Protein AF-0000000084809346 (afdb_homodimer)

InterPro domains:
  IPR001539 Peptidase U32 [PS01276] (172-190)
  IPR001539 Peptidase U32 [PTHR30217] (4-410)
  IPR060007 Peptidase family U32, N-terminal domain [PF01136] (13-316)

Solvent-accessible surface area (backbone atoms only — not comparable to full-atom values): 40097 Å² total; per-residue (Å²): 115,57,51,86,66,47,39,40,30,34,32,25,28,45,53,26,16,43,29,10,26,57,75,34,62,34,44,24,36,35,34,50,41,50,66,44,9,50,46,36,66,55,20,63,62,42,46,79,81,43,46,48,59,53,36,50,58,31,50,77,72,69,24,45,39,33,39,38,46,46,19,69,54,45,60,90,41,49,65,57,51,52,50,53,51,51,49,37,50,74,48,55,46,58,27,35,30,22,44,38,53,52,52,47,53,49,32,44,74,73,68,37,43,32,28,38,28,34,64,58,46,38,50,27,46,56,37,48,52,60,50,17,73,58,15,43,32,38,25,46,28,67,75,46,27,44,67,56,45,26,53,32,40,50,45,35,60,76,66,63,33,41,12,74,86,69,43,66,51,38,36,29,40,79,42,34,29,72,62,68,72,22,50,31,54,29,36,30,72,33,36,60,74,64,79,22,38,19,41,51,3,37,40,76,58,66,50,51,40,37,27,14,25,30,32,67,85,74,58,45,55,39,67,14,27,80,38,16,64,50,12,44,25,12,32,46,36,72,80,50,42,67,57,46,46,71,25,48,46,32,31,38,32,40,49,47,36,64,49,55,29,64,42,37,23,52,50,39,34,45,54,49,50,48,40,47,22,51,49,70,68,61,64,40,74,69,54,29,51,52,44,52,54,58,52,36,40,27,80,35,24,47,76,32,66,44,27,39,73,68,41,82,60,66,56,50,13,76,54,80,59,64,55,20,53,34,38,78,41,66,20,30,33,25,71,38,61,42,76,92,75,30,32,32,31,31,42,22,64,66,33,62,46,46,54,68,38,44,31,32,39,38,23,54,78,53,6,58,48,72,46,64,32,79,56,34,21,33,75,86,67,42,81,35,64,56,45,54,56,75,36,45,31,39,34,72,46,97,55,82,67,52,66,68,20,34,34,31,31,58,40,77,38,81,83,124,116,54,50,86,65,46,40,41,31,34,32,25,29,45,52,25,17,43,29,10,26,56,74,35,61,31,42,24,37,36,36,50,41,50,66,43,10,50,46,36,67,54,19,63,61,41,45,78,82,44,46,48,59,52,36,51,57,30,49,76,72,69,24,46,39,32,40,38,45,45,20,71,54,44,60,88,40,49,65,56,51,52,50,52,51,52,48,36,50,74,50,54,47,57,28,34,29,21,45,38,54,53,52,48,53,49,31,44,74,74,68,37,44,32,28,38,28,34,66,59,46,38,50,27,45,55,36,48,52,60,51,16,72,58,15,43,31,38,26,46,28,67,75,46,26,44,67,56,45,27,53,33,41,50,45,35,61,76,66,63,34,38,12,73,86,69,43,67,50,37,36,29,41,80,41,32,29,73,63,67,72,20,49,33,54,29,35,29,70,32,37,58,74,65,81,22,39,18,41,52,3,36,40,76,59,67,52,51,42,45,27,18,28,30,34,68,84,75,58,45,56,39,62,11,43,78,41,15,65,50,12,46,25,14,31,46,36,73,79,50,44,68,57,47,46,70,24,48,45,33,31,38,33,39,50,48,35,66,48,55,28,63,42,37,22,54,51,39,36,45,53,50,50,48,39,46,22,50,47,72,69,61,63,41,72,68,53,30,50,52,44,50,56,58,51,37,41,29,80,36,24,47,74,31,66,44,27,40,72,67,41,80,61,66,55,49,13,73,55,79,58,64,55,20,52,33,38,78,40,65,20,30,34,27,71,37,58,41,75,93,74,30,31,32,32,31,40,22,64,66,33,62,46,48,56,68,40,44,30,32,39,37,23,54,78,55,5,59,49,72,46,64,34,81,57,35,22,32,75,85,67,43,82,34,65,56,45,55,56,76,35,47,31,39,34,72,45,98,54,84,68,51,67,69,21,34,33,31,31,58,41,78,37,81,82,124

Nearest PDB structures (foldseek):
  4he6-assembly1_A  TM=9.310E-01  e=1.184E-06  Geobacillus thermoleovorans CCB_US3_UF5
  4he5-assembly1_A  TM=9.267E-01  e=3.821E-06  Geobacillus thermoleovorans CCB_US3_UF5
  5lmv-assembly1_a  TM=6.382E-01  e=4.590E-03  Thermus thermophilus HB8
  7unu-assembly1_x  TM=2.399E-01  e=4.414E-07  Pseudomonas aeruginosa PAO1
  4gfs-assembly1_B  TM=5.037E-01  e=2.059E-03  Salmonella enterica subsp. enterica serovar Typhimurium str. LT2

Organism: NCBI:txid717959

Structure (mmCIF, N/CA/C/O backbone):
data_AF-0000000084809346-model_v1
#
loop_
_entity.id
_entity.type
_entity.pdbx_description
1 polymer 'Collagenase and related proteases'
#
loop_
_atom_site.group_PDB
_atom_site.id
_atom_site.type_symbol
_atom_site.label_atom_id
_atom_site.label_alt_id
_atom_site.label_comp_id
_atom_site.label_asym_id
_atom_site.label_entity_id
_atom_site.label_seq_id
_atom_site.pdbx_PDB_ins_code
_atom_site.Cartn_x
_atom_site.Cartn_y
_atom_site.Cartn_z
_atom_site.occupancy
_atom_site.B_iso_or_equiv
_atom_site.auth_seq_id
_atom_site.auth_comp_id
_atom_site.auth_asym_id
_atom_site.auth_atom_id
_atom_site.pdbx_PDB_model_num
ATOM 1 N N . MET A 1 1 ? -17.344 16.188 26.75 1 84.44 1 MET A N 1
ATOM 2 C CA . MET A 1 1 ? -16 16.219 26.156 1 84.44 1 MET A CA 1
ATOM 3 C C . MET A 1 1 ? -15.328 17.562 26.406 1 84.44 1 MET A C 1
ATOM 5 O O . MET A 1 1 ? -15.961 18.609 26.297 1 84.44 1 MET A O 1
ATOM 9 N N . LYS A 1 2 ? -14.109 17.516 26.812 1 94.19 2 LYS A N 1
ATOM 10 C CA . LYS A 1 2 ? -13.32 18.734 26.953 1 94.19 2 LYS A CA 1
ATOM 11 C C . LYS A 1 2 ? -12.445 18.969 25.734 1 94.19 2 LYS A C 1
ATOM 13 O O . LYS A 1 2 ? -12.008 18.016 25.078 1 94.19 2 LYS A O 1
ATOM 18 N N . ARG A 1 3 ? -12.273 20.188 25.422 1 95.25 3 ARG A N 1
ATOM 19 C CA . ARG A 1 3 ? -11.398 20.578 24.312 1 95.25 3 ARG A CA 1
ATOM 20 C C . ARG A 1 3 ? -10.023 19.922 24.453 1 95.25 3 ARG A C 1
ATOM 22 O O . ARG A 1 3 ? -9.43 19.5 23.469 1 95.25 3 ARG A O 1
ATOM 29 N N . SER A 1 4 ? -9.625 19.812 25.734 1 92.5 4 SER A N 1
ATOM 30 C CA . SER A 1 4 ? -8.289 19.297 26.016 1 92.5 4 SER A CA 1
ATOM 31 C C . SER A 1 4 ? -8.203 17.797 25.781 1 92.5 4 SER A C 1
ATOM 33 O O . SER A 1 4 ? -7.109 17.234 25.734 1 92.5 4 SER A O 1
ATOM 35 N N . ASP A 1 5 ? -9.297 17.125 25.516 1 94.88 5 ASP A N 1
ATOM 36 C CA . ASP A 1 5 ? -9.336 15.68 25.281 1 94.88 5 ASP A CA 1
ATOM 37 C C . ASP A 1 5 ? -8.891 15.336 23.859 1 94.88 5 ASP A C 1
ATOM 39 O O . ASP A 1 5 ? -8.586 14.188 23.562 1 94.88 5 ASP A O 1
ATOM 43 N N . ILE A 1 6 ? -8.922 16.375 23.031 1 97.81 6 ILE A N 1
ATOM 44 C CA . ILE A 1 6 ? -8.672 16.141 21.625 1 97.81 6 ILE A CA 1
ATOM 45 C C . ILE A 1 6 ? -7.391 16.859 21.203 1 97.81 6 ILE A C 1
ATOM 47 O O . ILE A 1 6 ? -7.199 18.031 21.516 1 97.81 6 ILE A O 1
ATOM 51 N N . GLU A 1 7 ? -6.547 16.188 20.594 1 98.44 7 GLU A N 1
ATOM 52 C CA . GLU A 1 7 ? -5.301 16.766 20.094 1 98.44 7 GLU A CA 1
ATOM 53 C C . GLU A 1 7 ? -5.441 17.188 18.641 1 98.44 7 GLU A C 1
ATOM 55 O O . GLU A 1 7 ? -5.809 16.375 17.781 1 98.44 7 GLU A O 1
ATOM 60 N N . ILE A 1 8 ? -5.207 18.469 18.359 1 98.69 8 ILE A N 1
ATOM 61 C CA . ILE A 1 8 ? -5.078 18.938 16.984 1 98.69 8 ILE A CA 1
ATOM 62 C C . ILE A 1 8 ? -3.613 18.891 16.562 1 98.69 8 ILE A C 1
ATOM 64 O O . ILE A 1 8 ? -2.77 19.578 17.125 1 98.69 8 ILE A O 1
ATOM 68 N N . MET A 1 9 ? -3.33 18.094 15.594 1 98.62 9 MET A N 1
ATOM 69 C CA . MET A 1 9 ? -1.979 17.938 15.062 1 98.62 9 MET A CA 1
ATOM 70 C C . MET A 1 9 ? -1.833 18.641 13.719 1 98.62 9 MET A C 1
ATOM 72 O O . MET A 1 9 ? -2.408 18.219 12.719 1 98.62 9 MET A O 1
ATOM 76 N N . ALA A 1 10 ? -0.992 19.688 13.695 1 98.31 10 ALA A N 1
ATOM 77 C CA . ALA A 1 10 ? -0.866 20.547 12.516 1 98.31 10 ALA A CA 1
ATOM 78 C C . ALA A 1 10 ? 0.359 20.172 11.688 1 98.31 10 ALA A C 1
ATOM 80 O O . ALA A 1 10 ? 1.412 19.844 12.242 1 98.31 10 ALA A O 1
ATOM 81 N N . PRO A 1 11 ? 0.271 20.25 10.398 1 95.69 11 PRO A N 1
ATOM 82 C CA . PRO A 1 11 ? 1.425 20.031 9.523 1 95.69 11 PRO A CA 1
ATOM 83 C C . PRO A 1 11 ? 2.363 21.234 9.469 1 95.69 11 PRO A C 1
ATOM 85 O O . PRO A 1 11 ? 1.904 22.375 9.414 1 95.69 11 PRO A O 1
ATOM 88 N N . VAL A 1 12 ? 3.586 20.953 9.484 1 93.88 12 VAL A N 1
ATOM 89 C CA . VAL A 1 12 ? 4.551 22.047 9.414 1 93.88 12 VAL A CA 1
ATOM 90 C C . VAL A 1 12 ? 5.648 21.703 8.414 1 93.88 12 VAL A C 1
ATOM 92 O O . VAL A 1 12 ? 6.312 20.672 8.531 1 93.88 12 VAL A O 1
ATOM 95 N N . GLY A 1 13 ? 5.793 22.547 7.43 1 89.56 13 GLY A N 1
ATOM 96 C CA . GLY A 1 13 ? 6.852 22.375 6.445 1 89.56 13 GLY A CA 1
ATOM 97 C C . GLY A 1 13 ? 7.844 23.531 6.434 1 89.56 13 GLY A C 1
ATOM 98 O O . GLY A 1 13 ? 8.828 23.5 5.691 1 89.56 13 GLY A O 1
ATOM 99 N N . SER A 1 14 ? 7.609 24.578 7.258 1 88.12 14 SER A N 1
ATOM 100 C CA . SER A 1 14 ? 8.461 25.766 7.371 1 88.12 14 SER A CA 1
ATOM 101 C C . SER A 1 14 ? 8.375 26.375 8.766 1 88.12 14 SER A C 1
ATOM 103 O O . SER A 1 14 ? 7.488 26.031 9.547 1 88.12 14 SER A O 1
ATOM 105 N N . TYR A 1 15 ? 9.297 27.234 8.992 1 90.94 15 TYR A N 1
ATOM 106 C CA . TYR A 1 15 ? 9.25 27.906 10.281 1 90.94 15 TYR A CA 1
ATOM 107 C C . TYR A 1 15 ? 8.023 28.812 10.375 1 90.94 15 TYR A C 1
ATOM 109 O O . TYR A 1 15 ? 7.453 28.984 11.453 1 90.94 15 TYR A O 1
ATOM 117 N N . GLU A 1 16 ? 7.621 29.438 9.281 1 90.06 16 GLU A N 1
ATOM 118 C CA . GLU A 1 16 ? 6.402 30.234 9.25 1 90.06 16 GLU A CA 1
ATOM 119 C C . GLU A 1 16 ? 5.18 29.406 9.625 1 90.06 16 GLU A C 1
ATOM 121 O O . GLU A 1 16 ? 4.34 29.844 10.406 1 90.06 16 GLU A O 1
ATOM 126 N N . SER A 1 17 ? 5.176 28.219 9.078 1 93.06 17 SER A N 1
ATOM 127 C CA . SER A 1 17 ? 4.07 27.312 9.375 1 93.06 17 SER A CA 1
ATOM 128 C C . SER A 1 17 ? 4.113 26.844 10.828 1 93.06 17 SER A C 1
ATOM 130 O O . SER A 1 17 ? 3.068 26.672 11.461 1 93.06 17 SER A O 1
ATOM 132 N N . LEU A 1 18 ? 5.312 26.641 11.312 1 95.5 18 LEU A N 1
ATOM 133 C CA . LEU A 1 18 ? 5.469 26.266 12.719 1 95.5 18 LEU A CA 1
ATOM 134 C C . LEU A 1 18 ? 4.898 27.344 13.633 1 95.5 18 LEU A C 1
ATOM 136 O O . LEU A 1 18 ? 4.078 27.062 14.5 1 95.5 18 LEU A O 1
ATOM 140 N N . ALA A 1 19 ? 5.301 28.547 13.383 1 94.12 19 ALA A N 1
ATOM 141 C CA . ALA A 1 19 ? 4.816 29.656 14.188 1 94.12 19 ALA A CA 1
ATOM 142 C C . ALA A 1 19 ? 3.305 29.812 14.062 1 94.12 19 ALA A C 1
ATOM 144 O O . ALA A 1 19 ? 2.617 30.078 15.055 1 94.12 19 ALA A O 1
ATOM 145 N N . ALA A 1 20 ? 2.814 29.656 12.875 1 93.88 20 ALA A N 1
ATOM 146 C CA . ALA A 1 20 ? 1.379 29.766 12.625 1 93.88 20 ALA A CA 1
ATOM 147 C C . ALA A 1 20 ? 0.601 28.703 13.383 1 93.88 20 ALA A C 1
ATOM 149 O O . ALA A 1 20 ? -0.432 28.984 13.992 1 93.88 20 ALA A O 1
ATOM 150 N N . ALA A 1 21 ? 1.108 27.5 13.352 1 97.25 21 ALA A N 1
ATOM 151 C CA . ALA A 1 21 ? 0.453 26.406 14.047 1 97.25 21 ALA A CA 1
ATOM 152 C C . ALA A 1 21 ? 0.391 26.656 15.555 1 97.25 21 ALA A C 1
ATOM 154 O O . ALA A 1 21 ? -0.662 26.484 16.172 1 97.25 21 ALA A O 1
ATOM 155 N N . ILE A 1 22 ? 1.485 27.094 16.109 1 96.12 22 ILE A N 1
ATOM 156 C CA . ILE A 1 22 ? 1.596 27.328 17.531 1 96.12 22 ILE A CA 1
ATOM 157 C C . ILE A 1 22 ? 0.62 28.438 17.953 1 96.12 22 ILE A C 1
ATOM 159 O O . ILE A 1 22 ? -0.153 28.266 18.891 1 96.12 22 ILE A O 1
ATOM 163 N N . ARG A 1 23 ? 0.583 29.5 17.219 1 94.31 23 ARG A N 1
ATOM 164 C CA . ARG A 1 23 ? -0.246 30.656 17.562 1 94.31 23 ARG A CA 1
ATOM 165 C C . ARG A 1 23 ? -1.725 30.344 17.344 1 94.31 23 ARG A C 1
ATOM 167 O O . ARG A 1 23 ? -2.584 30.891 18.047 1 94.31 23 ARG A O 1
ATOM 174 N N . ALA A 1 24 ? -1.978 29.453 16.438 1 95.94 24 ALA A N 1
ATOM 175 C CA . ALA A 1 24 ? -3.359 29.125 16.078 1 95.94 24 ALA A CA 1
ATOM 176 C C . ALA A 1 24 ? -3.984 28.188 17.109 1 95.94 24 ALA A C 1
ATOM 178 O O . ALA A 1 24 ? -5.203 28.016 17.141 1 95.94 24 ALA A O 1
ATOM 179 N N . GLY A 1 25 ? -3.139 27.594 17.922 1 95.88 25 GLY A N 1
ATOM 180 C CA . GLY A 1 25 ? -3.682 26.766 19 1 95.88 25 GLY A CA 1
ATOM 181 C C . GLY A 1 25 ? -3.514 25.281 18.75 1 95.88 25 GLY A C 1
ATOM 182 O O . GLY A 1 25 ? -4.242 24.469 19.328 1 95.88 25 GLY A O 1
ATOM 183 N N . ALA A 1 26 ? -2.615 24.875 17.922 1 98.12 26 ALA A N 1
ATOM 184 C CA . ALA A 1 26 ? -2.318 23.469 17.719 1 98.12 26 ALA A CA 1
ATOM 185 C C . ALA A 1 26 ? -1.784 22.828 19 1 98.12 26 ALA A C 1
ATOM 187 O O . ALA A 1 26 ? -1.083 23.484 19.781 1 98.12 26 ALA A O 1
ATOM 188 N N . ASP A 1 27 ? -2.141 21.578 19.234 1 98.62 27 ASP A N 1
ATOM 189 C CA . ASP A 1 27 ? -1.626 20.844 20.391 1 98.62 27 ASP A CA 1
ATOM 190 C C . ASP A 1 27 ? -0.327 20.125 20.031 1 98.62 27 ASP A C 1
ATOM 192 O O . ASP A 1 27 ? 0.475 19.812 20.922 1 98.62 27 ASP A O 1
ATOM 196 N N . ALA A 1 28 ? -0.153 19.844 18.812 1 98.75 28 ALA A N 1
ATOM 197 C CA . ALA A 1 28 ? 1.035 19.172 18.281 1 98.75 28 ALA A CA 1
ATOM 198 C C . ALA A 1 28 ? 1.304 19.609 16.844 1 98.75 28 ALA A C 1
ATOM 200 O O . ALA A 1 28 ? 0.4 20.078 16.141 1 98.75 28 ALA A O 1
ATOM 201 N N . VAL A 1 29 ? 2.572 19.5 16.484 1 98.31 29 VAL A N 1
ATOM 202 C CA . VAL A 1 29 ? 2.965 19.688 15.094 1 98.31 29 VAL A CA 1
ATOM 203 C C . VAL A 1 29 ? 3.695 18.438 14.594 1 98.31 29 VAL A C 1
ATOM 205 O O . VAL A 1 29 ? 4.375 17.766 15.367 1 98.31 29 VAL A O 1
ATOM 208 N N . TYR A 1 30 ? 3.521 18.109 13.391 1 97.25 30 TYR A N 1
ATOM 209 C CA . TYR A 1 30 ? 4.312 17.047 12.781 1 97.25 30 TYR A CA 1
ATOM 210 C C . TYR A 1 30 ? 5.031 17.562 11.539 1 97.25 30 TYR A C 1
ATOM 212 O O . TYR A 1 30 ? 4.504 18.406 10.805 1 97.25 30 TYR A O 1
ATOM 220 N N . PHE A 1 31 ? 6.238 17.047 11.328 1 94.38 31 PHE A N 1
ATOM 221 C CA . PHE A 1 31 ? 7.121 17.531 10.273 1 94.38 31 PHE A CA 1
ATOM 222 C C . PHE A 1 31 ? 8.094 16.453 9.828 1 94.38 31 PHE A C 1
ATOM 224 O O . PHE A 1 31 ? 8.148 15.375 10.438 1 94.38 31 PHE A O 1
ATOM 231 N N . GLY A 1 32 ? 8.711 16.656 8.672 1 91.06 32 GLY A N 1
ATOM 232 C CA . GLY A 1 32 ? 9.734 15.758 8.148 1 91.06 32 GLY A CA 1
ATOM 233 C C . GLY A 1 32 ? 11.086 16.422 8 1 91.06 32 GLY A C 1
ATOM 234 O O . GLY A 1 32 ? 11.18 17.641 7.922 1 91.06 32 GLY A O 1
ATOM 235 N N . VAL A 1 33 ? 12.094 15.547 8.039 1 87.75 33 VAL A N 1
ATOM 236 C CA . VAL A 1 33 ? 13.453 16.031 7.801 1 87.75 33 VAL A CA 1
ATOM 237 C C . VAL A 1 33 ? 14.133 15.156 6.75 1 87.75 33 VAL A C 1
ATOM 239 O O . VAL A 1 33 ? 13.938 13.938 6.734 1 87.75 33 VAL A O 1
ATOM 242 N N . GLY A 1 34 ? 14.75 15.703 5.867 1 80.56 34 GLY A N 1
ATOM 243 C CA . GLY A 1 34 ? 15.5 14.945 4.879 1 80.56 34 GLY A CA 1
ATOM 244 C C . GLY A 1 34 ? 14.609 14.086 3.992 1 80.56 34 GLY A C 1
ATOM 245 O O . GLY A 1 34 ? 13.523 14.508 3.598 1 80.56 34 GLY A O 1
ATOM 246 N N . LYS A 1 35 ? 15.086 12.828 3.701 1 76.38 35 LYS A N 1
ATOM 247 C CA . LYS A 1 35 ? 14.477 12.047 2.627 1 76.38 35 LYS A CA 1
ATOM 248 C C . LYS A 1 35 ? 13.594 10.938 3.188 1 76.38 35 LYS A C 1
ATOM 250 O O . LYS A 1 35 ? 12.906 10.242 2.434 1 76.38 35 LYS A O 1
ATOM 255 N N . LEU A 1 36 ? 13.492 10.766 4.398 1 76.25 36 LEU A N 1
ATOM 256 C CA . LEU A 1 36 ? 12.844 9.594 4.965 1 76.25 36 LEU A CA 1
ATOM 257 C C . LEU A 1 36 ? 11.414 9.914 5.395 1 76.25 36 LEU A C 1
ATOM 259 O O . LEU A 1 36 ? 10.945 9.43 6.43 1 76.25 36 LEU A O 1
ATOM 263 N N . ASN A 1 37 ? 10.82 10.812 4.637 1 73.88 37 ASN A N 1
ATOM 264 C CA . ASN A 1 37 ? 9.414 11.125 4.871 1 73.88 37 ASN A CA 1
ATOM 265 C C . ASN A 1 37 ? 8.656 11.289 3.559 1 73.88 37 ASN A C 1
ATOM 267 O O . ASN A 1 37 ? 9.234 11.641 2.535 1 73.88 37 ASN A O 1
ATOM 271 N N . MET A 1 38 ? 7.355 11.156 3.559 1 67.56 38 MET A N 1
ATOM 272 C CA . MET A 1 38 ? 6.508 11.008 2.381 1 67.56 38 MET A CA 1
ATOM 273 C C . MET A 1 38 ? 6.41 12.32 1.614 1 67.56 38 MET A C 1
ATOM 275 O O . MET A 1 38 ? 5.949 12.344 0.471 1 67.56 38 MET A O 1
ATOM 279 N N . ARG A 1 39 ? 6.938 13.438 2.119 1 63.19 39 ARG A N 1
ATOM 280 C CA . ARG A 1 39 ? 6.824 14.734 1.453 1 63.19 39 ARG A CA 1
ATOM 281 C C . ARG A 1 39 ? 8.195 15.375 1.277 1 63.19 39 ARG A C 1
ATOM 283 O O . ARG A 1 39 ? 8.305 16.609 1.208 1 63.19 39 ARG A O 1
ATOM 290 N N . SER A 1 40 ? 9.156 14.547 1.223 1 66.38 40 SER A N 1
ATOM 291 C CA . SER A 1 40 ? 10.523 15.047 1.155 1 66.38 40 SER A CA 1
ATOM 292 C C . SER A 1 40 ? 10.758 15.867 -0.111 1 66.38 40 SER A C 1
ATOM 294 O O . SER A 1 40 ? 11.586 16.766 -0.128 1 66.38 40 SER A O 1
ATOM 296 N N . ALA A 1 41 ? 9.961 15.562 -1.096 1 56.94 41 ALA A N 1
ATOM 297 C CA . ALA A 1 41 ? 10.195 16.25 -2.361 1 56.94 41 ALA A CA 1
ATOM 298 C C . ALA A 1 41 ? 9.25 17.438 -2.521 1 56.94 41 ALA A C 1
ATOM 300 O O . ALA A 1 41 ? 9.398 18.234 -3.453 1 56.94 41 ALA A O 1
ATOM 301 N N . SER A 1 42 ? 8.289 17.531 -1.745 1 53.88 42 SER A N 1
ATOM 302 C CA . SER A 1 42 ? 7.25 18.516 -2.014 1 53.88 42 SER A CA 1
ATOM 303 C C . SER A 1 42 ? 7.242 19.609 -0.951 1 53.88 42 SER A C 1
ATOM 305 O O . SER A 1 42 ? 6.648 20.672 -1.151 1 53.88 42 SER A O 1
ATOM 307 N N . ALA A 1 43 ? 7.723 19.438 0.138 1 56.91 43 ALA A N 1
ATOM 308 C CA . ALA A 1 43 ? 7.715 20.438 1.202 1 56.91 43 ALA A CA 1
ATOM 309 C C . ALA A 1 43 ? 9.109 21.016 1.427 1 56.91 43 ALA A C 1
ATOM 311 O O . ALA A 1 43 ? 10.102 20.438 0.989 1 56.91 43 ALA A O 1
ATOM 312 N N . ALA A 1 44 ? 9.148 22.406 1.708 1 60.09 44 ALA A N 1
ATOM 313 C CA . ALA A 1 44 ? 10.414 22.922 2.199 1 60.09 44 ALA A CA 1
ATOM 314 C C . ALA A 1 44 ? 11.008 22.016 3.275 1 60.09 44 ALA A C 1
ATOM 316 O O . ALA A 1 44 ? 10.297 21.562 4.168 1 60.09 44 ALA A O 1
ATOM 317 N N . ASN A 1 45 ? 12.164 21.328 2.967 1 64.94 45 ASN A N 1
ATOM 318 C CA . ASN A 1 45 ? 12.641 20.25 3.818 1 64.94 45 ASN A CA 1
ATOM 319 C C . ASN A 1 45 ? 13.586 20.75 4.902 1 64.94 45 ASN A C 1
ATOM 321 O O . ASN A 1 45 ? 14.586 21.406 4.598 1 64.94 45 ASN A O 1
ATOM 325 N N . PHE A 1 46 ? 13.008 20.75 6.145 1 86.44 46 PHE A N 1
ATOM 326 C CA . PHE A 1 46 ? 13.883 20.844 7.305 1 86.44 46 PHE A CA 1
ATOM 327 C C . PHE A 1 46 ? 15.031 19.859 7.207 1 86.44 46 PHE A C 1
ATOM 329 O O . PHE A 1 46 ? 14.953 18.875 6.453 1 86.44 46 PHE A O 1
ATOM 336 N N . THR A 1 47 ? 16.094 20.234 7.812 1 88.31 47 THR A N 1
ATOM 337 C CA . THR A 1 47 ? 17.234 19.328 7.945 1 88.31 47 THR A CA 1
ATOM 338 C C . THR A 1 47 ? 17.344 18.797 9.367 1 88.31 47 THR A C 1
ATOM 340 O O . THR A 1 47 ? 16.609 19.234 10.266 1 88.31 47 THR A O 1
ATOM 343 N N . LEU A 1 48 ? 18.219 17.891 9.531 1 90.19 48 LEU A N 1
ATOM 344 C CA . LEU A 1 48 ? 18.438 17.328 10.859 1 90.19 48 LEU A CA 1
ATOM 345 C C . LEU A 1 48 ? 18.875 18.406 11.844 1 90.19 48 LEU A C 1
ATOM 347 O O . LEU A 1 48 ? 18.547 18.328 13.031 1 90.19 48 LEU A O 1
ATOM 351 N N . ASP A 1 49 ? 19.484 19.406 11.32 1 91.88 49 ASP A N 1
ATOM 352 C CA . ASP A 1 49 ? 19.984 20.484 12.172 1 91.88 49 ASP A CA 1
ATOM 353 C C . ASP A 1 49 ? 18.844 21.375 12.656 1 91.88 49 ASP A C 1
ATOM 355 O O . ASP A 1 49 ? 19 22.125 13.625 1 91.88 49 ASP A O 1
ATOM 359 N N . ASP A 1 50 ? 17.734 21.266 12.047 1 93.88 50 ASP A N 1
ATOM 360 C CA . ASP A 1 50 ? 16.578 22.094 12.414 1 93.88 50 ASP A CA 1
ATOM 361 C C . ASP A 1 50 ? 15.828 21.484 13.594 1 93.88 50 ASP A C 1
ATOM 363 O O . ASP A 1 50 ? 15.023 22.156 14.234 1 93.88 50 ASP A O 1
ATOM 367 N N . LEU A 1 51 ? 16.094 20.281 13.914 1 95.31 51 LEU A N 1
ATOM 368 C CA . LEU A 1 51 ? 15.305 19.547 14.906 1 95.31 51 LEU A CA 1
ATOM 369 C C . LEU A 1 51 ? 15.328 20.266 16.25 1 95.31 51 LEU A C 1
ATOM 371 O O . LEU A 1 51 ? 14.273 20.5 16.844 1 95.31 51 LEU A O 1
ATOM 375 N N . GLY A 1 52 ? 16.469 20.625 16.641 1 96.19 52 GLY A N 1
ATOM 376 C CA . GLY A 1 52 ? 16.578 21.297 17.938 1 96.19 52 GLY A CA 1
ATOM 377 C C . GLY A 1 52 ? 15.773 22.578 18.031 1 96.19 52 GLY A C 1
ATOM 378 O O . GLY A 1 52 ? 15.078 22.797 19.016 1 96.19 52 GLY A O 1
ATOM 379 N N . ARG A 1 53 ? 15.844 23.328 17.047 1 95.5 53 ARG A N 1
ATOM 380 C CA . ARG A 1 53 ? 15.148 24.609 17 1 95.5 53 ARG A CA 1
ATOM 381 C C . ARG A 1 53 ? 13.633 24.406 16.984 1 95.5 53 ARG A C 1
ATOM 383 O O . ARG A 1 53 ? 12.898 25.125 17.656 1 95.5 53 ARG A O 1
ATOM 390 N N . ILE A 1 54 ? 13.219 23.484 16.234 1 96.12 54 ILE A N 1
ATOM 391 C CA . ILE A 1 54 ? 11.797 23.203 16.109 1 96.12 54 ILE A CA 1
ATOM 392 C C . ILE A 1 54 ? 11.242 22.734 17.453 1 96.12 54 ILE A C 1
ATOM 394 O O . ILE A 1 54 ? 10.234 23.25 17.922 1 96.12 54 ILE A O 1
ATOM 398 N N . VAL A 1 55 ? 11.945 21.859 18.078 1 97.94 55 VAL A N 1
ATOM 399 C CA . VAL A 1 55 ? 11.508 21.281 19.359 1 97.94 55 VAL A CA 1
ATOM 400 C C . VAL A 1 55 ? 11.492 22.375 20.422 1 97.94 55 VAL A C 1
ATOM 402 O O . VAL A 1 55 ? 10.539 22.469 21.203 1 97.94 55 VAL A O 1
ATOM 405 N N . ALA A 1 56 ? 12.438 23.188 20.422 1 97.44 56 ALA A N 1
ATOM 406 C CA . ALA A 1 56 ? 12.523 24.25 21.422 1 97.44 56 ALA A CA 1
ATOM 407 C C . ALA A 1 56 ? 11.367 25.234 21.266 1 97.44 56 ALA A C 1
ATOM 409 O O . ALA A 1 56 ? 10.742 25.625 22.25 1 97.44 56 ALA A O 1
ATOM 410 N N . SER A 1 57 ? 11.148 25.609 20.062 1 96.38 57 SER A N 1
ATOM 411 C CA . SER A 1 57 ? 10.07 26.547 19.797 1 96.38 57 SER A CA 1
ATOM 412 C C . SER A 1 57 ? 8.719 25.984 20.203 1 96.38 57 SER A C 1
ATOM 414 O O . SER A 1 57 ? 7.906 26.672 20.828 1 96.38 57 SER A O 1
ATOM 416 N N . ALA A 1 58 ? 8.492 24.75 19.891 1 97.75 58 ALA A N 1
ATOM 417 C CA . ALA A 1 58 ? 7.227 24.109 20.234 1 97.75 58 ALA A CA 1
ATOM 418 C C . ALA A 1 58 ? 7.09 23.906 21.734 1 97.75 58 ALA A C 1
ATOM 420 O O . ALA A 1 58 ? 6.043 24.203 22.312 1 97.75 58 ALA A O 1
ATOM 421 N N . ARG A 1 59 ? 8.133 23.5 22.359 1 97.44 59 ARG A N 1
ATOM 422 C CA . ARG A 1 59 ? 8.125 23.219 23.797 1 97.44 59 ARG A CA 1
ATOM 423 C C . ARG A 1 59 ? 7.801 24.484 24.594 1 97.44 59 ARG A C 1
ATOM 425 O O . ARG A 1 59 ? 7.062 24.422 25.578 1 97.44 59 ARG A O 1
ATOM 432 N N . LYS A 1 60 ? 8.344 25.547 24.188 1 96.88 60 LYS A N 1
ATOM 433 C CA . LYS A 1 60 ? 8.094 26.828 24.859 1 96.88 60 LYS A CA 1
ATOM 434 C C . LYS A 1 60 ? 6.602 27.141 24.875 1 96.88 60 LYS A C 1
ATOM 436 O O . LYS A 1 60 ? 6.109 27.766 25.828 1 96.88 60 LYS A O 1
ATOM 441 N N . ALA A 1 61 ? 5.918 26.734 23.875 1 96.88 61 ALA A N 1
ATOM 442 C CA . ALA A 1 61 ? 4.492 27.031 23.75 1 96.88 61 ALA A CA 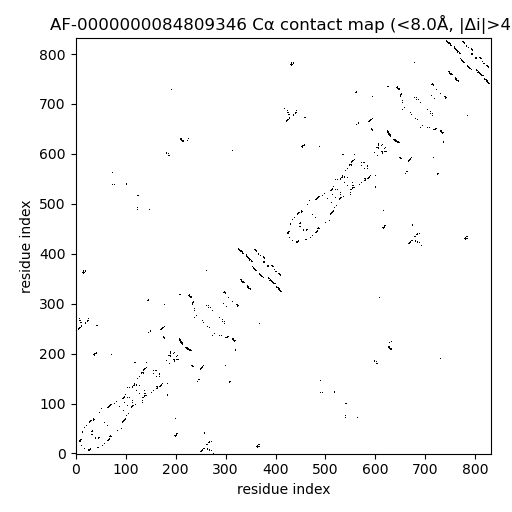1
ATOM 443 C C . ALA A 1 61 ? 3.639 25.875 24.25 1 96.88 61 ALA A C 1
ATOM 445 O O . ALA A 1 61 ? 2.41 25.906 24.141 1 96.88 61 ALA A O 1
ATOM 446 N N . GLY A 1 62 ? 4.277 24.781 24.734 1 97.44 62 GLY A N 1
ATOM 447 C CA . GLY A 1 62 ? 3.545 23.625 25.219 1 97.44 62 GLY A CA 1
ATOM 448 C C . GLY A 1 62 ? 2.977 22.766 24.094 1 97.44 62 GLY A C 1
ATOM 449 O O . GLY A 1 62 ? 1.949 22.109 24.266 1 97.44 62 GLY A O 1
ATOM 450 N N . VAL A 1 63 ? 3.539 22.828 22.953 1 98.38 63 VAL A N 1
ATOM 451 C CA . VAL A 1 63 ? 3.096 22.094 21.781 1 98.38 63 VAL A CA 1
ATOM 452 C C . VAL A 1 63 ? 3.998 20.875 21.562 1 98.38 63 VAL A C 1
ATOM 454 O O . VAL A 1 63 ? 5.227 20.984 21.641 1 98.38 63 VAL A O 1
ATOM 457 N N . LYS A 1 64 ? 3.449 19.719 21.297 1 98.44 64 LYS A N 1
ATOM 458 C CA . LYS A 1 64 ? 4.219 18.5 21.047 1 98.44 64 LYS A CA 1
ATOM 459 C C . LYS A 1 64 ? 4.777 18.484 19.625 1 98.44 64 LYS A C 1
ATOM 461 O O . LYS A 1 64 ? 4.234 19.141 18.734 1 98.44 64 LYS A O 1
ATOM 466 N N . THR A 1 65 ? 5.887 17.734 19.469 1 98.5 65 THR A N 1
ATOM 467 C CA . THR A 1 65 ? 6.512 17.594 18.156 1 98.5 65 THR A CA 1
ATOM 468 C C . THR A 1 65 ? 6.578 16.141 17.734 1 98.5 65 THR A C 1
ATOM 470 O O . THR A 1 65 ? 6.996 15.273 18.516 1 98.5 65 THR A O 1
ATOM 473 N N . TYR A 1 66 ? 6.152 15.836 16.531 1 98.06 66 TYR A N 1
ATOM 474 C CA . TYR A 1 66 ? 6.207 14.508 15.945 1 98.06 66 TYR A CA 1
ATOM 475 C C . TYR A 1 66 ? 6.996 14.516 14.641 1 98.06 66 TYR A C 1
ATOM 477 O O . TYR A 1 66 ? 6.727 15.32 13.75 1 98.06 66 TYR A O 1
ATOM 485 N N . LEU A 1 67 ? 7.941 13.617 14.547 1 97 67 LEU A N 1
ATOM 486 C CA . LEU A 1 67 ? 8.773 13.516 13.352 1 97 67 LEU A CA 1
ATOM 487 C C . LEU A 1 67 ? 8.336 12.352 12.477 1 97 67 LEU A C 1
ATOM 489 O O . LEU A 1 67 ? 8.219 11.219 12.953 1 97 67 LEU A O 1
ATOM 493 N N . THR A 1 68 ? 8.156 12.617 11.203 1 93.75 68 THR A N 1
ATOM 494 C CA . THR A 1 68 ? 7.734 11.562 10.289 1 93.75 68 THR A CA 1
ATOM 495 C C . THR A 1 68 ? 8.945 10.797 9.758 1 93.75 68 THR A C 1
ATOM 497 O O . THR A 1 68 ? 9.859 11.391 9.195 1 93.75 68 THR A O 1
ATOM 500 N N . VAL A 1 69 ? 8.992 9.562 9.977 1 93.12 69 VAL A N 1
ATOM 501 C CA . VAL A 1 69 ? 9.906 8.578 9.398 1 93.12 69 VAL A CA 1
ATOM 502 C C . VAL A 1 69 ? 9.109 7.426 8.797 1 93.12 69 VAL A C 1
ATOM 504 O O . VAL A 1 69 ? 9.203 6.285 9.258 1 93.12 69 VAL A O 1
ATOM 507 N N . ASN A 1 70 ? 8.359 7.742 7.723 1 88.31 70 ASN A N 1
ATOM 508 C CA . ASN A 1 70 ? 7.285 6.82 7.363 1 88.31 70 ASN A CA 1
ATOM 509 C C . ASN A 1 70 ? 7.371 6.406 5.895 1 88.31 70 ASN A C 1
ATOM 511 O O . ASN A 1 70 ? 6.363 6.039 5.289 1 88.31 70 ASN A O 1
ATOM 515 N N . THR A 1 71 ? 8.594 6.488 5.312 1 83.5 71 THR A N 1
ATOM 516 C CA . THR A 1 71 ? 8.789 6.004 3.953 1 83.5 71 THR A CA 1
ATOM 517 C C . THR A 1 71 ? 9.117 4.512 3.953 1 83.5 71 THR A C 1
ATOM 519 O O . THR A 1 71 ? 9.359 3.924 5.012 1 83.5 71 THR A O 1
ATOM 522 N N . ILE A 1 72 ? 9.047 3.996 2.727 1 81.69 72 ILE A N 1
ATOM 523 C CA . ILE A 1 72 ? 9.664 2.689 2.537 1 81.69 72 ILE A CA 1
ATOM 524 C C . ILE A 1 72 ? 11.156 2.779 2.836 1 81.69 72 ILE A C 1
ATOM 526 O O . ILE A 1 72 ? 11.812 3.756 2.467 1 81.69 72 ILE A O 1
ATOM 530 N N . VAL A 1 73 ? 11.695 1.77 3.51 1 88.5 73 VAL A N 1
ATOM 531 C CA . VAL A 1 73 ? 13.102 1.747 3.887 1 88.5 73 VAL A CA 1
ATOM 532 C C . VAL A 1 73 ? 13.812 0.616 3.15 1 88.5 73 VAL A C 1
ATOM 534 O O . VAL A 1 73 ? 13.477 -0.557 3.32 1 88.5 73 VAL A O 1
ATOM 537 N N . TYR A 1 74 ? 14.766 1.018 2.371 1 87.12 74 TYR A N 1
ATOM 538 C CA . TYR A 1 74 ? 15.594 0.011 1.719 1 87.12 74 TYR A CA 1
ATOM 539 C C . TYR A 1 74 ? 16.734 -0.428 2.627 1 87.12 74 TYR A C 1
ATOM 541 O O . TYR A 1 74 ? 17.031 0.232 3.625 1 87.12 74 TYR A O 1
ATOM 549 N N . GLU A 1 75 ? 17.391 -1.498 2.211 1 91.31 75 GLU A N 1
ATOM 550 C CA . GLU A 1 75 ? 18.438 -2.1 3.016 1 91.31 75 GLU A CA 1
ATOM 551 C C . GLU A 1 75 ? 19.547 -1.095 3.311 1 91.31 75 GLU A C 1
ATOM 553 O O . GLU A 1 75 ? 20 -0.971 4.453 1 91.31 75 GLU A O 1
ATOM 558 N N . ASP A 1 76 ? 19.922 -0.282 2.367 1 90.44 76 ASP A N 1
ATOM 559 C CA . ASP A 1 76 ? 21.062 0.622 2.5 1 90.44 76 ASP A CA 1
ATOM 560 C C . ASP A 1 76 ? 20.672 1.902 3.232 1 90.44 76 ASP A C 1
ATOM 562 O O . ASP A 1 76 ? 21.516 2.744 3.525 1 90.44 76 ASP A O 1
ATOM 566 N N . GLU A 1 77 ? 19.438 1.986 3.586 1 91.06 77 GLU A N 1
ATOM 567 C CA . GLU A 1 77 ? 18.953 3.191 4.25 1 91.06 77 GLU A CA 1
ATOM 568 C C . GLU A 1 77 ? 18.719 2.949 5.738 1 91.06 77 GLU A C 1
ATOM 570 O O . GLU A 1 77 ? 18.391 3.877 6.477 1 91.06 77 GLU A O 1
ATOM 575 N N . ILE A 1 78 ? 18.938 1.749 6.195 1 94.12 78 ILE A N 1
ATOM 576 C CA . ILE A 1 78 ? 18.641 1.375 7.574 1 94.12 78 ILE A CA 1
ATOM 577 C C . ILE A 1 78 ? 19.469 2.223 8.531 1 94.12 78 ILE A C 1
ATOM 579 O O . ILE A 1 78 ? 18.953 2.75 9.516 1 94.12 78 ILE A O 1
ATOM 583 N N . ALA A 1 79 ? 20.688 2.422 8.203 1 94.31 79 ALA A N 1
ATOM 584 C CA . ALA A 1 79 ? 21.562 3.211 9.07 1 94.31 79 ALA A CA 1
ATOM 585 C C . ALA A 1 79 ? 21.078 4.656 9.156 1 94.31 79 ALA A C 1
ATOM 587 O O . ALA A 1 79 ? 21.141 5.266 10.227 1 94.31 79 ALA A O 1
ATOM 588 N N . ASP A 1 80 ? 20.641 5.16 8.047 1 92.31 80 ASP A N 1
ATOM 589 C CA . ASP A 1 80 ? 20.125 6.523 8.016 1 92.31 80 ASP A CA 1
ATOM 590 C C . ASP A 1 80 ? 18.875 6.656 8.891 1 92.31 80 ASP A C 1
ATOM 592 O O . ASP A 1 80 ? 18.719 7.648 9.609 1 92.31 80 ASP A O 1
ATOM 596 N N . VAL A 1 81 ? 18.094 5.691 8.828 1 94.69 81 VAL A N 1
ATOM 597 C CA . VAL A 1 81 ? 16.875 5.68 9.633 1 94.69 81 VAL A CA 1
ATOM 598 C C . VAL A 1 81 ? 17.25 5.703 11.117 1 94.69 81 VAL A C 1
ATOM 600 O O . VAL A 1 81 ? 16.688 6.488 11.891 1 94.69 81 VAL A O 1
ATOM 603 N N . HIS A 1 82 ? 18.172 4.867 11.484 1 96.69 82 HIS A N 1
ATOM 604 C CA . HIS A 1 82 ? 18.625 4.82 12.875 1 96.69 82 HIS A CA 1
ATOM 605 C C . HIS A 1 82 ? 19.188 6.168 13.312 1 96.69 82 HIS A C 1
ATOM 607 O O . HIS A 1 82 ? 18.859 6.656 14.398 1 96.69 82 HIS A O 1
ATOM 613 N N . ALA A 1 83 ? 19.906 6.762 12.453 1 95.62 83 ALA A N 1
ATOM 614 C CA . ALA A 1 83 ? 20.531 8.039 12.766 1 95.62 83 ALA A CA 1
ATOM 615 C C . ALA A 1 83 ? 19.484 9.133 12.977 1 95.62 83 ALA A C 1
ATOM 617 O O . ALA A 1 83 ? 19.609 9.945 13.891 1 95.62 83 ALA A O 1
ATOM 618 N N . VAL A 1 84 ? 18.531 9.148 12.18 1 95.19 84 VAL A N 1
ATOM 619 C CA . VAL A 1 84 ? 17.469 10.148 12.273 1 95.19 84 VAL A CA 1
ATOM 620 C C . VAL A 1 84 ? 16.703 9.969 13.578 1 95.19 84 VAL A C 1
ATOM 622 O O . VAL A 1 84 ? 16.406 10.945 14.273 1 95.19 84 VAL A O 1
ATOM 625 N N . ILE A 1 85 ? 16.453 8.742 13.938 1 97.38 85 ILE A N 1
ATOM 626 C CA . ILE A 1 85 ? 15.703 8.453 15.148 1 97.38 85 ILE A CA 1
ATOM 627 C C . ILE A 1 85 ? 16.562 8.781 16.375 1 97.38 85 ILE A C 1
ATOM 629 O O . ILE A 1 85 ? 16.047 9.312 17.375 1 97.38 85 ILE A O 1
ATOM 633 N N . ASP A 1 86 ? 17.844 8.461 16.297 1 97.81 86 ASP A N 1
ATOM 634 C CA . ASP A 1 86 ? 18.766 8.844 17.359 1 97.81 86 ASP A CA 1
ATOM 635 C C . ASP A 1 86 ? 18.734 10.344 17.609 1 97.81 86 ASP A C 1
ATOM 637 O O . ASP A 1 86 ? 18.656 10.797 18.75 1 97.81 86 ASP A O 1
ATOM 641 N N . ARG A 1 87 ? 18.781 11.039 16.531 1 96.69 87 ARG A N 1
ATOM 642 C CA . ARG A 1 87 ? 18.766 12.492 16.641 1 96.69 87 ARG A CA 1
ATOM 643 C C . ARG A 1 87 ? 17.438 12.992 17.203 1 96.69 87 ARG A C 1
ATOM 645 O O . ARG A 1 87 ? 17.422 13.945 17.984 1 96.69 87 ARG A O 1
ATOM 652 N N . ALA A 1 88 ? 16.391 12.461 16.766 1 97.44 88 ALA A N 1
ATOM 653 C CA . ALA A 1 88 ? 15.07 12.82 17.281 1 97.44 88 ALA A CA 1
ATOM 654 C C . ALA A 1 88 ? 15.016 12.672 18.797 1 97.44 88 ALA A C 1
ATOM 656 O O . ALA A 1 88 ? 14.555 13.578 19.5 1 97.44 88 ALA A O 1
ATOM 657 N N . LYS A 1 89 ? 15.469 11.57 19.281 1 97.75 89 LYS A N 1
ATOM 658 C CA . LYS A 1 89 ? 15.492 11.328 20.719 1 97.75 89 LYS A CA 1
ATOM 659 C C . LYS A 1 89 ? 16.375 12.344 21.438 1 97.75 89 LYS A C 1
ATOM 661 O O . LYS A 1 89 ? 15.977 12.922 22.453 1 97.75 89 LYS A O 1
ATOM 666 N N . LYS A 1 90 ? 17.516 12.516 20.891 1 97.69 90 LYS A N 1
ATOM 667 C CA . LYS A 1 90 ? 18.484 13.43 21.484 1 97.69 90 LYS A CA 1
ATOM 668 C C . LYS A 1 90 ? 17.906 14.836 21.609 1 97.69 90 LYS A C 1
ATOM 670 O O . LYS A 1 90 ? 18.094 15.492 22.641 1 97.69 90 LYS A O 1
ATOM 675 N N . GLU A 1 91 ? 17.188 15.281 20.578 1 97.62 91 GLU A N 1
ATOM 676 C CA . GLU A 1 91 ? 16.688 16.641 20.531 1 97.62 91 GLU A CA 1
ATOM 677 C C . GLU A 1 91 ? 15.359 16.766 21.281 1 97.62 91 GLU A C 1
ATOM 679 O O . GLU A 1 91 ? 14.836 17.875 21.453 1 97.62 91 GLU A O 1
ATOM 684 N N . GLY A 1 92 ? 14.773 15.68 21.594 1 97.75 92 GLY A N 1
ATOM 685 C CA . GLY A 1 92 ? 13.586 15.703 22.422 1 97.75 92 GLY A CA 1
ATOM 686 C C . GLY A 1 92 ? 12.297 15.695 21.625 1 97.75 92 GLY A C 1
ATOM 687 O O . GLY A 1 92 ? 11.281 16.234 22.078 1 97.75 92 GLY A O 1
ATOM 688 N N . VAL A 1 93 ? 12.281 15.141 20.484 1 97.94 93 VAL A N 1
ATOM 689 C CA . VAL A 1 93 ? 11.047 14.922 19.75 1 97.94 93 VAL A CA 1
ATOM 690 C C . VAL A 1 93 ? 10.117 14.016 20.547 1 97.94 93 VAL A C 1
ATOM 692 O O . VAL A 1 93 ? 10.562 13.031 21.141 1 97.94 93 VAL A O 1
ATOM 695 N N . ASP A 1 94 ? 8.898 14.344 20.578 1 97.94 94 ASP A N 1
ATOM 696 C CA . ASP A 1 94 ? 7.98 13.609 21.438 1 97.94 94 ASP A CA 1
ATOM 697 C C . ASP A 1 94 ? 7.703 12.211 20.891 1 97.94 94 ASP A C 1
ATOM 699 O O . ASP A 1 94 ? 7.633 11.242 21.641 1 97.94 94 ASP A O 1
ATOM 703 N N . ALA A 1 95 ? 7.508 12.109 19.578 1 98 95 ALA A N 1
ATOM 704 C CA . ALA A 1 95 ? 7.273 10.805 18.969 1 98 95 ALA A CA 1
ATOM 705 C C . ALA A 1 95 ? 7.699 10.812 17.5 1 98 95 ALA A C 1
ATOM 707 O O . ALA A 1 95 ? 7.777 11.875 16.875 1 98 95 ALA A O 1
ATOM 708 N N . VAL A 1 96 ? 7.98 9.625 16.984 1 97.56 96 VAL A N 1
ATOM 709 C CA . VAL A 1 96 ? 8.172 9.445 15.555 1 97.56 96 VAL A CA 1
ATOM 710 C C . VAL A 1 96 ? 6.957 8.742 14.953 1 97.56 96 VAL A C 1
ATOM 712 O O . VAL A 1 96 ? 6.359 7.871 15.594 1 97.56 96 VAL A O 1
ATOM 715 N N . ILE A 1 97 ? 6.582 9.18 13.836 1 96.56 97 ILE A N 1
ATOM 716 C CA . ILE A 1 97 ? 5.527 8.516 13.078 1 96.56 97 ILE A CA 1
ATOM 717 C C . ILE A 1 97 ? 6.145 7.566 12.055 1 96.56 97 ILE A C 1
ATOM 719 O O . ILE A 1 97 ? 6.777 8.016 11.094 1 96.56 97 ILE A O 1
ATOM 723 N N . ALA A 1 98 ? 5.973 6.273 12.234 1 95.25 98 ALA A N 1
ATOM 724 C CA . ALA A 1 98 ? 6.711 5.301 11.43 1 95.25 98 ALA A CA 1
ATOM 725 C C . ALA A 1 98 ? 5.793 4.191 10.93 1 95.25 98 ALA A C 1
ATOM 727 O O . ALA A 1 98 ? 4.73 3.947 11.516 1 95.25 98 ALA A O 1
ATOM 728 N N . SER A 1 99 ? 6.242 3.549 9.844 1 91.44 99 SER A N 1
ATOM 729 C CA . SER A 1 99 ? 5.492 2.428 9.289 1 91.44 99 SER A CA 1
ATOM 730 C C . SER A 1 99 ? 6.383 1.202 9.109 1 91.44 99 SER A C 1
ATOM 732 O O . SER A 1 99 ? 5.949 0.074 9.352 1 91.44 99 SER A O 1
ATOM 734 N N . ASP A 1 100 ? 7.609 1.417 8.719 1 91.31 100 ASP A N 1
ATOM 735 C CA . ASP A 1 100 ? 8.539 0.305 8.531 1 91.31 100 ASP A CA 1
ATOM 736 C C . ASP A 1 100 ? 8.969 -0.284 9.867 1 91.31 100 ASP A C 1
ATOM 738 O O . ASP A 1 100 ? 9.281 0.454 10.805 1 91.31 100 ASP A O 1
ATOM 742 N N . MET A 1 101 ? 9.055 -1.594 9.898 1 93.31 101 MET A N 1
ATOM 743 C CA . MET A 1 101 ? 9.375 -2.254 11.164 1 93.31 101 MET A CA 1
ATOM 744 C C . MET A 1 101 ? 10.805 -1.933 11.602 1 93.31 101 MET A C 1
ATOM 746 O O . MET A 1 101 ? 11.094 -1.893 12.797 1 93.31 101 MET A O 1
ATOM 750 N N . ALA A 1 102 ? 11.68 -1.663 10.641 1 93.5 102 ALA A N 1
ATOM 751 C CA . ALA A 1 102 ? 13.039 -1.263 11.008 1 93.5 102 ALA A CA 1
ATOM 752 C C . ALA A 1 102 ? 13.023 0.008 11.852 1 93.5 102 ALA A C 1
ATOM 754 O O . ALA A 1 102 ? 13.75 0.109 12.844 1 93.5 102 ALA A O 1
ATOM 755 N N . ALA A 1 103 ? 12.195 0.886 11.477 1 94.94 103 ALA A N 1
ATOM 756 C CA . ALA A 1 103 ? 12.086 2.15 12.203 1 94.94 103 ALA A CA 1
ATOM 757 C C . ALA A 1 103 ? 11.352 1.963 13.523 1 94.94 103 ALA A C 1
ATOM 759 O O . ALA A 1 103 ? 11.805 2.443 14.57 1 94.94 103 ALA A O 1
ATOM 760 N N . ILE A 1 104 ? 10.258 1.233 13.523 1 96.25 104 ILE A N 1
ATOM 761 C CA . ILE A 1 104 ? 9.406 1.044 14.688 1 96.25 104 ILE A CA 1
ATOM 762 C C . ILE A 1 104 ? 10.188 0.337 15.797 1 96.25 104 ILE A C 1
ATOM 764 O O . ILE A 1 104 ? 10.227 0.803 16.938 1 96.25 104 ILE A O 1
ATOM 768 N N . LEU A 1 105 ? 10.852 -0.709 15.477 1 95.19 105 LEU A N 1
ATOM 769 C CA . LEU A 1 105 ? 11.562 -1.52 16.453 1 95.19 105 LEU A CA 1
ATOM 770 C C . LEU A 1 105 ? 12.742 -0.754 17.047 1 95.19 105 LEU A C 1
ATOM 772 O O . LEU A 1 105 ? 13 -0.821 18.25 1 95.19 105 LEU A O 1
ATOM 776 N N . TYR A 1 106 ? 13.43 -0.032 16.188 1 96.44 106 TYR A N 1
ATOM 777 C CA . TYR A 1 106 ? 14.578 0.723 16.672 1 96.44 106 TYR A CA 1
ATOM 778 C C . TYR A 1 106 ? 14.141 1.827 17.625 1 96.44 106 TYR A C 1
ATOM 780 O O . TYR A 1 106 ? 14.734 2.002 18.703 1 96.44 106 TYR A O 1
ATOM 788 N N . ALA A 1 107 ? 13.133 2.527 17.188 1 96.88 107 ALA A N 1
ATOM 789 C CA . ALA A 1 107 ? 12.617 3.586 18.062 1 96.88 107 ALA A CA 1
ATOM 790 C C . ALA A 1 107 ? 12.242 3.041 19.438 1 96.88 107 ALA A C 1
ATOM 792 O O . ALA A 1 107 ? 12.617 3.617 20.453 1 96.88 107 ALA A O 1
ATOM 793 N N . ARG A 1 108 ? 11.594 1.968 19.438 1 93.12 108 ARG A N 1
ATOM 794 C CA . ARG A 1 108 ? 11.195 1.353 20.703 1 93.12 108 ARG A CA 1
ATOM 795 C C . ARG A 1 108 ? 12.414 0.943 21.516 1 93.12 108 ARG A C 1
ATOM 797 O O . ARG A 1 108 ? 12.453 1.159 22.734 1 93.12 108 ARG A O 1
ATOM 804 N N . ARG A 1 109 ? 13.336 0.323 20.922 1 94.81 109 ARG A N 1
ATOM 805 C CA . ARG A 1 109 ? 14.539 -0.169 21.594 1 94.81 109 ARG A CA 1
ATOM 806 C C . ARG A 1 109 ? 15.242 0.953 22.359 1 94.81 109 ARG A C 1
ATOM 808 O O . ARG A 1 109 ? 15.742 0.746 23.469 1 94.81 109 ARG A O 1
ATOM 815 N N . ILE A 1 110 ? 15.195 2.117 21.812 1 96.5 110 ILE A N 1
ATOM 816 C CA . ILE A 1 110 ? 15.969 3.186 22.438 1 96.5 110 ILE A CA 1
ATOM 817 C C . ILE A 1 110 ? 15.031 4.074 23.25 1 96.5 110 ILE A C 1
ATOM 819 O O . ILE A 1 110 ? 15.453 5.109 23.781 1 96.5 110 ILE A O 1
ATOM 823 N N . GLY A 1 111 ? 13.797 3.824 23.25 1 95 111 GLY A N 1
ATOM 824 C CA . GLY A 1 111 ? 12.844 4.516 24.109 1 95 111 GLY A CA 1
ATOM 825 C C . GLY A 1 111 ? 12.242 5.742 23.453 1 95 111 GLY A C 1
ATOM 826 O O . GLY A 1 111 ? 11.828 6.68 24.141 1 95 111 GLY A O 1
ATOM 827 N N . GLN A 1 112 ? 12.258 5.848 22.156 1 96.5 112 GLN A N 1
ATOM 828 C CA . GLN A 1 112 ? 11.57 6.891 21.422 1 96.5 112 GLN A CA 1
ATOM 829 C C . GLN A 1 112 ? 10.117 6.496 21.125 1 96.5 112 GLN A C 1
ATOM 831 O O . GLN A 1 112 ? 9.859 5.445 20.531 1 96.5 112 GLN A O 1
ATOM 836 N N . GLU A 1 113 ? 9.188 7.324 21.562 1 96.31 113 GLU A N 1
ATOM 837 C CA . GLU A 1 113 ? 7.773 7.02 21.359 1 96.31 113 GLU A CA 1
ATOM 838 C C . GLU A 1 113 ? 7.438 6.926 19.875 1 96.31 113 GLU A C 1
ATOM 840 O O . GLU A 1 113 ? 7.992 7.668 19.062 1 96.31 113 GLU A O 1
ATOM 845 N N . VAL A 1 114 ? 6.422 6.023 19.562 1 97.06 114 VAL A N 1
ATOM 846 C CA . VAL A 1 114 ? 6.086 5.766 18.172 1 97.06 114 VAL A CA 1
ATOM 847 C C . VAL A 1 114 ? 4.582 5.941 17.953 1 97.06 114 VAL A C 1
ATOM 849 O O . VAL A 1 114 ? 3.779 5.496 18.781 1 97.06 114 VAL A O 1
ATOM 852 N N . HIS A 1 115 ? 4.238 6.668 16.938 1 97.25 115 HIS A N 1
ATOM 853 C CA . HIS A 1 115 ? 2.926 6.613 16.297 1 97.25 115 HIS A CA 1
ATOM 854 C C . HIS A 1 115 ? 2.963 5.766 15.031 1 97.25 115 HIS A C 1
ATOM 856 O O . HIS A 1 115 ? 3.844 5.941 14.188 1 97.25 115 HIS A O 1
ATOM 862 N N . ILE A 1 116 ? 2.004 4.859 14.93 1 96.62 116 ILE A N 1
ATOM 863 C CA . ILE A 1 116 ? 1.996 4.047 13.719 1 96.62 116 ILE A CA 1
ATOM 864 C C . ILE A 1 116 ? 1.367 4.836 12.57 1 96.62 116 ILE A C 1
ATOM 866 O O . ILE A 1 116 ? 0.266 5.375 12.711 1 96.62 116 ILE A O 1
ATOM 870 N N . SER A 1 117 ? 2.07 4.871 11.508 1 92.88 117 SER A N 1
ATOM 871 C CA . SER A 1 117 ? 1.666 5.645 10.336 1 92.88 117 SER A CA 1
ATOM 872 C C . SER A 1 117 ? 0.494 4.984 9.617 1 92.88 117 SER A C 1
ATOM 874 O O . SER A 1 117 ? 0.33 3.764 9.68 1 92.88 117 SER A O 1
ATOM 876 N N . THR A 1 118 ? -0.225 5.805 8.906 1 88.06 118 THR A N 1
ATOM 877 C CA . THR A 1 118 ? -1.32 5.324 8.07 1 88.06 118 THR A CA 1
ATOM 878 C C . THR A 1 118 ? -0.806 4.359 7.004 1 88.06 118 THR A C 1
ATOM 880 O O . THR A 1 118 ? -1.557 3.52 6.508 1 88.06 118 THR A O 1
ATOM 883 N N . GLN A 1 119 ? 0.458 4.453 6.715 1 82 119 GLN A N 1
ATOM 884 C CA . GLN A 1 119 ? 1.079 3.58 5.727 1 82 119 GLN A CA 1
ATOM 885 C C . GLN A 1 119 ? 0.988 2.117 6.152 1 82 119 GLN A C 1
ATOM 887 O O . GLN A 1 119 ? 1.163 1.215 5.332 1 82 119 GLN A O 1
ATOM 892 N N . SER A 1 120 ? 0.712 1.837 7.391 1 87.88 120 SER A N 1
ATOM 893 C CA . SER A 1 120 ? 0.572 0.473 7.891 1 87.88 120 SER A CA 1
ATOM 894 C C . SER A 1 120 ? -0.828 -0.071 7.625 1 87.88 120 SER A C 1
ATOM 896 O O . SER A 1 120 ? -1.086 -1.259 7.828 1 87.88 120 SER A O 1
ATOM 898 N N . ASN A 1 121 ? -1.755 0.683 7.27 1 85.31 121 ASN A N 1
ATOM 899 C CA . ASN A 1 121 ? -3.105 0.309 6.867 1 85.31 121 ASN A CA 1
ATOM 900 C C . ASN A 1 121 ? -3.814 -0.494 7.953 1 85.31 121 ASN A C 1
ATOM 902 O O . ASN A 1 121 ? -4.383 -1.553 7.68 1 85.31 121 ASN A O 1
ATOM 906 N N . ILE A 1 122 ? -3.812 0.003 9.133 1 92 122 ILE A N 1
ATOM 907 C CA . ILE A 1 122 ? -4.484 -0.663 10.242 1 92 122 ILE A CA 1
ATOM 908 C C . ILE A 1 122 ? -5.996 -0.52 10.094 1 92 122 ILE A C 1
ATOM 910 O O . ILE A 1 122 ? -6.52 0.597 10.055 1 92 122 ILE A O 1
ATOM 914 N N . SER A 1 123 ? -6.703 -1.687 10.039 1 91.88 123 SER A N 1
ATOM 915 C CA . SER A 1 123 ? -8.125 -1.625 9.727 1 91.88 123 SER A CA 1
ATOM 916 C C . SER A 1 123 ? -8.938 -2.498 10.68 1 91.88 123 SER A C 1
ATOM 918 O O . SER A 1 123 ? -10.125 -2.736 10.453 1 91.88 123 SER A O 1
ATOM 920 N N . ASN A 1 124 ? -8.305 -3.014 11.727 1 94.56 124 ASN A N 1
ATOM 921 C CA . ASN A 1 124 ? -9.008 -3.846 12.695 1 94.56 124 ASN A CA 1
ATOM 922 C C . ASN A 1 124 ? -8.312 -3.83 14.055 1 94.56 124 ASN A C 1
ATOM 924 O O . ASN A 1 124 ? -7.172 -3.383 14.172 1 94.56 124 ASN A O 1
ATOM 928 N N . SER A 1 125 ? -9.039 -4.367 15.07 1 96.81 125 SER A N 1
ATOM 929 C CA . SER A 1 125 ? -8.578 -4.25 16.453 1 96.81 125 SER A CA 1
ATOM 930 C C . SER A 1 125 ? -7.434 -5.211 16.734 1 96.81 125 SER A C 1
ATOM 932 O O . SER A 1 125 ? -6.598 -4.949 17.609 1 96.81 125 SER A O 1
ATOM 934 N N . GLU A 1 126 ? -7.348 -6.324 16.047 1 96 126 GLU A N 1
ATOM 935 C CA . GLU A 1 126 ? -6.234 -7.246 16.266 1 96 126 GLU A CA 1
ATOM 936 C C . GLU A 1 126 ? -4.918 -6.645 15.781 1 96 126 GLU A C 1
ATOM 938 O O . GLU A 1 126 ? -3.879 -6.82 16.422 1 96 126 GLU A O 1
ATOM 943 N N . ALA A 1 127 ? -5.023 -5.957 14.719 1 94.75 127 ALA A N 1
ATOM 944 C CA . ALA A 1 127 ? -3.842 -5.238 14.25 1 94.75 127 ALA A CA 1
ATOM 945 C C . ALA A 1 127 ? -3.457 -4.125 15.219 1 94.75 127 ALA A C 1
ATOM 947 O O . ALA A 1 127 ? -2.273 -3.91 15.492 1 94.75 127 ALA A O 1
ATOM 948 N N . VAL A 1 128 ? -4.508 -3.408 15.742 1 96.94 128 VAL A N 1
ATOM 949 C CA . VAL A 1 128 ? -4.242 -2.385 16.75 1 96.94 128 VAL A CA 1
ATOM 950 C C . VAL A 1 128 ? -3.521 -3.006 17.938 1 96.94 128 VAL A C 1
ATOM 952 O O . VAL A 1 128 ? -2.5 -2.486 18.406 1 96.94 128 VAL A O 1
ATOM 955 N N . ARG A 1 129 ? -4.023 -4.129 18.375 1 95.75 129 ARG A N 1
ATOM 956 C CA . ARG A 1 129 ? -3.428 -4.82 19.516 1 95.75 129 ARG A CA 1
ATOM 957 C C . ARG A 1 129 ? -1.979 -5.203 19.234 1 95.75 129 ARG A C 1
ATOM 959 O O . ARG A 1 129 ? -1.112 -5.07 20.094 1 95.75 129 ARG A O 1
ATOM 966 N N . PHE A 1 130 ? -1.785 -5.641 18.172 1 95.12 130 PHE A N 1
ATOM 967 C CA . PHE A 1 130 ? -0.441 -6.039 17.766 1 95.12 130 PHE A CA 1
ATOM 968 C C . PHE A 1 130 ? 0.524 -4.863 17.875 1 95.12 130 PHE A C 1
ATOM 970 O O . PHE A 1 130 ? 1.586 -4.98 18.484 1 95.12 130 PHE A O 1
ATOM 977 N N . TYR A 1 131 ? 0.205 -3.711 17.234 1 96.25 131 TYR A N 1
ATOM 978 C CA . TYR A 1 131 ? 1.101 -2.561 17.188 1 96.25 131 TYR A CA 1
ATOM 979 C C . TYR A 1 131 ? 1.161 -1.851 18.531 1 96.25 131 TYR A C 1
ATOM 981 O O . TYR A 1 131 ? 2.1 -1.098 18.797 1 96.25 131 TYR A O 1
ATOM 989 N N . ALA A 1 132 ? 0.202 -2.105 19.375 1 95.5 132 ALA A N 1
ATOM 990 C CA . ALA A 1 132 ? 0.134 -1.465 20.688 1 95.5 132 ALA A CA 1
ATOM 991 C C . ALA A 1 132 ? 1.352 -1.82 21.531 1 95.5 132 ALA A C 1
ATOM 993 O O . ALA A 1 132 ? 1.668 -1.122 22.5 1 95.5 132 ALA A O 1
ATOM 994 N N . GLN A 1 133 ? 2.025 -2.859 21.172 1 93.25 133 GLN A N 1
ATOM 995 C CA . GLN A 1 133 ? 3.242 -3.236 21.891 1 93.25 133 GLN A CA 1
ATOM 996 C C . GLN A 1 133 ? 4.32 -2.164 21.75 1 93.25 133 GLN A C 1
ATOM 998 O O . GLN A 1 133 ? 5.199 -2.041 22.594 1 93.25 133 GLN A O 1
ATOM 1003 N N . TRP A 1 134 ? 4.164 -1.388 20.656 1 93.75 134 TRP A N 1
ATOM 1004 C CA . TRP A 1 134 ? 5.246 -0.453 20.359 1 93.75 134 TRP A CA 1
ATOM 1005 C C . TRP A 1 134 ? 4.723 0.976 20.266 1 93.75 134 TRP A C 1
ATOM 1007 O O . TRP A 1 134 ? 5.504 1.932 20.266 1 93.75 134 TRP A O 1
ATOM 1017 N N . ALA A 1 135 ? 3.436 1.159 20.219 1 95.06 135 ALA A N 1
ATOM 1018 C CA . ALA A 1 135 ? 2.938 2.494 19.891 1 95.06 135 ALA A CA 1
ATOM 1019 C C . ALA A 1 135 ? 1.776 2.883 20.797 1 95.06 135 ALA A C 1
ATOM 1021 O O . ALA A 1 135 ? 0.935 2.045 21.125 1 95.06 135 ALA A O 1
ATOM 1022 N N . ASP A 1 136 ? 1.692 4.141 21.094 1 94.12 136 ASP A N 1
ATOM 1023 C CA . ASP A 1 136 ? 0.625 4.684 21.922 1 94.12 136 ASP A CA 1
ATOM 1024 C C . ASP A 1 136 ? -0.503 5.254 21.062 1 94.12 136 ASP A C 1
ATOM 1026 O O . ASP A 1 136 ? -1.609 5.484 21.562 1 94.12 136 ASP A O 1
ATOM 1030 N N . THR A 1 137 ? -0.191 5.504 19.859 1 97.25 137 THR A N 1
ATOM 1031 C CA . THR A 1 137 ? -1.149 6.078 18.922 1 97.25 137 THR A CA 1
ATOM 1032 C C . THR A 1 137 ? -1.072 5.379 17.562 1 97.25 137 THR A C 1
ATOM 1034 O O . THR A 1 137 ? 0.016 5.039 17.094 1 97.25 137 THR A O 1
ATOM 1037 N N . VAL A 1 138 ? -2.236 5.105 16.969 1 97.06 138 VAL A N 1
ATOM 1038 C CA . VAL A 1 138 ? -2.273 4.488 15.656 1 97.06 138 VAL A CA 1
ATOM 1039 C C . VAL A 1 138 ? -3.119 5.336 14.703 1 97.06 138 VAL A C 1
ATOM 1041 O O . VAL A 1 138 ? -4.191 5.82 15.086 1 97.06 138 VAL A O 1
ATOM 1044 N N . VAL A 1 139 ? -2.6 5.574 13.57 1 94.5 139 VAL A N 1
ATOM 1045 C CA . VAL A 1 139 ? -3.404 6.148 12.5 1 94.5 139 VAL A CA 1
ATOM 1046 C C . VAL A 1 139 ? -4.141 5.039 11.75 1 94.5 139 VAL A C 1
ATOM 1048 O O . VAL A 1 139 ? -3.51 4.16 11.156 1 94.5 139 VAL A O 1
ATOM 1051 N N . LEU A 1 140 ? -5.426 5.082 11.75 1 92.75 140 LEU A N 1
ATOM 1052 C CA . LEU A 1 140 ? -6.199 4.035 11.086 1 92.75 140 LEU A CA 1
ATOM 1053 C C . LEU A 1 140 ? -6.277 4.281 9.586 1 92.75 140 LEU A C 1
ATOM 1055 O O . LEU A 1 140 ? -5.992 5.387 9.117 1 92.75 140 LEU A O 1
ATOM 1059 N N . ALA A 1 141 ? -6.602 3.199 8.93 1 85.81 141 ALA A N 1
ATOM 1060 C CA . ALA A 1 141 ? -6.746 3.27 7.48 1 85.81 141 ALA A CA 1
ATOM 1061 C C . ALA A 1 141 ? -7.77 4.332 7.082 1 85.81 141 ALA A C 1
ATOM 1063 O O . ALA A 1 141 ? -8.805 4.473 7.727 1 85.81 141 ALA A O 1
ATOM 1064 N N . ARG A 1 142 ? -7.48 4.992 6.008 1 78.44 142 ARG A N 1
ATOM 1065 C CA . ARG A 1 142 ? -8.289 6.125 5.582 1 78.44 142 ARG A CA 1
ATOM 1066 C C . ARG A 1 142 ? -9.617 5.656 4.996 1 78.44 142 ARG A C 1
ATOM 1068 O O . ARG A 1 142 ? -10.562 6.438 4.883 1 78.44 142 ARG A O 1
ATOM 1075 N N . GLU A 1 143 ? -9.734 4.422 4.652 1 75.38 143 GLU A N 1
ATOM 1076 C CA . GLU A 1 143 ? -10.906 3.9 3.953 1 75.38 143 GLU A CA 1
ATOM 1077 C C . GLU A 1 143 ? -11.969 3.426 4.941 1 75.38 143 GLU A C 1
ATOM 1079 O O . GLU A 1 143 ? -13.055 3.006 4.535 1 75.38 143 GLU A O 1
ATOM 1084 N N . LEU A 1 144 ? -11.711 3.516 6.164 1 84.81 144 LEU A N 1
ATOM 1085 C CA . LEU A 1 144 ? -12.664 3.051 7.16 1 84.81 144 LEU A CA 1
ATOM 1086 C C . LEU A 1 144 ? -13.805 4.051 7.328 1 84.81 144 LEU A C 1
ATOM 1088 O O . LEU A 1 144 ? -13.578 5.266 7.328 1 84.81 144 LEU A O 1
ATOM 1092 N N . SER A 1 145 ? -14.961 3.543 7.453 1 83.81 145 SER A N 1
ATOM 1093 C CA . SER A 1 145 ? -16.094 4.367 7.871 1 83.81 145 SER A CA 1
ATOM 1094 C C . SER A 1 145 ? -16.016 4.684 9.359 1 83.81 145 SER A C 1
ATOM 1096 O O . SER A 1 145 ? -15.305 4.023 10.109 1 83.81 145 SER A O 1
ATOM 1098 N N . LEU A 1 146 ? -16.797 5.688 9.789 1 90.38 146 LEU A N 1
ATOM 1099 C CA . LEU A 1 146 ? -16.812 6.039 11.203 1 90.38 146 LEU A CA 1
ATOM 1100 C C . LEU A 1 146 ? -17.391 4.902 12.039 1 90.38 146 LEU A C 1
ATOM 1102 O O . LEU A 1 146 ? -17.016 4.715 13.195 1 90.38 146 LEU A O 1
ATOM 1106 N N . GLU A 1 147 ? -18.297 4.133 11.438 1 90.31 147 GLU A N 1
ATOM 1107 C CA . GLU A 1 147 ? -18.828 2.967 12.133 1 90.31 147 GLU A CA 1
ATOM 1108 C C . GLU A 1 147 ? -17.734 1.934 12.398 1 90.31 147 GLU A C 1
ATOM 1110 O O . GLU A 1 147 ? -17.672 1.364 13.492 1 90.31 147 GLU A O 1
ATOM 1115 N N . GLN A 1 148 ? -16.938 1.719 11.43 1 90.94 148 GLN A N 1
ATOM 1116 C CA . GLN A 1 148 ? -15.828 0.787 11.578 1 90.94 148 GLN A CA 1
ATOM 1117 C C . GLN A 1 148 ? -14.812 1.297 12.594 1 90.94 148 GLN A C 1
ATOM 1119 O O . GLN A 1 148 ? -14.266 0.518 13.383 1 90.94 148 GLN A O 1
ATOM 1124 N N . VAL A 1 149 ? -14.594 2.607 12.594 1 94.5 149 VAL A N 1
ATOM 1125 C CA . VAL A 1 149 ? -13.703 3.217 13.57 1 94.5 149 VAL A CA 1
ATOM 1126 C C . VAL A 1 149 ? -14.25 3.01 14.984 1 94.5 149 VAL A C 1
ATOM 1128 O O . VAL A 1 149 ? -13.516 2.631 15.891 1 94.5 149 VAL A O 1
ATOM 1131 N N . ALA A 1 150 ? -15.547 3.217 15.117 1 95.5 150 ALA A N 1
ATOM 1132 C CA . ALA A 1 150 ? -16.203 3.043 16.406 1 95.5 150 ALA A CA 1
ATOM 1133 C C . ALA A 1 150 ? -16.078 1.601 16.891 1 95.5 150 ALA A C 1
ATOM 1135 O O . ALA A 1 150 ? -15.898 1.353 18.094 1 95.5 150 ALA A O 1
ATOM 1136 N N . ALA A 1 151 ? -16.203 0.689 15.977 1 95.62 151 ALA A N 1
ATOM 1137 C CA . ALA A 1 151 ? -16.078 -0.724 16.328 1 95.62 151 ALA A CA 1
ATOM 1138 C C . ALA A 1 151 ? -14.68 -1.038 16.859 1 95.62 151 ALA A C 1
ATOM 1140 O O . ALA A 1 151 ? -14.539 -1.759 17.859 1 95.62 151 ALA A O 1
ATOM 1141 N N . ILE A 1 152 ? -13.719 -0.502 16.234 1 97.31 152 ILE A N 1
ATOM 1142 C CA . ILE A 1 152 ? -12.336 -0.705 16.672 1 97.31 152 ILE A CA 1
ATOM 1143 C C . ILE A 1 152 ? -12.141 -0.071 18.047 1 97.31 152 ILE A C 1
ATOM 1145 O O . ILE A 1 152 ? -11.539 -0.678 18.938 1 97.31 152 ILE A O 1
ATOM 1149 N N . ARG A 1 153 ? -12.672 1.132 18.219 1 97.81 153 ARG A N 1
ATOM 1150 C CA . ARG A 1 153 ? -12.57 1.817 19.5 1 97.81 153 ARG A CA 1
ATOM 1151 C C . ARG A 1 153 ? -13.203 0.994 20.609 1 97.81 153 ARG A C 1
ATOM 1153 O O . ARG A 1 153 ? -12.656 0.892 21.719 1 97.81 153 ARG A O 1
ATOM 1160 N N . ARG A 1 154 ? -14.344 0.465 20.359 1 97.62 154 ARG A N 1
ATOM 1161 C CA . ARG A 1 154 ? -15.023 -0.371 21.344 1 97.62 154 ARG A CA 1
ATOM 1162 C C . ARG A 1 154 ? -14.141 -1.534 21.781 1 97.62 154 ARG A C 1
ATOM 1164 O O . ARG A 1 154 ? -14.062 -1.846 22.969 1 97.62 154 ARG A O 1
ATOM 1171 N N . ARG A 1 155 ? -13.492 -2.129 20.859 1 97.38 155 ARG A N 1
ATOM 1172 C CA . ARG A 1 155 ? -12.617 -3.252 21.156 1 97.38 155 ARG A CA 1
ATOM 1173 C C . ARG A 1 155 ? -11.406 -2.797 21.969 1 97.38 155 ARG A C 1
ATOM 1175 O O . ARG A 1 155 ? -10.953 -3.506 22.875 1 97.38 155 ARG A O 1
ATOM 1182 N N . ILE A 1 156 ? -10.852 -1.637 21.656 1 97.94 156 ILE A N 1
ATOM 1183 C CA . ILE A 1 156 ? -9.727 -1.089 22.406 1 97.94 156 ILE A CA 1
ATOM 1184 C C . ILE A 1 156 ? -10.102 -0.947 23.875 1 97.94 156 ILE A C 1
ATOM 1186 O O . ILE A 1 156 ? -9.32 -1.313 24.766 1 97.94 156 ILE A O 1
ATOM 1190 N N . VAL A 1 157 ? -11.273 -0.482 24.125 1 97.75 157 VAL A N 1
ATOM 1191 C CA . VAL A 1 157 ? -11.734 -0.239 25.484 1 97.75 157 VAL A CA 1
ATOM 1192 C C . VAL A 1 157 ? -12.062 -1.565 26.172 1 97.75 157 VAL A C 1
ATOM 1194 O O . VAL A 1 157 ? -11.539 -1.864 27.25 1 97.75 157 VAL A O 1
ATOM 1197 N N . GLU A 1 158 ? -12.836 -2.395 25.5 1 97.69 158 GLU A N 1
ATOM 1198 C CA . GLU A 1 158 ? -13.32 -3.643 26.078 1 97.69 158 GLU A CA 1
ATOM 1199 C C . GLU A 1 158 ? -12.172 -4.605 26.359 1 97.69 158 GLU A C 1
ATOM 1201 O O . GLU A 1 158 ? -12.18 -5.312 27.359 1 97.69 158 GLU A O 1
ATOM 1206 N N . ASP A 1 159 ? -11.219 -4.59 25.484 1 97.25 159 ASP A N 1
ATOM 1207 C CA . ASP A 1 159 ? -10.102 -5.512 25.625 1 97.25 159 ASP A CA 1
ATOM 1208 C C . ASP A 1 159 ? -8.93 -4.844 26.344 1 97.25 159 ASP A C 1
ATOM 1210 O O . ASP A 1 159 ? -7.855 -5.438 26.469 1 97.25 159 ASP A O 1
ATOM 1214 N N . ASP A 1 160 ? -9.062 -3.652 26.75 1 97.75 160 ASP A N 1
ATOM 1215 C CA . ASP A 1 160 ? -8.062 -2.893 27.5 1 97.75 160 ASP A CA 1
ATOM 1216 C C . ASP A 1 160 ? -6.727 -2.875 26.75 1 97.75 160 ASP A C 1
ATOM 1218 O O . ASP A 1 160 ? -5.691 -3.234 27.312 1 97.75 160 ASP A O 1
ATOM 1222 N N . ILE A 1 161 ? -6.797 -2.543 25.469 1 97.62 161 ILE A N 1
ATOM 1223 C CA . ILE A 1 161 ? -5.59 -2.473 24.656 1 97.62 161 ILE A CA 1
ATOM 1224 C C . ILE A 1 161 ? -4.809 -1.205 25 1 97.62 161 ILE A C 1
ATOM 1226 O O . ILE A 1 161 ? -5.27 -0.094 24.719 1 97.62 161 ILE A O 1
ATOM 1230 N N . ARG A 1 162 ? -3.598 -1.383 25.5 1 97.31 162 ARG A N 1
ATOM 1231 C CA . ARG A 1 162 ? -2.803 -0.266 26 1 97.31 162 ARG A CA 1
ATOM 1232 C C . ARG A 1 162 ? -1.457 -0.189 25.297 1 97.31 162 ARG A C 1
ATOM 1234 O O . ARG A 1 162 ? -0.917 -1.211 24.859 1 97.31 162 ARG A O 1
ATOM 1241 N N . GLY A 1 163 ? -0.949 1.039 25.172 1 94.5 163 GLY A N 1
ATOM 1242 C CA . GLY A 1 163 ? 0.386 1.245 24.625 1 94.5 163 GLY A CA 1
ATOM 1243 C C . GLY A 1 163 ? 1.472 1.174 25.688 1 94.5 163 GLY A C 1
ATOM 1244 O O . GLY A 1 163 ? 1.201 0.833 26.844 1 94.5 163 GLY A O 1
ATOM 1245 N N . PRO A 1 164 ? 2.646 1.479 25.312 1 93.94 164 PRO A N 1
ATOM 1246 C CA . PRO A 1 164 ? 3.803 1.403 26.203 1 93.94 164 PRO A CA 1
ATOM 1247 C C . PRO A 1 164 ? 3.697 2.365 27.391 1 93.94 164 PRO A C 1
ATOM 1249 O O . PRO A 1 164 ? 4.266 2.107 28.453 1 93.94 164 PRO A O 1
ATOM 1252 N N . ARG A 1 165 ? 2.951 3.434 27.234 1 92.38 165 ARG A N 1
ATOM 1253 C CA . ARG A 1 165 ? 2.807 4.398 28.328 1 92.38 165 ARG A CA 1
ATOM 1254 C C . ARG A 1 165 ? 1.806 3.906 29.359 1 92.38 165 ARG A C 1
ATOM 1256 O O . ARG A 1 165 ? 1.627 4.539 30.406 1 92.38 165 ARG A O 1
ATOM 1263 N N . GLY A 1 166 ? 1.151 2.844 29.047 1 94.19 166 GLY A N 1
ATOM 1264 C CA . GLY A 1 166 ? 0.205 2.26 29.984 1 94.19 166 GLY A CA 1
ATOM 1265 C C . GLY A 1 166 ? -1.206 2.791 29.812 1 94.19 166 GLY A C 1
ATOM 1266 O O . GLY A 1 166 ? -2.107 2.422 30.578 1 94.19 166 GLY A O 1
ATOM 1267 N N . GLU A 1 167 ? -1.444 3.59 28.859 1 95.94 167 GLU A N 1
ATOM 1268 C CA . GLU A 1 167 ? -2.768 4.129 28.547 1 95.94 167 GLU A CA 1
ATOM 1269 C C . GLU A 1 167 ? -3.381 3.434 27.344 1 95.94 167 GLU A C 1
ATOM 1271 O O . GLU A 1 167 ? -2.674 2.785 26.562 1 95.94 167 GLU A O 1
ATOM 1276 N N . LEU A 1 168 ? -4.723 3.553 27.281 1 97.38 168 LEU A N 1
ATOM 1277 C CA . LEU A 1 168 ? -5.375 3.002 26.094 1 97.38 168 LEU A CA 1
ATOM 1278 C C . LEU A 1 168 ? -4.801 3.613 24.812 1 97.38 168 LEU A C 1
ATOM 1280 O O . LEU A 1 168 ? -4.535 4.816 24.766 1 97.38 168 LEU A O 1
ATOM 1284 N N . VAL A 1 169 ? -4.645 2.76 23.828 1 97.5 169 VAL A N 1
ATOM 1285 C CA . VAL A 1 169 ? -4.152 3.23 22.547 1 97.5 169 VAL A CA 1
ATOM 1286 C C . VAL A 1 169 ? -5.09 4.305 22 1 97.5 169 VAL A C 1
ATOM 1288 O O . VAL A 1 169 ? -6.312 4.164 22.062 1 97.5 169 VAL A O 1
ATOM 1291 N N . GLU A 1 170 ? -4.508 5.344 21.469 1 97.81 170 GLU A N 1
ATOM 1292 C CA . GLU A 1 170 ? -5.289 6.441 20.906 1 97.81 170 GLU A CA 1
ATOM 1293 C C . GLU A 1 170 ? -5.449 6.285 19.391 1 97.81 170 GLU A C 1
ATOM 1295 O O . GLU A 1 170 ? -4.523 5.852 18.719 1 97.81 170 GLU A O 1
ATOM 1300 N N . ILE A 1 171 ? -6.602 6.699 18.953 1 98 171 ILE A N 1
ATOM 1301 C CA . ILE A 1 171 ? -6.891 6.656 17.516 1 98 171 ILE A CA 1
ATOM 1302 C C . ILE A 1 171 ? -6.652 8.031 16.906 1 98 171 ILE A C 1
ATOM 1304 O O . ILE A 1 171 ? -7.219 9.031 17.359 1 98 171 ILE A O 1
ATOM 1308 N N . GLU A 1 172 ? -5.801 8.055 15.961 1 97.62 172 GLU A N 1
ATOM 1309 C CA . GLU A 1 172 ? -5.531 9.227 15.133 1 97.62 172 GLU A CA 1
ATOM 1310 C C . GLU A 1 172 ? -6.156 9.07 13.75 1 97.62 172 GLU A C 1
ATOM 1312 O O . GLU A 1 172 ? -6.086 8 13.141 1 97.62 172 GLU A O 1
ATOM 1317 N N . MET A 1 173 ? -6.801 10.133 13.281 1 94.94 173 MET A N 1
ATOM 1318 C CA . MET A 1 173 ? -7.375 10.148 11.938 1 94.94 173 MET A CA 1
ATOM 1319 C C . MET A 1 173 ? -7.152 11.5 11.266 1 94.94 173 MET A C 1
ATOM 1321 O O . MET A 1 173 ? -7.043 12.523 11.945 1 94.94 173 MET A O 1
ATOM 1325 N N . PHE A 1 174 ? -7.156 11.461 9.969 1 92.62 174 PHE A N 1
ATOM 1326 C CA . PHE A 1 174 ? -7.141 12.719 9.227 1 92.62 174 PHE A CA 1
ATOM 1327 C C . PHE A 1 174 ? -8.477 13.438 9.359 1 92.62 174 PHE A C 1
ATOM 1329 O O . PHE A 1 174 ? -9.531 12.828 9.227 1 92.62 174 PHE A O 1
ATOM 1336 N N . ALA A 1 175 ? -8.359 14.719 9.57 1 94.69 175 ALA A N 1
ATOM 1337 C CA . ALA A 1 175 ? -9.586 15.492 9.766 1 94.69 175 ALA A CA 1
ATOM 1338 C C . ALA A 1 175 ? -9.797 16.484 8.625 1 94.69 175 ALA A C 1
ATOM 1340 O O . ALA A 1 175 ? -10.922 16.906 8.359 1 94.69 175 ALA A O 1
ATOM 1341 N N . HIS A 1 176 ? -8.711 16.844 7.98 1 92.81 176 HIS A N 1
ATOM 1342 C CA . HIS A 1 176 ? -8.82 17.875 6.961 1 92.81 176 HIS A CA 1
ATOM 1343 C C . HIS A 1 176 ? -7.68 17.781 5.953 1 92.81 176 HIS A C 1
ATOM 1345 O O . HIS A 1 176 ? -6.547 17.453 6.316 1 92.81 176 HIS A O 1
ATOM 1351 N N . GLY A 1 177 ? -8.047 18.109 4.703 1 88.06 177 GLY A N 1
ATOM 1352 C CA . GLY A 1 177 ? -7 18.281 3.707 1 88.06 177 GLY A CA 1
ATOM 1353 C C . GLY A 1 177 ? -7.016 17.203 2.633 1 88.06 177 GLY A C 1
ATOM 1354 O O . GLY A 1 177 ? -7.996 16.469 2.494 1 88.06 177 GLY A O 1
ATOM 1355 N N . ALA A 1 178 ? -5.973 17.234 1.874 1 75.19 178 ALA A N 1
ATOM 1356 C CA . ALA A 1 178 ? -5.867 16.328 0.738 1 75.19 178 ALA A CA 1
ATOM 1357 C C . ALA A 1 178 ? -5.59 14.898 1.204 1 75.19 178 ALA A C 1
ATOM 1359 O O . ALA A 1 178 ? -4.574 14.633 1.855 1 75.19 178 ALA A O 1
ATOM 1360 N N . LEU A 1 179 ? -6.492 14.062 0.917 1 72.06 179 LEU A N 1
ATOM 1361 C CA . LEU A 1 179 ? -6.266 12.664 1.245 1 72.06 179 LEU A CA 1
ATOM 1362 C C . LEU A 1 179 ? -5.719 11.906 0.041 1 72.06 179 LEU A C 1
ATOM 1364 O O . LEU A 1 179 ? -6.211 12.07 -1.078 1 72.06 179 LEU A O 1
ATOM 1368 N N . CYS A 1 180 ? -4.621 11.266 0.402 1 66.69 180 CYS A N 1
ATOM 1369 C CA . CYS A 1 180 ? -4.074 10.391 -0.63 1 66.69 180 CYS A CA 1
ATOM 1370 C C . CYS A 1 180 ? -5.129 9.414 -1.133 1 66.69 180 CYS A C 1
ATOM 1372 O O . CYS A 1 180 ? -5.879 8.836 -0.34 1 66.69 180 CYS A O 1
ATOM 1374 N N . MET A 1 181 ? -5.23 9.305 -2.35 1 63.47 181 MET A N 1
ATOM 1375 C CA . MET A 1 181 ? -6.23 8.453 -2.986 1 63.47 181 MET A CA 1
ATOM 1376 C C . MET A 1 181 ? -5.82 6.988 -2.914 1 63.47 181 MET A C 1
ATOM 1378 O O . MET A 1 181 ? -6.652 6.098 -3.105 1 63.47 181 MET A O 1
ATOM 1382 N N . SER A 1 182 ? -4.566 6.898 -2.699 1 62.84 182 SER A N 1
ATOM 1383 C CA . SER A 1 182 ? -4.055 5.535 -2.664 1 62.84 182 SER A CA 1
ATOM 1384 C C . SER A 1 182 ? -4.398 4.848 -1.348 1 62.84 182 SER A C 1
ATOM 1386 O O . SER A 1 182 ? -4.699 5.512 -0.354 1 62.84 182 SER A O 1
ATOM 1388 N N . VAL A 1 183 ? -4.527 3.57 -1.499 1 59.69 183 VAL A N 1
ATOM 1389 C CA . VAL A 1 183 ? -4.812 2.801 -0.292 1 59.69 183 VAL A CA 1
ATOM 1390 C C . VAL A 1 183 ? -3.697 3.014 0.731 1 59.69 183 VAL A C 1
ATOM 1392 O O . VAL A 1 183 ? -2.562 2.578 0.523 1 59.69 183 VAL A O 1
ATOM 1395 N N . SER A 1 184 ? -4.082 3.682 1.732 1 55.53 184 SER A N 1
ATOM 1396 C CA . SER A 1 184 ? -3.281 3.955 2.922 1 55.53 184 SER A CA 1
ATOM 1397 C C . SER A 1 184 ? -1.929 4.555 2.551 1 55.53 184 SER A C 1
ATOM 1399 O O . SER A 1 184 ? -0.901 4.188 3.121 1 55.53 184 SER A O 1
ATOM 1401 N N . GLY A 1 185 ? -1.897 5.469 1.404 1 55.56 185 GLY A N 1
ATOM 1402 C CA . GLY A 1 185 ? -0.718 6.254 1.081 1 55.56 185 GLY A CA 1
ATOM 1403 C C . GLY A 1 185 ? 0.217 5.559 0.111 1 55.56 185 GLY A C 1
ATOM 1404 O O . GLY A 1 185 ? 1.222 6.133 -0.314 1 55.56 185 GLY A O 1
ATOM 1405 N N . LYS A 1 186 ? -0.063 4.348 -0.129 1 61.66 186 LYS A N 1
ATOM 1406 C CA . LYS A 1 186 ? 0.804 3.648 -1.073 1 61.66 186 LYS A CA 1
ATOM 1407 C C . LYS A 1 186 ? 0.368 3.908 -2.514 1 61.66 186 LYS A C 1
ATOM 1409 O O . LYS A 1 186 ? -0.711 3.48 -2.928 1 61.66 186 LYS A O 1
ATOM 1414 N N . CYS A 1 187 ? 1.217 4.836 -3.17 1 60.78 187 CYS A N 1
ATOM 1415 C CA . CYS A 1 187 ? 0.849 5.391 -4.465 1 60.78 187 CYS A CA 1
ATOM 1416 C C . CYS A 1 187 ? 1.675 4.762 -5.582 1 60.78 187 CYS A C 1
ATOM 1418 O O . CYS A 1 187 ? 2.9 4.68 -5.484 1 60.78 187 CYS A O 1
ATOM 1420 N N . TYR A 1 188 ? 0.967 4.305 -6.598 1 56.97 188 TYR A N 1
ATOM 1421 C CA . TYR A 1 188 ? 1.653 3.721 -7.742 1 56.97 188 TYR A CA 1
ATOM 1422 C C . TYR A 1 188 ? 1.793 4.738 -8.867 1 56.97 188 TYR A C 1
ATOM 1424 O O . TYR A 1 188 ? 2.682 4.617 -9.719 1 56.97 188 TYR A O 1
ATOM 1432 N N . LEU A 1 189 ? 0.937 5.688 -8.922 1 58.62 189 LEU A N 1
ATOM 1433 C CA . LEU A 1 189 ? 0.947 6.672 -9.992 1 58.62 189 LEU A CA 1
ATOM 1434 C C . LEU A 1 189 ? 2.305 7.359 -10.086 1 58.62 189 LEU A C 1
ATOM 1436 O O . LEU A 1 189 ? 2.783 7.648 -11.188 1 58.62 189 LEU A O 1
ATOM 1440 N N . SER A 1 190 ? 2.906 7.637 -8.922 1 54.97 190 SER A N 1
ATOM 1441 C CA . SER A 1 190 ? 4.176 8.352 -8.906 1 54.97 190 SER A CA 1
ATOM 1442 C C . SER A 1 190 ? 5.312 7.48 -9.422 1 54.97 190 SER A C 1
ATOM 1444 O O . SER A 1 190 ? 6.312 7.988 -9.938 1 54.97 190 SER A O 1
ATOM 1446 N N . LEU A 1 191 ? 5.168 6.141 -9.227 1 54.56 191 LEU A N 1
ATOM 1447 C CA . LEU A 1 191 ? 6.234 5.258 -9.68 1 54.56 191 LEU A CA 1
ATOM 1448 C C . LEU A 1 191 ? 6.367 5.305 -11.195 1 54.56 191 LEU A C 1
ATOM 1450 O O . LEU A 1 191 ? 7.48 5.25 -11.727 1 54.56 191 LEU A O 1
ATOM 1454 N N . TYR A 1 192 ? 5.312 5.508 -11.797 1 48.5 192 TYR A N 1
ATOM 1455 C CA . TYR A 1 192 ? 5.27 5.406 -13.258 1 48.5 192 TYR A CA 1
ATOM 1456 C C . TYR A 1 192 ? 5.832 6.664 -13.906 1 48.5 192 TYR A C 1
ATOM 1458 O O . TYR A 1 192 ? 6.496 6.59 -14.945 1 48.5 192 TYR A O 1
ATOM 1466 N N . GLU A 1 193 ? 5.406 7.84 -13.469 1 47.72 193 GLU A N 1
ATOM 1467 C CA . GLU A 1 193 ? 5.723 9.031 -14.242 1 47.72 193 GLU A CA 1
ATOM 1468 C C . GLU A 1 193 ? 7.191 9.414 -14.094 1 47.72 193 GLU A C 1
ATOM 1470 O O . GLU A 1 193 ? 7.848 9.773 -15.078 1 47.72 193 GLU A O 1
ATOM 1475 N N . THR A 1 194 ? 7.617 9.547 -12.828 1 47.03 194 THR A N 1
ATOM 1476 C CA . THR A 1 194 ? 8.867 10.289 -12.711 1 47.03 194 THR A CA 1
ATOM 1477 C C . THR A 1 194 ? 9.93 9.453 -12 1 47.03 194 THR A C 1
ATOM 1479 O O . THR A 1 194 ? 10.867 10 -11.414 1 47.03 194 THR A O 1
ATOM 1482 N N . ASN A 1 195 ? 9.875 8.086 -12.359 1 49.78 195 ASN A N 1
ATOM 1483 C CA . ASN A 1 195 ? 10.859 7.309 -11.609 1 49.78 195 ASN A CA 1
ATOM 1484 C C . ASN A 1 195 ? 10.914 7.738 -10.148 1 49.78 195 ASN A C 1
ATOM 1486 O O . ASN A 1 195 ? 11.984 7.73 -9.539 1 49.78 195 ASN A O 1
ATOM 1490 N N . CYS A 1 196 ? 9.898 8.5 -9.805 1 53.19 196 CYS A N 1
ATOM 1491 C CA . CYS A 1 196 ? 9.781 8.914 -8.406 1 53.19 196 CYS A CA 1
ATOM 1492 C C . CYS A 1 196 ? 8.727 8.086 -7.684 1 53.19 196 CYS A C 1
ATOM 1494 O O . CYS A 1 196 ? 7.742 7.66 -8.289 1 53.19 196 CYS A O 1
ATOM 1496 N N . SER A 1 197 ? 9.102 7.531 -6.535 1 61.38 197 SER A N 1
ATOM 1497 C CA . SER A 1 197 ? 8.156 6.773 -5.727 1 61.38 197 SER A CA 1
ATOM 1498 C C . SER A 1 197 ? 7.547 7.637 -4.625 1 61.38 197 SER A C 1
ATOM 1500 O O . SER A 1 197 ? 8.258 8.117 -3.744 1 61.38 197 SER A O 1
ATOM 1502 N N . ALA A 1 198 ? 6.266 7.922 -4.746 1 62.69 198 ALA A N 1
ATOM 1503 C CA . ALA A 1 198 ? 5.574 8.641 -3.68 1 62.69 198 ALA A CA 1
ATOM 1504 C C . ALA A 1 198 ? 5.805 7.969 -2.33 1 62.69 198 ALA A C 1
ATOM 1506 O O . ALA A 1 198 ? 5.844 8.641 -1.294 1 62.69 198 ALA A O 1
ATOM 1507 N N . ASN A 1 199 ? 5.984 6.602 -2.371 1 64.31 199 ASN A N 1
ATOM 1508 C CA . ASN A 1 199 ? 6.188 5.844 -1.143 1 64.31 199 ASN A CA 1
ATOM 1509 C C . ASN A 1 199 ? 7.598 6.039 -0.589 1 64.31 199 ASN A C 1
ATOM 1511 O O . ASN A 1 199 ? 7.922 5.539 0.489 1 64.31 199 ASN A O 1
ATOM 1515 N N . ARG A 1 200 ? 8.281 6.762 -1.385 1 64.75 200 ARG A N 1
ATOM 1516 C CA . ARG A 1 200 ? 9.617 7.16 -0.953 1 64.75 200 ARG A CA 1
ATOM 1517 C C . ARG A 1 200 ? 9.734 8.68 -0.865 1 64.75 200 ARG A C 1
ATOM 1519 O O . ARG A 1 200 ? 10.828 9.227 -1.045 1 64.75 200 ARG A O 1
ATOM 1526 N N . GLY A 1 201 ? 8.625 9.344 -0.748 1 62.16 201 GLY A N 1
ATOM 1527 C CA . GLY A 1 201 ? 8.625 10.766 -0.448 1 62.16 201 GLY A CA 1
ATOM 1528 C C . GLY A 1 201 ? 8.531 11.633 -1.687 1 62.16 201 GLY A C 1
ATOM 1529 O O . GLY A 1 201 ? 8.539 12.867 -1.591 1 62.16 201 GLY A O 1
ATOM 1530 N N . ALA A 1 202 ? 8.492 11.062 -2.82 1 64 202 ALA A N 1
ATOM 1531 C CA . ALA A 1 202 ? 8.508 11.852 -4.051 1 64 202 ALA A CA 1
ATOM 1532 C C . ALA A 1 202 ? 7.09 12.055 -4.586 1 64 202 ALA A C 1
ATOM 1534 O O . ALA A 1 202 ? 6.871 12.055 -5.797 1 64 202 ALA A O 1
ATOM 1535 N N . CYS A 1 203 ? 6.16 12.195 -3.732 1 64.25 203 CYS A N 1
ATOM 1536 C CA . CYS A 1 203 ? 4.785 12.438 -4.16 1 64.25 203 CYS A CA 1
ATOM 1537 C C . CYS A 1 203 ? 4.656 13.805 -4.824 1 64.25 203 CYS A C 1
ATOM 1539 O O . CYS A 1 203 ? 5 14.828 -4.227 1 64.25 203 CYS A O 1
ATOM 1541 N N . ARG A 1 204 ? 4.242 13.836 -6.055 1 60.84 204 ARG A N 1
ATOM 1542 C CA . ARG A 1 204 ? 4.031 15.07 -6.797 1 60.84 204 ARG A CA 1
ATOM 1543 C C . ARG A 1 204 ? 2.543 15.32 -7.027 1 60.84 204 ARG A C 1
ATOM 1545 O O . ARG A 1 204 ? 2.17 16.109 -7.898 1 60.84 204 ARG A O 1
ATOM 1552 N N . GLN A 1 205 ? 1.718 14.531 -6.273 1 60.53 205 GLN A N 1
ATOM 1553 C CA . GLN A 1 205 ? 0.263 14.648 -6.273 1 60.53 205 GLN A CA 1
ATOM 1554 C C . GLN A 1 205 ? -0.3 14.508 -7.684 1 60.53 205 GLN A C 1
ATOM 1556 O O . GLN A 1 205 ? -1.138 15.305 -8.109 1 60.53 205 GLN A O 1
ATOM 1561 N N . LEU A 1 206 ? 0.243 13.531 -8.43 1 60.62 206 LEU A N 1
ATOM 1562 C CA . LEU A 1 206 ? -0.181 13.289 -9.805 1 60.62 206 LEU A CA 1
ATOM 1563 C C . LEU A 1 206 ? -1.674 12.984 -9.867 1 60.62 206 LEU A C 1
ATOM 1565 O O . LEU A 1 206 ? -2.334 13.289 -10.859 1 60.62 206 LEU A O 1
ATOM 1569 N N . CYS A 1 207 ? -2.076 12.43 -8.781 1 59.75 207 CYS A N 1
ATOM 1570 C CA . CYS A 1 207 ? -3.48 12.039 -8.734 1 59.75 207 CYS A CA 1
ATOM 1571 C C . CYS A 1 207 ? -4.383 13.273 -8.695 1 59.75 207 CYS A C 1
ATOM 1573 O O . CYS A 1 207 ? -5.598 13.156 -8.875 1 59.75 207 CYS A O 1
ATOM 1575 N N . ARG A 1 208 ? -3.789 14.359 -8.477 1 55.91 208 ARG A N 1
ATOM 1576 C CA . ARG A 1 208 ? -4.578 15.578 -8.367 1 55.91 208 ARG A CA 1
ATOM 1577 C C . ARG A 1 208 ? -4.523 16.391 -9.656 1 55.91 208 ARG A C 1
ATOM 1579 O O . ARG A 1 208 ? -5.102 17.484 -9.734 1 55.91 208 ARG A O 1
ATOM 1586 N N . ARG A 1 209 ? -3.898 15.781 -10.648 1 56.69 209 ARG A N 1
ATOM 1587 C CA . ARG A 1 209 ? -3.787 16.469 -11.938 1 56.69 209 ARG A CA 1
ATOM 1588 C C . ARG A 1 209 ? -4.93 16.062 -12.867 1 56.69 209 ARG A C 1
ATOM 1590 O O . ARG A 1 209 ? -5.637 15.094 -12.609 1 56.69 209 ARG A O 1
ATOM 1597 N N . LYS A 1 210 ? -5.352 16.984 -13.82 1 50.44 210 LYS A N 1
ATOM 1598 C CA . LYS A 1 210 ? -6.418 16.734 -14.781 1 50.44 210 LYS A CA 1
ATOM 1599 C C . LYS A 1 210 ? -5.949 15.797 -15.891 1 50.44 210 LYS A C 1
ATOM 1601 O O . LYS A 1 210 ? -4.879 15.992 -16.469 1 50.44 210 LYS A O 1
ATOM 1606 N N . TYR A 1 211 ? -6.613 14.602 -15.797 1 52.53 211 TYR A N 1
ATOM 1607 C CA . TYR A 1 211 ? -6.254 13.641 -16.844 1 52.53 211 TYR A CA 1
ATOM 1608 C C . TYR A 1 211 ? -7.457 13.305 -17.719 1 52.53 211 TYR A C 1
ATOM 1610 O O . TYR A 1 211 ? -8.602 13.344 -17.25 1 52.53 211 TYR A O 1
ATOM 1618 N N . THR A 1 212 ? -7.539 13.477 -18.859 1 51.81 212 THR A N 1
ATOM 1619 C CA . THR A 1 212 ? -8.555 12.852 -19.703 1 51.81 212 THR A CA 1
ATOM 1620 C C . THR A 1 212 ? -8.211 11.391 -19.969 1 51.81 212 THR A C 1
ATOM 1622 O O . THR A 1 212 ? -7.113 11.078 -20.438 1 51.81 212 THR A O 1
ATOM 1625 N N . VAL A 1 213 ? -9.008 10.523 -19.156 1 52.44 213 VAL A N 1
ATOM 1626 C CA . VAL A 1 213 ? -8.75 9.109 -19.406 1 52.44 213 VAL A CA 1
ATOM 1627 C C . VAL A 1 213 ? -9.883 8.516 -20.25 1 52.44 213 VAL A C 1
ATOM 1629 O O . VAL A 1 213 ? -11.055 8.609 -19.875 1 52.44 213 VAL A O 1
ATOM 1632 N N . THR A 1 214 ? -9.867 8.25 -21.422 1 52.22 214 THR A N 1
ATOM 1633 C CA . THR A 1 214 ? -10.859 7.609 -22.266 1 52.22 214 THR A CA 1
ATOM 1634 C C . THR A 1 214 ? -10.555 6.125 -22.438 1 52.22 214 THR A C 1
ATOM 1636 O O . THR A 1 214 ? -9.469 5.754 -22.875 1 52.22 214 THR A O 1
ATOM 1639 N N . ASP A 1 215 ? -11.492 5.363 -21.781 1 51.38 215 ASP A N 1
ATOM 1640 C CA . ASP A 1 215 ? -11.391 3.934 -22.062 1 51.38 215 ASP A CA 1
ATOM 1641 C C . ASP A 1 215 ? -11.656 3.641 -23.531 1 51.38 215 ASP A C 1
ATOM 1643 O O . ASP A 1 215 ? -12.773 3.838 -24.016 1 51.38 215 ASP A O 1
ATOM 1647 N N . LYS A 1 216 ? -10.734 3.307 -24.203 1 51.78 216 LYS A N 1
ATOM 1648 C CA . LYS A 1 216 ? -10.898 3.139 -25.641 1 51.78 216 LYS A CA 1
ATOM 1649 C C . LYS A 1 216 ? -11.812 1.96 -25.969 1 51.78 216 LYS A C 1
ATOM 1651 O O . LYS A 1 216 ? -12.391 1.889 -27.047 1 51.78 216 LYS A O 1
ATOM 1656 N N . GLU A 1 217 ? -11.906 0.928 -25.188 1 49.19 217 GLU A N 1
ATOM 1657 C CA . GLU A 1 217 ? -12.734 -0.24 -25.484 1 49.19 217 GLU A CA 1
ATOM 1658 C C . GLU A 1 217 ? -14.219 0.07 -25.297 1 49.19 217 GLU A C 1
ATOM 1660 O O . GLU A 1 217 ? -15.047 -0.312 -26.125 1 49.19 217 GLU A O 1
ATOM 1665 N N . THR A 1 218 ? -14.641 0.542 -24.438 1 48.97 218 THR A N 1
ATOM 1666 C CA . THR A 1 218 ? -16.062 0.753 -24.172 1 48.97 218 THR A CA 1
ATOM 1667 C C . THR A 1 218 ? -16.5 2.141 -24.625 1 48.97 218 THR A C 1
ATOM 1669 O O . THR A 1 218 ? -17.688 2.416 -24.734 1 48.97 218 THR A O 1
ATOM 1672 N N . GLY A 1 219 ? -15.555 2.744 -25.328 1 48.75 219 GLY A N 1
ATOM 1673 C CA . GLY A 1 219 ? -15.852 4.125 -25.672 1 48.75 219 GLY A CA 1
ATOM 1674 C C . GLY A 1 219 ? -16.188 4.977 -24.453 1 48.75 219 GLY A C 1
ATOM 1675 O O . GLY A 1 219 ? -16.469 6.172 -24.594 1 48.75 219 GLY A O 1
ATOM 1676 N N . ALA A 1 220 ? -16.547 4.113 -23.594 1 43.75 220 ALA A N 1
ATOM 1677 C CA . ALA A 1 220 ? -16.875 4.867 -22.375 1 43.75 220 ALA A CA 1
ATOM 1678 C C . ALA A 1 220 ? -15.75 5.828 -22.016 1 43.75 220 ALA A C 1
ATOM 1680 O O . ALA A 1 220 ? -14.57 5.469 -22.062 1 43.75 220 ALA A O 1
ATOM 1681 N N . GLN A 1 221 ? -16.031 6.836 -22.594 1 38.22 221 GLN A N 1
ATOM 1682 C CA . GLN A 1 221 ? -15.109 7.898 -22.203 1 38.22 221 GLN A CA 1
ATOM 1683 C C . GLN A 1 221 ? -15.125 8.125 -20.703 1 38.22 221 GLN A C 1
ATOM 1685 O O . GLN A 1 221 ? -16.188 8.172 -20.078 1 38.22 221 GLN A O 1
ATOM 1690 N N . LEU A 1 222 ? -14.406 7.383 -20.25 1 38.62 222 LEU A N 1
ATOM 1691 C CA . LEU A 1 222 ? -14.195 7.996 -18.938 1 38.62 222 LEU A CA 1
ATOM 1692 C C . LEU A 1 222 ? -13.398 9.289 -19.062 1 38.62 222 LEU A C 1
ATOM 1694 O O . LEU A 1 222 ? -12.273 9.281 -19.578 1 38.62 222 LEU A O 1
ATOM 1698 N N . ASP A 1 223 ? -14.109 10.164 -19.641 1 32.53 223 ASP A N 1
ATOM 1699 C CA . ASP A 1 223 ? -13.453 11.461 -19.531 1 32.53 223 ASP A CA 1
ATOM 1700 C C . ASP A 1 223 ? -12.555 11.523 -18.297 1 32.53 223 ASP A C 1
ATOM 1702 O O . ASP A 1 223 ? -13.055 11.531 -17.172 1 32.53 223 ASP A O 1
ATOM 1706 N N . ILE A 1 224 ? -11.586 10.805 -18.438 1 35.84 224 ILE A N 1
ATOM 1707 C CA . ILE A 1 224 ? -10.648 11.383 -17.484 1 35.84 224 ILE A CA 1
ATOM 1708 C C . ILE A 1 224 ? -10.328 12.828 -17.875 1 35.84 224 ILE A C 1
ATOM 1710 O O . ILE A 1 224 ? -9.273 13.359 -17.531 1 35.84 224 ILE A O 1
ATOM 1714 N N . ASP A 1 225 ? -10.523 13.234 -19.203 1 32.41 225 ASP A N 1
ATOM 1715 C CA . ASP A 1 225 ? -10.461 14.656 -19.516 1 32.41 225 ASP A CA 1
ATOM 1716 C C . ASP A 1 225 ? -10.609 15.508 -18.25 1 32.41 225 ASP A C 1
ATOM 1718 O O . ASP A 1 225 ? -10.766 14.969 -17.156 1 32.41 225 ASP A O 1
ATOM 1722 N N . GLY A 1 226 ? -11.297 16.578 -18.609 1 31.8 226 GLY A N 1
ATOM 1723 C CA . GLY A 1 226 ? -11.086 17.781 -17.812 1 31.8 226 GLY A CA 1
ATOM 1724 C C . GLY A 1 226 ? -11.055 17.516 -16.312 1 31.8 226 GLY A C 1
ATOM 1725 O O . GLY A 1 226 ? -10.43 18.266 -15.562 1 31.8 226 GLY A O 1
ATOM 1726 N N . ARG A 1 227 ? -12.102 16.859 -15.906 1 34.66 227 ARG A N 1
ATOM 1727 C CA . ARG A 1 227 ? -12.43 16.906 -14.484 1 34.66 227 ARG A CA 1
ATOM 1728 C C . ARG A 1 227 ? -11.57 15.938 -13.688 1 34.66 227 ARG A C 1
ATOM 1730 O O . ARG A 1 227 ? -10.961 15.031 -14.258 1 34.66 227 ARG A O 1
ATOM 1737 N N . TYR A 1 228 ? -11.492 16.266 -12.383 1 36.84 228 TYR A N 1
ATOM 1738 C CA . TYR A 1 228 ? -10.734 15.875 -11.195 1 36.84 228 TYR A CA 1
ATOM 1739 C C . TYR A 1 228 ? -10.727 14.359 -11.031 1 36.84 228 TYR A C 1
ATOM 1741 O O . TYR A 1 228 ? -11.633 13.797 -10.414 1 36.84 228 TYR A O 1
ATOM 1749 N N . VAL A 1 229 ? -10.375 13.57 -12.148 1 43.22 229 VAL A N 1
ATOM 1750 C CA . VAL A 1 229 ? -10.531 12.125 -12 1 43.22 229 VAL A CA 1
ATOM 1751 C C . VAL A 1 229 ? -10.109 11.703 -10.594 1 43.22 229 VAL A C 1
ATOM 1753 O O . VAL A 1 229 ? -10.773 10.875 -9.961 1 43.22 229 VAL A O 1
ATOM 1756 N N . LEU A 1 230 ? -8.797 12.117 -10.508 1 51 230 LEU A N 1
ATOM 1757 C CA . LEU A 1 230 ? -8.391 11.703 -9.172 1 51 230 LEU A CA 1
ATOM 1758 C C . LEU A 1 230 ? -8.336 12.906 -8.227 1 51 230 LEU A C 1
ATOM 1760 O O . LEU A 1 230 ? -7.637 12.867 -7.211 1 51 230 LEU A O 1
ATOM 1764 N N . SER A 1 231 ? -8.875 13.914 -8.914 1 50.88 231 SER A N 1
ATOM 1765 C CA . SER A 1 231 ? -8.812 15.102 -8.07 1 50.88 231 SER A CA 1
ATOM 1766 C C . SER A 1 231 ? -9.828 15.039 -6.938 1 50.88 231 SER A C 1
ATOM 1768 O O . SER A 1 231 ? -10.875 15.695 -6.996 1 50.88 231 SER A O 1
ATOM 1770 N N . PRO A 1 232 ? -9.383 14.211 -6.137 1 60.94 232 PRO A N 1
ATOM 1771 C CA . PRO A 1 232 ? -10.328 14.102 -5.02 1 60.94 232 PRO A CA 1
ATOM 1772 C C . PRO A 1 232 ? -10.492 15.414 -4.254 1 60.94 232 PRO A C 1
ATOM 1774 O O . PRO A 1 232 ? -9.57 16.234 -4.223 1 60.94 232 PRO A O 1
ATOM 1777 N N . LYS A 1 233 ? -11.672 15.68 -4.082 1 70.56 233 LYS A N 1
ATOM 1778 C CA . LYS A 1 233 ? -11.922 16.766 -3.137 1 70.56 233 LYS A CA 1
ATOM 1779 C C . LYS A 1 233 ? -11.148 16.547 -1.837 1 70.56 233 LYS A C 1
ATOM 1781 O O . LYS A 1 233 ? -10.727 15.422 -1.543 1 70.56 233 LYS A O 1
ATOM 1786 N N . ASP A 1 234 ? -10.961 17.656 -1.192 1 78.81 234 ASP A N 1
ATOM 1787 C CA . ASP A 1 234 ? -10.281 17.578 0.1 1 78.81 234 ASP A CA 1
ATOM 1788 C C . ASP A 1 234 ? -11.25 17.141 1.196 1 78.81 234 ASP A C 1
ATOM 1790 O O . ASP A 1 234 ? -12.43 17.484 1.171 1 78.81 234 ASP A O 1
ATOM 1794 N N . LEU A 1 235 ? -10.695 16.406 2.066 1 84.62 235 LEU A N 1
ATOM 1795 C CA . LEU A 1 235 ? -11.453 16 3.242 1 84.62 235 LEU A CA 1
ATOM 1796 C C . LEU A 1 235 ? -11.773 17.203 4.125 1 84.62 235 LEU A C 1
ATOM 1798 O O . LEU A 1 235 ? -10.906 18.047 4.355 1 84.62 235 LEU A O 1
ATOM 1802 N N . CYS A 1 236 ? -12.945 17.359 4.52 1 89.81 236 CYS A N 1
ATOM 1803 C CA . CYS A 1 236 ? -13.367 18.328 5.52 1 89.81 236 CYS A CA 1
ATOM 1804 C C . CYS A 1 236 ? -14.375 17.719 6.484 1 89.81 236 CYS A C 1
ATOM 1806 O O . CYS A 1 236 ? -15.477 17.344 6.082 1 89.81 236 CYS A O 1
ATOM 1808 N N . THR A 1 237 ? -14.016 17.641 7.711 1 92.38 237 THR A N 1
ATOM 1809 C CA . THR A 1 237 ? -14.875 16.969 8.672 1 92.38 237 THR A CA 1
ATOM 1810 C C . THR A 1 237 ? -15.531 17.984 9.609 1 92.38 237 THR A C 1
ATOM 1812 O O . THR A 1 237 ? -16.156 17.609 10.602 1 92.38 237 THR A O 1
ATOM 1815 N N . ILE A 1 238 ? -15.453 19.25 9.328 1 93.81 238 ILE A N 1
ATOM 1816 C CA . ILE A 1 238 ? -15.82 20.328 10.234 1 93.81 238 ILE A CA 1
ATOM 1817 C C . ILE A 1 238 ? -17.297 20.219 10.586 1 93.81 238 ILE A C 1
ATOM 1819 O O . ILE A 1 238 ? -17.703 20.547 11.711 1 93.81 238 ILE A O 1
ATOM 1823 N N . ASP A 1 239 ? -18.188 19.703 9.742 1 90.56 239 ASP A N 1
ATOM 1824 C CA . ASP A 1 239 ? -19.625 19.688 9.953 1 90.56 239 ASP A CA 1
ATOM 1825 C C . ASP A 1 239 ? -20.078 18.359 10.555 1 90.56 239 ASP A C 1
ATOM 1827 O O . ASP A 1 239 ? -21.266 18.172 10.867 1 90.56 239 ASP A O 1
ATOM 1831 N N . PHE A 1 240 ? -19.188 17.406 10.727 1 90 240 PHE A N 1
ATOM 1832 C CA . PHE A 1 240 ? -19.531 16.188 11.43 1 90 240 PHE A CA 1
ATOM 1833 C C . PHE A 1 240 ? -18.406 15.75 12.359 1 90 240 PHE A C 1
ATOM 1835 O O . PHE A 1 240 ? -18.156 14.555 12.531 1 90 240 PHE A O 1
ATOM 1842 N N . LEU A 1 241 ? -17.734 16.672 12.82 1 94.25 241 LEU A N 1
ATOM 1843 C CA . LEU A 1 241 ? -16.641 16.453 13.75 1 94.25 241 LEU A CA 1
ATOM 1844 C C . LEU A 1 241 ? -17.109 15.742 15.008 1 94.25 241 LEU A C 1
ATOM 1846 O O . LEU A 1 241 ? -16.391 14.938 15.594 1 94.25 241 LEU A O 1
ATOM 1850 N N . ASP A 1 242 ? -18.312 16.047 15.43 1 93.56 242 ASP A N 1
ATOM 1851 C CA . ASP A 1 242 ? -18.891 15.422 16.609 1 93.56 242 ASP A CA 1
ATOM 1852 C C . ASP A 1 242 ? -18.984 13.906 16.438 1 93.56 242 ASP A C 1
ATOM 1854 O O . ASP A 1 242 ? -18.734 13.156 17.391 1 93.56 242 ASP A O 1
ATOM 1858 N N . LYS A 1 243 ? -19.297 13.461 15.266 1 92.62 243 LYS A N 1
ATOM 1859 C CA . LYS A 1 243 ? -19.391 12.031 14.984 1 92.62 243 LYS A CA 1
ATOM 1860 C C . LYS A 1 243 ? -18 11.383 15.023 1 92.62 243 LYS A C 1
ATOM 1862 O O . LYS A 1 243 ? -17.859 10.25 15.477 1 92.62 243 LYS A O 1
ATOM 1867 N N . MET A 1 244 ? -17.047 12.102 14.547 1 94.12 244 MET A N 1
ATOM 1868 C CA . MET A 1 244 ? -15.68 11.602 14.57 1 94.12 244 MET A CA 1
ATOM 1869 C C . MET A 1 244 ? -15.188 11.406 16 1 94.12 244 MET A C 1
ATOM 1871 O O . MET A 1 244 ? -14.594 10.383 16.328 1 94.12 244 MET A O 1
ATOM 1875 N N . ILE A 1 245 ? -15.469 12.398 16.812 1 96.06 245 ILE A N 1
ATOM 1876 C CA . ILE A 1 245 ? -15.062 12.336 18.219 1 96.06 245 ILE A CA 1
ATOM 1877 C C . ILE A 1 245 ? -15.836 11.227 18.922 1 96.06 245 ILE A C 1
ATOM 1879 O O . ILE A 1 245 ? -15.258 10.469 19.719 1 96.06 245 ILE A O 1
ATOM 1883 N N . ALA A 1 246 ? -17.062 11.078 18.594 1 94.94 246 ALA A N 1
ATOM 1884 C CA . ALA A 1 246 ? -17.891 10.039 19.203 1 94.94 246 ALA A CA 1
ATOM 1885 C C . ALA A 1 246 ? -17.406 8.648 18.797 1 94.94 246 ALA A C 1
ATOM 1887 O O . ALA A 1 246 ? -17.516 7.695 19.578 1 94.94 246 ALA A O 1
ATOM 1888 N N . ALA A 1 247 ? -16.859 8.547 17.625 1 95.19 247 ALA A N 1
ATOM 1889 C CA . ALA A 1 247 ? -16.359 7.266 17.125 1 95.19 247 ALA A CA 1
ATOM 1890 C C . ALA A 1 247 ? -15.102 6.836 17.875 1 95.19 247 ALA A C 1
ATOM 1892 O O . ALA A 1 247 ? -14.695 5.676 17.797 1 95.19 247 ALA A O 1
ATOM 1893 N N . GLY A 1 248 ? -14.492 7.797 18.547 1 96.56 248 GLY A N 1
ATOM 1894 C CA . GLY A 1 248 ? -13.367 7.426 19.391 1 96.56 248 GLY A CA 1
ATOM 1895 C C . GLY A 1 248 ? -12.062 8.078 18.969 1 96.56 248 GLY A C 1
ATOM 1896 O O . GLY A 1 248 ? -11.008 7.809 19.547 1 96.56 248 GLY A O 1
ATOM 1897 N N . VAL A 1 249 ? -12.109 8.977 18.016 1 97.12 249 VAL A N 1
ATOM 1898 C CA . VAL A 1 249 ? -10.914 9.672 17.562 1 97.12 249 VAL A CA 1
ATOM 1899 C C . VAL A 1 249 ? -10.461 10.68 18.625 1 97.12 249 VAL A C 1
ATOM 1901 O O . VAL A 1 249 ? -11.281 11.398 19.188 1 97.12 249 VAL A O 1
ATOM 1904 N N . ARG A 1 250 ? -9.172 10.68 18.859 1 97.44 250 ARG A N 1
ATOM 1905 C CA . ARG A 1 250 ? -8.672 11.586 19.891 1 97.44 250 ARG A CA 1
ATOM 1906 C C . ARG A 1 250 ? -7.574 12.492 19.344 1 97.44 250 ARG A C 1
ATOM 1908 O O . ARG A 1 250 ? -7.219 13.492 19.953 1 97.44 250 ARG A O 1
ATOM 1915 N N . VAL A 1 251 ? -7.027 12.133 18.234 1 97.94 251 VAL A N 1
ATOM 1916 C CA . VAL A 1 251 ? -6.039 12.969 17.547 1 97.94 251 VAL A CA 1
ATOM 1917 C C . VAL A 1 251 ? -6.527 13.312 16.141 1 97.94 251 VAL A C 1
ATOM 1919 O O . VAL A 1 251 ? -6.758 12.414 15.328 1 97.94 251 VAL A O 1
ATOM 1922 N N . LEU A 1 252 ? -6.703 14.602 15.891 1 98.06 252 LEU A N 1
ATOM 1923 C CA . LEU A 1 252 ? -7.102 15.102 14.578 1 98.06 252 LEU A CA 1
ATOM 1924 C C . LEU A 1 252 ? -5.883 15.539 13.773 1 98.06 252 LEU A C 1
ATOM 1926 O O . LEU A 1 252 ? -5.27 16.562 14.07 1 98.06 252 LEU A O 1
ATOM 1930 N N . LYS A 1 253 ? -5.57 14.82 12.797 1 97 253 LYS A N 1
ATOM 1931 C CA . LYS A 1 253 ? -4.434 15.125 11.938 1 97 253 LYS A CA 1
ATOM 1932 C C . LYS A 1 253 ? -4.855 16 10.758 1 97 253 LYS A C 1
ATOM 1934 O O . LYS A 1 253 ? -5.734 15.617 9.984 1 97 253 LYS A O 1
ATOM 1939 N N . ILE A 1 254 ? -4.242 17.094 10.633 1 96.44 254 ILE A N 1
ATOM 1940 C CA . ILE A 1 254 ? -4.48 17.984 9.5 1 96.44 254 ILE A CA 1
ATOM 1941 C C . ILE A 1 254 ? -3.424 17.75 8.422 1 96.44 254 ILE A C 1
ATOM 1943 O O . ILE A 1 254 ? -2.223 17.766 8.703 1 96.44 254 ILE A O 1
ATOM 1947 N N . GLU A 1 255 ? -3.869 17.438 7.23 1 90.12 255 GLU A N 1
ATOM 1948 C CA . GLU A 1 255 ? -2.945 17.266 6.117 1 90.12 255 GLU A CA 1
ATOM 1949 C C . GLU A 1 255 ? -2.484 18.609 5.559 1 90.12 255 GLU A C 1
ATOM 1951 O O . GLU 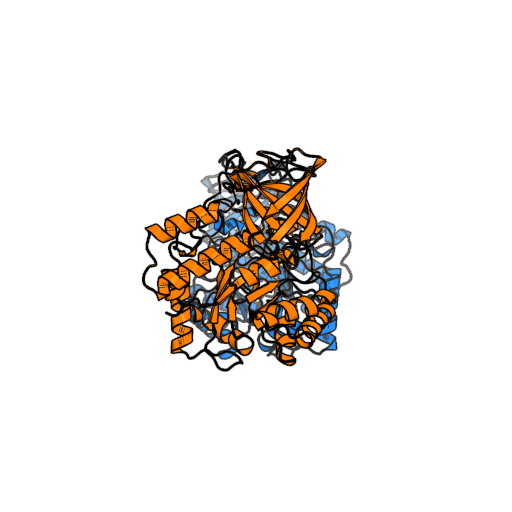A 1 255 ? -3.279 19.531 5.438 1 90.12 255 GLU A O 1
ATOM 1956 N N . GLY A 1 256 ? -1.112 18.719 5.109 1 88.62 256 GLY A N 1
ATOM 1957 C CA . GLY A 1 256 ? -0.722 19.938 4.426 1 88.62 256 GLY A CA 1
ATOM 1958 C C . GLY A 1 256 ? 0.686 20.391 4.77 1 88.62 256 GLY A C 1
ATOM 1959 O O . GLY A 1 256 ? 0.92 21.578 5.02 1 88.62 256 GLY A O 1
ATOM 1960 N N . ARG A 1 257 ? 1.628 19.5 4.863 1 86 257 ARG A N 1
ATOM 1961 C CA . ARG A 1 257 ? 3.004 19.906 5.148 1 86 257 ARG A CA 1
ATOM 1962 C C . ARG A 1 257 ? 3.562 20.781 4.027 1 86 257 ARG A C 1
ATOM 1964 O O . ARG A 1 257 ? 4.48 21.578 4.254 1 86 257 ARG A O 1
ATOM 1971 N N . ALA A 1 258 ? 2.98 20.625 2.875 1 79.56 258 ALA A N 1
ATOM 1972 C CA . ALA A 1 258 ? 3.439 21.391 1.725 1 79.56 258 ALA A CA 1
ATOM 1973 C C . ALA A 1 258 ? 2.613 22.672 1.558 1 79.56 258 ALA A C 1
ATOM 1975 O O . ALA A 1 258 ? 2.777 23.406 0.578 1 79.56 258 ALA A O 1
ATOM 1976 N N . ARG A 1 259 ? 1.718 22.938 2.479 1 84.56 259 ARG A N 1
ATOM 1977 C CA . ARG A 1 259 ? 0.854 24.109 2.396 1 84.56 259 ARG A CA 1
ATOM 1978 C C . ARG A 1 259 ? 1.473 25.297 3.125 1 84.56 259 ARG A C 1
ATOM 1980 O O . ARG A 1 259 ? 2.393 25.141 3.93 1 84.56 259 ARG A O 1
ATOM 1987 N N . GLY A 1 260 ? 0.932 26.453 2.824 1 85.19 260 GLY A N 1
ATOM 1988 C CA . GLY A 1 260 ? 1.453 27.672 3.422 1 85.19 260 GLY A CA 1
ATOM 1989 C C . GLY A 1 260 ? 0.997 27.875 4.855 1 85.19 260 GLY A C 1
ATOM 1990 O O . GLY A 1 260 ? 0.095 27.188 5.328 1 85.19 260 GLY A O 1
ATOM 1991 N N . ALA A 1 261 ? 1.646 28.844 5.477 1 90.25 261 ALA A N 1
ATOM 1992 C CA . ALA A 1 261 ? 1.381 29.125 6.883 1 90.25 261 ALA A CA 1
ATOM 1993 C C . ALA A 1 261 ? -0.05 29.625 7.082 1 90.25 261 ALA A C 1
ATOM 1995 O O . ALA A 1 261 ? -0.669 29.344 8.109 1 90.25 261 ALA A O 1
ATOM 1996 N N . GLU A 1 262 ? -0.581 30.328 6.125 1 88.69 262 GLU A N 1
ATOM 1997 C CA . GLU A 1 262 ? -1.947 30.828 6.23 1 88.69 262 GLU A CA 1
ATOM 1998 C C . GLU A 1 262 ? -2.957 29.688 6.234 1 88.69 262 GLU A C 1
ATOM 2000 O O . GLU A 1 262 ? -3.998 29.766 6.891 1 88.69 262 GLU A O 1
ATOM 2005 N N . TYR A 1 263 ? -2.689 28.703 5.441 1 91 263 TYR A N 1
ATOM 2006 C CA . TYR A 1 263 ? -3.502 27.484 5.457 1 91 263 TYR A CA 1
ATOM 2007 C C . TYR A 1 263 ? -3.479 26.828 6.832 1 91 263 TYR A C 1
ATOM 2009 O O . TYR A 1 263 ? -4.531 26.516 7.398 1 91 263 TYR A O 1
ATOM 2017 N N . VAL A 1 264 ? -2.283 26.688 7.344 1 94.12 264 VAL A N 1
ATOM 2018 C CA . VAL A 1 264 ? -2.107 26.031 8.633 1 94.12 264 VAL A CA 1
ATOM 2019 C C . VAL A 1 264 ? -2.855 26.797 9.711 1 94.12 264 VAL A C 1
ATOM 2021 O O . VAL A 1 264 ? -3.617 26.219 10.492 1 94.12 264 VAL A O 1
ATOM 2024 N N . LYS A 1 265 ? -2.691 28.078 9.711 1 94.44 265 LYS A N 1
ATOM 2025 C CA . LYS A 1 265 ? -3.354 28.922 10.703 1 94.44 265 LYS A CA 1
ATOM 2026 C C . LYS A 1 265 ? -4.871 28.781 10.617 1 94.44 265 LYS A C 1
ATOM 2028 O O . LYS A 1 265 ? -5.531 28.5 11.625 1 94.44 265 LYS A O 1
ATOM 2033 N N . ARG A 1 266 ? -5.398 28.938 9.445 1 93.81 266 ARG A N 1
ATOM 2034 C CA . ARG A 1 266 ? -6.844 28.938 9.234 1 93.81 266 ARG A CA 1
ATOM 2035 C C . ARG A 1 266 ? -7.461 27.609 9.656 1 93.81 266 ARG A C 1
ATOM 2037 O O . ARG A 1 266 ? -8.469 27.594 10.367 1 93.81 266 ARG A O 1
ATOM 2044 N N . VAL A 1 267 ? -6.871 26.547 9.234 1 96.88 267 VAL A N 1
ATOM 2045 C CA . VAL A 1 267 ? -7.441 25.234 9.492 1 96.88 267 VAL A CA 1
ATOM 2046 C C . VAL A 1 267 ? -7.383 24.922 10.984 1 96.88 267 VAL A C 1
ATOM 2048 O O . VAL A 1 267 ? -8.375 24.516 11.578 1 96.88 267 VAL A O 1
ATOM 2051 N N . VAL A 1 268 ? -6.273 25.203 11.602 1 98.19 268 VAL A N 1
ATOM 2052 C CA . VAL A 1 268 ? -6.125 24.922 13.031 1 98.19 268 VAL A CA 1
ATOM 2053 C C . VAL A 1 268 ? -7.137 25.75 13.828 1 98.19 268 VAL A C 1
ATOM 2055 O O . VAL A 1 268 ? -7.824 25.219 14.703 1 98.19 268 VAL A O 1
ATOM 2058 N N . GLU A 1 269 ? -7.258 27 13.508 1 97.81 269 GLU A N 1
ATOM 2059 C CA . GLU A 1 269 ? -8.188 27.875 14.219 1 97.81 269 GLU A CA 1
ATOM 2060 C C . GLU A 1 269 ? -9.625 27.375 14.094 1 97.81 269 GLU A C 1
ATOM 2062 O O . GLU A 1 269 ? -10.375 27.391 15.062 1 97.81 269 GLU A O 1
ATOM 2067 N N . CYS A 1 270 ? -9.977 27 12.93 1 97.56 270 CYS A N 1
ATOM 2068 C CA . CYS A 1 270 ? -11.344 26.547 12.695 1 97.56 270 CYS A CA 1
ATOM 2069 C C . CYS A 1 270 ? -11.641 25.281 13.484 1 97.56 270 CYS A C 1
ATOM 2071 O O . CYS A 1 270 ? -12.688 25.188 14.133 1 97.56 270 CYS A O 1
ATOM 2073 N N . TYR A 1 271 ? -10.75 24.359 13.469 1 98.44 271 TYR A N 1
ATOM 2074 C CA . TYR A 1 271 ? -10.992 23.109 14.188 1 98.44 271 TYR A CA 1
ATOM 2075 C C . TYR A 1 271 ? -10.93 23.328 15.695 1 98.44 271 TYR A C 1
ATOM 2077 O O . TYR A 1 271 ? -11.672 22.703 16.453 1 98.44 271 TYR A O 1
ATOM 2085 N N . ASP A 1 272 ? -10.031 24.203 16.156 1 98.44 272 ASP A N 1
ATOM 2086 C CA . ASP A 1 272 ? -9.992 24.562 17.578 1 98.44 272 ASP A CA 1
ATOM 2087 C C . ASP A 1 272 ? -11.32 25.188 18.016 1 98.44 272 ASP A C 1
ATOM 2089 O O . ASP A 1 272 ? -11.859 24.828 19.062 1 98.44 272 ASP A O 1
ATOM 2093 N N . GLN A 1 273 ? -11.805 26.094 17.203 1 97.94 273 GLN A N 1
ATOM 2094 C CA . GLN A 1 273 ? -13.078 26.75 17.516 1 97.94 273 GLN A CA 1
ATOM 2095 C C . GLN A 1 273 ? -14.219 25.719 17.547 1 97.94 273 GLN A C 1
ATOM 2097 O O . GLN A 1 273 ? -15.094 25.797 18.406 1 97.94 273 GLN A O 1
ATOM 2102 N N . ALA A 1 274 ? -14.227 24.812 16.641 1 97.56 274 ALA A N 1
ATOM 2103 C CA . ALA A 1 274 ? -15.258 23.781 16.609 1 97.56 274 ALA A CA 1
ATOM 2104 C C . ALA A 1 274 ? -15.227 22.938 17.875 1 97.56 274 ALA A C 1
ATOM 2106 O O . ALA A 1 274 ? -16.266 22.656 18.469 1 97.56 274 ALA A O 1
ATOM 2107 N N . LEU A 1 275 ? -14.062 22.547 18.297 1 98.06 275 LEU A N 1
ATOM 2108 C CA . LEU A 1 275 ? -13.93 21.734 19.484 1 98.06 275 LEU A CA 1
ATOM 2109 C C . LEU A 1 275 ? -14.359 22.5 20.734 1 98.06 275 LEU A C 1
ATOM 2111 O O . LEU A 1 275 ? -15.023 21.953 21.609 1 98.06 275 LEU A O 1
ATOM 2115 N N . LYS A 1 276 ? -13.953 23.766 20.828 1 97.88 276 LYS A N 1
ATOM 2116 C CA . LYS A 1 276 ? -14.391 24.609 21.922 1 97.88 276 LYS A CA 1
ATOM 2117 C C . LYS A 1 276 ? -15.914 24.75 21.953 1 97.88 276 LYS A C 1
ATOM 2119 O O . LYS A 1 276 ? -16.531 24.75 23.016 1 97.88 276 LYS A O 1
ATOM 2124 N N . ALA A 1 277 ? -16.453 24.891 20.75 1 97.44 277 ALA A N 1
ATOM 2125 C CA . ALA A 1 277 ? -17.906 24.984 20.641 1 97.44 277 ALA A CA 1
ATOM 2126 C C . ALA A 1 277 ? -18.578 23.703 21.125 1 97.44 277 ALA A C 1
ATOM 2128 O O . ALA A 1 277 ? -19.656 23.734 21.719 1 97.44 277 ALA A O 1
ATOM 2129 N N . MET A 1 278 ? -18 22.594 20.844 1 96.19 278 MET A N 1
ATOM 2130 C CA . MET A 1 278 ? -18.547 21.312 21.328 1 96.19 278 MET A CA 1
ATOM 2131 C C . MET A 1 278 ? -18.516 21.25 22.844 1 96.19 278 MET A C 1
ATOM 2133 O O . MET A 1 278 ? -19.484 20.797 23.469 1 96.19 278 MET A O 1
ATOM 2137 N N . GLU A 1 279 ? -17.391 21.672 23.406 1 96.44 279 GLU A N 1
ATOM 2138 C CA . GLU A 1 279 ? -17.266 21.703 24.875 1 96.44 279 GLU A CA 1
ATOM 2139 C C . GLU A 1 279 ? -18.328 22.594 25.5 1 96.44 279 GLU A C 1
ATOM 2141 O O . GLU A 1 279 ? -18.906 22.25 26.531 1 96.44 279 GLU A O 1
ATOM 2146 N N . SER A 1 280 ? -18.625 23.703 24.844 1 96.94 280 SER A N 1
ATOM 2147 C CA . SER A 1 280 ? -19.562 24.672 25.406 1 96.94 280 SER A CA 1
ATOM 2148 C C . SER A 1 280 ? -21 24.375 24.984 1 96.94 280 SER A C 1
ATOM 2150 O O . SER A 1 280 ? -21.938 25.062 25.391 1 96.94 280 SER A O 1
ATOM 2152 N N . GLY A 1 281 ? -21.156 23.422 24.141 1 94.5 281 GLY A N 1
ATOM 2153 C CA . GLY A 1 281 ? -22.5 23.062 23.672 1 94.5 281 GLY A CA 1
ATOM 2154 C C . GLY A 1 281 ? -23.016 23.984 22.594 1 94.5 281 GLY A C 1
ATOM 2155 O O . GLY A 1 281 ? -24.234 24.062 22.375 1 94.5 281 GLY A O 1
ATOM 2156 N N . THR A 1 282 ? -22.125 24.703 21.875 1 96.62 282 THR A N 1
ATOM 2157 C CA . THR A 1 282 ? -22.547 25.672 20.875 1 96.62 282 THR A CA 1
ATOM 2158 C C . THR A 1 282 ? -22.125 25.203 19.469 1 96.62 282 THR A C 1
ATOM 2160 O O . THR A 1 282 ? -22.047 26.016 18.547 1 96.62 282 THR A O 1
ATOM 2163 N N . TYR A 1 283 ? -21.75 23.938 19.375 1 95.31 283 TYR A N 1
ATOM 2164 C CA . TYR A 1 283 ? -21.469 23.328 18.062 1 95.31 283 TYR A CA 1
ATOM 2165 C C . TYR A 1 283 ? -22.75 23.109 17.297 1 95.31 283 TYR A C 1
ATOM 2167 O O . TYR A 1 283 ? -23.453 22.109 17.516 1 95.31 283 TYR A O 1
ATOM 2175 N N . THR A 1 284 ? -23.141 24.062 16.344 1 95.06 284 THR A N 1
ATOM 2176 C CA . THR A 1 284 ? -24.391 24.047 15.602 1 95.06 284 THR A CA 1
ATOM 2177 C C . THR A 1 284 ? -24.109 23.984 14.102 1 95.06 284 THR A C 1
ATOM 2179 O O . THR A 1 284 ? -23.016 24.297 13.648 1 95.06 284 THR A O 1
ATOM 2182 N N . PRO A 1 285 ? -25.156 23.594 13.414 1 92.19 285 PRO A N 1
ATOM 2183 C CA . PRO A 1 285 ? -25 23.609 11.961 1 92.19 285 PRO A CA 1
ATOM 2184 C C . PRO A 1 285 ? -24.656 25 11.414 1 92.19 285 PRO A C 1
ATOM 2186 O O . PRO A 1 285 ? -23.891 25.109 10.453 1 92.19 285 PRO A O 1
ATOM 2189 N N . ALA A 1 286 ? -25.172 25.984 11.992 1 94 286 ALA A N 1
ATOM 2190 C CA . ALA A 1 286 ? -24.875 27.359 11.555 1 94 286 ALA A CA 1
ATOM 2191 C C . ALA A 1 286 ? -23.391 27.688 11.758 1 94 286 ALA A C 1
ATOM 2193 O O . ALA A 1 286 ? -22.75 28.25 10.875 1 94 286 ALA A O 1
ATOM 2194 N N . LEU A 1 287 ? -22.906 27.391 12.875 1 95.25 287 LEU A N 1
ATOM 2195 C CA . LEU A 1 287 ? -21.5 27.625 13.148 1 95.25 287 LEU A CA 1
ATOM 2196 C C . LEU A 1 287 ? -20.609 26.859 12.188 1 95.25 287 LEU A C 1
ATOM 2198 O O . LEU A 1 287 ? -19.656 27.406 11.641 1 95.25 287 LEU A O 1
ATOM 2202 N N . THR A 1 288 ? -20.969 25.562 12.023 1 93.81 288 THR A N 1
ATOM 2203 C CA . THR A 1 288 ? -20.109 24.75 11.172 1 93.81 288 THR A CA 1
ATOM 2204 C C . THR A 1 288 ? -20.156 25.234 9.727 1 93.81 288 THR A C 1
ATOM 2206 O O . THR A 1 288 ? -19.156 25.141 9.008 1 93.81 288 THR A O 1
ATOM 2209 N N . ALA A 1 289 ? -21.234 25.75 9.328 1 92.44 289 ALA A N 1
ATOM 2210 C CA . ALA A 1 289 ? -21.328 26.344 7.996 1 92.44 289 ALA A CA 1
ATOM 2211 C C . ALA A 1 289 ? -20.406 27.547 7.867 1 92.44 289 ALA A C 1
ATOM 2213 O O . ALA A 1 289 ? -19.75 27.719 6.844 1 92.44 289 ALA A O 1
ATOM 2214 N N . GLU A 1 290 ? -20.406 28.328 8.828 1 95.25 290 GLU A N 1
ATOM 2215 C CA . GLU A 1 290 ? -19.531 29.484 8.859 1 95.25 290 GLU A CA 1
ATOM 2216 C C . GLU A 1 290 ? -18.062 29.062 8.812 1 95.25 290 GLU A C 1
ATOM 2218 O O . GLU A 1 290 ? -17.266 29.656 8.07 1 95.25 290 GLU A O 1
ATOM 2223 N N . LEU A 1 291 ? -17.75 28.125 9.633 1 95.88 291 LEU A N 1
ATOM 2224 C CA . LEU A 1 291 ? -16.375 27.625 9.672 1 95.88 291 LEU A CA 1
ATOM 2225 C C . LEU A 1 291 ? -15.984 27.031 8.328 1 95.88 291 LEU A C 1
ATOM 2227 O O . LEU A 1 291 ? -14.852 27.219 7.871 1 95.88 291 LEU A O 1
ATOM 2231 N N . LYS A 1 292 ? -16.891 26.297 7.789 1 92.25 292 LYS A N 1
ATOM 2232 C CA . LYS A 1 292 ? -16.625 25.703 6.477 1 92.25 292 LYS A CA 1
ATOM 2233 C C . LYS A 1 292 ? -16.359 26.797 5.434 1 92.25 292 LYS A C 1
ATOM 2235 O O . LYS A 1 292 ? -15.477 26.625 4.582 1 92.25 292 LYS A O 1
ATOM 2240 N N . GLU A 1 293 ? -17.031 27.875 5.453 1 91.5 293 GLU A N 1
ATOM 2241 C CA . GLU A 1 293 ? -16.797 29 4.551 1 91.5 293 GLU A CA 1
ATOM 2242 C C . GLU A 1 293 ? -15.422 29.609 4.789 1 91.5 293 GLU A C 1
ATOM 2244 O O . GLU A 1 293 ? -14.734 29.984 3.84 1 91.5 293 GLU A O 1
ATOM 2249 N N . ARG A 1 294 ? -15.094 29.734 5.992 1 92.75 294 ARG A N 1
ATOM 2250 C CA . ARG A 1 294 ? -13.758 30.234 6.32 1 92.75 294 ARG A CA 1
ATOM 2251 C C . ARG A 1 294 ? -12.68 29.312 5.758 1 92.75 294 ARG A C 1
ATOM 2253 O O . ARG A 1 294 ? -11.672 29.781 5.223 1 92.75 294 ARG A O 1
ATOM 2260 N N . LEU A 1 295 ? -12.938 28.016 5.859 1 92.88 295 LEU A N 1
ATOM 2261 C CA . LEU A 1 295 ? -11.992 27.031 5.352 1 92.88 295 LEU A CA 1
ATOM 2262 C C . LEU A 1 295 ? -11.867 27.125 3.834 1 92.88 295 LEU A C 1
ATOM 2264 O O . LEU A 1 295 ? -10.812 26.828 3.271 1 92.88 295 LEU A O 1
ATOM 2268 N N . ARG A 1 296 ? -12.836 27.562 3.193 1 89.38 296 ARG A N 1
ATOM 2269 C CA . ARG A 1 296 ? -12.836 27.703 1.74 1 89.38 296 ARG A CA 1
ATOM 2270 C C . ARG A 1 296 ? -11.898 28.812 1.288 1 89.38 296 ARG A C 1
ATOM 2272 O O . ARG A 1 296 ? -11.562 28.906 0.107 1 89.38 296 ARG A O 1
ATOM 2279 N N . THR A 1 297 ? -11.484 29.641 2.18 1 87 297 THR A N 1
ATOM 2280 C CA . THR A 1 297 ? -10.664 30.781 1.821 1 87 297 THR A CA 1
ATOM 2281 C C . THR A 1 297 ? -9.211 30.375 1.603 1 87 297 THR A C 1
ATOM 2283 O O . THR A 1 297 ? -8.422 31.125 1.036 1 87 297 THR A O 1
ATOM 2286 N N . VAL A 1 298 ? -8.875 29.266 2.1 1 86.12 298 VAL A N 1
ATOM 2287 C CA . VAL A 1 298 ? -7.52 28.766 1.91 1 86.12 298 VAL A CA 1
ATOM 2288 C C . VAL A 1 298 ? -7.531 27.562 0.963 1 86.12 298 VAL A C 1
ATOM 2290 O O . VAL A 1 298 ? -8.594 27.109 0.538 1 86.12 298 VAL A O 1
ATOM 2293 N N . PHE A 1 299 ? -6.395 27.156 0.639 1 75.56 299 PHE A N 1
ATOM 2294 C CA . PHE A 1 299 ? -6.242 26.141 -0.394 1 75.56 299 PHE A CA 1
ATOM 2295 C C . PHE A 1 299 ? -7.188 24.969 -0.146 1 75.56 299 PHE A C 1
ATOM 2297 O O . PHE A 1 299 ? -7.27 24.453 0.972 1 75.56 299 PHE A O 1
ATOM 2304 N N . ASN A 1 300 ? -7.91 24.625 -1.098 1 74.06 300 ASN A N 1
ATOM 2305 C CA . ASN A 1 300 ? -8.75 23.438 -1.135 1 74.06 300 ASN A CA 1
ATOM 2306 C C . ASN A 1 300 ? -9.148 23.078 -2.562 1 74.06 300 ASN A C 1
ATOM 2308 O O . ASN A 1 300 ? -8.992 23.891 -3.48 1 74.06 300 ASN A O 1
ATOM 2312 N N . ARG A 1 301 ? -9.641 21.938 -2.752 1 71.75 301 ARG A N 1
ATOM 2313 C CA . ARG A 1 301 ? -10.133 21.453 -4.039 1 71.75 301 ARG A CA 1
ATOM 2314 C C . ARG A 1 301 ? -11.57 20.969 -3.924 1 71.75 301 ARG A C 1
ATOM 2316 O O . ARG A 1 301 ? -11.93 19.938 -4.508 1 71.75 301 ARG A O 1
ATOM 2323 N N . GLY A 1 302 ? -12.195 21.734 -3.125 1 77.69 302 GLY A N 1
ATOM 2324 C CA . GLY A 1 302 ? -13.523 21.25 -2.781 1 77.69 302 GLY A CA 1
ATOM 2325 C C . GLY A 1 302 ? -13.516 20.281 -1.621 1 77.69 302 GLY A C 1
ATOM 2326 O O . GLY A 1 302 ? -12.469 19.703 -1.284 1 77.69 302 GLY A O 1
ATOM 2327 N N . PHE A 1 303 ? -14.656 20.312 -0.975 1 75.56 303 PHE A N 1
ATOM 2328 C CA . PHE A 1 303 ? -14.688 19.5 0.234 1 75.56 303 PHE A CA 1
ATOM 2329 C C . PHE A 1 303 ? -15.562 18.266 0.029 1 75.56 303 PHE A C 1
ATOM 2331 O O . PHE A 1 303 ? -16.609 18.344 -0.618 1 75.56 303 PHE A O 1
ATOM 2338 N N . TRP A 1 304 ? -15.023 17.188 0.57 1 72.56 304 TRP A N 1
ATOM 2339 C CA . TRP A 1 304 ? -15.781 15.938 0.614 1 72.56 304 TRP A CA 1
ATOM 2340 C C . TRP A 1 304 ? -15.664 15.281 1.984 1 72.56 304 TRP A C 1
ATOM 2342 O O . TRP A 1 304 ? -14.766 15.609 2.766 1 72.56 304 TRP A O 1
ATOM 2352 N N . GLU A 1 305 ? -16.656 14.484 2.303 1 71.12 305 GLU A N 1
ATOM 2353 C CA . GLU A 1 305 ? -16.734 13.883 3.631 1 71.12 305 GLU A CA 1
ATOM 2354 C C . GLU A 1 305 ? -15.836 12.656 3.73 1 71.12 305 GLU A C 1
ATOM 2356 O O . GLU A 1 305 ? -15.68 12.078 4.809 1 71.12 305 GLU A O 1
ATOM 2361 N N . GLY A 1 306 ? -15.172 12.398 2.748 1 62.22 306 GLY A N 1
ATOM 2362 C CA . GLY A 1 306 ? -14.328 11.211 2.803 1 62.22 306 GLY A CA 1
ATOM 2363 C C . GLY A 1 306 ? -15.117 9.922 2.859 1 62.22 306 GLY A C 1
ATOM 2364 O O . GLY A 1 306 ? -16.328 9.922 2.639 1 62.22 306 GLY A O 1
ATOM 2365 N N . TYR A 1 307 ? -14.391 8.836 3.15 1 62.72 307 TYR A N 1
ATOM 2366 C CA . TYR A 1 307 ? -15.008 7.523 3.297 1 62.72 307 TYR A CA 1
ATOM 2367 C C . TYR A 1 307 ? -15.781 7.426 4.605 1 62.72 307 TYR A C 1
ATOM 2369 O O . TYR A 1 307 ? -16.547 6.477 4.816 1 62.72 307 TYR A O 1
ATOM 2377 N N . TYR A 1 308 ? -15.68 8.391 5.344 1 69.69 308 TYR A N 1
ATOM 2378 C CA . TYR A 1 308 ? -16.172 8.32 6.719 1 69.69 308 TYR A CA 1
ATOM 2379 C C . TYR A 1 308 ? -17.688 8.172 6.758 1 69.69 308 TYR A C 1
ATOM 2381 O O . TYR A 1 308 ? -18.219 7.516 7.652 1 69.69 308 TYR A O 1
ATOM 2389 N N . ALA A 1 309 ? -18.281 8.719 5.867 1 60.69 309 ALA A N 1
ATOM 2390 C CA . ALA A 1 309 ? -19.734 8.695 5.844 1 60.69 309 ALA A CA 1
ATOM 2391 C C . ALA A 1 309 ? -20.25 7.523 5.016 1 60.69 309 ALA A C 1
ATOM 2393 O O . ALA A 1 309 ? -21.453 7.414 4.77 1 60.69 309 ALA A O 1
ATOM 2394 N N . GLY A 1 310 ? -19.438 6.57 4.75 1 53.91 310 GLY A N 1
ATOM 2395 C CA . GLY A 1 310 ? -19.875 5.426 3.963 1 53.91 310 GLY A CA 1
ATOM 2396 C C . GLY A 1 310 ? -20.125 5.766 2.508 1 53.91 310 GLY A C 1
ATOM 2397 O O . GLY A 1 310 ? -20.719 4.965 1.775 1 53.91 310 GLY A O 1
ATOM 2398 N N . ARG A 1 311 ? -20.047 7.004 2.262 1 50.28 311 ARG A N 1
ATOM 2399 C CA . ARG A 1 311 ? -20.375 7.391 0.89 1 50.28 311 ARG A CA 1
ATOM 2400 C C . ARG A 1 311 ? -19.25 6.992 -0.065 1 50.28 311 ARG A C 1
ATOM 2402 O O . ARG A 1 311 ? -18.078 6.941 0.327 1 50.28 311 ARG A O 1
ATOM 2409 N N . PRO A 1 312 ? -19.766 6.48 -1.271 1 47.97 312 PRO A N 1
ATOM 2410 C CA . PRO A 1 312 ? -18.766 6.074 -2.262 1 47.97 312 PRO A CA 1
ATOM 2411 C C . PRO A 1 312 ? -17.656 7.102 -2.439 1 47.97 312 PRO A C 1
ATOM 2413 O O . PRO A 1 312 ? -17.859 8.281 -2.148 1 47.97 312 PRO A O 1
ATOM 2416 N N . VAL A 1 313 ? -16.453 6.707 -2.742 1 48.5 313 VAL A N 1
ATOM 2417 C CA . VAL A 1 313 ? -15.086 7.203 -2.643 1 48.5 313 VAL A CA 1
ATOM 2418 C C . VAL A 1 313 ? -15.016 8.633 -3.182 1 48.5 313 VAL A C 1
ATOM 2420 O O . VAL A 1 313 ? -14.508 9.531 -2.508 1 48.5 313 VAL A O 1
ATOM 2423 N N . VAL A 1 314 ? -14.531 8.781 -4.449 1 47.94 314 VAL A N 1
ATOM 2424 C CA . VAL A 1 314 ? -13.836 10.008 -4.836 1 47.94 314 VAL A CA 1
ATOM 2425 C C . VAL A 1 314 ? -14.805 10.945 -5.551 1 47.94 314 VAL A C 1
ATOM 2427 O O . VAL A 1 314 ? -15.391 10.578 -6.574 1 47.94 314 VAL A O 1
ATOM 2430 N N . GLU A 1 315 ? -15.438 11.852 -4.68 1 46.16 315 GLU A N 1
ATOM 2431 C CA . GLU A 1 315 ? -16.031 12.977 -5.398 1 46.16 315 GLU A CA 1
ATOM 2432 C C . GLU A 1 315 ? -14.961 13.828 -6.066 1 46.16 315 GLU A C 1
ATOM 2434 O O . GLU A 1 315 ? -13.945 14.156 -5.453 1 46.16 315 GLU A O 1
ATOM 2439 N N . HIS A 1 316 ? -14.969 13.828 -7.312 1 45.81 316 HIS A N 1
ATOM 2440 C CA . HIS A 1 316 ? -13.977 14.57 -8.094 1 45.81 316 HIS A CA 1
ATOM 2441 C C . HIS A 1 316 ? -14.25 16.062 -8.039 1 45.81 316 HIS A C 1
ATOM 2443 O O . HIS A 1 316 ? -15.406 16.5 -8.023 1 45.81 316 HIS A O 1
ATOM 2449 N N . SER A 1 317 ? -13.133 16.766 -7.723 1 46.75 317 SER A N 1
ATOM 2450 C CA . SER A 1 317 ? -13.219 18.219 -7.781 1 46.75 317 SER A CA 1
ATOM 2451 C C . SER A 1 317 ? -13.344 18.719 -9.219 1 46.75 317 SER A C 1
ATOM 2453 O O . SER A 1 317 ? -12.633 18.234 -10.109 1 46.75 317 SER A O 1
ATOM 2455 N N . PRO A 1 318 ? -14.336 19.453 -9.57 1 43.12 318 PRO A N 1
ATOM 2456 C CA . PRO A 1 318 ? -14.414 20.031 -10.922 1 43.12 318 PRO A CA 1
ATOM 2457 C C . PRO A 1 318 ? -13.266 20.984 -11.219 1 43.12 318 PRO A C 1
ATOM 2459 O O . PRO A 1 318 ? -13.016 21.312 -12.391 1 43.12 318 PRO A O 1
ATOM 2462 N N . ALA A 1 319 ? -12.656 21.578 -10.195 1 43.91 319 ALA A N 1
ATOM 2463 C CA . ALA A 1 319 ? -11.641 22.594 -10.422 1 43.91 319 ALA A CA 1
ATOM 2464 C C . ALA A 1 319 ? -10.234 22.016 -10.289 1 43.91 319 ALA A C 1
ATOM 2466 O O . ALA A 1 319 ? -9.984 21.188 -9.414 1 43.91 319 ALA A O 1
ATOM 2467 N N . TYR A 1 320 ? -9.477 22.406 -11.367 1 47.88 320 TYR A N 1
ATOM 2468 C CA . TYR A 1 320 ? -8.047 22.141 -11.297 1 47.88 320 TYR A CA 1
ATOM 2469 C C . TYR A 1 320 ? -7.363 23.078 -10.305 1 47.88 320 TYR A C 1
ATOM 2471 O O . TYR A 1 320 ? -7.605 24.281 -10.312 1 47.88 320 TYR A O 1
ATOM 2479 N N . GLY A 1 321 ? -6.645 22.469 -9.414 1 55.31 321 GLY A N 1
ATOM 2480 C CA . GLY A 1 321 ? -5.922 23.344 -8.508 1 55.31 321 GLY A CA 1
ATOM 2481 C C . GLY A 1 321 ? -6.727 23.734 -7.285 1 55.31 321 GLY A C 1
ATOM 2482 O O . GLY A 1 321 ? -7.566 22.969 -6.816 1 55.31 321 GLY A O 1
ATOM 2483 N N . SER A 1 322 ? -6.449 24.906 -6.898 1 64.19 322 SER A N 1
ATOM 2484 C CA . SER A 1 322 ? -7.074 25.375 -5.664 1 64.19 322 SER A CA 1
ATOM 2485 C C . SER A 1 322 ? -8.469 25.938 -5.934 1 64.19 322 SER A C 1
ATOM 2487 O O . SER A 1 322 ? -8.688 26.641 -6.922 1 64.19 322 SER A O 1
ATOM 2489 N N . SER A 1 323 ? -9.406 25.516 -5.16 1 67.56 323 SER A N 1
ATOM 2490 C CA . SER A 1 323 ? -10.75 26.078 -5.184 1 67.56 323 SER A CA 1
ATOM 2491 C C . SER A 1 323 ? -10.93 27.141 -4.094 1 67.56 323 SER A C 1
ATOM 2493 O O . SER A 1 323 ? -12.055 27.438 -3.695 1 67.56 323 SER A O 1
ATOM 2495 N N . ALA A 1 324 ? -9.773 27.625 -3.621 1 74.56 324 ALA A N 1
ATOM 2496 C CA . ALA A 1 324 ? -9.859 28.641 -2.58 1 74.56 324 ALA A CA 1
ATOM 2497 C C . ALA A 1 324 ? -10.578 29.891 -3.094 1 74.56 324 ALA A C 1
ATOM 2499 O O . ALA A 1 324 ? -10.359 30.312 -4.23 1 74.56 324 ALA A O 1
ATOM 2500 N N . THR A 1 325 ? -11.359 30.469 -2.311 1 79.75 325 THR A N 1
ATOM 2501 C CA . THR A 1 325 ? -12.125 31.641 -2.713 1 79.75 325 THR A CA 1
ATOM 2502 C C . THR A 1 325 ? -11.242 32.875 -2.678 1 79.75 325 THR A C 1
ATOM 2504 O O . THR A 1 325 ? -11.617 33.938 -3.213 1 79.75 325 THR A O 1
ATOM 2507 N N . GLN A 1 326 ? -10.062 32.719 -1.986 1 81.81 326 GLN A N 1
ATOM 2508 C CA . GLN A 1 326 ? -9.102 33.812 -1.909 1 81.81 326 GLN A CA 1
ATOM 2509 C C . GLN A 1 326 ? -7.699 33.344 -2.301 1 81.81 326 GLN A C 1
ATOM 2511 O O . GLN A 1 326 ? -7.383 32.156 -2.189 1 81.81 326 GLN A O 1
ATOM 2516 N N . ARG A 1 327 ? -6.969 34.344 -2.85 1 84.69 327 ARG A N 1
ATOM 2517 C CA . ARG A 1 327 ? -5.559 34.062 -3.137 1 84.69 327 ARG A CA 1
ATOM 2518 C C . ARG A 1 327 ? -4.668 35.125 -2.508 1 84.69 327 ARG A C 1
ATOM 2520 O O . ARG A 1 327 ? -5.09 36.281 -2.326 1 84.69 327 ARG A O 1
ATOM 2527 N N . LYS A 1 328 ? -3.512 34.656 -2.1 1 86.94 328 LYS A N 1
ATOM 2528 C CA . LYS A 1 328 ? -2.59 35.625 -1.523 1 86.94 328 LYS A CA 1
ATOM 2529 C C . LYS A 1 328 ? -1.73 36.281 -2.604 1 86.94 328 LYS A C 1
ATOM 2531 O O . LYS A 1 328 ? -1.364 35.656 -3.586 1 86.94 328 LYS A O 1
ATOM 2536 N N . VAL A 1 329 ? -1.479 37.5 -2.443 1 86.31 329 VAL A N 1
ATOM 2537 C CA . VAL A 1 329 ? -0.62 38.281 -3.336 1 86.31 329 VAL A CA 1
ATOM 2538 C C . VAL A 1 329 ? 0.507 38.938 -2.537 1 86.31 329 VAL A C 1
ATOM 2540 O O . VAL A 1 329 ? 0.26 39.562 -1.515 1 86.31 329 VAL A O 1
ATOM 2543 N N . TYR A 1 330 ? 1.682 38.688 -2.973 1 92.19 330 TYR A N 1
ATOM 2544 C CA . TYR A 1 330 ? 2.834 39.281 -2.316 1 92.19 330 TYR A CA 1
ATOM 2545 C C . TYR A 1 330 ? 2.836 40.812 -2.508 1 92.19 330 TYR A C 1
ATOM 2547 O O . TYR A 1 330 ? 2.674 41.281 -3.627 1 92.19 330 TYR A O 1
ATOM 2555 N N . VAL A 1 331 ? 3.006 41.531 -1.429 1 93.12 331 VAL A N 1
ATOM 2556 C CA . VAL A 1 331 ? 3.025 42.969 -1.468 1 93.12 331 VAL A CA 1
ATOM 2557 C C . VAL A 1 331 ? 4.457 43.469 -1.286 1 93.12 331 VAL A C 1
ATOM 2559 O O . VAL A 1 331 ? 4.938 44.312 -2.07 1 93.12 331 VAL A O 1
ATOM 2562 N N . GLY A 1 332 ? 5.066 43 -0.205 1 94.12 332 GLY A N 1
ATOM 2563 C CA . GLY A 1 332 ? 6.402 43.5 0.069 1 94.12 332 GLY A CA 1
ATOM 2564 C C . GLY A 1 332 ? 6.992 42.938 1.354 1 94.12 332 GLY A C 1
ATOM 2565 O O . GLY A 1 332 ? 6.641 41.844 1.787 1 94.12 332 GLY A O 1
ATOM 2566 N N . LYS A 1 333 ? 8.008 43.75 1.911 1 95.88 333 LYS A N 1
ATOM 2567 C CA . LYS A 1 333 ? 8.766 43.281 3.061 1 95.88 333 LYS A CA 1
ATOM 2568 C C . LYS A 1 333 ? 8.875 44.344 4.141 1 95.88 333 LYS A C 1
ATOM 2570 O O . LYS A 1 333 ? 9.016 45.531 3.832 1 95.88 333 LYS A O 1
ATOM 2575 N N . VAL A 1 334 ? 8.836 43.844 5.305 1 95.88 334 VAL A N 1
ATOM 2576 C CA . VAL A 1 334 ? 9.023 44.75 6.434 1 95.88 334 VAL A CA 1
ATOM 2577 C C . VAL A 1 334 ? 10.492 45.188 6.516 1 95.88 334 VAL A C 1
ATOM 2579 O O . VAL A 1 334 ? 11.383 44.344 6.66 1 95.88 334 VAL A O 1
ATOM 2582 N N . THR A 1 335 ? 10.695 46.406 6.496 1 95.19 335 THR A N 1
ATOM 2583 C CA . THR A 1 335 ? 12.062 46.906 6.523 1 95.19 335 THR A CA 1
ATOM 2584 C C . THR A 1 335 ? 12.43 47.375 7.93 1 95.19 335 THR A C 1
ATOM 2586 O O . THR A 1 335 ? 13.617 47.438 8.281 1 95.19 335 THR A O 1
ATOM 2589 N N . ASN A 1 336 ? 11.438 47.812 8.633 1 94.19 336 ASN A N 1
ATOM 2590 C CA . ASN A 1 336 ? 11.641 48.25 10.008 1 94.19 336 ASN A CA 1
ATOM 2591 C C . ASN A 1 336 ? 10.375 48.062 10.844 1 94.19 336 ASN A C 1
ATOM 2593 O O . ASN A 1 336 ? 9.266 48.062 10.305 1 94.19 336 ASN A O 1
ATOM 2597 N N . PHE A 1 337 ? 10.578 47.906 12.148 1 94.81 337 PHE A N 1
ATOM 2598 C CA . PHE A 1 337 ? 9.453 47.781 13.07 1 94.81 337 PHE A CA 1
ATOM 2599 C C . PHE A 1 337 ? 9.68 48.625 14.32 1 94.81 337 PHE A C 1
ATOM 2601 O O . PHE A 1 337 ? 10.688 48.469 15.016 1 94.81 337 PHE A O 1
ATOM 2608 N N . TYR A 1 338 ? 8.734 49.469 14.531 1 91.5 338 TYR A N 1
ATOM 2609 C CA . TYR A 1 338 ? 8.758 50.281 15.719 1 91.5 338 TYR A CA 1
ATOM 2610 C C . TYR A 1 338 ? 7.891 49.688 16.828 1 91.5 338 TYR A C 1
ATOM 2612 O O . TYR A 1 338 ? 6.68 49.938 16.859 1 91.5 338 TYR A O 1
ATOM 2620 N N . ARG A 1 339 ? 8.438 49.062 17.75 1 91.25 339 ARG A N 1
ATOM 2621 C CA . ARG A 1 339 ? 7.777 48.219 18.75 1 91.25 339 ARG A CA 1
ATOM 2622 C C . ARG A 1 339 ? 6.852 49.062 19.625 1 91.25 339 ARG A C 1
ATOM 2624 O O . ARG A 1 339 ? 5.734 48.625 19.938 1 91.25 339 ARG A O 1
ATOM 2631 N N . LYS A 1 340 ? 7.309 50.219 20.016 1 90.31 340 LYS A N 1
ATOM 2632 C CA . LYS A 1 340 ? 6.535 51.062 20.922 1 90.31 340 LYS A CA 1
ATOM 2633 C C . LYS A 1 340 ? 5.246 51.531 20.266 1 90.31 340 LYS A C 1
ATOM 2635 O O . LYS A 1 340 ? 4.211 51.656 20.922 1 90.31 340 LYS A O 1
ATOM 2640 N N . LEU A 1 341 ? 5.305 51.719 18.969 1 89.88 341 LEU A N 1
ATOM 2641 C CA . LEU A 1 341 ? 4.16 52.25 18.25 1 89.88 341 LEU A CA 1
ATOM 2642 C C . LEU A 1 341 ? 3.375 51.156 17.562 1 89.88 341 LEU A C 1
ATOM 2644 O O . LEU A 1 341 ? 2.273 51.375 17.062 1 89.88 341 LEU A O 1
ATOM 2648 N N . SER A 1 342 ? 3.936 49.938 17.531 1 93.06 342 SER A N 1
ATOM 2649 C CA . SER A 1 342 ? 3.379 48.812 16.781 1 93.06 342 SER A CA 1
ATOM 2650 C C . SER A 1 342 ? 3.148 49.188 15.32 1 93.06 342 SER A C 1
ATOM 2652 O O . SER A 1 342 ? 2.047 49.031 14.797 1 93.06 342 SER A O 1
ATOM 2654 N N . VAL A 1 343 ? 4.168 49.781 14.805 1 94.19 343 VAL A N 1
ATOM 2655 C CA . VAL A 1 343 ? 4.109 50.219 13.406 1 94.19 343 VAL A CA 1
ATOM 2656 C C . VAL A 1 343 ? 5.234 49.562 12.617 1 94.19 343 VAL A C 1
ATOM 2658 O O . VAL A 1 343 ? 6.391 49.562 13.047 1 94.19 343 VAL A O 1
ATOM 2661 N N . ALA A 1 344 ? 4.883 49.031 11.477 1 95.81 344 ALA A N 1
ATOM 2662 C CA . ALA A 1 344 ? 5.867 48.438 10.57 1 95.81 344 ALA A CA 1
ATOM 2663 C C . ALA A 1 344 ? 6.074 49.344 9.344 1 95.81 344 ALA A C 1
ATOM 2665 O O . ALA A 1 344 ? 5.113 49.844 8.766 1 95.81 344 ALA A O 1
ATOM 2666 N N . GLU A 1 345 ? 7.316 49.531 9.062 1 95.5 345 GLU A N 1
ATOM 2667 C CA . GLU A 1 345 ? 7.66 50.094 7.762 1 95.5 345 GLU A CA 1
ATOM 2668 C C . GLU A 1 345 ? 7.812 49 6.707 1 95.5 345 GLU A C 1
ATOM 2670 O O . GLU A 1 345 ? 8.523 48 6.922 1 95.5 345 GLU A O 1
ATOM 2675 N N . VAL A 1 346 ? 7.117 49.219 5.598 1 96.81 346 VAL A N 1
ATOM 2676 C CA . VAL A 1 346 ? 7.086 48.188 4.574 1 96.81 346 VAL A CA 1
ATOM 2677 C C . VAL A 1 346 ? 7.543 48.75 3.236 1 96.81 346 VAL A C 1
ATOM 2679 O O . VAL A 1 346 ? 7.125 49.844 2.854 1 96.81 346 VAL A O 1
ATOM 2682 N N . SER A 1 347 ? 8.469 48.031 2.627 1 95.94 347 SER A N 1
ATOM 2683 C CA . SER A 1 347 ? 8.773 48.312 1.228 1 95.94 347 SER A CA 1
ATOM 2684 C C . SER A 1 347 ? 7.789 47.625 0.295 1 95.94 347 SER A C 1
ATOM 2686 O O . SER A 1 347 ? 7.773 46.375 0.212 1 95.94 347 SER A O 1
ATOM 2688 N N . VAL A 1 348 ? 6.949 48.406 -0.34 1 95.5 348 VAL A N 1
ATOM 2689 C CA . VAL A 1 348 ? 5.992 47.844 -1.283 1 95.5 348 VAL A CA 1
ATOM 2690 C C . VAL A 1 348 ? 6.707 47.469 -2.578 1 95.5 348 VAL A C 1
ATOM 2692 O O . VAL A 1 348 ? 6.988 48.344 -3.416 1 95.5 348 VAL A O 1
ATOM 2695 N N . GLU A 1 349 ? 6.785 46.156 -2.791 1 91.44 349 GLU A N 1
ATOM 2696 C CA . GLU A 1 349 ? 7.68 45.688 -3.844 1 91.44 349 GLU A CA 1
ATOM 2697 C C . GLU A 1 349 ? 6.898 45.125 -5.035 1 91.44 349 GLU A C 1
ATOM 2699 O O . GLU A 1 349 ? 7.367 45.188 -6.176 1 91.44 349 GLU A O 1
ATOM 2704 N N . ALA A 1 350 ? 5.801 44.594 -4.801 1 89.5 350 ALA A N 1
ATOM 2705 C CA . ALA A 1 350 ? 5.203 43.812 -5.871 1 89.5 350 ALA A CA 1
ATOM 2706 C C . ALA A 1 350 ? 3.805 44.312 -6.211 1 89.5 350 ALA A C 1
ATOM 2708 O O . ALA A 1 350 ? 3.461 44.469 -7.387 1 89.5 350 ALA A O 1
ATOM 2709 N N . ALA A 1 351 ? 2.973 44.531 -5.203 1 90.38 351 ALA A N 1
ATOM 2710 C CA . ALA A 1 351 ? 1.593 44.969 -5.43 1 90.38 351 ALA A CA 1
ATOM 2711 C C . ALA A 1 351 ? 1.241 46.156 -4.57 1 90.38 351 ALA A C 1
ATOM 2713 O O . ALA A 1 351 ? 1.668 46.281 -3.418 1 90.38 351 ALA A O 1
ATOM 2714 N N . PRO A 1 352 ? 0.431 46.969 -5.129 1 93.56 352 PRO A N 1
ATOM 2715 C CA . PRO A 1 352 ? 0.028 48.125 -4.336 1 93.56 352 PRO A CA 1
ATOM 2716 C C . PRO A 1 352 ? -0.873 47.781 -3.16 1 93.56 352 PRO A C 1
ATOM 2718 O O . PRO A 1 352 ? -1.436 46.656 -3.129 1 93.56 352 PRO A O 1
ATOM 2721 N N . LEU A 1 353 ? -0.872 48.688 -2.217 1 94.94 353 LEU A N 1
ATOM 2722 C CA . LEU A 1 353 ? -1.687 48.531 -1.021 1 94.94 353 LEU A CA 1
ATOM 2723 C C . LEU A 1 353 ? -2.717 49.656 -0.895 1 94.94 353 LEU A C 1
ATOM 2725 O O . LEU A 1 353 ? -2.416 50.812 -1.179 1 94.94 353 LEU A O 1
ATOM 2729 N N . ALA A 1 354 ? -3.91 49.25 -0.455 1 94.88 354 ALA A N 1
ATOM 2730 C CA . ALA A 1 354 ? -4.961 50.25 -0.213 1 94.88 354 ALA A CA 1
ATOM 2731 C C . ALA A 1 354 ? -5.684 49.969 1.103 1 94.88 354 ALA A C 1
ATOM 2733 O O . ALA A 1 354 ? -5.836 48.812 1.499 1 94.88 354 ALA A O 1
ATOM 2734 N N . VAL A 1 355 ? -6.098 51 1.698 1 95.56 355 VAL A N 1
ATOM 2735 C CA . VAL A 1 355 ? -6.875 50.906 2.93 1 95.56 355 VAL A CA 1
ATOM 2736 C C . VAL A 1 355 ? -8.125 50.062 2.676 1 95.56 355 VAL A C 1
ATOM 2738 O O . VAL A 1 355 ? -8.766 50.188 1.635 1 95.56 355 VAL A O 1
ATOM 2741 N N . GLY A 1 356 ? -8.414 49.188 3.611 1 93.75 356 GLY A N 1
ATOM 2742 C CA . GLY A 1 356 ? -9.578 48.312 3.494 1 93.75 356 GLY A CA 1
ATOM 2743 C C . GLY A 1 356 ? -9.234 46.906 3.082 1 93.75 356 GLY A C 1
ATOM 2744 O O . GLY A 1 356 ? -10.031 45.969 3.264 1 93.75 356 GLY A O 1
ATOM 2745 N N . GLU A 1 357 ? -8.086 46.688 2.627 1 93.56 357 GLU A N 1
ATOM 2746 C CA . GLU A 1 357 ? -7.703 45.406 2.113 1 93.56 357 GLU A CA 1
ATOM 2747 C C . GLU A 1 357 ? -7.328 44.438 3.25 1 93.56 357 GLU A C 1
ATOM 2749 O O . GLU A 1 357 ? -6.715 44.844 4.234 1 93.56 357 GLU A O 1
ATOM 2754 N N . PRO A 1 358 ? -7.75 43.188 3.102 1 94.31 358 PRO A N 1
ATOM 2755 C CA . PRO A 1 358 ? -7.258 42.188 4.035 1 94.31 358 PRO A CA 1
ATOM 2756 C C . PRO A 1 358 ? -5.801 41.812 3.785 1 94.31 358 PRO A C 1
ATOM 2758 O O . PRO A 1 358 ? -5.453 41.375 2.686 1 94.31 358 PRO A O 1
ATOM 2761 N N . ILE A 1 359 ? -4.93 42.031 4.77 1 94 359 ILE A N 1
ATOM 2762 C CA . ILE A 1 359 ? -3.502 41.781 4.621 1 94 359 ILE A CA 1
ATOM 2763 C C . ILE A 1 359 ? -3.025 40.844 5.727 1 94 359 ILE A C 1
ATOM 2765 O O . ILE A 1 359 ? -3.752 40.594 6.688 1 94 359 ILE A O 1
ATOM 2769 N N . PHE A 1 360 ? -1.853 40.25 5.516 1 93.38 360 PHE A N 1
ATOM 2770 C CA . PHE A 1 360 ? -1.238 39.5 6.609 1 93.38 360 PHE A CA 1
ATOM 2771 C C . PHE A 1 360 ? 0.281 39.531 6.492 1 93.38 360 PHE A C 1
ATOM 2773 O O . PHE A 1 360 ? 0.823 39.531 5.387 1 93.38 360 PHE A O 1
ATOM 2780 N N . PHE A 1 361 ? 0.929 39.625 7.637 1 93.62 361 PHE A N 1
ATOM 2781 C CA . PHE A 1 361 ? 2.375 39.469 7.742 1 93.62 361 PHE A CA 1
ATOM 2782 C C . PHE A 1 361 ? 2.764 38 7.898 1 93.62 361 PHE A C 1
ATOM 2784 O O . PHE A 1 361 ? 2.096 37.25 8.617 1 93.62 361 PHE A O 1
ATOM 2791 N N . LEU A 1 362 ? 3.811 37.625 7.219 1 91.75 362 LEU A N 1
ATOM 2792 C CA . LEU A 1 362 ? 4.312 36.25 7.23 1 91.75 362 LEU A CA 1
ATOM 2793 C C . LEU A 1 362 ? 5.785 36.219 7.629 1 91.75 362 LEU A C 1
ATOM 2795 O O . LEU A 1 362 ? 6.609 36.906 7.023 1 91.75 362 LEU A O 1
ATOM 2799 N N . GLY A 1 363 ? 6.105 35.438 8.648 1 90 363 GLY A N 1
ATOM 2800 C CA . GLY A 1 363 ? 7.492 35.312 9.062 1 90 363 GLY A CA 1
ATOM 2801 C C . GLY A 1 363 ? 7.754 34.094 9.914 1 90 363 GLY A C 1
ATOM 2802 O O . GLY A 1 363 ? 6.828 33.5 10.484 1 90 363 GLY A O 1
ATOM 2803 N N . ALA A 1 364 ? 8.984 33.781 10.062 1 86.06 364 ALA A N 1
ATOM 2804 C CA . ALA A 1 364 ? 9.414 32.562 10.75 1 86.06 364 ALA A CA 1
ATOM 2805 C C . ALA A 1 364 ? 9.023 32.625 12.227 1 86.06 364 ALA A C 1
ATOM 2807 O O . ALA A 1 364 ? 8.648 31.594 12.805 1 86.06 364 ALA A O 1
ATOM 2808 N N . THR A 1 365 ? 9.156 33.719 12.805 1 85.19 365 THR A N 1
ATOM 2809 C CA . THR A 1 365 ? 8.781 33.906 14.203 1 85.19 365 THR A CA 1
ATOM 2810 C C . THR A 1 365 ? 7.352 34.406 14.328 1 85.19 365 THR A C 1
ATOM 2812 O O . THR A 1 365 ? 6.598 33.969 15.195 1 85.19 365 THR A O 1
ATOM 2815 N N . THR A 1 366 ? 6.957 35.219 13.383 1 86.56 366 THR A N 1
ATOM 2816 C CA . THR A 1 366 ? 5.664 35.906 13.406 1 86.56 366 THR A CA 1
ATOM 2817 C C . THR A 1 366 ? 4.539 34.906 13.07 1 86.56 366 THR A C 1
ATOM 2819 O O . THR A 1 366 ? 3.428 35.031 13.586 1 86.56 366 THR A O 1
ATOM 2822 N N . GLY A 1 367 ? 4.922 33.938 12.266 1 88.12 367 GLY A N 1
ATOM 2823 C CA . GLY A 1 367 ? 3.84 33.125 11.719 1 88.12 367 GLY A CA 1
ATOM 2824 C C . GLY A 1 367 ? 2.975 33.875 10.727 1 88.12 367 GLY A C 1
ATOM 2825 O O . GLY A 1 367 ? 3.477 34.406 9.734 1 88.12 367 GLY A O 1
ATOM 2826 N N . VAL A 1 368 ? 1.681 33.938 11.047 1 88.94 368 VAL A N 1
ATOM 2827 C CA . VAL A 1 368 ? 0.736 34.688 10.227 1 88.94 368 VAL A CA 1
ATOM 2828 C C . VAL A 1 368 ? -0.043 35.656 11.102 1 88.94 368 VAL A C 1
ATOM 2830 O O . VAL A 1 368 ? -0.778 35.25 12 1 88.94 368 VAL A O 1
ATOM 2833 N N . ALA A 1 369 ? 0.18 36.938 10.852 1 92.31 369 ALA A N 1
ATOM 2834 C CA . ALA A 1 369 ? -0.566 37.969 11.531 1 92.31 369 ALA A CA 1
ATOM 2835 C C . ALA A 1 369 ? -1.501 38.688 10.562 1 92.31 369 ALA A C 1
ATOM 2837 O O . ALA A 1 369 ? -1.059 39.531 9.758 1 92.31 369 ALA A O 1
ATOM 2838 N N . GLU A 1 370 ? -2.732 38.406 10.719 1 92.56 370 GLU A N 1
ATOM 2839 C CA . GLU A 1 370 ? -3.723 38.906 9.773 1 92.56 370 GLU A CA 1
ATOM 2840 C C . GLU A 1 370 ? -4.379 40.188 10.305 1 92.56 370 GLU A C 1
ATOM 2842 O O . GLU A 1 370 ? -4.531 40.344 11.516 1 92.56 370 GLU A O 1
ATOM 2847 N N . GLN A 1 371 ? -4.754 41.094 9.391 1 93 371 GLN A N 1
ATOM 2848 C CA . GLN A 1 371 ? -5.535 42.281 9.727 1 93 371 GLN A CA 1
ATOM 2849 C C . GLN A 1 371 ? -6.156 42.906 8.477 1 93 371 GLN A C 1
ATOM 2851 O O . GLN A 1 371 ? -5.754 42.594 7.355 1 93 371 GLN A O 1
ATOM 2856 N N . THR A 1 372 ? -7.18 43.688 8.742 1 94.25 372 THR A N 1
ATOM 2857 C CA . THR A 1 372 ? -7.648 44.594 7.707 1 94.25 372 THR A CA 1
ATOM 2858 C C . THR A 1 372 ? -6.883 45.906 7.758 1 94.25 372 THR A C 1
ATOM 2860 O O . THR A 1 372 ? -6.715 46.5 8.828 1 94.25 372 THR A O 1
ATOM 2863 N N . LEU A 1 373 ? -6.422 46.344 6.684 1 94.38 373 LEU A N 1
ATOM 2864 C CA . LEU A 1 373 ? -5.676 47.594 6.645 1 94.38 373 LEU A CA 1
ATOM 2865 C C . LEU A 1 373 ? -6.602 48.781 6.879 1 94.38 373 LEU A C 1
ATOM 2867 O O . LEU A 1 373 ? -7.406 49.125 6.008 1 94.38 373 LEU A O 1
ATOM 2871 N N . THR A 1 374 ? -6.508 49.344 7.984 1 93.12 374 THR A N 1
ATOM 2872 C CA . THR A 1 374 ? -7.426 50.438 8.312 1 93.12 374 THR A CA 1
ATOM 2873 C C . THR A 1 374 ? -6.738 51.781 8.164 1 93.12 374 THR A C 1
ATOM 2875 O O . THR A 1 374 ? -7.402 52.812 8.016 1 93.12 374 THR A O 1
ATOM 2878 N N . GLU A 1 375 ? -5.465 51.781 8.297 1 92.81 375 GLU A N 1
ATOM 2879 C CA . GLU A 1 375 ? -4.676 53 8.18 1 92.81 375 GLU A CA 1
ATOM 2880 C C . GLU A 1 375 ? -3.357 52.75 7.457 1 92.81 375 GLU A C 1
ATOM 2882 O O . GLU A 1 375 ? -2.734 51.688 7.648 1 92.81 375 GLU A O 1
ATOM 2887 N N . LEU A 1 376 ? -3.035 53.719 6.605 1 94.31 376 LEU A N 1
ATOM 2888 C CA . LEU A 1 376 ? -1.828 53.625 5.789 1 94.31 376 LEU A CA 1
ATOM 2889 C C . LEU A 1 376 ? -1.133 55 5.703 1 94.31 376 LEU A C 1
ATOM 2891 O O . LEU A 1 376 ? -1.79 56.031 5.547 1 94.31 376 LEU A O 1
ATOM 2895 N N . HIS A 1 377 ? 0.121 54.906 5.969 1 94.44 377 HIS A N 1
ATOM 2896 C CA . HIS A 1 377 ? 0.889 56.156 5.812 1 94.44 377 HIS A CA 1
ATOM 2897 C C . HIS A 1 377 ? 1.9 56.031 4.676 1 94.44 377 HIS A C 1
ATOM 2899 O O . HIS A 1 377 ? 2.623 55.031 4.59 1 94.44 377 HIS A O 1
ATOM 2905 N N . GLY A 1 378 ? 1.936 57 3.867 1 92 378 GLY A N 1
ATOM 2906 C CA . GLY A 1 378 ? 2.848 57 2.734 1 92 378 GLY A CA 1
ATOM 2907 C C . GLY A 1 378 ? 4.281 57.312 3.121 1 92 378 GLY A C 1
ATOM 2908 O O . GLY A 1 378 ? 4.602 57.406 4.309 1 92 378 GLY A O 1
ATOM 2909 N N . PRO A 1 379 ? 5.148 57.438 2.109 1 89.5 379 PRO A N 1
ATOM 2910 C CA . PRO A 1 379 ? 6.574 57.656 2.344 1 89.5 379 PRO A CA 1
ATOM 2911 C C . PRO A 1 379 ? 6.836 59 3.066 1 89.5 379 PRO A C 1
ATOM 2913 O O . PRO A 1 379 ? 7.852 59.125 3.752 1 89.5 379 PRO A O 1
ATOM 2916 N N . ASP A 1 380 ? 5.938 59.875 2.965 1 89.56 380 ASP A N 1
ATOM 2917 C CA . ASP A 1 380 ? 6.102 61.188 3.596 1 89.56 380 ASP A CA 1
ATOM 2918 C C . ASP A 1 380 ? 5.574 61.188 5.027 1 89.56 380 ASP A C 1
ATOM 2920 O O . ASP A 1 380 ? 5.605 62.188 5.711 1 89.56 380 ASP A O 1
ATOM 2924 N N . GLY A 1 381 ? 5.004 60.062 5.414 1 90 381 GLY A N 1
ATOM 2925 C CA . GLY A 1 381 ? 4.508 59.906 6.773 1 90 381 GLY A CA 1
ATOM 2926 C C . GLY A 1 381 ? 3.059 60.344 6.926 1 90 381 GLY A C 1
ATOM 2927 O O . GLY A 1 381 ? 2.484 60.219 8.008 1 90 381 GLY A O 1
ATOM 2928 N N . GLN A 1 382 ? 2.496 60.812 5.867 1 92.5 382 GLN A N 1
ATOM 2929 C CA . GLN A 1 382 ? 1.109 61.25 5.918 1 92.5 382 GLN A CA 1
ATOM 2930 C C . GLN A 1 382 ? 0.147 60.125 5.59 1 92.5 382 GLN A C 1
ATOM 2932 O O . GLN A 1 382 ? 0.505 59.188 4.871 1 92.5 382 GLN A O 1
ATOM 2937 N N . PRO A 1 383 ? -1.045 60.281 6.156 1 94.88 383 PRO A N 1
ATOM 2938 C CA . PRO A 1 383 ? -2.045 59.25 5.824 1 94.88 383 PRO A CA 1
ATOM 2939 C C . PRO A 1 383 ? -2.322 59.156 4.324 1 94.88 383 PRO A C 1
ATOM 2941 O O . PRO A 1 383 ? -2.367 60.188 3.639 1 94.88 383 PRO A O 1
ATOM 2944 N N . ALA A 1 384 ? -2.354 58 3.838 1 94.75 384 ALA A N 1
ATOM 2945 C CA . ALA A 1 384 ? -2.627 57.75 2.424 1 94.75 384 ALA A CA 1
ATOM 2946 C C . ALA A 1 384 ? -3.695 56.656 2.252 1 94.75 384 ALA A C 1
ATOM 2948 O O . ALA A 1 384 ? -3.807 55.75 3.074 1 94.75 384 ALA A O 1
ATOM 2949 N N . GLU A 1 385 ? -4.5 56.812 1.223 1 94.81 385 GLU A N 1
ATOM 2950 C CA . GLU A 1 385 ? -5.52 55.812 0.911 1 94.81 385 GLU A CA 1
ATOM 2951 C C . GLU A 1 385 ? -4.906 54.594 0.213 1 94.81 385 GLU A C 1
ATOM 2953 O O . GLU A 1 385 ? -5.449 53.469 0.29 1 94.81 385 GLU A O 1
ATOM 2958 N N . SER A 1 386 ? -3.908 54.875 -0.471 1 95.81 386 SER A N 1
ATOM 2959 C CA . SER A 1 386 ? -3.199 53.781 -1.165 1 95.81 386 SER A CA 1
ATOM 2960 C C . SER A 1 386 ? -1.719 54.125 -1.326 1 95.81 386 SER A C 1
ATOM 2962 O O . SER A 1 386 ? -1.323 55.281 -1.228 1 95.81 386 SER A O 1
ATOM 2964 N N . VAL A 1 387 ? -0.951 53.094 -1.423 1 95 387 VAL A N 1
ATOM 2965 C CA . VAL A 1 387 ? 0.478 53.25 -1.689 1 95 387 VAL A CA 1
ATOM 2966 C C . VAL A 1 387 ? 0.868 52.344 -2.869 1 95 387 VAL A C 1
ATOM 2968 O O . VAL A 1 387 ? 0.471 51.188 -2.934 1 95 387 VAL A O 1
ATOM 2971 N N . ALA A 1 388 ? 1.629 52.906 -3.781 1 93.56 388 ALA A N 1
ATOM 2972 C CA . ALA A 1 388 ? 1.981 52.219 -5.023 1 93.56 388 ALA A CA 1
ATOM 2973 C C . ALA A 1 388 ? 3.207 51.344 -4.832 1 93.56 388 ALA A C 1
ATOM 2975 O O . ALA A 1 388 ? 3.945 51.5 -3.854 1 93.56 388 ALA A O 1
ATOM 2976 N N . GLN A 1 389 ? 3.309 50.438 -5.77 1 93.19 389 GLN A N 1
ATOM 2977 C CA . GLN A 1 389 ? 4.52 49.625 -5.836 1 93.19 389 GLN A CA 1
ATOM 2978 C C . GLN A 1 389 ? 5.766 50.5 -5.922 1 93.19 389 GLN A C 1
ATOM 2980 O O . GLN A 1 389 ? 5.777 51.5 -6.637 1 93.19 389 GLN A O 1
ATOM 2985 N N . GLY A 1 390 ? 6.777 50.094 -5.191 1 92.12 390 GLY A N 1
ATOM 2986 C CA . GLY A 1 390 ? 8.039 50.812 -5.246 1 92.12 390 GLY A CA 1
ATOM 2987 C C . GLY A 1 390 ? 8.188 51.844 -4.148 1 92.12 390 GLY A C 1
ATOM 2988 O O . GLY A 1 390 ? 9.25 52.438 -3.994 1 92.12 390 GLY A O 1
ATOM 2989 N N . GLU A 1 391 ? 7.184 52.031 -3.336 1 93.81 391 GLU A N 1
ATOM 2990 C CA . GLU A 1 391 ? 7.199 53.062 -2.283 1 93.81 391 GLU A CA 1
ATOM 2991 C C . GLU A 1 391 ? 7.273 52.406 -0.901 1 93.81 391 GLU A C 1
ATOM 2993 O O . GLU A 1 391 ? 7.074 51.188 -0.761 1 93.81 391 GLU A O 1
ATOM 2998 N N . LEU A 1 392 ? 7.672 53.25 0.009 1 95.5 392 LEU A N 1
ATOM 2999 C CA . LEU A 1 392 ? 7.625 52.844 1.409 1 95.5 392 LEU A CA 1
ATOM 3000 C C . LEU A 1 392 ? 6.301 53.25 2.049 1 95.5 392 LEU A C 1
ATOM 3002 O O . LEU A 1 392 ? 5.703 54.25 1.662 1 95.5 392 LEU A O 1
ATOM 3006 N N . CYS A 1 393 ? 5.938 52.469 2.982 1 95.5 393 CYS A N 1
ATOM 3007 C CA . CYS A 1 393 ? 4.75 52.844 3.742 1 95.5 393 CYS A CA 1
ATOM 3008 C C . CYS A 1 393 ? 4.863 52.375 5.191 1 95.5 393 CYS A C 1
ATOM 3010 O O . CYS A 1 393 ? 5.773 51.625 5.539 1 95.5 393 CYS A O 1
ATOM 3012 N N . ALA A 1 394 ? 4.035 52.875 5.977 1 95.81 394 ALA A N 1
ATOM 3013 C CA . ALA A 1 394 ? 3.957 52.5 7.383 1 95.81 394 ALA A CA 1
ATOM 3014 C C . ALA A 1 394 ? 2.568 51.969 7.727 1 95.81 394 ALA A C 1
ATOM 3016 O O . ALA A 1 394 ? 1.558 52.531 7.332 1 95.81 394 ALA A O 1
ATOM 3017 N N . ILE A 1 395 ? 2.525 50.844 8.414 1 95.44 395 ILE A N 1
ATOM 3018 C CA . ILE A 1 395 ? 1.288 50.156 8.758 1 95.44 395 ILE A CA 1
ATOM 3019 C C . ILE A 1 395 ? 1.287 49.812 10.242 1 95.44 395 ILE A C 1
ATOM 3021 O O . ILE A 1 395 ? 2.277 49.281 10.758 1 95.44 395 ILE A O 1
ATOM 3025 N N . ARG A 1 396 ? 0.223 50.094 10.867 1 94.12 396 ARG A N 1
ATOM 3026 C CA . ARG A 1 396 ? 0.049 49.594 12.227 1 94.12 396 ARG A CA 1
ATOM 3027 C C . ARG A 1 396 ? -0.197 48.094 12.227 1 94.12 396 ARG A C 1
ATOM 3029 O O . ARG A 1 396 ? -0.949 47.594 11.391 1 94.12 396 ARG A O 1
ATOM 3036 N N . THR A 1 397 ? 0.428 47.438 13.125 1 93.94 397 THR A N 1
ATOM 3037 C CA . THR A 1 397 ? 0.354 45.969 13.141 1 93.94 397 THR A CA 1
ATOM 3038 C C . THR A 1 397 ? -0.405 45.469 14.375 1 93.94 397 THR A C 1
ATOM 3040 O O . THR A 1 397 ? -0.447 46.156 15.391 1 93.94 397 THR A O 1
ATOM 3043 N N . PRO A 1 398 ? -1.101 44.344 14.266 1 88.94 398 PRO A N 1
ATOM 3044 C CA . PRO A 1 398 ? -1.849 43.812 15.406 1 88.94 398 PRO A CA 1
ATOM 3045 C C . PRO A 1 398 ? -0.942 43.219 16.484 1 88.94 398 PRO A C 1
ATOM 3047 O O . PRO A 1 398 ? -1.391 43 17.609 1 88.94 398 PRO A O 1
ATOM 3050 N N . GLY A 1 399 ? 0.2 43.031 16.297 1 86.94 399 GLY A N 1
ATOM 3051 C CA . GLY A 1 399 ? 1.214 42.5 17.203 1 86.94 399 GLY A CA 1
ATOM 3052 C C . GLY A 1 399 ? 2.629 42.75 16.703 1 86.94 399 GLY A C 1
ATOM 3053 O O . GLY A 1 399 ? 2.852 43.531 15.797 1 86.94 399 GLY A O 1
ATOM 3054 N N . VAL A 1 400 ? 3.494 42.094 17.375 1 91.12 400 VAL A N 1
ATOM 3055 C CA . VAL A 1 400 ? 4.902 42.281 17.047 1 91.12 400 VAL A CA 1
ATOM 3056 C C . VAL A 1 400 ? 5.211 41.594 15.711 1 91.12 400 VAL A C 1
ATOM 3058 O O . VAL A 1 400 ? 4.887 40.406 15.523 1 91.12 400 VAL A O 1
ATOM 3061 N N . VAL A 1 401 ? 5.719 42.281 14.781 1 93.88 401 VAL A N 1
ATOM 3062 C CA . VAL A 1 401 ? 6.285 41.75 13.547 1 93.88 401 VAL A CA 1
ATOM 3063 C C . VAL A 1 401 ? 7.789 42.031 13.508 1 93.88 401 VAL A C 1
ATOM 3065 O O . VAL A 1 401 ? 8.336 42.625 14.43 1 93.88 401 VAL A O 1
ATOM 3068 N N . ARG A 1 402 ? 8.422 41.406 12.531 1 91.69 402 ARG A N 1
ATOM 3069 C CA . ARG A 1 402 ? 9.883 41.531 12.5 1 91.69 402 ARG A CA 1
ATOM 3070 C C . ARG A 1 402 ? 10.375 42 11.133 1 91.69 402 ARG A C 1
ATOM 3072 O O . ARG A 1 402 ? 9.695 41.781 10.125 1 91.69 402 ARG A O 1
ATOM 3079 N N . ARG A 1 403 ? 11.633 42.625 11.289 1 93.44 403 ARG A N 1
ATOM 3080 C CA . ARG A 1 403 ? 12.312 42.938 10.039 1 93.44 403 ARG A CA 1
ATOM 3081 C C . ARG A 1 403 ? 12.508 41.688 9.188 1 93.44 403 ARG A C 1
ATOM 3083 O O . ARG A 1 403 ? 12.914 40.656 9.703 1 93.44 403 ARG A O 1
ATOM 3090 N N . GLY A 1 404 ? 12.141 41.844 7.887 1 91.88 404 GLY A N 1
ATOM 3091 C CA . GLY A 1 404 ? 12.297 40.688 6.992 1 91.88 404 GLY A CA 1
ATOM 3092 C C . GLY A 1 404 ? 11.008 39.938 6.777 1 91.88 404 GLY A C 1
ATOM 3093 O O . GLY A 1 404 ? 10.891 39.156 5.828 1 91.88 404 GLY A O 1
ATOM 3094 N N . ASP A 1 405 ? 10.047 40.125 7.652 1 94.25 405 ASP A N 1
ATOM 3095 C CA . ASP A 1 405 ? 8.742 39.531 7.418 1 94.25 405 ASP A CA 1
ATOM 3096 C C . ASP A 1 405 ? 8.164 39.969 6.074 1 94.25 405 ASP A C 1
ATOM 3098 O O . ASP A 1 405 ? 8.406 41.094 5.625 1 94.25 405 ASP A O 1
ATOM 3102 N N . GLN A 1 406 ? 7.406 39.031 5.523 1 93.75 406 GLN A N 1
ATOM 3103 C CA . GLN A 1 406 ? 6.758 39.344 4.254 1 93.75 406 GLN A CA 1
ATOM 3104 C C . GLN A 1 406 ? 5.332 39.844 4.473 1 93.75 406 GLN A C 1
ATOM 3106 O O . GLN A 1 406 ? 4.672 39.469 5.438 1 93.75 406 GLN A O 1
ATOM 3111 N N . LEU A 1 407 ? 4.941 40.781 3.621 1 95.25 407 LEU A N 1
ATOM 3112 C CA . LEU A 1 407 ? 3.564 41.25 3.633 1 95.25 407 LEU A CA 1
ATOM 3113 C C . LEU A 1 407 ? 2.801 40.75 2.412 1 95.25 407 LEU A C 1
ATOM 3115 O O . LEU A 1 407 ? 3.297 40.844 1.286 1 95.25 407 LEU A O 1
ATOM 3119 N N . TYR A 1 408 ? 1.658 40.156 2.752 1 94.25 408 TYR A N 1
ATOM 3120 C CA . TYR A 1 408 ? 0.754 39.688 1.711 1 94.25 408 TYR A CA 1
ATOM 3121 C C . TYR A 1 408 ? -0.633 40.281 1.872 1 94.25 408 TYR A C 1
ATOM 3123 O O . TYR A 1 408 ? -0.969 40.812 2.938 1 94.25 408 TYR A O 1
ATOM 3131 N N . LYS A 1 409 ? -1.382 40.344 0.823 1 93.5 409 LYS A N 1
ATOM 3132 C CA . LYS A 1 409 ? -2.809 40.625 0.912 1 93.5 409 LYS A CA 1
ATOM 3133 C C . LYS A 1 409 ? -3.645 39.5 0.297 1 93.5 409 LYS A C 1
ATOM 3135 O O . LYS A 1 409 ? -3.158 38.75 -0.55 1 93.5 409 LYS A O 1
ATOM 3140 N N . PHE A 1 410 ? -4.871 39.375 0.828 1 90.88 410 PHE A N 1
ATOM 3141 C CA . PHE A 1 410 ? -5.828 38.438 0.241 1 90.88 410 PHE A CA 1
ATOM 3142 C C . PHE A 1 410 ? -6.664 39.125 -0.833 1 90.88 410 PHE A C 1
ATOM 3144 O O . PHE A 1 410 ? -7.137 40.25 -0.637 1 90.88 410 PHE A O 1
ATOM 3151 N N . VAL A 1 411 ? -6.793 38.531 -1.97 1 88.44 411 VAL A N 1
ATOM 3152 C CA . VAL A 1 411 ? -7.68 39 -3.025 1 88.44 411 VAL A CA 1
ATOM 3153 C C . VAL A 1 411 ? -8.617 37.906 -3.459 1 88.44 411 VAL A C 1
ATOM 3155 O O . VAL A 1 411 ? -8.305 36.719 -3.303 1 88.44 411 VAL A O 1
ATOM 3158 N N . PRO A 1 412 ? -9.82 38.219 -3.898 1 86.38 412 PRO A N 1
ATOM 3159 C CA . PRO A 1 412 ? -10.719 37.188 -4.391 1 86.38 412 PRO A CA 1
ATOM 3160 C C . PRO A 1 412 ? -10.094 36.344 -5.5 1 86.38 412 PRO A C 1
ATOM 3162 O O . PRO A 1 412 ? -9.375 36.875 -6.352 1 86.38 412 PRO A O 1
ATOM 3165 N N . ALA A 1 413 ? -10.289 35 -5.34 1 79.62 413 ALA A N 1
ATOM 3166 C CA . ALA A 1 413 ? -9.758 34.094 -6.367 1 79.62 413 ALA A CA 1
ATOM 3167 C C . ALA A 1 413 ? -10.641 34.125 -7.613 1 79.62 413 ALA A C 1
ATOM 3169 O O . ALA A 1 413 ? -11.859 34.25 -7.516 1 79.62 413 ALA A O 1
ATOM 3170 N N . GLU A 1 414 ? -10.031 34.344 -8.883 1 63.91 414 GLU A N 1
ATOM 3171 C CA . GLU A 1 414 ? -10.828 34.312 -10.109 1 63.91 414 GLU A CA 1
ATOM 3172 C C . GLU A 1 414 ? -11.492 32.969 -10.328 1 63.91 414 GLU A C 1
ATOM 3174 O O . GLU A 1 414 ? -10.867 31.922 -10.102 1 63.91 414 GLU A O 1
ATOM 3179 N N . THR A 1 415 ? -12.75 32.75 -10.031 1 52.34 415 THR A N 1
ATOM 3180 C CA . THR A 1 415 ? -13.477 31.5 -10.281 1 52.34 415 THR A CA 1
ATOM 3181 C C . THR A 1 415 ? -13.164 30.969 -11.672 1 52.34 415 THR A C 1
ATOM 3183 O O . THR A 1 415 ? -13.312 31.672 -12.672 1 52.34 415 THR A O 1
ATOM 3186 N N . THR A 1 416 ? -12.18 30.125 -11.844 1 43.19 416 THR A N 1
ATOM 3187 C CA . THR A 1 416 ? -12.148 29.531 -13.18 1 43.19 416 THR A CA 1
ATOM 3188 C C . THR A 1 416 ? -13.328 28.594 -13.383 1 43.19 416 THR A C 1
ATOM 3190 O O . THR A 1 416 ? -13.727 27.875 -12.469 1 43.19 416 THR A O 1
ATOM 3193 N N . MET B 1 1 ? 23.859 -25.609 -8.188 1 84.56 1 MET B N 1
ATOM 3194 C CA . MET B 1 1 ? 22.438 -25.531 -7.836 1 84.56 1 MET B CA 1
ATOM 3195 C C . MET B 1 1 ? 21.672 -26.734 -8.367 1 84.56 1 MET B C 1
ATOM 3197 O O . MET B 1 1 ? 21.906 -27.172 -9.5 1 84.56 1 MET B O 1
ATOM 3201 N N . LYS B 1 2 ? 20.875 -27.297 -7.547 1 94.12 2 LYS B N 1
ATOM 3202 C CA . LYS B 1 2 ? 19.984 -28.375 -7.973 1 94.12 2 LYS B CA 1
ATOM 3203 C C . LYS B 1 2 ? 18.594 -27.844 -8.281 1 94.12 2 LYS B C 1
ATOM 3205 O O . LYS B 1 2 ? 18.141 -26.875 -7.664 1 94.12 2 LYS B O 1
ATOM 3210 N N . ARG B 1 3 ? 18 -28.453 -9.227 1 95.31 3 ARG B N 1
ATOM 3211 C CA . ARG B 1 3 ? 16.625 -28.109 -9.57 1 95.31 3 ARG B CA 1
ATOM 3212 C C . ARG B 1 3 ? 15.719 -28.156 -8.344 1 95.31 3 ARG B C 1
ATOM 3214 O O . ARG B 1 3 ? 14.836 -27.297 -8.188 1 95.31 3 ARG B O 1
ATOM 3221 N N . SER B 1 4 ? 16.062 -29.094 -7.461 1 92.56 4 SER B N 1
ATOM 3222 C CA . SER B 1 4 ? 15.234 -29.328 -6.281 1 92.56 4 SER B CA 1
ATOM 3223 C C . SER B 1 4 ? 15.414 -28.219 -5.254 1 92.56 4 SER B C 1
ATOM 3225 O O . SER B 1 4 ? 14.633 -28.094 -4.312 1 92.56 4 SER B O 1
ATOM 3227 N N . ASP B 1 5 ? 16.344 -27.312 -5.438 1 94.81 5 ASP B N 1
ATOM 3228 C CA . ASP B 1 5 ? 16.625 -26.219 -4.512 1 94.81 5 ASP B CA 1
ATOM 3229 C C . ASP B 1 5 ? 15.625 -25.078 -4.699 1 94.81 5 ASP B C 1
ATOM 3231 O O . ASP B 1 5 ? 15.516 -24.203 -3.844 1 94.81 5 ASP B O 1
ATOM 3235 N N . ILE B 1 6 ? 14.984 -25.125 -5.844 1 97.81 6 ILE B N 1
ATOM 3236 C CA . ILE B 1 6 ? 14.117 -24 -6.203 1 97.81 6 ILE B CA 1
ATOM 3237 C C . ILE B 1 6 ? 12.672 -24.469 -6.281 1 97.81 6 ILE B C 1
ATOM 3239 O O . ILE B 1 6 ? 12.375 -25.5 -6.895 1 97.81 6 ILE B O 1
ATOM 3243 N N . GLU B 1 7 ? 11.828 -23.812 -5.656 1 98.38 7 GLU B N 1
ATOM 3244 C CA . GLU B 1 7 ? 10.406 -24.125 -5.684 1 98.38 7 GLU B CA 1
ATOM 3245 C C . GLU B 1 7 ? 9.68 -23.297 -6.742 1 98.38 7 GLU B C 1
ATOM 3247 O O . GLU B 1 7 ? 9.766 -22.062 -6.738 1 98.38 7 GLU B O 1
ATOM 3252 N N . ILE B 1 8 ? 9.031 -23.969 -7.68 1 98.69 8 ILE B N 1
ATOM 3253 C CA . ILE B 1 8 ? 8.117 -23.297 -8.602 1 98.69 8 ILE B CA 1
ATOM 3254 C C . ILE B 1 8 ? 6.703 -23.328 -8.031 1 98.69 8 ILE B C 1
ATOM 3256 O O . ILE B 1 8 ? 6.117 -24.391 -7.844 1 98.69 8 ILE B O 1
ATOM 3260 N N . MET B 1 9 ? 6.176 -22.188 -7.758 1 98.62 9 MET B N 1
ATOM 3261 C CA . MET B 1 9 ? 4.832 -22.047 -7.207 1 98.62 9 MET B CA 1
ATOM 3262 C C . MET B 1 9 ? 3.861 -21.547 -8.273 1 98.62 9 MET B C 1
ATOM 3264 O O . MET B 1 9 ? 3.947 -20.406 -8.719 1 98.62 9 MET B O 1
ATOM 3268 N N . ALA B 1 10 ? 2.893 -22.391 -8.617 1 98.31 10 ALA B N 1
ATOM 3269 C CA . ALA B 1 10 ? 1.982 -22.109 -9.727 1 98.31 10 ALA B CA 1
ATOM 3270 C C . ALA B 1 10 ? 0.648 -21.578 -9.219 1 98.31 10 ALA B C 1
ATOM 3272 O O . ALA B 1 10 ? 0.135 -22.031 -8.195 1 98.31 10 ALA B O 1
ATOM 3273 N N . PRO B 1 11 ? 0.051 -20.656 -9.922 1 95.69 11 PRO B N 1
ATOM 3274 C CA . PRO B 1 11 ? -1.287 -20.172 -9.586 1 95.69 11 PRO B CA 1
ATOM 3275 C C . PRO B 1 11 ? -2.395 -21.125 -10.023 1 95.69 11 PRO B C 1
ATOM 3277 O O . PRO B 1 11 ? -2.326 -21.703 -11.109 1 95.69 11 PRO B O 1
ATOM 3280 N N . VAL B 1 12 ? -3.326 -21.266 -9.203 1 93.94 12 VAL B N 1
ATOM 3281 C CA . VAL B 1 12 ? -4.43 -22.156 -9.539 1 93.94 12 VAL B CA 1
ATOM 3282 C C . VAL B 1 12 ? -5.758 -21.484 -9.211 1 93.94 12 VAL B C 1
ATOM 3284 O O . VAL B 1 12 ? -5.992 -21.078 -8.07 1 93.94 12 VAL B O 1
ATOM 3287 N N . GLY B 1 13 ? -6.582 -21.344 -10.211 1 89.56 13 GLY B N 1
ATOM 3288 C CA . GLY B 1 13 ? -7.906 -20.781 -10.016 1 89.56 13 GLY B CA 1
ATOM 3289 C C . GLY B 1 13 ? -9.023 -21.75 -10.359 1 89.56 13 GLY B C 1
ATOM 3290 O O . GLY B 1 13 ? -10.203 -21.422 -10.188 1 89.56 13 GLY B O 1
ATOM 3291 N N . SER B 1 14 ? -8.672 -22.969 -10.859 1 88.12 14 SER B N 1
ATOM 3292 C CA . SER B 1 14 ? -9.617 -24 -11.242 1 88.12 14 SER B CA 1
ATOM 3293 C C . SER B 1 14 ? -9 -25.391 -11.086 1 88.12 14 SER B C 1
ATOM 3295 O O . SER B 1 14 ? -7.789 -25.516 -10.914 1 88.12 14 SER B O 1
ATOM 3297 N N . TYR B 1 15 ? -9.859 -26.344 -11.148 1 90.88 15 TYR B N 1
ATOM 3298 C CA . TYR B 1 15 ? -9.352 -27.703 -11.07 1 90.88 15 TYR B CA 1
ATOM 3299 C C . TYR B 1 15 ? -8.508 -28.031 -12.297 1 90.88 15 TYR B C 1
ATOM 3301 O O . TYR B 1 15 ? -7.539 -28.797 -12.203 1 90.88 15 TYR B O 1
ATOM 3309 N N . GLU B 1 16 ? -8.883 -27.547 -13.453 1 90 16 GLU B N 1
ATOM 3310 C CA . GLU B 1 16 ? -8.094 -27.719 -14.664 1 90 16 GLU B CA 1
ATOM 3311 C C . GLU B 1 16 ? -6.684 -27.156 -14.492 1 90 16 GLU B C 1
ATOM 3313 O O . GLU B 1 16 ? -5.703 -27.797 -14.875 1 90 16 GLU B O 1
ATOM 3318 N N . SER B 1 17 ? -6.664 -26 -13.875 1 93.06 17 SER B N 1
ATOM 3319 C CA . SER B 1 17 ? -5.371 -25.375 -13.633 1 93.06 17 SER B CA 1
ATOM 3320 C C . SER B 1 17 ? -4.562 -26.141 -12.602 1 93.06 17 SER B C 1
ATOM 3322 O O . SER B 1 17 ? -3.338 -26.234 -12.703 1 93.06 17 SER B O 1
ATOM 3324 N N . LEU B 1 18 ? -5.262 -26.656 -11.625 1 95.5 18 LEU B N 1
ATOM 3325 C CA . LEU B 1 18 ? -4.598 -27.484 -10.625 1 95.5 18 LEU B CA 1
ATOM 3326 C C . LEU B 1 18 ? -3.938 -28.703 -11.273 1 95.5 18 LEU B C 1
ATOM 3328 O O . LEU B 1 18 ? -2.746 -28.953 -11.078 1 95.5 18 LEU B O 1
ATOM 3332 N N . ALA B 1 19 ? -4.684 -29.375 -12.055 1 94.12 19 ALA B N 1
ATOM 3333 C CA . ALA B 1 19 ? -4.16 -30.562 -12.742 1 94.12 19 ALA B CA 1
ATOM 3334 C C . ALA B 1 19 ? -3.008 -30.188 -13.672 1 94.12 19 ALA B C 1
ATOM 3336 O O . ALA B 1 19 ? -2.004 -30.891 -13.742 1 94.12 19 ALA B O 1
ATOM 3337 N N . ALA B 1 20 ? -3.154 -29.094 -14.344 1 93.88 20 ALA B N 1
ATOM 3338 C CA . ALA B 1 20 ? -2.121 -28.625 -15.266 1 93.88 20 ALA B CA 1
ATOM 3339 C C . ALA B 1 20 ? -0.827 -28.297 -14.523 1 93.88 20 ALA B C 1
ATOM 3341 O O . ALA B 1 20 ? 0.261 -28.672 -14.969 1 93.88 20 ALA B O 1
ATOM 3342 N N . ALA B 1 21 ? -0.972 -27.656 -13.422 1 97.25 21 ALA B N 1
ATOM 3343 C CA . ALA B 1 21 ? 0.195 -27.297 -12.617 1 97.25 21 ALA B CA 1
ATOM 3344 C C . ALA B 1 21 ? 0.936 -28.531 -12.133 1 97.25 21 ALA B C 1
ATOM 3346 O O . ALA B 1 21 ? 2.16 -28.625 -12.258 1 97.25 21 ALA B O 1
ATOM 3347 N N . ILE B 1 22 ? 0.203 -29.484 -11.648 1 96.12 22 ILE B N 1
ATOM 3348 C CA . ILE B 1 22 ? 0.769 -30.719 -11.109 1 96.12 22 ILE B CA 1
ATOM 3349 C C . ILE B 1 22 ? 1.506 -31.469 -12.219 1 96.12 22 ILE B C 1
ATOM 3351 O O . ILE B 1 22 ? 2.662 -31.859 -12.047 1 96.12 22 ILE B O 1
ATOM 3355 N N . ARG B 1 23 ? 0.911 -31.625 -13.344 1 94.25 23 ARG B N 1
ATOM 3356 C CA . ARG B 1 23 ? 1.476 -32.375 -14.445 1 94.25 23 ARG B CA 1
ATOM 3357 C C . ARG B 1 23 ? 2.672 -31.672 -15.062 1 94.25 23 ARG B C 1
ATOM 3359 O O . ARG B 1 23 ? 3.598 -32.312 -15.562 1 94.25 23 ARG B O 1
ATOM 3366 N N . ALA B 1 24 ? 2.65 -30.375 -14.953 1 95.88 24 ALA B N 1
ATOM 3367 C CA . ALA B 1 24 ? 3.699 -29.562 -15.578 1 95.88 24 ALA B CA 1
ATOM 3368 C C . ALA B 1 24 ? 4.965 -29.562 -14.727 1 95.88 24 ALA B C 1
ATOM 3370 O O . ALA B 1 24 ? 6.035 -29.156 -15.195 1 95.88 24 ALA B O 1
ATOM 3371 N N . GLY B 1 25 ? 4.82 -29.984 -13.492 1 95.81 25 GLY B N 1
ATOM 3372 C CA . GLY B 1 25 ? 6.012 -30.109 -12.664 1 95.81 25 GLY B CA 1
ATOM 3373 C C . GLY B 1 25 ? 6.125 -29.031 -11.609 1 95.81 25 GLY B C 1
ATOM 3374 O O . GLY B 1 25 ? 7.223 -28.734 -11.125 1 95.81 25 GLY B O 1
ATOM 3375 N N . ALA B 1 26 ? 5.059 -28.375 -11.25 1 98.12 26 ALA B N 1
ATOM 3376 C CA . ALA B 1 26 ? 5.07 -27.406 -10.156 1 98.12 26 ALA B CA 1
ATOM 3377 C C . ALA B 1 26 ? 5.434 -28.078 -8.836 1 98.12 26 ALA B C 1
ATOM 3379 O O . ALA B 1 26 ? 5.082 -29.234 -8.594 1 98.12 26 ALA B O 1
ATOM 3380 N N . ASP B 1 27 ? 6.16 -27.359 -7.996 1 98.62 27 ASP B N 1
ATOM 3381 C CA . ASP B 1 27 ? 6.492 -27.844 -6.664 1 98.62 27 ASP B CA 1
ATOM 3382 C C . ASP B 1 27 ? 5.418 -27.453 -5.648 1 98.62 27 ASP B C 1
ATOM 3384 O O . ASP B 1 27 ? 5.273 -28.109 -4.613 1 98.62 27 ASP B O 1
ATOM 3388 N N . ALA B 1 28 ? 4.723 -26.438 -5.93 1 98.69 28 ALA B N 1
ATOM 3389 C CA . ALA B 1 28 ? 3.639 -25.922 -5.094 1 98.69 28 ALA B CA 1
ATOM 3390 C C . ALA B 1 28 ? 2.588 -25.203 -5.938 1 98.69 28 ALA B C 1
ATOM 3392 O O . ALA B 1 28 ? 2.871 -24.781 -7.059 1 98.69 28 ALA B O 1
ATOM 3393 N N . VAL B 1 29 ? 1.393 -25.203 -5.387 1 98.31 29 VAL B N 1
ATOM 3394 C CA . VAL B 1 29 ? 0.322 -24.406 -5.973 1 98.31 29 VAL B CA 1
ATOM 3395 C C . VAL B 1 29 ? -0.225 -23.438 -4.934 1 98.31 29 VAL B C 1
ATOM 3397 O O . VAL B 1 29 ? -0.227 -23.734 -3.736 1 98.31 29 VAL B O 1
ATOM 3400 N N . TYR B 1 30 ? -0.602 -22.297 -5.34 1 97.31 30 TYR B N 1
ATOM 3401 C CA . TYR B 1 30 ? -1.299 -21.375 -4.449 1 97.31 30 TYR B CA 1
ATOM 3402 C C . TYR B 1 30 ? -2.643 -20.969 -5.035 1 97.31 30 TYR B C 1
ATOM 3404 O O . TYR B 1 30 ? -2.783 -20.844 -6.254 1 97.31 30 TYR B O 1
ATOM 3412 N N . PHE B 1 31 ? -3.619 -20.797 -4.152 1 94.44 31 PHE B N 1
ATOM 3413 C CA . PHE B 1 31 ? -5 -20.562 -4.555 1 94.44 31 PHE B CA 1
ATOM 3414 C C . PHE B 1 31 ? -5.754 -19.781 -3.479 1 94.44 31 PHE B C 1
ATOM 3416 O O . PHE B 1 31 ? -5.227 -19.562 -2.385 1 94.44 31 PHE B O 1
ATOM 3423 N N . GLY B 1 32 ? -6.906 -19.219 -3.859 1 91.06 32 GLY B N 1
ATOM 3424 C CA . GLY B 1 32 ? -7.789 -18.531 -2.934 1 91.06 32 GLY B CA 1
ATOM 3425 C C . GLY B 1 32 ? -9.148 -19.172 -2.807 1 91.06 32 GLY B C 1
ATOM 3426 O O . GLY B 1 32 ? -9.578 -19.922 -3.695 1 91.06 32 GLY B O 1
ATOM 3427 N N . VAL B 1 33 ? -9.742 -18.906 -1.647 1 87.81 33 VAL B N 1
ATOM 3428 C CA . VAL B 1 33 ? -11.109 -19.375 -1.432 1 87.81 33 VAL B CA 1
ATOM 3429 C C . VAL B 1 33 ? -11.977 -18.219 -0.94 1 87.81 33 VAL B C 1
ATOM 3431 O O . VAL B 1 33 ? -11.523 -17.391 -0.15 1 87.81 33 VAL B O 1
ATOM 3434 N N . GLY B 1 34 ? -13.078 -18.078 -1.438 1 80.56 34 GLY B N 1
ATOM 3435 C CA . GLY B 1 34 ? -14 -17.047 -0.966 1 80.56 34 GLY B CA 1
ATOM 3436 C C . GLY B 1 34 ? -13.492 -15.641 -1.193 1 80.56 34 GLY B C 1
ATOM 3437 O O . GLY B 1 34 ? -12.891 -15.352 -2.229 1 80.56 34 GLY B O 1
ATOM 3438 N N . LYS B 1 35 ? -13.711 -14.742 -0.182 1 76.44 35 LYS B N 1
ATOM 3439 C CA . LYS B 1 35 ? -13.547 -13.312 -0.413 1 76.44 35 LYS B CA 1
ATOM 3440 C C . LYS B 1 35 ? -12.258 -12.797 0.214 1 76.44 35 LYS B C 1
ATOM 3442 O O . LYS B 1 35 ? -11.891 -11.633 0.025 1 76.44 35 LYS B O 1
ATOM 3447 N N . LEU B 1 36 ? -11.516 -13.547 0.845 1 76.19 36 LEU B N 1
ATOM 3448 C CA . LEU B 1 36 ? -10.398 -13.047 1.641 1 76.19 36 LEU B CA 1
ATOM 3449 C C . LEU B 1 36 ? -9.078 -13.211 0.886 1 76.19 36 LEU B C 1
ATOM 3451 O O . LEU B 1 36 ? -8.055 -13.547 1.482 1 76.19 36 LEU B O 1
ATOM 3455 N N . ASN B 1 37 ? -9.203 -13.078 -0.42 1 74.12 37 ASN B N 1
ATOM 3456 C CA . ASN B 1 37 ? -8 -13.094 -1.249 1 74.12 37 ASN B CA 1
ATOM 3457 C C . ASN B 1 37 ? -8.062 -12.055 -2.357 1 74.12 37 ASN B C 1
ATOM 3459 O O . ASN B 1 37 ? -9.156 -11.672 -2.795 1 74.12 37 ASN B O 1
ATOM 3463 N N . MET B 1 38 ? -6.965 -11.648 -2.904 1 67.44 38 MET B N 1
ATOM 3464 C CA . MET B 1 38 ? -6.812 -10.484 -3.771 1 67.44 38 MET B CA 1
ATOM 3465 C C . MET B 1 38 ? -7.445 -10.734 -5.137 1 67.44 38 MET B C 1
ATOM 3467 O O . MET B 1 38 ? -7.637 -9.805 -5.918 1 67.44 38 MET B O 1
ATOM 3471 N N . ARG B 1 39 ? -7.918 -11.945 -5.441 1 63.41 39 ARG B N 1
ATOM 3472 C CA . ARG B 1 39 ? -8.484 -12.258 -6.75 1 63.41 39 ARG B CA 1
ATOM 3473 C C . ARG B 1 39 ? -9.867 -12.875 -6.613 1 63.41 39 ARG B C 1
ATOM 3475 O O . ARG B 1 39 ? -10.305 -13.633 -7.484 1 63.41 39 ARG B O 1
ATOM 3482 N N . SER B 1 40 ? -10.492 -12.555 -5.555 1 66.38 40 SER B N 1
ATOM 3483 C CA . SER B 1 40 ? -11.789 -13.164 -5.258 1 66.38 40 SER B CA 1
ATOM 3484 C C . SER B 1 40 ? -12.812 -12.812 -6.328 1 66.38 40 SER B C 1
ATOM 3486 O O . SER B 1 40 ? -13.75 -13.578 -6.57 1 66.38 40 SER B O 1
ATOM 3488 N N . ALA B 1 41 ? -12.578 -11.703 -6.969 1 56.94 41 ALA B N 1
ATOM 3489 C CA . ALA B 1 41 ? -13.578 -11.273 -7.941 1 56.94 41 ALA B CA 1
ATOM 3490 C C . ALA B 1 41 ? -13.172 -11.68 -9.359 1 56.94 41 ALA B C 1
ATOM 3492 O O . ALA B 1 41 ? -13.961 -11.539 -10.297 1 56.94 41 ALA B O 1
ATOM 3493 N N . SER B 1 42 ? -12.016 -12.07 -9.547 1 53.62 42 SER B N 1
ATOM 3494 C CA . SER B 1 42 ? -11.539 -12.25 -10.914 1 53.62 42 SER B CA 1
ATOM 3495 C C . SER B 1 42 ? -11.258 -13.719 -11.219 1 53.62 42 SER B C 1
ATOM 3497 O O . SER B 1 42 ? -11.141 -14.102 -12.391 1 53.62 42 SER B O 1
ATOM 3499 N N . ALA B 1 43 ? -11.062 -14.516 -10.344 1 56.72 43 ALA B N 1
ATOM 3500 C CA . ALA B 1 43 ? -10.766 -15.93 -10.586 1 56.72 43 ALA B CA 1
ATOM 3501 C C . ALA B 1 43 ? -11.945 -16.812 -10.203 1 56.72 43 ALA B C 1
ATOM 3503 O O . ALA B 1 43 ? -12.852 -16.375 -9.484 1 56.72 43 ALA B O 1
ATOM 3504 N N . ALA B 1 44 ? -12.18 -17.906 -11.055 1 60.22 44 ALA B N 1
ATOM 3505 C CA . ALA B 1 44 ? -13.117 -18.922 -10.578 1 60.22 44 ALA B CA 1
ATOM 3506 C C . ALA B 1 44 ? -12.852 -19.281 -9.117 1 60.22 44 ALA B C 1
ATOM 3508 O O . ALA B 1 44 ? -11.695 -19.453 -8.719 1 60.22 44 ALA B O 1
ATOM 3509 N N . ASN B 1 45 ? -13.781 -18.891 -8.172 1 65 45 ASN B N 1
ATOM 3510 C CA . ASN B 1 45 ? -13.492 -18.938 -6.746 1 65 45 ASN B CA 1
ATOM 3511 C C . ASN B 1 45 ? -13.859 -20.297 -6.145 1 65 45 ASN B C 1
ATOM 3513 O O . ASN B 1 45 ? -15 -20.75 -6.254 1 65 45 ASN B O 1
ATOM 3517 N N . PHE B 1 46 ? -12.75 -21.062 -5.852 1 86.5 46 PHE B N 1
ATOM 3518 C CA . PHE B 1 46 ? -12.922 -22.188 -4.953 1 86.5 46 PHE B CA 1
ATOM 3519 C C . PHE B 1 46 ? -13.664 -21.766 -3.691 1 86.5 46 PHE B C 1
ATOM 3521 O O . PHE B 1 46 ? -13.734 -20.578 -3.369 1 86.5 46 PHE B O 1
ATOM 3528 N N . THR B 1 47 ? -14.344 -22.719 -3.152 1 88.38 47 THR B N 1
ATOM 3529 C CA . THR B 1 47 ? -14.992 -22.516 -1.859 1 88.38 47 THR B CA 1
ATOM 3530 C C . THR B 1 47 ? -14.227 -23.234 -0.754 1 88.38 47 THR B C 1
ATOM 3532 O O . THR B 1 47 ? -13.297 -24 -1.031 1 88.38 47 THR B O 1
ATOM 3535 N N . LEU B 1 48 ? -14.648 -23.016 0.418 1 90.25 48 LEU B N 1
ATOM 3536 C CA . LEU B 1 48 ? -14.023 -23.672 1.557 1 90.25 48 LEU B CA 1
ATOM 3537 C C . LEU B 1 48 ? -14.156 -25.188 1.446 1 90.25 48 LEU B C 1
ATOM 3539 O O . LEU B 1 48 ? -13.266 -25.938 1.878 1 90.25 48 LEU B O 1
ATOM 3543 N N . ASP B 1 49 ? -15.172 -25.594 0.776 1 91.88 49 ASP B N 1
ATOM 3544 C CA . ASP B 1 49 ? -15.43 -27.016 0.638 1 91.88 49 ASP B CA 1
ATOM 3545 C C . ASP B 1 49 ? -14.469 -27.656 -0.36 1 91.88 49 ASP B C 1
ATOM 3547 O O . ASP B 1 49 ? -14.305 -28.891 -0.372 1 91.88 49 ASP B O 1
ATOM 3551 N N . ASP B 1 50 ? -13.836 -26.875 -1.118 1 93.94 50 ASP B N 1
ATOM 3552 C CA . ASP B 1 50 ? -12.906 -27.391 -2.127 1 93.94 50 ASP B CA 1
ATOM 3553 C C . ASP B 1 50 ? -11.539 -27.672 -1.517 1 93.94 50 ASP B C 1
ATOM 3555 O O . ASP B 1 50 ? -10.719 -28.375 -2.123 1 93.94 50 ASP B O 1
ATOM 3559 N N . LEU B 1 51 ? -11.289 -27.219 -0.351 1 95.31 51 LEU B N 1
ATOM 3560 C CA . LEU B 1 51 ? -9.953 -27.266 0.235 1 95.31 51 LEU B CA 1
ATOM 3561 C C . LEU B 1 51 ? -9.477 -28.719 0.346 1 95.31 51 LEU B C 1
ATOM 3563 O O . LEU B 1 51 ? -8.367 -29.047 -0.084 1 95.31 51 LEU B O 1
ATOM 3567 N N . GLY B 1 52 ? -10.312 -29.516 0.832 1 96.19 52 GLY B N 1
ATOM 3568 C CA . GLY B 1 52 ? -9.93 -30.906 1.006 1 96.19 52 GLY B CA 1
ATOM 3569 C C . GLY B 1 52 ? -9.539 -31.578 -0.292 1 96.19 52 GLY B C 1
ATOM 3570 O O . GLY B 1 52 ? -8.523 -32.281 -0.35 1 96.19 52 GLY B O 1
ATOM 3571 N N . ARG B 1 53 ? -10.281 -31.375 -1.262 1 95.5 53 ARG B N 1
ATOM 3572 C CA . ARG B 1 53 ? -10.039 -32 -2.564 1 95.5 53 ARG B CA 1
ATOM 3573 C C . ARG B 1 53 ? -8.758 -31.469 -3.191 1 95.5 53 ARG B C 1
ATOM 3575 O O . ARG B 1 53 ? -7.977 -32.219 -3.762 1 95.5 53 ARG B O 1
ATOM 3582 N N . ILE B 1 54 ? -8.555 -30.234 -3.072 1 96.12 54 ILE B N 1
ATOM 3583 C CA . ILE B 1 54 ? -7.371 -29.594 -3.637 1 96.12 54 ILE B CA 1
ATOM 3584 C C . ILE B 1 54 ? -6.121 -30.141 -2.949 1 96.12 54 ILE B C 1
ATOM 3586 O O . ILE B 1 54 ? -5.172 -30.562 -3.615 1 96.12 54 ILE B O 1
ATOM 3590 N N . VAL B 1 55 ? -6.16 -30.219 -1.662 1 97.94 55 VAL B N 1
ATOM 3591 C CA . VAL B 1 55 ? -5.02 -30.688 -0.876 1 97.94 55 VAL B CA 1
ATOM 3592 C C . VAL B 1 55 ? -4.738 -32.156 -1.182 1 97.94 55 VAL B C 1
ATOM 3594 O O . VAL B 1 55 ? -3.582 -32.531 -1.369 1 97.94 55 VAL B O 1
ATOM 3597 N N . ALA B 1 56 ? -5.723 -32.906 -1.289 1 97.44 56 ALA B N 1
ATOM 3598 C CA . ALA B 1 56 ? -5.555 -34.312 -1.564 1 97.44 56 ALA B CA 1
ATOM 3599 C C . ALA B 1 56 ? -4.922 -34.531 -2.936 1 97.44 56 ALA B C 1
ATOM 3601 O O . ALA B 1 56 ? -4.004 -35.344 -3.078 1 97.44 56 ALA B O 1
ATOM 3602 N N . SER B 1 57 ? -5.445 -33.844 -3.877 1 96.31 57 SER B N 1
ATOM 3603 C CA . SER B 1 57 ? -4.926 -33.969 -5.234 1 96.31 57 SER B CA 1
ATOM 3604 C C . SER B 1 57 ? -3.453 -33.594 -5.305 1 96.31 57 SER B C 1
ATOM 3606 O O . SER B 1 57 ? -2.648 -34.281 -5.934 1 96.31 57 SER B O 1
ATOM 3608 N N . ALA B 1 58 ? -3.119 -32.531 -4.664 1 97.75 58 ALA B N 1
ATOM 3609 C CA . ALA B 1 58 ? -1.743 -32.031 -4.672 1 97.75 58 ALA B CA 1
ATOM 3610 C C . ALA B 1 58 ? -0.824 -32.969 -3.902 1 97.75 58 ALA B C 1
ATOM 3612 O O . ALA B 1 58 ? 0.26 -33.312 -4.379 1 97.75 58 ALA B O 1
ATOM 3613 N N . ARG B 1 59 ? -1.27 -33.438 -2.789 1 97.44 59 ARG B N 1
ATOM 3614 C CA . ARG B 1 59 ? -0.473 -34.312 -1.927 1 97.44 59 ARG B CA 1
ATOM 3615 C C . ARG B 1 59 ? -0.12 -35.594 -2.635 1 97.44 59 ARG B C 1
ATOM 3617 O O . ARG B 1 59 ? 1.001 -36.094 -2.51 1 97.44 59 ARG B O 1
ATOM 3624 N N . LYS B 1 60 ? -1.037 -36.125 -3.33 1 96.88 60 LYS B N 1
ATOM 3625 C CA . LYS B 1 60 ? -0.816 -37.375 -4.078 1 96.88 60 LYS B CA 1
ATOM 3626 C C . LYS B 1 60 ? 0.349 -37.219 -5.051 1 96.88 60 LYS B C 1
ATOM 3628 O O . LYS B 1 60 ? 1.078 -38.188 -5.305 1 96.88 60 LYS B O 1
ATOM 3633 N N . ALA B 1 61 ? 0.526 -36.062 -5.555 1 96.88 61 ALA B N 1
ATOM 3634 C CA . ALA B 1 61 ? 1.563 -35.781 -6.551 1 96.88 61 ALA B CA 1
ATOM 3635 C C . ALA B 1 61 ? 2.816 -35.219 -5.902 1 96.88 61 ALA B C 1
ATOM 3637 O O . ALA B 1 61 ? 3.771 -34.844 -6.594 1 96.88 61 ALA B O 1
ATOM 3638 N N . GLY B 1 62 ? 2.801 -35.031 -4.559 1 97.5 62 GLY B N 1
ATOM 3639 C CA . GLY B 1 62 ? 3.939 -34.438 -3.859 1 97.5 62 GLY B CA 1
ATOM 3640 C C . GLY B 1 62 ? 4.062 -32.938 -4.043 1 97.5 62 GLY B C 1
ATOM 3641 O O . GLY B 1 62 ? 5.164 -32.406 -4 1 97.5 62 GLY B O 1
ATOM 3642 N N . VAL B 1 63 ? 3.002 -32.281 -4.336 1 98.38 63 VAL B N 1
ATOM 3643 C CA . VAL B 1 63 ? 2.963 -30.859 -4.562 1 98.38 63 VAL B CA 1
ATOM 3644 C C . VAL B 1 63 ? 2.406 -30.156 -3.328 1 98.38 63 VAL B C 1
ATOM 3646 O O . VAL B 1 63 ? 1.404 -30.594 -2.756 1 98.38 63 VAL B O 1
ATOM 3649 N N . LYS B 1 64 ? 3.023 -29.078 -2.879 1 98.44 64 LYS B N 1
ATOM 3650 C CA . LYS B 1 64 ? 2.566 -28.312 -1.719 1 98.44 64 LYS B CA 1
ATOM 3651 C C . LYS B 1 64 ? 1.395 -27.406 -2.084 1 98.44 64 LYS B C 1
ATOM 3653 O O . LYS B 1 64 ? 1.231 -27.031 -3.246 1 98.44 64 LYS B O 1
ATOM 3658 N N . THR B 1 65 ? 0.586 -27.078 -1.054 1 98.5 65 THR B N 1
ATOM 3659 C CA . THR B 1 65 ? -0.558 -26.203 -1.254 1 98.5 65 THR B CA 1
ATOM 3660 C C . THR B 1 65 ? -0.459 -24.984 -0.349 1 98.5 65 THR B C 1
ATOM 3662 O O . THR B 1 65 ? -0.201 -25.109 0.85 1 98.5 65 THR B O 1
ATOM 3665 N N . TYR B 1 66 ? -0.638 -23.812 -0.905 1 98.06 66 TYR B N 1
ATOM 3666 C CA . TYR B 1 66 ? -0.644 -22.547 -0.175 1 98.06 66 TYR B CA 1
ATOM 3667 C C . TYR B 1 66 ? -1.956 -21.797 -0.387 1 98.06 66 TYR B C 1
ATOM 3669 O O . TYR B 1 66 ? -2.387 -21.594 -1.525 1 98.06 66 TYR B O 1
ATOM 3677 N N . LEU B 1 67 ? -2.555 -21.391 0.697 1 97 67 LEU B N 1
ATOM 3678 C CA . LEU B 1 67 ? -3.818 -20.656 0.638 1 97 67 LEU B CA 1
ATOM 3679 C C . LEU B 1 67 ? -3.598 -19.172 0.861 1 97 67 LEU B C 1
ATOM 3681 O O . LEU B 1 67 ? -2.979 -18.766 1.85 1 97 67 LEU B O 1
ATOM 3685 N N . THR B 1 68 ? -4.156 -18.375 -0.016 1 93.81 68 THR B N 1
ATOM 3686 C CA . THR B 1 68 ? -4.004 -16.922 0.119 1 93.81 68 THR B CA 1
ATOM 3687 C C . THR B 1 68 ? -5.078 -16.344 1.035 1 93.81 68 THR B C 1
ATOM 3689 O O . THR B 1 68 ? -6.273 -16.547 0.802 1 93.81 68 THR B O 1
ATOM 3692 N N . VAL B 1 69 ? -4.711 -15.727 2.061 1 93.12 69 VAL B N 1
ATOM 3693 C CA . VAL B 1 69 ? -5.508 -14.906 2.969 1 93.12 69 VAL B CA 1
ATOM 3694 C C . VAL B 1 69 ? -4.859 -13.531 3.129 1 93.12 69 VAL B C 1
ATOM 3696 O O . VAL B 1 69 ? -4.414 -13.172 4.219 1 93.12 69 VAL B O 1
ATOM 3699 N N . ASN B 1 70 ? -4.859 -12.758 2.02 1 88.25 70 ASN B N 1
ATOM 3700 C CA . ASN B 1 70 ? -3.92 -11.641 1.985 1 88.25 70 ASN B CA 1
ATOM 3701 C C . ASN B 1 70 ? -4.621 -10.328 1.652 1 88.25 70 ASN B C 1
ATOM 3703 O O . ASN B 1 70 ? -4 -9.398 1.137 1 88.25 70 ASN B O 1
ATOM 3707 N N . THR B 1 71 ? -5.945 -10.258 1.939 1 83.56 71 THR B N 1
ATOM 3708 C CA . THR B 1 71 ? -6.672 -9.008 1.761 1 83.56 71 THR B CA 1
ATOM 3709 C C . THR B 1 71 ? -6.578 -8.141 3.016 1 83.56 71 THR B C 1
ATOM 3711 O O . THR B 1 71 ? -6.102 -8.602 4.055 1 83.56 71 THR B O 1
ATOM 3714 N N . ILE B 1 72 ? -7.004 -6.91 2.779 1 81.69 72 ILE B N 1
ATOM 3715 C CA . ILE B 1 72 ? -7.285 -6.094 3.955 1 81.69 72 ILE B CA 1
ATOM 3716 C C . ILE B 1 72 ? -8.391 -6.746 4.781 1 81.69 72 ILE B C 1
ATOM 3718 O O . ILE B 1 72 ? -9.367 -7.262 4.227 1 81.69 72 ILE B O 1
ATOM 3722 N N . VAL B 1 73 ? -8.25 -6.715 6.098 1 88.5 73 VAL B N 1
ATOM 3723 C CA . VAL B 1 73 ? -9.219 -7.332 7 1 88.5 73 VAL B CA 1
ATOM 3724 C C . VAL B 1 73 ? -9.891 -6.254 7.848 1 88.5 73 VAL B C 1
ATOM 3726 O O . VAL B 1 73 ? -9.227 -5.543 8.602 1 88.5 73 VAL B O 1
ATOM 3729 N N . TYR B 1 74 ? -11.172 -6.176 7.668 1 87.31 74 TYR B N 1
ATOM 3730 C CA . TYR B 1 74 ? -11.93 -5.27 8.523 1 87.31 74 TYR B CA 1
ATOM 3731 C C . TYR B 1 74 ? -12.312 -5.945 9.836 1 87.31 74 TYR B C 1
ATOM 3733 O O . TYR B 1 74 ? -12.227 -7.168 9.961 1 87.31 74 TYR B O 1
ATOM 3741 N N . GLU B 1 75 ? -12.781 -5.125 10.75 1 91.31 75 GLU B N 1
ATOM 3742 C CA . GLU B 1 75 ? -13.109 -5.598 12.094 1 91.31 75 GLU B CA 1
ATOM 3743 C C . GLU B 1 75 ? -14.133 -6.73 12.047 1 91.31 75 GLU B C 1
ATOM 3745 O O . GLU B 1 75 ? -13.961 -7.754 12.711 1 91.31 75 GLU B O 1
ATOM 3750 N N . ASP B 1 76 ? -15.117 -6.637 11.203 1 90.56 76 ASP B N 1
ATOM 3751 C CA . ASP B 1 76 ? -16.219 -7.594 11.172 1 90.56 76 ASP B CA 1
ATOM 3752 C C . ASP B 1 76 ? -15.844 -8.836 10.375 1 90.56 76 ASP B C 1
ATOM 3754 O O . ASP B 1 76 ? -16.609 -9.797 10.32 1 90.56 76 ASP B O 1
ATOM 3758 N N . GLU B 1 77 ? -14.672 -8.859 9.867 1 91.12 77 GLU B N 1
ATOM 3759 C CA . GLU B 1 77 ? -14.242 -9.984 9.047 1 91.12 77 GLU B CA 1
ATOM 3760 C C . GLU B 1 77 ? -13.242 -10.859 9.797 1 91.12 77 GLU B C 1
ATOM 3762 O O . GLU B 1 77 ? -12.82 -11.906 9.297 1 91.12 77 GLU B O 1
ATOM 3767 N N . ILE B 1 78 ? -12.883 -10.484 11 1 94.25 78 ILE B N 1
ATOM 3768 C CA . ILE B 1 78 ? -11.852 -11.18 11.758 1 94.25 78 ILE B CA 1
ATOM 3769 C C . ILE B 1 78 ? -12.273 -12.633 12 1 94.25 78 ILE B C 1
ATOM 3771 O O . ILE B 1 78 ? -11.484 -13.555 11.812 1 94.25 78 ILE B O 1
ATOM 3775 N N . ALA B 1 79 ? -13.492 -12.812 12.32 1 94.38 79 ALA B N 1
ATOM 3776 C CA . ALA B 1 79 ? -13.992 -14.164 12.578 1 94.38 79 ALA B CA 1
ATOM 3777 C C . ALA B 1 79 ? -13.906 -15.031 11.328 1 94.38 79 ALA B C 1
ATOM 3779 O O . ALA B 1 79 ? -13.562 -16.219 11.398 1 94.38 79 ALA B O 1
ATOM 3780 N N . ASP B 1 80 ? -14.227 -14.43 10.219 1 92.44 80 ASP B N 1
ATOM 3781 C CA . ASP B 1 80 ? -14.148 -15.148 8.953 1 92.44 80 ASP B CA 1
ATOM 3782 C C . ASP B 1 80 ? -12.711 -15.555 8.633 1 92.44 80 ASP B C 1
ATOM 3784 O O . ASP B 1 80 ? -12.469 -16.672 8.164 1 92.44 80 ASP B O 1
ATOM 3788 N N . VAL B 1 81 ? -11.844 -14.703 8.914 1 94.69 81 VAL B N 1
ATOM 3789 C CA . VAL B 1 81 ? -10.43 -14.984 8.688 1 94.69 81 VAL B CA 1
ATOM 3790 C C . VAL B 1 81 ? -10 -16.172 9.539 1 94.69 81 VAL B C 1
ATOM 3792 O O . VAL B 1 81 ? -9.352 -17.094 9.047 1 94.69 81 VAL B O 1
ATOM 3795 N N . HIS B 1 82 ? -10.383 -16.141 10.797 1 96.75 82 HIS B N 1
ATOM 3796 C CA . HIS B 1 82 ? -10.047 -17.234 11.695 1 96.75 82 HIS B CA 1
ATOM 3797 C C . HIS B 1 82 ? -10.625 -18.562 11.195 1 96.75 82 HIS B C 1
ATOM 3799 O O . HIS B 1 82 ? -9.938 -19.578 11.18 1 96.75 82 HIS B O 1
ATOM 3805 N N . ALA B 1 83 ? -11.812 -18.484 10.734 1 95.69 83 ALA B N 1
ATOM 3806 C CA . ALA B 1 83 ? -12.492 -19.688 10.258 1 95.69 83 ALA B CA 1
ATOM 3807 C C . ALA B 1 83 ? -11.789 -20.266 9.031 1 95.69 83 ALA B C 1
ATOM 3809 O O . ALA B 1 83 ? -11.633 -21.484 8.922 1 95.69 83 ALA B O 1
ATOM 3810 N N . VAL B 1 84 ? -11.398 -19.469 8.172 1 95.19 84 VAL B N 1
ATOM 3811 C CA . VAL B 1 84 ? -10.727 -19.906 6.957 1 95.19 84 VAL B CA 1
ATOM 3812 C C . VAL B 1 84 ? -9.391 -20.547 7.312 1 95.19 84 VAL B C 1
ATOM 3814 O O . VAL B 1 84 ? -9.047 -21.609 6.777 1 95.19 84 VAL B O 1
ATOM 3817 N N . ILE B 1 85 ? -8.695 -19.969 8.25 1 97.44 85 ILE B N 1
ATOM 3818 C CA . ILE B 1 85 ? -7.387 -20.484 8.641 1 97.44 85 ILE B CA 1
ATOM 3819 C C . ILE B 1 85 ? -7.562 -21.797 9.398 1 97.44 85 ILE B C 1
ATOM 3821 O O . ILE B 1 85 ? -6.781 -22.734 9.219 1 97.44 85 ILE B O 1
ATOM 3825 N N . ASP B 1 86 ? -8.594 -21.859 10.234 1 97.81 86 ASP B N 1
ATOM 3826 C CA . ASP B 1 86 ? -8.906 -23.109 10.914 1 97.81 86 ASP B CA 1
ATOM 3827 C C . ASP B 1 86 ? -9.133 -24.234 9.914 1 97.81 86 ASP B C 1
ATOM 3829 O O . ASP B 1 86 ? -8.617 -25.344 10.086 1 97.81 86 ASP B O 1
ATOM 3833 N N . ARG B 1 87 ? -9.883 -23.906 8.938 1 96.69 87 ARG B N 1
ATOM 3834 C CA . ARG B 1 87 ? -10.188 -24.906 7.922 1 96.69 87 ARG B CA 1
ATOM 3835 C C . ARG B 1 87 ? -8.938 -25.297 7.152 1 96.69 87 ARG B C 1
ATOM 3837 O O . ARG B 1 87 ? -8.758 -26.469 6.805 1 96.69 87 ARG B O 1
ATOM 3844 N N . ALA B 1 88 ? -8.141 -24.375 6.812 1 97.5 88 ALA B N 1
ATOM 3845 C CA . ALA B 1 88 ? -6.879 -24.656 6.133 1 97.5 88 ALA B CA 1
ATOM 3846 C C . ALA B 1 88 ? -6.039 -25.656 6.918 1 97.5 88 ALA B C 1
ATOM 3848 O O . ALA B 1 88 ? -5.531 -26.625 6.352 1 97.5 88 ALA B O 1
ATOM 3849 N N . LYS B 1 89 ? -5.898 -25.422 8.172 1 97.81 89 LYS B N 1
ATOM 3850 C CA . LYS B 1 89 ? -5.133 -26.328 9.023 1 97.81 89 LYS B CA 1
ATOM 3851 C C . LYS B 1 89 ? -5.766 -27.719 9.062 1 97.81 89 LYS B C 1
ATOM 3853 O O . LYS B 1 89 ? -5.066 -28.719 8.906 1 97.81 89 LYS B O 1
ATOM 3858 N N . LYS B 1 90 ? -7.031 -27.703 9.242 1 97.69 90 LYS B N 1
ATOM 3859 C CA . LYS B 1 90 ? -7.762 -28.969 9.344 1 97.69 90 LYS B CA 1
ATOM 3860 C C . LYS B 1 90 ? -7.566 -29.812 8.086 1 97.69 90 LYS B C 1
ATOM 3862 O O . LYS B 1 90 ? -7.367 -31.031 8.172 1 97.69 90 LYS B O 1
ATOM 3867 N N . GLU B 1 91 ? -7.609 -29.172 6.926 1 97.62 91 GLU B N 1
ATOM 3868 C CA . GLU B 1 91 ? -7.551 -29.875 5.656 1 97.62 91 GLU B CA 1
ATOM 3869 C C . GLU B 1 91 ? -6.109 -30.156 5.246 1 97.62 91 GLU B C 1
ATOM 3871 O O . GLU B 1 91 ? -5.863 -30.859 4.258 1 97.62 91 GLU B O 1
ATOM 3876 N N . GLY B 1 92 ? -5.195 -29.547 5.891 1 97.75 92 GLY B N 1
ATOM 3877 C CA . GLY B 1 92 ? -3.797 -29.891 5.664 1 97.75 92 GLY B CA 1
ATOM 3878 C C . GLY B 1 92 ? -3.123 -28.969 4.656 1 97.75 92 GLY B C 1
ATOM 3879 O O . GLY B 1 92 ? -2.195 -29.391 3.961 1 97.75 92 GLY B O 1
ATOM 3880 N N . VAL B 1 93 ? -3.555 -27.781 4.516 1 97.94 93 VAL B N 1
ATOM 3881 C CA . VAL B 1 93 ? -2.846 -26.797 3.719 1 97.94 93 VAL B CA 1
ATOM 3882 C C . VAL B 1 93 ? -1.446 -26.578 4.289 1 97.94 93 VAL B C 1
ATOM 3884 O O . VAL B 1 93 ? -1.271 -26.5 5.508 1 97.94 93 VAL B O 1
ATOM 3887 N N . ASP B 1 94 ? -0.506 -26.5 3.441 1 97.94 94 ASP B N 1
ATOM 3888 C CA . ASP B 1 94 ? 0.871 -26.438 3.922 1 97.94 94 ASP B CA 1
ATOM 3889 C C . ASP B 1 94 ? 1.171 -25.062 4.547 1 97.94 94 ASP B C 1
ATOM 3891 O O . ASP B 1 94 ? 1.856 -24.984 5.57 1 97.94 94 ASP B O 1
ATOM 3895 N N . ALA B 1 95 ? 0.699 -24 3.924 1 98 95 ALA B N 1
ATOM 3896 C CA . ALA B 1 95 ? 0.91 -22.656 4.465 1 98 95 ALA B CA 1
ATOM 3897 C C . ALA B 1 95 ? -0.178 -21.703 3.994 1 98 95 ALA B C 1
ATOM 3899 O O . ALA B 1 95 ? -0.823 -21.938 2.971 1 98 95 ALA B O 1
ATOM 3900 N N . VAL B 1 96 ? -0.365 -20.641 4.766 1 97.56 96 VAL B N 1
ATOM 3901 C CA . VAL B 1 96 ? -1.196 -19.531 4.316 1 97.56 96 VAL B CA 1
ATOM 3902 C C . VAL B 1 96 ? -0.312 -18.344 3.947 1 97.56 96 VAL B C 1
ATOM 3904 O O . VAL B 1 96 ? 0.723 -18.109 4.578 1 97.56 96 VAL B O 1
ATOM 3907 N N . ILE B 1 97 ? -0.673 -17.703 2.924 1 96.56 97 ILE B N 1
ATOM 3908 C CA . ILE B 1 97 ? -0.014 -16.469 2.525 1 96.56 97 ILE B CA 1
ATOM 3909 C C . ILE B 1 97 ? -0.804 -15.273 3.049 1 96.56 97 ILE B C 1
ATOM 3911 O O . ILE B 1 97 ? -1.92 -15.008 2.594 1 96.56 97 ILE B O 1
ATOM 3915 N N . ALA B 1 98 ? -0.248 -14.531 3.996 1 95.31 98 ALA B N 1
ATOM 3916 C CA . ALA B 1 98 ? -1.02 -13.508 4.699 1 95.31 98 ALA B CA 1
ATOM 3917 C C . ALA B 1 98 ? -0.227 -12.211 4.82 1 95.31 98 ALA B C 1
ATOM 3919 O O . ALA B 1 98 ? 1.003 -12.219 4.734 1 95.31 98 ALA B O 1
ATOM 3920 N N . SER B 1 99 ? -0.98 -11.117 5.008 1 91.44 99 SER B N 1
ATOM 3921 C CA . SER B 1 99 ? -0.354 -9.812 5.195 1 91.44 99 SER B CA 1
ATOM 3922 C C . SER B 1 99 ? -0.874 -9.125 6.453 1 91.44 99 SER B C 1
ATOM 3924 O O . SER B 1 99 ? -0.111 -8.484 7.176 1 91.44 99 SER B O 1
ATOM 3926 N N . ASP B 1 100 ? -2.152 -9.273 6.727 1 91.31 100 ASP B N 1
ATOM 3927 C CA . ASP B 1 100 ? -2.736 -8.656 7.918 1 91.31 100 ASP B CA 1
ATOM 3928 C C . ASP B 1 100 ? -2.277 -9.375 9.188 1 91.31 100 ASP B C 1
ATOM 3930 O O . ASP B 1 100 ? -2.25 -10.602 9.234 1 91.31 100 ASP B O 1
ATOM 3934 N N . MET B 1 101 ? -1.998 -8.578 10.203 1 93.44 101 MET B N 1
ATOM 3935 C CA . MET B 1 101 ? -1.464 -9.164 11.43 1 93.44 101 MET B CA 1
ATOM 3936 C C . MET B 1 101 ? -2.508 -10.039 12.109 1 93.44 101 MET B C 1
ATOM 3938 O O . MET B 1 101 ? -2.162 -11.016 12.789 1 93.44 101 MET B O 1
ATOM 3942 N N . ALA B 1 102 ? -3.787 -9.734 11.906 1 93.5 102 ALA B N 1
ATOM 3943 C CA . ALA B 1 102 ? -4.828 -10.594 12.469 1 93.5 102 ALA B CA 1
ATOM 3944 C C . ALA B 1 102 ? -4.715 -12.016 11.93 1 93.5 102 ALA B C 1
ATOM 3946 O O . ALA B 1 102 ? -4.836 -12.984 12.688 1 93.5 102 ALA B O 1
ATOM 3947 N N . ALA B 1 103 ? -4.441 -12.109 10.703 1 95 103 ALA B N 1
ATOM 3948 C CA . ALA B 1 103 ? -4.305 -13.414 10.062 1 95 103 ALA B CA 1
ATOM 3949 C C . ALA B 1 103 ? -2.984 -14.078 10.445 1 95 103 ALA B C 1
ATOM 3951 O O . ALA B 1 103 ? -2.957 -15.25 10.805 1 95 103 ALA B O 1
ATOM 3952 N N . ILE B 1 104 ? -1.895 -13.336 10.43 1 96.25 104 ILE B N 1
ATOM 3953 C CA . ILE B 1 104 ? -0.555 -13.859 10.68 1 96.25 104 ILE B CA 1
ATOM 3954 C C . ILE B 1 104 ? -0.477 -14.406 12.102 1 96.25 104 ILE B C 1
ATOM 3956 O O . ILE B 1 104 ? -0.053 -15.547 12.312 1 96.25 104 ILE B O 1
ATOM 3960 N N . LEU B 1 105 ? -0.919 -13.664 13.047 1 95.25 105 LEU B N 1
ATOM 3961 C CA . LEU B 1 105 ? -0.813 -14.047 14.453 1 95.25 105 LEU B CA 1
ATOM 3962 C C . LEU B 1 105 ? -1.694 -15.25 14.758 1 95.25 105 LEU B C 1
ATOM 3964 O O . LEU B 1 105 ? -1.286 -16.156 15.492 1 95.25 105 LEU B O 1
ATOM 3968 N N . TYR B 1 106 ? -2.865 -15.266 14.18 1 96.56 106 TYR B N 1
ATOM 3969 C CA . TYR B 1 106 ? -3.764 -16.391 14.43 1 96.56 106 TYR B CA 1
ATOM 3970 C C . TYR B 1 106 ? -3.199 -17.672 13.844 1 96.56 106 TYR B C 1
ATOM 3972 O O . TYR B 1 106 ? -3.201 -18.719 14.508 1 96.56 106 TYR B O 1
ATOM 3980 N N . ALA B 1 107 ? -2.762 -17.562 12.625 1 96.88 107 ALA B N 1
ATOM 3981 C CA . ALA B 1 107 ? -2.166 -18.734 11.992 1 96.88 107 ALA B CA 1
ATOM 3982 C C . ALA B 1 107 ? -1.033 -19.297 12.844 1 96.88 107 ALA B C 1
ATOM 3984 O O . ALA B 1 107 ? -0.975 -20.5 13.086 1 96.88 107 ALA B O 1
ATOM 3985 N N . ARG B 1 108 ? -0.219 -18.453 13.305 1 93.19 108 ARG B N 1
ATOM 3986 C CA . ARG B 1 108 ? 0.896 -18.891 14.133 1 93.19 108 ARG B CA 1
ATOM 3987 C C . ARG B 1 108 ? 0.398 -19.531 15.43 1 93.19 108 ARG B C 1
ATOM 3989 O O . ARG B 1 108 ? 0.914 -20.562 15.852 1 93.19 108 ARG B O 1
ATOM 3996 N N . ARG B 1 109 ? -0.511 -18.938 16.078 1 94.88 109 ARG B N 1
ATOM 3997 C CA . ARG B 1 109 ? -1.048 -19.406 17.344 1 94.88 109 ARG B CA 1
ATOM 3998 C C . ARG B 1 109 ? -1.532 -20.844 17.219 1 94.88 109 ARG B C 1
ATOM 4000 O O . ARG B 1 109 ? -1.332 -21.656 18.141 1 94.88 109 ARG B O 1
ATOM 4007 N N . ILE B 1 110 ? -2.053 -21.188 16.109 1 96.56 110 ILE B N 1
ATOM 4008 C CA . ILE B 1 110 ? -2.639 -22.516 16.016 1 96.56 110 ILE B CA 1
ATOM 4009 C C . ILE B 1 110 ? -1.679 -23.453 15.273 1 96.56 110 ILE B C 1
ATOM 4011 O O . ILE B 1 110 ? -2.021 -24.594 14.977 1 96.56 110 ILE B O 1
ATOM 4015 N N . GLY B 1 111 ? -0.604 -22.984 14.82 1 94.94 111 GLY B N 1
ATOM 4016 C CA . GLY B 1 111 ? 0.441 -23.812 14.242 1 94.94 111 GLY B CA 1
ATOM 4017 C C . GLY B 1 111 ? 0.316 -23.969 12.734 1 94.94 111 GLY B C 1
ATOM 4018 O O . GLY B 1 111 ? 0.771 -24.953 12.172 1 94.94 111 GLY B O 1
ATOM 4019 N N . GLN B 1 112 ? -0.367 -23.094 12.07 1 96.5 112 GLN B N 1
ATOM 4020 C CA . GLN B 1 112 ? -0.428 -23.031 10.617 1 96.5 112 GLN B CA 1
ATOM 4021 C C . GLN B 1 112 ? 0.727 -22.219 10.047 1 96.5 112 GLN B C 1
ATOM 4023 O O . GLN B 1 112 ? 0.905 -21.047 10.414 1 96.5 112 GLN B O 1
ATOM 4028 N N . GLU B 1 113 ? 1.51 -22.828 9.172 1 96.31 113 GLU B N 1
ATOM 4029 C CA . GLU B 1 113 ? 2.654 -22.141 8.594 1 96.31 113 GLU B CA 1
ATOM 4030 C C . GLU B 1 113 ? 2.213 -20.906 7.801 1 96.31 113 GLU B C 1
ATOM 4032 O O . GLU B 1 113 ? 1.161 -20.922 7.16 1 96.31 113 GLU B O 1
ATOM 4037 N N . VAL B 1 114 ? 3.115 -19.844 7.809 1 97.06 114 VAL B N 1
ATOM 4038 C CA . VAL B 1 114 ? 2.758 -18.578 7.18 1 97.06 114 VAL B CA 1
ATOM 4039 C C . VAL B 1 114 ? 3.855 -18.156 6.199 1 97.06 114 VAL B C 1
ATOM 4041 O O . VAL B 1 114 ? 5.043 -18.266 6.508 1 97.06 114 VAL B O 1
ATOM 4044 N N . HIS B 1 115 ? 3.451 -17.781 5.023 1 97.25 115 HIS B N 1
ATOM 4045 C CA . HIS B 1 115 ? 4.23 -16.953 4.105 1 97.25 115 HIS B CA 1
ATOM 4046 C C . HIS B 1 115 ? 3.777 -15.508 4.152 1 97.25 115 HIS B C 1
ATOM 4048 O O . HIS B 1 115 ? 2.58 -15.219 4.078 1 97.25 115 HIS B O 1
ATOM 4054 N N . ILE B 1 116 ? 4.742 -14.617 4.281 1 96.69 116 ILE B N 1
ATOM 4055 C CA . ILE B 1 116 ? 4.344 -13.211 4.309 1 96.69 116 ILE B CA 1
ATOM 4056 C C . ILE B 1 116 ? 4.094 -12.719 2.885 1 96.69 116 ILE B C 1
ATOM 4058 O O . ILE B 1 116 ? 4.941 -12.883 2.004 1 96.69 116 ILE B O 1
ATOM 4062 N N . SER B 1 117 ? 2.969 -12.141 2.719 1 92.94 117 SER B N 1
ATOM 4063 C CA . SER B 1 117 ? 2.523 -11.672 1.41 1 92.94 117 SER B CA 1
ATOM 4064 C C . SER B 1 117 ? 3.297 -10.438 0.972 1 92.94 117 SER B C 1
ATOM 4066 O O . SER B 1 117 ? 3.77 -9.664 1.81 1 92.94 117 SER B O 1
ATOM 4068 N N . THR B 1 118 ? 3.326 -10.25 -0.319 1 88.19 118 THR B N 1
ATOM 4069 C CA . THR B 1 118 ? 3.934 -9.07 -0.909 1 88.19 118 THR B CA 1
ATOM 4070 C C . THR B 1 118 ? 3.221 -7.801 -0.439 1 88.19 118 THR B C 1
ATOM 4072 O O . THR B 1 118 ? 3.807 -6.719 -0.43 1 88.19 118 THR B O 1
ATOM 4075 N N . GLN B 1 119 ? 1.998 -7.953 -0.006 1 82.19 119 GLN B N 1
ATOM 4076 C CA . GLN B 1 119 ? 1.209 -6.832 0.486 1 82.19 119 GLN B CA 1
ATOM 4077 C C . GLN B 1 119 ? 1.864 -6.191 1.706 1 82.19 119 GLN B C 1
ATOM 4079 O O . GLN B 1 119 ? 1.535 -5.059 2.072 1 82.19 119 GLN B O 1
ATOM 4084 N N . SER B 1 120 ? 2.789 -6.852 2.348 1 87.94 120 SER B N 1
ATOM 4085 C CA . SER B 1 120 ? 3.498 -6.316 3.504 1 87.94 120 SER B CA 1
ATOM 4086 C C . SER B 1 120 ? 4.66 -5.426 3.076 1 87.94 120 SER B C 1
ATOM 4088 O O . SER B 1 120 ? 5.27 -4.75 3.908 1 87.94 120 SER B O 1
ATOM 4090 N N . ASN B 1 121 ? 5.051 -5.414 1.885 1 85.44 121 ASN B N 1
ATOM 4091 C CA . ASN B 1 121 ? 6.062 -4.543 1.294 1 85.44 121 ASN B CA 1
ATOM 4092 C C . ASN B 1 121 ? 7.395 -4.652 2.031 1 85.44 121 ASN B C 1
ATOM 4094 O O . ASN B 1 121 ? 7.992 -3.635 2.393 1 85.44 121 ASN B O 1
ATOM 4098 N N . ILE B 1 122 ? 7.863 -5.824 2.219 1 92.12 122 ILE B N 1
ATOM 4099 C CA . ILE B 1 122 ? 9.141 -6.043 2.887 1 92.12 122 ILE B CA 1
ATOM 4100 C C . ILE B 1 122 ? 10.281 -5.652 1.953 1 92.12 122 ILE B C 1
ATOM 4102 O O . ILE B 1 122 ? 10.414 -6.195 0.854 1 92.12 122 ILE B O 1
ATOM 4106 N N . SER B 1 123 ? 11.133 -4.695 2.43 1 91.81 123 SER B N 1
ATOM 4107 C CA . SER B 1 123 ? 12.141 -4.152 1.525 1 91.81 123 SER B CA 1
ATOM 4108 C C . SER B 1 123 ? 13.508 -4.09 2.199 1 91.81 123 SER B C 1
ATOM 4110 O O . SER B 1 123 ? 14.438 -3.469 1.674 1 91.81 123 SER B O 1
ATOM 4112 N N . ASN B 1 124 ? 13.641 -4.688 3.381 1 94.5 124 ASN B N 1
ATOM 4113 C CA . ASN B 1 124 ? 14.914 -4.695 4.086 1 94.5 124 ASN B CA 1
ATOM 4114 C C . ASN B 1 124 ? 15.016 -5.867 5.051 1 94.5 124 ASN B C 1
ATOM 4116 O O . ASN B 1 124 ? 14.016 -6.52 5.352 1 94.5 124 ASN B O 1
ATOM 4120 N N . SER B 1 125 ? 16.25 -6.094 5.547 1 96.81 125 SER B N 1
ATOM 4121 C CA . SER B 1 125 ? 16.547 -7.289 6.336 1 96.81 125 SER B CA 1
ATOM 4122 C C . SER B 1 125 ? 15.977 -7.172 7.746 1 96.81 125 SER B C 1
ATOM 4124 O O . SER B 1 125 ? 15.656 -8.18 8.375 1 96.81 125 SER B O 1
ATOM 4126 N N . GLU B 1 126 ? 15.836 -5.973 8.273 1 95.94 126 GLU B N 1
ATOM 4127 C CA . GLU B 1 126 ? 15.258 -5.82 9.609 1 95.94 126 GLU B CA 1
ATOM 4128 C C . GLU B 1 126 ? 13.773 -6.184 9.609 1 95.94 126 GLU B C 1
ATOM 4130 O O . GLU B 1 126 ? 13.281 -6.797 10.555 1 95.94 126 GLU B O 1
ATOM 4135 N N . ALA B 1 127 ? 13.156 -5.82 8.555 1 94.81 127 ALA B N 1
ATOM 4136 C CA . ALA B 1 127 ? 11.766 -6.23 8.414 1 94.81 127 ALA B CA 1
ATOM 4137 C C . ALA B 1 127 ? 11.648 -7.742 8.242 1 94.81 127 ALA B C 1
ATOM 4139 O O . ALA B 1 127 ? 10.75 -8.375 8.805 1 94.81 127 ALA B O 1
ATOM 4140 N N . VAL B 1 128 ? 12.609 -8.32 7.43 1 96.94 128 VAL B N 1
ATOM 4141 C CA . VAL B 1 128 ? 12.641 -9.773 7.285 1 96.94 128 VAL B CA 1
ATOM 4142 C C . VAL B 1 128 ? 12.789 -10.43 8.656 1 96.94 128 VAL B C 1
ATOM 4144 O O . VAL B 1 128 ? 12.047 -11.344 9 1 96.94 128 VAL B O 1
ATOM 4147 N N . ARG B 1 129 ? 13.711 -9.906 9.43 1 95.81 129 ARG B N 1
ATOM 4148 C CA . ARG B 1 129 ? 13.961 -10.445 10.766 1 95.81 129 ARG B CA 1
ATOM 4149 C C . ARG B 1 129 ? 12.711 -10.352 11.633 1 95.81 129 ARG B C 1
ATOM 4151 O O . ARG B 1 129 ? 12.398 -11.281 12.375 1 95.81 129 ARG B O 1
ATOM 4158 N N . PHE B 1 130 ? 12.125 -9.344 11.555 1 95.12 130 PHE B N 1
ATOM 4159 C CA . PHE B 1 130 ? 10.906 -9.133 12.328 1 95.12 130 PHE B CA 1
ATOM 4160 C C . PHE B 1 130 ? 9.867 -10.203 12.008 1 95.12 130 PHE B C 1
ATOM 4162 O O . PHE B 1 130 ? 9.32 -10.844 12.906 1 95.12 130 PHE B O 1
ATOM 4169 N N . TYR B 1 131 ? 9.531 -10.391 10.711 1 96.31 131 TYR B N 1
ATOM 4170 C CA . TYR B 1 131 ? 8.469 -11.305 10.297 1 96.31 131 TYR B CA 1
ATOM 4171 C C . TYR B 1 131 ? 8.922 -12.758 10.438 1 96.31 131 TYR B C 1
ATOM 4173 O O . TYR B 1 131 ? 8.086 -13.672 10.484 1 96.31 131 TYR B O 1
ATOM 4181 N N . ALA B 1 132 ? 10.203 -12.977 10.531 1 95.56 132 ALA B N 1
ATOM 4182 C CA . ALA B 1 132 ? 10.758 -14.32 10.641 1 95.56 132 ALA B CA 1
ATOM 4183 C C . ALA B 1 132 ? 10.266 -15.016 11.906 1 95.56 132 ALA B C 1
ATOM 4185 O O . ALA B 1 132 ? 10.312 -16.25 12 1 95.56 132 ALA B O 1
ATOM 4186 N N . GLN B 1 133 ? 9.789 -14.258 12.828 1 93.31 133 GLN B N 1
ATOM 4187 C CA . GLN B 1 133 ? 9.242 -14.844 14.047 1 93.31 133 GLN B CA 1
ATOM 4188 C C . GLN B 1 133 ? 8.008 -15.695 13.742 1 93.31 133 GLN B C 1
ATOM 4190 O O . GLN B 1 133 ? 7.68 -16.609 14.484 1 93.31 133 GLN B O 1
ATOM 4195 N N . TRP B 1 134 ? 7.391 -15.352 12.594 1 93.75 134 TRP B N 1
ATOM 4196 C CA . TRP B 1 134 ? 6.113 -16 12.32 1 93.75 134 TRP B CA 1
ATOM 4197 C C . TRP B 1 134 ? 6.141 -16.719 10.969 1 93.75 134 TRP B C 1
ATOM 4199 O O . TRP B 1 134 ? 5.254 -17.516 10.664 1 93.75 134 TRP B O 1
ATOM 4209 N N . ALA B 1 135 ? 7.133 -16.484 10.164 1 95.12 135 ALA B N 1
ATOM 4210 C CA . ALA B 1 135 ? 7.043 -16.969 8.789 1 95.12 135 ALA B CA 1
ATOM 4211 C C . ALA B 1 135 ? 8.367 -17.578 8.336 1 95.12 135 ALA B C 1
ATOM 4213 O O . ALA B 1 135 ? 9.438 -17.078 8.68 1 95.12 135 ALA B O 1
ATOM 4214 N N . ASP B 1 136 ? 8.273 -18.578 7.512 1 94.12 136 ASP B N 1
ATOM 4215 C CA . ASP B 1 136 ? 9.438 -19.266 6.961 1 94.12 136 ASP B CA 1
ATOM 4216 C C . ASP B 1 136 ? 9.797 -18.719 5.582 1 94.12 136 ASP B C 1
ATOM 4218 O O . ASP B 1 136 ? 10.906 -18.938 5.086 1 94.12 136 ASP B O 1
ATOM 4222 N N . THR B 1 137 ? 8.867 -18.062 4.996 1 97.25 137 THR B N 1
ATOM 4223 C CA . THR B 1 137 ? 9.047 -17.516 3.66 1 97.25 137 THR B CA 1
ATOM 4224 C C . THR B 1 137 ? 8.477 -16.094 3.582 1 97.25 137 THR B C 1
ATOM 4226 O O . THR B 1 137 ? 7.426 -15.812 4.156 1 97.25 137 THR B O 1
ATOM 4229 N N . VAL B 1 138 ? 9.211 -15.195 2.922 1 97.06 138 VAL B N 1
ATOM 4230 C CA . VAL B 1 138 ? 8.734 -13.828 2.742 1 97.06 138 VAL B CA 1
ATOM 4231 C C . VAL B 1 138 ? 8.75 -13.469 1.259 1 97.06 138 VAL B C 1
ATOM 4233 O O . VAL B 1 138 ? 9.703 -13.781 0.545 1 97.06 138 VAL B O 1
ATOM 4236 N N . VAL B 1 139 ? 7.688 -12.914 0.816 1 94.56 139 VAL B N 1
ATOM 4237 C CA . VAL B 1 139 ? 7.672 -12.297 -0.506 1 94.56 139 VAL B CA 1
ATOM 4238 C C . VAL B 1 139 ? 8.18 -10.859 -0.412 1 94.56 139 VAL B C 1
ATOM 4240 O O . VAL B 1 139 ? 7.582 -10.023 0.267 1 94.56 139 VAL B O 1
ATOM 4243 N N . LEU B 1 140 ? 9.242 -10.57 -1.083 1 92.75 140 LEU B N 1
ATOM 4244 C CA . LEU B 1 140 ? 9.82 -9.227 -1.012 1 92.75 140 LEU B CA 1
ATOM 4245 C C . LEU B 1 140 ? 9.062 -8.266 -1.925 1 92.75 140 LEU B C 1
ATOM 4247 O O . LEU B 1 140 ? 8.32 -8.695 -2.809 1 92.75 140 LEU B O 1
ATOM 4251 N N . ALA B 1 141 ? 9.273 -7.016 -1.603 1 85.88 141 ALA B N 1
ATOM 4252 C CA . ALA B 1 141 ? 8.648 -5.965 -2.398 1 85.88 141 ALA B CA 1
ATOM 4253 C C . ALA B 1 141 ? 9.023 -6.09 -3.871 1 85.88 141 ALA B C 1
ATOM 4255 O O . ALA B 1 141 ? 10.18 -6.387 -4.199 1 85.88 141 ALA B O 1
ATOM 4256 N N . ARG B 1 142 ? 8.078 -5.805 -4.703 1 78.5 142 ARG B N 1
ATOM 4257 C CA . ARG B 1 142 ? 8.25 -6.012 -6.141 1 78.5 142 ARG B CA 1
ATOM 4258 C C . ARG B 1 142 ? 9.172 -4.953 -6.734 1 78.5 142 ARG B C 1
ATOM 4260 O O . ARG B 1 142 ? 9.703 -5.133 -7.832 1 78.5 142 ARG B O 1
ATOM 4267 N N . GLU B 1 143 ? 9.406 -3.885 -6.051 1 75.38 143 GLU B N 1
ATOM 4268 C CA . GLU B 1 143 ? 10.156 -2.752 -6.582 1 75.38 143 GLU B CA 1
ATOM 4269 C C . GLU B 1 143 ? 11.648 -2.9 -6.309 1 75.38 143 GLU B C 1
ATOM 4271 O O . GLU B 1 143 ? 12.453 -2.064 -6.734 1 75.38 143 GLU B O 1
ATOM 4276 N N . LEU B 1 144 ? 12.023 -3.922 -5.676 1 84.69 144 LEU B N 1
ATOM 4277 C CA . LEU B 1 144 ? 13.438 -4.117 -5.355 1 84.69 144 LEU B CA 1
ATOM 4278 C C . LEU B 1 144 ? 14.211 -4.59 -6.578 1 84.69 144 LEU B C 1
ATOM 4280 O O . LEU B 1 144 ? 13.719 -5.414 -7.352 1 84.69 144 LEU B O 1
ATOM 4284 N N . SER B 1 145 ? 15.359 -4.066 -6.723 1 83.56 145 SER B N 1
ATOM 4285 C CA . SER B 1 145 ? 16.297 -4.609 -7.699 1 83.56 145 SER B CA 1
ATOM 4286 C C . SER B 1 145 ? 16.906 -5.918 -7.207 1 83.56 145 SER B C 1
ATOM 4288 O O . SER B 1 145 ? 16.859 -6.227 -6.016 1 83.56 145 SER B O 1
ATOM 4290 N N . LEU B 1 146 ? 17.531 -6.684 -8.133 1 90.19 146 LEU B N 1
ATOM 4291 C CA . LEU B 1 146 ? 18.156 -7.934 -7.746 1 90.19 146 LEU B CA 1
ATOM 4292 C C . LEU B 1 146 ? 19.344 -7.676 -6.82 1 90.19 146 LEU B C 1
ATOM 4294 O O . LEU B 1 146 ? 19.656 -8.5 -5.949 1 90.19 146 LEU B O 1
ATOM 4298 N N . GLU B 1 147 ? 19.969 -6.512 -6.98 1 90.12 147 GLU B N 1
ATOM 4299 C CA . GLU B 1 147 ? 21.062 -6.145 -6.074 1 90.12 147 GLU B CA 1
ATOM 4300 C C . GLU B 1 147 ? 20.547 -5.961 -4.648 1 90.12 147 GLU B C 1
ATOM 4302 O O . GLU B 1 147 ? 21.188 -6.41 -3.691 1 90.12 147 GLU B O 1
ATOM 4307 N N . GLN B 1 148 ? 19.453 -5.316 -4.543 1 90.75 148 GLN B N 1
ATOM 4308 C CA . GLN B 1 148 ? 18.844 -5.113 -3.238 1 90.75 148 GLN B CA 1
ATOM 4309 C C . GLN B 1 148 ? 18.391 -6.438 -2.631 1 90.75 148 GLN B C 1
ATOM 4311 O O . GLN B 1 148 ? 18.531 -6.656 -1.426 1 90.75 148 GLN B O 1
ATOM 4316 N N . VAL B 1 149 ? 17.875 -7.324 -3.48 1 94.38 149 VAL B N 1
ATOM 4317 C CA . VAL B 1 149 ? 17.469 -8.648 -3.023 1 94.38 149 VAL B CA 1
ATOM 4318 C C . VAL B 1 149 ? 18.688 -9.406 -2.498 1 94.38 149 VAL B C 1
ATOM 4320 O O . VAL B 1 149 ? 18.625 -10.016 -1.426 1 94.38 149 VAL B O 1
ATOM 4323 N N . ALA B 1 150 ? 19.781 -9.312 -3.23 1 95.38 150 ALA B N 1
ATOM 4324 C CA . ALA B 1 150 ? 21.016 -9.984 -2.832 1 95.38 150 ALA B CA 1
ATOM 4325 C C . ALA B 1 150 ? 21.516 -9.453 -1.494 1 95.38 150 ALA B C 1
ATOM 4327 O O . ALA B 1 150 ? 22.031 -10.211 -0.669 1 95.38 150 ALA B O 1
ATOM 4328 N N . ALA B 1 151 ? 21.391 -8.18 -1.311 1 95.56 151 ALA B N 1
ATOM 4329 C CA . ALA B 1 151 ? 21.812 -7.566 -0.055 1 95.56 151 ALA B CA 1
ATOM 4330 C C . ALA B 1 151 ? 21 -8.109 1.122 1 95.56 151 ALA B C 1
ATOM 4332 O O . ALA B 1 151 ? 21.562 -8.414 2.178 1 95.56 151 ALA B O 1
ATOM 4333 N N . ILE B 1 152 ? 19.75 -8.219 0.923 1 97.25 152 ILE B N 1
ATOM 4334 C CA . ILE B 1 152 ? 18.891 -8.758 1.966 1 97.25 152 ILE B CA 1
ATOM 4335 C C . ILE B 1 152 ? 19.25 -10.211 2.24 1 97.25 152 ILE B C 1
AT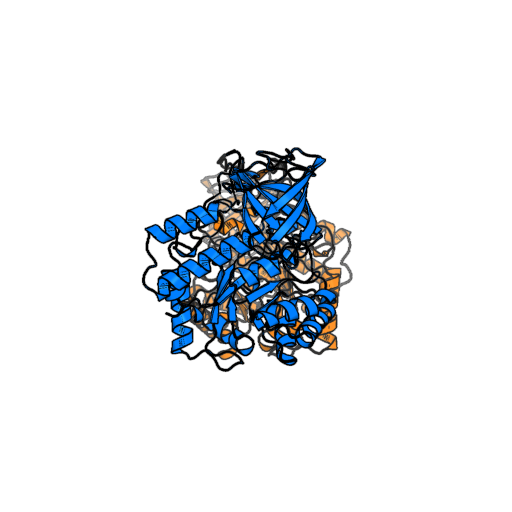OM 4337 O O . ILE B 1 152 ? 19.344 -10.625 3.398 1 97.25 152 ILE B O 1
ATOM 4341 N N . ARG B 1 153 ? 19.469 -10.969 1.171 1 97.81 153 ARG B N 1
ATOM 4342 C CA . ARG B 1 153 ? 19.859 -12.367 1.318 1 97.81 153 ARG B CA 1
ATOM 4343 C C . ARG B 1 153 ? 21.156 -12.5 2.115 1 97.81 153 ARG B C 1
ATOM 4345 O O . ARG B 1 153 ? 21.281 -13.375 2.975 1 97.81 153 ARG B O 1
ATOM 4352 N N . ARG B 1 154 ? 22.094 -11.695 1.814 1 97.56 154 ARG B N 1
ATOM 4353 C CA . ARG B 1 154 ? 23.359 -11.711 2.537 1 97.56 154 ARG B CA 1
ATOM 4354 C C . ARG B 1 154 ? 23.141 -11.516 4.035 1 97.56 154 ARG B C 1
ATOM 4356 O O . ARG B 1 154 ? 23.75 -12.203 4.852 1 97.56 154 ARG B O 1
ATOM 4363 N N . ARG B 1 155 ? 22.281 -10.617 4.367 1 97.38 155 ARG B N 1
ATOM 4364 C CA . ARG B 1 155 ? 21.984 -10.352 5.773 1 97.38 155 ARG B CA 1
ATOM 4365 C C . ARG B 1 155 ? 21.281 -11.531 6.422 1 97.38 155 ARG B C 1
ATOM 4367 O O . ARG B 1 155 ? 21.531 -11.852 7.586 1 97.38 155 ARG B O 1
ATOM 4374 N N . ILE B 1 156 ? 20.391 -12.18 5.711 1 97.94 156 ILE B N 1
ATOM 4375 C CA . ILE B 1 156 ? 19.688 -13.352 6.219 1 97.94 156 ILE B CA 1
ATOM 4376 C C . ILE B 1 156 ? 20.703 -14.43 6.613 1 97.94 156 ILE B C 1
ATOM 4378 O O . ILE B 1 156 ? 20.594 -15.031 7.68 1 97.94 156 ILE B O 1
ATOM 4382 N N . VAL B 1 157 ? 21.672 -14.617 5.793 1 97.75 157 VAL B N 1
ATOM 4383 C CA . VAL B 1 157 ? 22.672 -15.656 6.016 1 97.75 157 VAL B CA 1
ATOM 4384 C C . VAL B 1 157 ? 23.625 -15.227 7.137 1 97.75 157 VAL B C 1
ATOM 4386 O O . VAL B 1 157 ? 23.812 -15.953 8.109 1 97.75 157 VAL B O 1
ATOM 4389 N N . GLU B 1 158 ? 24.125 -14.008 7.043 1 97.69 158 GLU B N 1
ATOM 4390 C CA . GLU B 1 158 ? 25.141 -13.516 7.98 1 97.69 158 GLU B CA 1
ATOM 4391 C C . GLU B 1 158 ? 24.562 -13.398 9.391 1 97.69 158 GLU B C 1
ATOM 4393 O O . GLU B 1 158 ? 25.25 -13.688 10.367 1 97.69 158 GLU B O 1
ATOM 4398 N N . ASP B 1 159 ? 23.328 -13.008 9.445 1 97.19 159 ASP B N 1
ATOM 4399 C CA . ASP B 1 159 ? 22.703 -12.805 10.75 1 97.19 159 ASP B CA 1
ATOM 4400 C C . ASP B 1 159 ? 21.922 -14.047 11.18 1 97.19 159 ASP B C 1
ATOM 4402 O O . ASP B 1 159 ? 21.25 -14.031 12.211 1 97.19 159 ASP B O 1
ATOM 4406 N N . ASP B 1 160 ? 21.969 -15.078 10.43 1 97.69 160 ASP B N 1
ATOM 4407 C CA . ASP B 1 160 ? 21.312 -16.359 10.719 1 97.69 160 ASP B CA 1
ATOM 4408 C C . ASP B 1 160 ? 19.828 -16.156 11.023 1 97.69 160 ASP B C 1
ATOM 4410 O O . ASP B 1 160 ? 19.344 -16.594 12.07 1 97.69 160 ASP B O 1
ATOM 4414 N N . ILE B 1 161 ? 19.156 -15.406 10.164 1 97.62 161 ILE B N 1
ATOM 4415 C CA . ILE B 1 161 ? 17.734 -15.164 10.336 1 97.62 161 ILE B CA 1
ATOM 4416 C C . ILE B 1 161 ? 16.938 -16.406 9.961 1 97.62 161 ILE B C 1
ATOM 4418 O O . ILE B 1 161 ? 16.906 -16.797 8.789 1 97.62 161 ILE B O 1
ATOM 4422 N N . ARG B 1 162 ? 16.234 -16.969 10.938 1 97.38 162 ARG B N 1
ATOM 4423 C CA . ARG B 1 162 ? 15.555 -18.25 10.75 1 97.38 162 ARG B CA 1
ATOM 4424 C C . ARG B 1 162 ? 14.062 -18.109 11.039 1 97.38 162 ARG B C 1
ATOM 4426 O O . ARG B 1 162 ? 13.656 -17.281 11.859 1 97.38 162 ARG B O 1
ATOM 4433 N N . GLY B 1 163 ? 13.266 -18.922 10.344 1 94.5 163 GLY B N 1
ATOM 4434 C CA . GLY B 1 163 ? 11.844 -19 10.609 1 94.5 163 GLY B CA 1
ATOM 4435 C C . GLY B 1 163 ? 11.492 -20 11.703 1 94.5 163 GLY B C 1
ATOM 4436 O O . GLY B 1 163 ? 12.383 -20.562 12.352 1 94.5 163 GLY B O 1
ATOM 4437 N N . PRO B 1 164 ? 10.25 -20.188 11.898 1 94 164 PRO B N 1
ATOM 4438 C CA . PRO B 1 164 ? 9.766 -21.078 12.953 1 94 164 PRO B CA 1
ATOM 4439 C C . PRO B 1 164 ? 10.203 -22.531 12.742 1 94 164 PRO B C 1
ATOM 4441 O O . PRO B 1 164 ? 10.328 -23.281 13.711 1 94 164 PRO B O 1
ATOM 4444 N N . ARG B 1 165 ? 10.492 -22.922 11.523 1 92.38 165 ARG B N 1
ATOM 4445 C CA . ARG B 1 165 ? 10.914 -24.297 11.25 1 92.38 165 ARG B CA 1
ATOM 4446 C C . ARG B 1 165 ? 12.391 -24.484 11.586 1 92.38 165 ARG B C 1
ATOM 4448 O O . ARG B 1 165 ? 12.906 -25.609 11.516 1 92.38 165 ARG B O 1
ATOM 4455 N N . GLY B 1 166 ? 13.047 -23.422 11.883 1 94.25 166 GLY B N 1
ATOM 4456 C CA . GLY B 1 166 ? 14.445 -23.5 12.266 1 94.25 166 GLY B CA 1
ATOM 4457 C C . GLY B 1 166 ? 15.391 -23.375 11.086 1 94.25 166 GLY B C 1
ATOM 4458 O O . GLY B 1 166 ? 16.609 -23.469 11.25 1 94.25 166 GLY B O 1
ATOM 4459 N N . GLU B 1 167 ? 14.898 -23.109 9.945 1 95.88 167 GLU B N 1
ATOM 4460 C CA . GLU B 1 167 ? 15.703 -22.906 8.742 1 95.88 167 GLU B CA 1
ATOM 4461 C C . GLU B 1 167 ? 15.773 -21.422 8.375 1 95.88 167 GLU B C 1
ATOM 4463 O O . GLU B 1 167 ? 14.969 -20.625 8.844 1 95.88 167 GLU B O 1
ATOM 4468 N N . LEU B 1 168 ? 16.812 -21.109 7.59 1 97.38 168 LEU B N 1
ATOM 4469 C CA . LEU B 1 168 ? 16.906 -19.734 7.113 1 97.38 168 LEU B CA 1
ATOM 4470 C C . LEU B 1 168 ? 15.641 -19.344 6.367 1 97.38 168 LEU B C 1
ATOM 4472 O O . LEU B 1 168 ? 15.094 -20.141 5.594 1 97.38 168 LEU B O 1
ATOM 4476 N N . VAL B 1 169 ? 15.234 -18.125 6.613 1 97.5 169 VAL B N 1
ATOM 4477 C CA . VAL B 1 169 ? 14.062 -17.594 5.918 1 97.5 169 VAL B CA 1
ATOM 4478 C C . VAL B 1 169 ? 14.297 -17.641 4.41 1 97.5 169 VAL B C 1
ATOM 4480 O O . VAL B 1 169 ? 15.383 -17.297 3.932 1 97.5 169 VAL B O 1
ATOM 4483 N N . GLU B 1 170 ? 13.297 -18.062 3.691 1 97.88 170 GLU B N 1
ATOM 4484 C CA . GLU B 1 170 ? 13.391 -18.156 2.236 1 97.88 170 GLU B CA 1
ATOM 4485 C C . GLU B 1 170 ? 12.805 -16.922 1.569 1 97.88 170 GLU B C 1
ATOM 4487 O O . GLU B 1 170 ? 11.797 -16.375 2.031 1 97.88 170 GLU B O 1
ATOM 4492 N N . ILE B 1 171 ? 13.422 -16.562 0.478 1 98 171 ILE B N 1
ATOM 4493 C CA . ILE B 1 171 ? 12.953 -15.422 -0.297 1 98 171 ILE B CA 1
ATOM 4494 C C . ILE B 1 171 ? 12.102 -15.906 -1.468 1 98 171 ILE B C 1
ATOM 4496 O O . ILE B 1 171 ? 12.547 -16.734 -2.268 1 98 171 ILE B O 1
ATOM 4500 N N . GLU B 1 172 ? 10.914 -15.445 -1.487 1 97.62 172 GLU B N 1
ATOM 4501 C CA . GLU B 1 172 ? 9.984 -15.648 -2.592 1 97.62 172 GLU B CA 1
ATOM 4502 C C . GLU B 1 172 ? 9.852 -14.383 -3.438 1 97.62 172 GLU B C 1
ATOM 4504 O O . GLU B 1 172 ? 9.758 -13.281 -2.902 1 97.62 172 GLU B O 1
ATOM 4509 N N . MET B 1 173 ? 9.883 -14.562 -4.746 1 94.88 173 MET B N 1
ATOM 4510 C CA . MET B 1 173 ? 9.68 -13.445 -5.668 1 94.88 173 MET B CA 1
ATOM 4511 C C . MET B 1 173 ? 8.82 -13.875 -6.855 1 94.88 173 MET B C 1
ATOM 4513 O O . MET B 1 173 ? 8.805 -15.047 -7.23 1 94.88 173 MET B O 1
ATOM 4517 N N . PHE B 1 174 ? 8.188 -12.891 -7.43 1 92.56 174 PHE B N 1
ATOM 4518 C CA . PHE B 1 174 ? 7.488 -13.156 -8.68 1 92.56 174 PHE B CA 1
ATOM 4519 C C . PHE B 1 174 ? 8.477 -13.375 -9.82 1 92.56 174 PHE B C 1
ATOM 4521 O O . PHE B 1 174 ? 9.438 -12.625 -9.969 1 92.56 174 PHE B O 1
ATOM 4528 N N . ALA B 1 175 ? 8.164 -14.367 -10.602 1 94.62 175 ALA B N 1
ATOM 4529 C CA . ALA B 1 175 ? 9.078 -14.695 -11.695 1 94.62 175 ALA B CA 1
ATOM 4530 C C . ALA B 1 175 ? 8.43 -14.438 -13.047 1 94.62 175 ALA B C 1
ATOM 4532 O O . ALA B 1 175 ? 9.125 -14.227 -14.047 1 94.62 175 ALA B O 1
ATOM 4533 N N . HIS B 1 176 ? 7.121 -14.469 -13.07 1 92.75 176 HIS B N 1
ATOM 4534 C CA . HIS B 1 176 ? 6.434 -14.367 -14.359 1 92.75 176 HIS B CA 1
ATOM 4535 C C . HIS B 1 176 ? 5.012 -13.844 -14.18 1 92.75 176 HIS B C 1
ATOM 4537 O O . HIS B 1 176 ? 4.34 -14.18 -13.203 1 92.75 176 HIS B O 1
ATOM 4543 N N . GLY B 1 177 ? 4.617 -13.039 -15.172 1 88.06 177 GLY B N 1
ATOM 4544 C CA . GLY B 1 177 ? 3.207 -12.68 -15.234 1 88.06 177 GLY B CA 1
ATOM 4545 C C . GLY B 1 177 ? 2.949 -11.211 -14.953 1 88.06 177 GLY B C 1
ATOM 4546 O O . GLY B 1 177 ? 3.875 -10.398 -14.984 1 88.06 177 GLY B O 1
ATOM 4547 N N . ALA B 1 178 ? 1.696 -10.938 -14.812 1 75.12 178 ALA B N 1
ATOM 4548 C CA . ALA B 1 178 ? 1.266 -9.555 -14.609 1 75.12 178 ALA B CA 1
ATOM 4549 C C . ALA B 1 178 ? 1.634 -9.062 -13.211 1 75.12 178 ALA B C 1
ATOM 4551 O O . ALA B 1 178 ? 1.198 -9.633 -12.211 1 75.12 178 ALA B O 1
ATOM 4552 N N . LEU B 1 179 ? 2.436 -8.086 -13.195 1 72.12 179 LEU B N 1
ATOM 4553 C CA . LEU B 1 179 ? 2.771 -7.488 -11.906 1 72.12 179 LEU B CA 1
ATOM 4554 C C . LEU B 1 179 ? 1.91 -6.262 -11.641 1 72.12 179 LEU B C 1
ATOM 4556 O O . LEU B 1 179 ? 1.715 -5.426 -12.523 1 72.12 179 LEU B O 1
ATOM 4560 N N . CYS B 1 180 ? 1.348 -6.398 -10.453 1 66.69 180 CYS B N 1
ATOM 4561 C CA . CYS B 1 180 ? 0.598 -5.227 -10.016 1 66.69 180 CYS B CA 1
ATOM 4562 C C . CYS B 1 180 ? 1.463 -3.973 -10.078 1 66.69 180 CYS B C 1
ATOM 4564 O O . CYS B 1 180 ? 2.627 -3.998 -9.672 1 66.69 180 CYS B O 1
ATOM 4566 N N . MET B 1 181 ? 0.945 -2.984 -10.609 1 63.41 181 MET B N 1
ATOM 4567 C CA . MET B 1 181 ? 1.666 -1.728 -10.789 1 63.41 181 MET B CA 1
ATOM 4568 C C . MET B 1 181 ? 1.726 -0.941 -9.484 1 63.41 181 MET B C 1
ATOM 4570 O O . MET B 1 181 ? 2.535 -0.022 -9.344 1 63.41 181 MET B O 1
ATOM 4574 N N . SER B 1 182 ? 0.83 -1.368 -8.688 1 62.81 182 SER B N 1
ATOM 4575 C CA . SER B 1 182 ? 0.763 -0.655 -7.414 1 62.81 182 SER B CA 1
ATOM 4576 C C . SER B 1 182 ? 1.88 -1.095 -6.477 1 62.81 182 SER B C 1
ATOM 4578 O O . SER B 1 182 ? 2.479 -2.156 -6.668 1 62.81 182 SER B O 1
ATOM 4580 N N . VAL B 1 183 ? 2.219 -0.151 -5.656 1 59.62 183 VAL B N 1
ATOM 4581 C CA . VAL B 1 183 ? 3.252 -0.479 -4.676 1 59.62 183 VAL B CA 1
ATOM 4582 C C . VAL B 1 183 ? 2.801 -1.667 -3.83 1 59.62 183 VAL B C 1
ATOM 4584 O O . VAL B 1 183 ? 1.874 -1.548 -3.025 1 59.62 183 VAL B O 1
ATOM 4587 N N . SER B 1 184 ? 3.443 -2.721 -4.09 1 55.06 184 SER B N 1
ATOM 4588 C CA . SER B 1 184 ? 3.314 -3.982 -3.369 1 55.06 184 SER B CA 1
ATOM 4589 C C . SER B 1 184 ? 1.857 -4.426 -3.291 1 55.06 184 SER B C 1
ATOM 4591 O O . SER B 1 184 ? 1.398 -4.887 -2.242 1 55.06 184 SER B O 1
ATOM 4593 N N . GLY B 1 185 ? 1.024 -4.145 -4.469 1 55.16 185 GLY B N 1
ATOM 4594 C CA . GLY B 1 185 ? -0.317 -4.691 -4.594 1 55.16 185 GLY B CA 1
ATOM 4595 C C . GLY B 1 185 ? -1.392 -3.768 -4.051 1 55.16 185 GLY B C 1
ATOM 4596 O O . GLY B 1 185 ? -2.584 -4.062 -4.164 1 55.16 185 GLY B O 1
ATOM 4597 N N . LYS B 1 186 ? -0.96 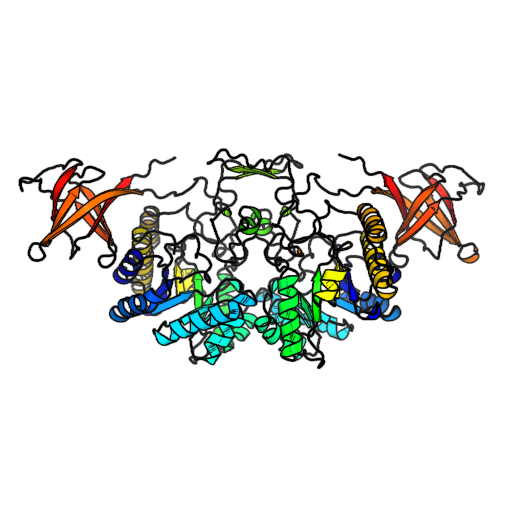-2.768 -3.416 1 61.88 186 LYS B N 1
ATOM 4598 C CA . LYS B 1 186 ? -1.963 -1.839 -2.902 1 61.88 186 LYS B CA 1
ATOM 4599 C C . LYS B 1 186 ? -2.383 -0.835 -3.971 1 61.88 186 LYS B C 1
ATOM 4601 O O . LYS B 1 186 ? -1.579 -0.005 -4.402 1 61.88 186 LYS B O 1
ATOM 4606 N N . CYS B 1 187 ? -3.662 -1.152 -4.504 1 60.97 187 CYS B N 1
ATOM 4607 C CA . CYS B 1 187 ? -4.148 -0.462 -5.691 1 60.97 187 CYS B CA 1
ATOM 4608 C C . CYS B 1 187 ? -5.238 0.541 -5.332 1 60.97 187 CYS B C 1
ATOM 4610 O O . CYS B 1 187 ? -6.176 0.212 -4.602 1 60.97 187 CYS B O 1
ATOM 4612 N N . TYR B 1 188 ? -5.051 1.749 -5.836 1 57.38 188 TYR B N 1
ATOM 4613 C CA . TYR B 1 188 ? -6.051 2.785 -5.586 1 57.38 188 TYR B CA 1
ATOM 4614 C C . TYR B 1 188 ? -6.984 2.939 -6.781 1 57.38 188 TYR B C 1
ATOM 4616 O O . TYR B 1 188 ? -8.109 3.416 -6.637 1 57.38 188 TYR B O 1
ATOM 4624 N N . LEU B 1 189 ? -6.551 2.582 -7.922 1 58.62 189 LEU B N 1
ATOM 4625 C CA . LEU B 1 189 ? -7.344 2.746 -9.133 1 58.62 189 LEU B CA 1
ATOM 4626 C C . LEU B 1 189 ? -8.688 2.039 -9 1 58.62 189 LEU B C 1
ATOM 4628 O O . LEU B 1 189 ? -9.711 2.541 -9.484 1 58.62 189 LEU B O 1
ATOM 4632 N N . SER B 1 190 ? -8.672 0.866 -8.367 1 54.97 190 SER B N 1
ATOM 4633 C CA . SER B 1 190 ? -9.898 0.081 -8.25 1 54.97 190 SER B CA 1
ATOM 4634 C C . SER B 1 190 ? -10.875 0.721 -7.277 1 54.97 190 SER B C 1
ATOM 4636 O O . SER B 1 190 ? -12.086 0.507 -7.371 1 54.97 190 SER B O 1
ATOM 4638 N N . LEU B 1 191 ? -10.32 1.483 -6.285 1 54.56 191 LEU B N 1
ATOM 4639 C CA . LEU B 1 191 ? -11.211 2.102 -5.309 1 54.56 191 LEU B CA 1
ATOM 4640 C C . LEU B 1 191 ? -12.109 3.135 -5.973 1 54.56 191 LEU B C 1
ATOM 4642 O O . LEU B 1 191 ? -13.281 3.271 -5.602 1 54.56 191 LEU B O 1
ATOM 4646 N N . TYR B 1 192 ? -11.609 3.73 -6.926 1 48.59 192 TYR B N 1
ATOM 4647 C CA . TYR B 1 192 ? -12.297 4.859 -7.539 1 48.59 192 TYR B CA 1
ATOM 4648 C C . TYR B 1 192 ? -13.406 4.387 -8.477 1 48.59 192 TYR B C 1
ATOM 4650 O O . TYR B 1 192 ? -14.453 5.023 -8.578 1 48.59 192 TYR B O 1
ATOM 4658 N N . GLU B 1 193 ? -13.109 3.453 -9.336 1 47.19 193 GLU B N 1
ATOM 4659 C CA . GLU B 1 193 ? -14.078 3.188 -10.391 1 47.19 193 GLU B CA 1
ATOM 4660 C C . GLU B 1 193 ? -15.305 2.469 -9.844 1 47.19 193 GLU B C 1
ATOM 4662 O O . GLU B 1 193 ? -16.438 2.816 -10.188 1 47.19 193 GLU B O 1
ATOM 4667 N N . THR B 1 194 ? -15.047 1.282 -9.242 1 46.62 194 THR B N 1
ATOM 4668 C CA . THR B 1 194 ? -16.203 0.409 -9.109 1 46.62 194 THR B CA 1
ATOM 4669 C C . THR B 1 194 ? -16.484 0.11 -7.641 1 46.62 194 THR B C 1
ATOM 4671 O O . THR B 1 194 ? -17.062 -0.937 -7.312 1 46.62 194 THR B O 1
ATOM 4674 N N . ASN B 1 195 ? -16.375 1.256 -6.816 1 49.56 195 ASN B N 1
ATOM 4675 C CA . ASN B 1 195 ? -16.609 0.904 -5.422 1 49.56 195 ASN B CA 1
ATOM 4676 C C . ASN B 1 195 ? -16 -0.446 -5.07 1 49.56 195 ASN B C 1
ATOM 4678 O O . ASN B 1 195 ? -16.562 -1.203 -4.277 1 49.56 195 ASN B O 1
ATOM 4682 N N . CYS B 1 196 ? -15.141 -0.849 -5.961 1 52.84 196 CYS B N 1
ATOM 4683 C CA . CYS B 1 196 ? -14.414 -2.092 -5.711 1 52.84 196 CYS B CA 1
ATOM 4684 C C . CYS B 1 196 ? -12.984 -1.811 -5.27 1 52.84 196 CYS B C 1
ATOM 4686 O O . CYS B 1 196 ? -12.383 -0.827 -5.699 1 52.84 196 CYS B O 1
ATOM 4688 N N . SER B 1 197 ? -12.586 -2.398 -4.145 1 61.66 197 SER B N 1
ATOM 4689 C CA . SER B 1 197 ? -11.211 -2.266 -3.666 1 61.66 197 SER B CA 1
ATOM 4690 C C . SER B 1 197 ? -10.359 -3.463 -4.078 1 61.66 197 SER B C 1
ATOM 4692 O O . SER B 1 197 ? -10.625 -4.594 -3.662 1 61.66 197 SER B O 1
ATOM 4694 N N . ALA B 1 198 ? -9.43 -3.236 -4.973 1 62.78 198 ALA B N 1
ATOM 4695 C CA . ALA B 1 198 ? -8.5 -4.301 -5.34 1 62.78 198 ALA B CA 1
ATOM 4696 C C . ALA B 1 198 ? -7.844 -4.914 -4.105 1 62.78 198 ALA B C 1
ATOM 4698 O O . ALA B 1 198 ? -7.539 -6.105 -4.086 1 62.78 198 ALA B O 1
ATOM 4699 N N . ASN B 1 199 ? -7.676 -4.066 -3.043 1 64.56 199 ASN B N 1
ATOM 4700 C CA . ASN B 1 199 ? -7.039 -4.531 -1.813 1 64.56 199 ASN B CA 1
ATOM 4701 C C . ASN B 1 199 ? -7.977 -5.41 -0.993 1 64.56 199 ASN B C 1
ATOM 4703 O O . ASN B 1 199 ? -7.578 -5.957 0.038 1 64.56 199 ASN B O 1
ATOM 4707 N N . ARG B 1 200 ? -9.125 -5.453 -1.536 1 65.06 200 ARG B N 1
ATOM 4708 C CA . ARG B 1 200 ? -10.109 -6.352 -0.951 1 65.06 200 ARG B CA 1
ATOM 4709 C C . ARG B 1 200 ? -10.539 -7.422 -1.951 1 65.06 200 ARG B C 1
ATOM 4711 O O . ARG B 1 200 ? -11.656 -7.93 -1.889 1 65.06 200 ARG B O 1
ATOM 4718 N N . GLY B 1 201 ? -9.719 -7.656 -2.938 1 62.5 201 GLY B N 1
ATOM 4719 C CA . GLY B 1 201 ? -9.914 -8.781 -3.836 1 62.5 201 GLY B CA 1
ATOM 4720 C C . GLY B 1 201 ? -10.68 -8.414 -5.094 1 62.5 201 GLY B C 1
ATOM 4721 O O . GLY B 1 201 ? -10.938 -9.273 -5.941 1 62.5 201 GLY B O 1
ATOM 4722 N N . ALA B 1 202 ? -11.062 -7.211 -5.23 1 64.38 202 ALA B N 1
ATOM 4723 C CA . ALA B 1 202 ? -11.883 -6.816 -6.375 1 64.38 202 ALA B CA 1
ATOM 4724 C C . ALA B 1 202 ? -11.031 -6.191 -7.473 1 64.38 202 ALA B C 1
ATOM 4726 O O . ALA B 1 202 ? -11.461 -5.246 -8.141 1 64.38 202 ALA B O 1
ATOM 4727 N N . CYS B 1 203 ? -9.875 -6.68 -7.648 1 64.69 203 CYS B N 1
ATOM 4728 C CA . CYS B 1 203 ? -9.016 -6.176 -8.711 1 64.69 203 CYS B CA 1
ATOM 4729 C C . CYS B 1 203 ? -9.586 -6.508 -10.086 1 64.69 203 CYS B C 1
ATOM 4731 O O . CYS B 1 203 ? -9.836 -7.676 -10.383 1 64.69 203 CYS B O 1
ATOM 4733 N N . ARG B 1 204 ? -9.867 -5.516 -10.883 1 60.84 204 ARG B N 1
ATOM 4734 C CA . ARG B 1 204 ? -10.383 -5.695 -12.234 1 60.84 204 ARG B CA 1
ATOM 4735 C C . ARG B 1 204 ? -9.328 -5.324 -13.273 1 60.84 204 ARG B C 1
ATOM 4737 O O . ARG B 1 204 ? -9.656 -5.098 -14.445 1 60.84 204 ARG B O 1
ATOM 4744 N N . GLN B 1 205 ? -8.07 -5.176 -12.766 1 60.62 205 GLN B N 1
ATOM 4745 C CA . GLN B 1 205 ? -6.898 -4.895 -13.594 1 60.62 205 GLN B CA 1
ATOM 4746 C C . GLN B 1 205 ? -7.105 -3.635 -14.43 1 60.62 205 GLN B C 1
ATOM 4748 O O . GLN B 1 205 ? -6.82 -3.627 -15.633 1 60.62 205 GLN B O 1
ATOM 4753 N N . LEU B 1 206 ? -7.699 -2.598 -13.781 1 60.72 206 LEU B N 1
ATOM 4754 C CA . LEU B 1 206 ? -7.969 -1.335 -14.461 1 60.72 206 LEU B CA 1
ATOM 4755 C C . LEU B 1 206 ? -6.684 -0.727 -15.016 1 60.72 206 LEU B C 1
ATOM 4757 O O . LEU B 1 206 ? -6.711 -0.032 -16.031 1 60.72 206 LEU B O 1
ATOM 4761 N N . CYS B 1 207 ? -5.664 -1.072 -14.305 1 59.78 207 CYS B N 1
ATOM 4762 C CA . CYS B 1 207 ? -4.371 -0.52 -14.703 1 59.78 207 CYS B CA 1
ATOM 4763 C C . CYS B 1 207 ? -3.912 -1.104 -16.031 1 59.78 207 CYS B C 1
ATOM 4765 O O . CYS B 1 207 ? -2.965 -0.605 -16.641 1 59.78 207 CYS B O 1
ATOM 4767 N N . ARG B 1 208 ? -4.574 -2.092 -16.438 1 56.25 208 ARG B N 1
ATOM 4768 C CA . ARG B 1 208 ? -4.168 -2.76 -17.672 1 56.25 208 ARG B CA 1
ATOM 4769 C C . ARG B 1 208 ? -5.059 -2.342 -18.828 1 56.25 208 ARG B C 1
ATOM 4771 O O . ARG B 1 208 ? -4.891 -2.826 -19.953 1 56.25 208 ARG B O 1
ATOM 4778 N N . ARG B 1 209 ? -5.922 -1.375 -18.562 1 57.31 209 ARG B N 1
ATOM 4779 C CA . ARG B 1 209 ? -6.828 -0.898 -19.594 1 57.31 209 ARG B CA 1
ATOM 4780 C C . ARG B 1 209 ? -6.246 0.313 -20.312 1 57.31 209 ARG B C 1
ATOM 4782 O O . ARG B 1 209 ? -5.27 0.907 -19.859 1 57.31 209 ARG B O 1
ATOM 4789 N N . LYS B 1 210 ? -6.625 0.53 -21.641 1 51.06 210 LYS B N 1
ATOM 4790 C CA . LYS B 1 210 ? -6.16 1.654 -22.453 1 51.06 210 LYS B CA 1
ATOM 4791 C C . LYS B 1 210 ? -6.855 2.949 -22.047 1 51.06 210 LYS B C 1
ATOM 4793 O O . LYS B 1 210 ? -8.078 2.984 -21.891 1 51.06 210 LYS B O 1
ATOM 4798 N N . TYR B 1 211 ? -5.969 3.811 -21.469 1 52.78 211 TYR B N 1
ATOM 4799 C CA . TYR B 1 211 ? -6.543 5.094 -21.078 1 52.78 211 TYR B CA 1
ATOM 4800 C C . TYR B 1 211 ? -5.895 6.238 -21.844 1 52.78 211 TYR B C 1
ATOM 4802 O O . TYR B 1 211 ? -4.734 6.145 -22.25 1 52.78 211 TYR B O 1
ATOM 4810 N N . THR B 1 212 ? -6.457 7 -22.547 1 51.72 212 THR B N 1
ATOM 4811 C CA . THR B 1 212 ? -5.887 8.266 -23 1 51.72 212 THR B CA 1
ATOM 4812 C C . THR B 1 212 ? -5.93 9.305 -21.875 1 51.72 212 THR B C 1
ATOM 4814 O O . THR B 1 212 ? -6.988 9.562 -21.297 1 51.72 212 THR B O 1
ATOM 4817 N N . VAL B 1 213 ? -4.633 9.492 -21.297 1 52.75 213 VAL B N 1
ATOM 4818 C CA . VAL B 1 213 ? -4.598 10.5 -20.25 1 52.75 213 VAL B CA 1
ATOM 4819 C C . VAL B 1 213 ? -3.963 11.781 -20.781 1 52.75 213 VAL B C 1
ATOM 4821 O O . VAL B 1 213 ? -2.852 11.758 -21.312 1 52.75 213 VAL B O 1
ATOM 4824 N N . THR B 1 214 ? -4.531 12.82 -21.078 1 51.84 214 THR B N 1
ATOM 4825 C CA . THR B 1 214 ? -4.004 14.109 -21.5 1 51.84 214 THR B CA 1
ATOM 4826 C C . THR B 1 214 ? -3.959 15.078 -20.312 1 51.84 214 THR B C 1
ATOM 4828 O O . THR B 1 214 ? -4.98 15.336 -19.672 1 51.84 214 THR B O 1
ATOM 4831 N N . ASP B 1 215 ? -2.691 15.367 -19.922 1 51.81 215 ASP B N 1
ATOM 4832 C CA . ASP B 1 215 ? -2.545 16.438 -18.938 1 51.81 215 ASP B CA 1
ATOM 4833 C C . ASP B 1 215 ? -3.029 17.766 -19.516 1 51.81 215 ASP B C 1
ATOM 4835 O O . ASP B 1 215 ? -2.445 18.297 -20.469 1 51.81 215 ASP B O 1
ATOM 4839 N N . LYS B 1 216 ? -4.078 18.25 -19.047 1 52.44 216 LYS B N 1
ATOM 4840 C CA . LYS B 1 216 ? -4.656 19.453 -19.656 1 52.44 216 LYS B CA 1
ATOM 4841 C C . LYS B 1 216 ? -3.779 20.672 -19.391 1 52.44 216 LYS B C 1
ATOM 4843 O O . LYS B 1 216 ? -3.852 21.656 -20.125 1 52.44 216 LYS B O 1
ATOM 4848 N N . GLU B 1 217 ? -3.039 20.719 -18.359 1 49.97 217 GLU B N 1
ATOM 4849 C CA . GLU B 1 217 ? -2.229 21.906 -18.062 1 49.97 217 GLU B CA 1
ATOM 4850 C C . GLU B 1 217 ? -1.01 21.984 -18.984 1 49.97 217 GLU B C 1
ATOM 4852 O O . GLU B 1 217 ? -0.678 23.047 -19.5 1 49.97 217 GLU B O 1
ATOM 4857 N N . THR B 1 218 ? -0.353 21.125 -19.156 1 48.19 218 THR B N 1
ATOM 4858 C CA . THR B 1 218 ? 0.882 21.188 -19.922 1 48.19 218 THR B CA 1
ATOM 4859 C C . THR B 1 218 ? 0.636 20.766 -21.375 1 48.19 218 THR B C 1
ATOM 4861 O O . THR B 1 218 ? 1.473 21 -22.25 1 48.19 218 THR B O 1
ATOM 4864 N N . GLY B 1 219 ? -0.619 20.578 -21.688 1 47.91 219 GLY B N 1
ATOM 4865 C CA . GLY B 1 219 ? -0.908 20.047 -23.016 1 47.91 219 GLY B CA 1
ATOM 4866 C C . GLY B 1 219 ? -0.232 18.719 -23.281 1 47.91 219 GLY B C 1
ATOM 4867 O O . GLY B 1 219 ? -0.398 18.125 -24.344 1 47.91 219 GLY B O 1
ATOM 4868 N N . ALA B 1 220 ? 0.742 18.641 -22.453 1 42.97 220 ALA B N 1
ATOM 4869 C CA . ALA B 1 220 ? 1.436 17.375 -22.656 1 42.97 220 ALA B CA 1
ATOM 4870 C C . ALA B 1 220 ? 0.456 16.203 -22.656 1 42.97 220 ALA B C 1
ATOM 4872 O O . ALA B 1 220 ? -0.439 16.156 -21.812 1 42.97 220 ALA B O 1
ATOM 4873 N N . GLN B 1 221 ? 0.155 16.109 -23.859 1 38.59 221 GLN B N 1
ATOM 4874 C CA . GLN B 1 221 ? -0.68 14.93 -24.016 1 38.59 221 GLN B CA 1
ATOM 4875 C C . GLN B 1 221 ? 0.044 13.68 -23.531 1 38.59 221 GLN B C 1
ATOM 4877 O O . GLN B 1 221 ? 1.222 13.477 -23.844 1 38.59 221 GLN B O 1
ATOM 4882 N N . LEU B 1 222 ? -0.155 13.562 -22.453 1 38.88 222 LEU B N 1
ATOM 4883 C CA . LEU B 1 222 ? 0.194 12.164 -22.234 1 38.88 222 LEU B CA 1
ATOM 4884 C C . LEU B 1 222 ? -0.843 11.242 -22.875 1 38.88 222 LEU B C 1
ATOM 4886 O O . LEU B 1 222 ? -2.023 11.289 -22.516 1 38.88 222 LEU B O 1
ATOM 4890 N N . ASP B 1 223 ? -0.746 11.359 -24.234 1 33.25 223 ASP B N 1
ATOM 4891 C CA . ASP B 1 223 ? -1.525 10.289 -24.844 1 33.25 223 ASP B CA 1
ATOM 4892 C C . ASP B 1 223 ? -1.594 9.062 -23.938 1 33.25 223 ASP B C 1
ATOM 4894 O O . ASP B 1 223 ? -0.578 8.406 -23.688 1 33.25 223 ASP B O 1
ATOM 4898 N N . ILE B 1 224 ? -2.307 9.211 -23.031 1 36.72 224 ILE B N 1
ATOM 4899 C CA . ILE B 1 224 ? -2.664 7.871 -22.578 1 36.72 224 ILE B CA 1
ATOM 4900 C C . ILE B 1 224 ? -3.41 7.125 -23.672 1 36.72 224 ILE B C 1
ATOM 4902 O O . ILE B 1 224 ? -4.004 6.074 -23.422 1 36.72 224 ILE B O 1
ATOM 4906 N N . ASP B 1 225 ? -4.035 7.801 -24.641 1 32.28 225 ASP B N 1
ATOM 4907 C CA . ASP B 1 225 ? -4.543 7.109 -25.812 1 32.28 225 ASP B CA 1
ATOM 4908 C C . ASP B 1 225 ? -3.656 5.918 -26.172 1 32.28 225 ASP B C 1
ATOM 4910 O O . ASP B 1 225 ? -4.152 4.809 -26.391 1 32.28 225 ASP B O 1
ATOM 4914 N N . GLY B 1 226 ? -2.852 6.25 -27.203 1 32 226 GLY B N 1
ATOM 4915 C CA . GLY B 1 226 ? -2.455 4.988 -27.797 1 32 226 GLY B CA 1
ATOM 4916 C C . GLY B 1 226 ? -2.084 3.93 -26.781 1 32 226 GLY B C 1
ATOM 4917 O O . GLY B 1 226 ? -2.641 2.83 -26.781 1 32 226 GLY B O 1
ATOM 4918 N N . ARG B 1 227 ? -0.841 4.137 -26.219 1 33.75 227 ARG B N 1
ATOM 4919 C CA . ARG B 1 227 ? 0.081 3.221 -25.547 1 33.75 227 ARG B CA 1
ATOM 4920 C C . ARG B 1 227 ? -0.284 3.045 -24.078 1 33.75 227 ARG B C 1
ATOM 4922 O O . ARG B 1 227 ? -0.896 3.928 -23.484 1 33.75 227 ARG B O 1
ATOM 4929 N N . TYR B 1 228 ? -0.321 1.773 -23.609 1 37.06 228 TYR B N 1
ATOM 4930 C CA . TYR B 1 228 ? -0.515 0.977 -22.406 1 37.06 228 TYR B CA 1
ATOM 4931 C C . TYR B 1 228 ? -0.03 1.729 -21.172 1 37.06 228 TYR B C 1
ATOM 4933 O O . TYR B 1 228 ? 1.173 1.781 -20.906 1 37.06 228 TYR B O 1
ATOM 4941 N N . VAL B 1 229 ? -0.645 2.941 -20.922 1 42.72 229 VAL B N 1
ATOM 4942 C CA . VAL B 1 229 ? -0.086 3.758 -19.844 1 42.72 229 VAL B CA 1
ATOM 4943 C C . VAL B 1 229 ? 0.332 2.865 -18.688 1 42.72 229 VAL B C 1
ATOM 4945 O O . VAL B 1 229 ? 1.396 3.062 -18.094 1 42.72 229 VAL B O 1
ATOM 4948 N N . LEU B 1 230 ? -0.822 2.197 -18.312 1 50.53 230 LEU B N 1
ATOM 4949 C CA . LEU B 1 230 ? -0.427 1.365 -17.188 1 50.53 230 LEU B CA 1
ATOM 4950 C C . LEU B 1 230 ? -0.333 -0.101 -17.594 1 50.53 230 LEU B C 1
ATOM 4952 O O . LEU B 1 230 ? -0.453 -0.994 -16.75 1 50.53 230 LEU B O 1
ATOM 4956 N N . SER B 1 231 ? -0.441 -0.119 -18.906 1 50.62 231 SER B N 1
ATOM 4957 C CA . SER B 1 231 ? -0.389 -1.509 -19.344 1 50.62 231 SER B CA 1
ATOM 4958 C C . SER B 1 231 ? 1.033 -2.057 -19.281 1 50.62 231 SER B C 1
ATOM 4960 O O . SER B 1 231 ? 1.707 -2.17 -20.312 1 50.62 231 SER B O 1
ATOM 4962 N N . PRO B 1 232 ? 1.263 -2.285 -18.078 1 60.75 232 PRO B N 1
ATOM 4963 C CA . PRO B 1 232 ? 2.629 -2.797 -17.938 1 60.75 232 PRO B CA 1
ATOM 4964 C C . PRO B 1 232 ? 2.822 -4.152 -18.625 1 60.75 232 PRO B C 1
ATOM 4966 O O . PRO B 1 232 ? 1.864 -4.918 -18.766 1 60.75 232 PRO B O 1
ATOM 4969 N N . LYS B 1 233 ? 3.818 -4.172 -19.312 1 70.19 233 LYS B N 1
ATOM 4970 C CA . LYS B 1 233 ? 4.23 -5.488 -19.781 1 70.19 233 LYS B CA 1
ATOM 4971 C C . LYS B 1 233 ? 4.297 -6.492 -18.641 1 70.19 233 LYS B C 1
ATOM 4973 O O . LYS B 1 233 ? 4.359 -6.102 -17.469 1 70.19 233 LYS B O 1
ATOM 4978 N N . ASP B 1 234 ? 4.18 -7.734 -19.062 1 78.69 234 ASP B N 1
ATOM 4979 C CA . ASP B 1 234 ? 4.289 -8.797 -18.062 1 78.69 234 ASP B CA 1
ATOM 4980 C C . ASP B 1 234 ? 5.75 -9.07 -17.719 1 78.69 234 ASP B C 1
ATOM 4982 O O . ASP B 1 234 ? 6.625 -8.984 -18.578 1 78.69 234 ASP B O 1
ATOM 4986 N N . LEU B 1 235 ? 5.906 -9.375 -16.484 1 84.44 235 LEU B N 1
ATOM 4987 C CA . LEU B 1 235 ? 7.23 -9.789 -16.016 1 84.44 235 LEU B CA 1
ATOM 4988 C C . LEU B 1 235 ? 7.633 -11.117 -16.656 1 84.44 235 LEU B C 1
ATOM 4990 O O . LEU B 1 235 ? 6.82 -12.047 -16.734 1 84.44 235 LEU B O 1
ATOM 4994 N N . CYS B 1 236 ? 8.773 -11.203 -17.172 1 89.62 236 CYS B N 1
ATOM 4995 C CA . CYS B 1 236 ? 9.383 -12.453 -17.625 1 89.62 236 CYS B CA 1
ATOM 4996 C C . CYS B 1 236 ? 10.852 -12.516 -17.234 1 89.62 236 CYS B C 1
ATOM 4998 O O . CYS B 1 236 ? 11.656 -11.703 -17.703 1 89.62 236 CYS B O 1
ATOM 5000 N N . THR B 1 237 ? 11.188 -13.461 -16.438 1 92.25 237 THR B N 1
ATOM 5001 C CA . THR B 1 237 ? 12.555 -13.523 -15.938 1 92.25 237 THR B CA 1
ATOM 5002 C C . THR B 1 237 ? 13.312 -14.688 -16.578 1 92.25 237 THR B C 1
ATOM 5004 O O . THR B 1 237 ? 14.422 -15.008 -16.156 1 92.25 237 THR B O 1
ATOM 5007 N N . ILE B 1 238 ? 12.781 -15.289 -17.578 1 93.75 238 ILE B N 1
ATOM 5008 C CA . ILE B 1 238 ? 13.266 -16.547 -18.125 1 93.75 238 ILE B CA 1
ATOM 5009 C C . ILE B 1 238 ? 14.695 -16.375 -18.641 1 93.75 238 ILE B C 1
ATOM 5011 O O . ILE B 1 238 ? 15.508 -17.297 -18.547 1 93.75 238 ILE B O 1
ATOM 5015 N N . ASP B 1 239 ? 15.141 -15.203 -19.078 1 90.38 239 ASP B N 1
ATOM 5016 C CA . ASP B 1 239 ? 16.453 -14.984 -19.688 1 90.38 239 ASP B CA 1
ATOM 5017 C C . ASP B 1 239 ? 17.453 -14.461 -18.672 1 90.38 239 ASP B C 1
ATOM 5019 O O . ASP B 1 239 ? 18.625 -14.289 -18.984 1 90.38 239 ASP B O 1
ATOM 5023 N N . PHE B 1 240 ? 17.031 -14.219 -17.453 1 89.81 240 PHE B N 1
ATOM 5024 C CA . PHE B 1 240 ? 17.969 -13.859 -16.406 1 89.81 240 PHE B CA 1
ATOM 5025 C C . PHE B 1 240 ? 17.625 -14.555 -15.102 1 89.81 240 PHE B C 1
ATOM 5027 O O . PHE B 1 240 ? 17.812 -13.984 -14.023 1 89.81 240 PHE B O 1
ATOM 5034 N N . LEU B 1 241 ? 17.078 -15.648 -15.211 1 94.19 241 LEU B N 1
ATOM 5035 C CA . LEU B 1 241 ? 16.672 -16.469 -14.07 1 94.19 241 LEU B CA 1
ATOM 5036 C C . LEU B 1 241 ? 17.891 -16.812 -13.211 1 94.19 241 LEU B C 1
ATOM 5038 O O . LEU B 1 241 ? 17.781 -16.906 -11.984 1 94.19 241 LEU B O 1
ATOM 5042 N N . ASP B 1 242 ? 19.016 -17 -13.844 1 93.44 242 ASP B N 1
ATOM 5043 C CA . ASP B 1 242 ? 20.25 -17.328 -13.117 1 93.44 242 ASP B CA 1
ATOM 5044 C C . ASP B 1 242 ? 20.609 -16.219 -12.141 1 93.44 242 ASP B C 1
ATOM 5046 O O . ASP B 1 242 ? 21.062 -16.484 -11.023 1 93.44 242 ASP B O 1
ATOM 5050 N N . LYS B 1 243 ? 20.391 -14.992 -12.523 1 92.44 243 LYS B N 1
ATOM 5051 C CA . LYS B 1 243 ? 20.688 -13.852 -11.656 1 92.44 243 LYS B CA 1
ATOM 5052 C C . LYS B 1 243 ? 19.719 -13.812 -10.469 1 92.44 243 LYS B C 1
ATOM 5054 O O . 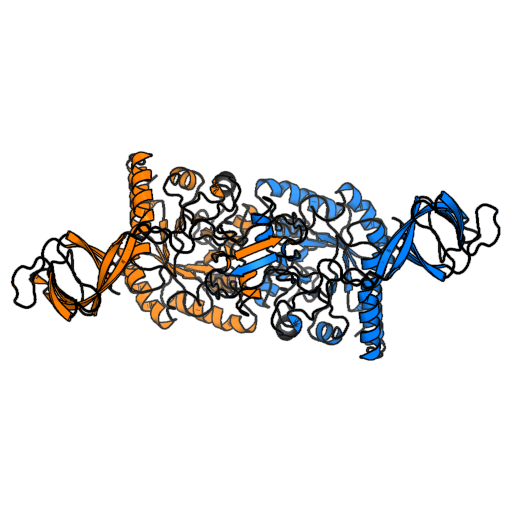LYS B 1 243 ? 20.109 -13.461 -9.359 1 92.44 243 LYS B O 1
ATOM 5059 N N . MET B 1 244 ? 18.516 -14.164 -10.734 1 94 244 MET B N 1
ATOM 5060 C CA . MET B 1 244 ? 17.516 -14.203 -9.672 1 94 244 MET B CA 1
ATOM 5061 C C . MET B 1 244 ? 17.875 -15.25 -8.625 1 94 244 MET B C 1
ATOM 5063 O O . MET B 1 244 ? 17.797 -14.984 -7.422 1 94 244 MET B O 1
ATOM 5067 N N . ILE B 1 245 ? 18.266 -16.406 -9.102 1 95.94 245 ILE B N 1
ATOM 5068 C CA . ILE B 1 245 ? 18.656 -17.5 -8.211 1 95.94 245 ILE B CA 1
ATOM 5069 C C . ILE B 1 245 ? 19.922 -17.109 -7.449 1 95.94 245 ILE B C 1
ATOM 5071 O O . ILE B 1 245 ? 20.031 -17.359 -6.246 1 95.94 245 ILE B O 1
ATOM 5075 N N . ALA B 1 246 ? 20.812 -16.469 -8.117 1 94.81 246 ALA B N 1
ATOM 5076 C CA . ALA B 1 246 ? 22.062 -16.047 -7.496 1 94.81 246 ALA B CA 1
ATOM 5077 C C . ALA B 1 246 ? 21.797 -14.992 -6.422 1 94.81 246 ALA B C 1
ATOM 5079 O O . ALA B 1 246 ? 22.531 -14.93 -5.422 1 94.81 246 ALA B O 1
ATOM 5080 N N . ALA B 1 247 ? 20.797 -14.203 -6.621 1 95 247 ALA B N 1
ATOM 5081 C CA . ALA B 1 247 ? 20.453 -13.156 -5.668 1 95 247 ALA B CA 1
ATOM 5082 C C . ALA B 1 247 ? 19.891 -13.742 -4.371 1 95 247 ALA B C 1
ATOM 5084 O O . ALA B 1 247 ? 19.812 -13.055 -3.354 1 95 247 ALA B O 1
ATOM 5085 N N . GLY B 1 248 ? 19.484 -14.992 -4.457 1 96.5 248 GLY B N 1
ATOM 5086 C CA . GLY B 1 248 ? 19.062 -15.656 -3.23 1 96.5 248 GLY B CA 1
ATOM 5087 C C . GLY B 1 248 ? 17.609 -16.094 -3.248 1 96.5 248 GLY B C 1
ATOM 5088 O O . GLY B 1 248 ? 17.094 -16.609 -2.256 1 96.5 248 GLY B O 1
ATOM 5089 N N . VAL B 1 249 ? 16.953 -15.961 -4.367 1 97.12 249 VAL B N 1
ATOM 5090 C CA . VAL B 1 249 ? 15.555 -16.375 -4.488 1 97.12 249 VAL B CA 1
ATOM 5091 C C . VAL B 1 249 ? 15.461 -17.891 -4.5 1 97.12 249 VAL B C 1
ATOM 5093 O O . VAL B 1 249 ? 16.25 -18.562 -5.172 1 97.12 249 VAL B O 1
ATOM 5096 N N . ARG B 1 250 ? 14.523 -18.406 -3.746 1 97.38 250 ARG B N 1
ATOM 5097 C CA . ARG B 1 250 ? 14.391 -19.859 -3.678 1 97.38 250 ARG B CA 1
ATOM 5098 C C . ARG B 1 250 ? 12.977 -20.297 -4.043 1 97.38 250 ARG B C 1
ATOM 5100 O O . ARG B 1 250 ? 12.742 -21.469 -4.309 1 97.38 250 ARG B O 1
ATOM 5107 N N . VAL B 1 251 ? 12.062 -19.391 -4.031 1 97.94 251 VAL B N 1
ATOM 5108 C CA . VAL B 1 251 ? 10.695 -19.672 -4.457 1 97.94 251 VAL B CA 1
ATOM 5109 C C . VAL B 1 251 ? 10.305 -18.75 -5.605 1 97.94 251 VAL B C 1
ATOM 5111 O O . VAL B 1 251 ? 10.312 -17.516 -5.445 1 97.94 251 VAL B O 1
ATOM 5114 N N . LEU B 1 252 ? 9.992 -19.328 -6.754 1 98.06 252 LEU B N 1
ATOM 5115 C CA . LEU B 1 252 ? 9.539 -18.594 -7.922 1 98.06 252 LEU B CA 1
ATOM 5116 C C . LEU B 1 252 ? 8.016 -18.594 -8.008 1 98.06 252 LEU B C 1
ATOM 5118 O O . LEU B 1 252 ? 7.406 -19.609 -8.305 1 98.06 252 LEU B O 1
ATOM 5122 N N . LYS B 1 253 ? 7.449 -17.484 -7.77 1 97 253 LYS B N 1
ATOM 5123 C CA . LYS B 1 253 ? 6 -17.344 -7.824 1 97 253 LYS B CA 1
ATOM 5124 C C . LYS B 1 253 ? 5.539 -16.938 -9.219 1 97 253 LYS B C 1
ATOM 5126 O O . LYS B 1 253 ? 5.977 -15.906 -9.75 1 97 253 LYS B O 1
ATOM 5131 N N . ILE B 1 254 ? 4.695 -17.688 -9.773 1 96.5 254 ILE B N 1
ATOM 5132 C CA . ILE B 1 254 ? 4.102 -17.375 -11.07 1 96.5 254 ILE B CA 1
ATOM 5133 C C . ILE B 1 254 ? 2.748 -16.688 -10.867 1 96.5 254 ILE B C 1
ATOM 5135 O O . ILE B 1 254 ? 1.892 -17.203 -10.141 1 96.5 254 ILE B O 1
ATOM 5139 N N . GLU B 1 255 ? 2.592 -15.531 -11.422 1 90.19 255 GLU B N 1
ATOM 5140 C CA . GLU B 1 255 ? 1.313 -14.836 -11.336 1 90.19 255 GLU B CA 1
ATOM 5141 C C . GLU B 1 255 ? 0.313 -15.391 -12.344 1 90.19 255 GLU B C 1
ATOM 5143 O O . GLU B 1 255 ? 0.676 -15.703 -13.484 1 90.19 255 GLU B O 1
ATOM 5148 N N . GLY B 1 256 ? -1.069 -15.469 -11.945 1 88.62 256 GLY B N 1
ATOM 5149 C CA . GLY B 1 256 ? -2.041 -15.844 -12.961 1 88.62 256 GLY B CA 1
ATOM 5150 C C . GLY B 1 256 ? -3.148 -16.734 -12.43 1 88.62 256 GLY B C 1
ATOM 5151 O O . GLY B 1 256 ? -3.518 -17.719 -13.062 1 88.62 256 GLY B O 1
ATOM 5152 N N . ARG B 1 257 ? -3.654 -16.484 -11.266 1 85.88 257 ARG B N 1
ATOM 5153 C CA . ARG B 1 257 ? -4.75 -17.297 -10.734 1 85.88 257 ARG B CA 1
ATOM 5154 C C . ARG B 1 257 ? -5.992 -17.172 -11.609 1 85.88 257 ARG B C 1
ATOM 5156 O O . ARG B 1 257 ? -6.836 -18.062 -11.633 1 85.88 257 ARG B O 1
ATOM 5163 N N . ALA B 1 258 ? -6.062 -16.078 -12.32 1 79.75 258 ALA B N 1
ATOM 5164 C CA . ALA B 1 258 ? -7.211 -15.844 -13.188 1 79.75 258 ALA B CA 1
ATOM 5165 C C . ALA B 1 258 ? -6.93 -16.328 -14.609 1 79.75 258 ALA B C 1
ATOM 5167 O O . ALA B 1 258 ? -7.738 -16.125 -15.516 1 79.75 258 ALA B O 1
ATOM 5168 N N . ARG B 1 259 ? -5.797 -16.953 -14.828 1 84.69 259 ARG B N 1
ATOM 5169 C CA . ARG B 1 259 ? -5.414 -17.422 -16.156 1 84.69 259 ARG B CA 1
ATOM 5170 C C . ARG B 1 259 ? -5.855 -18.875 -16.375 1 84.69 259 ARG B C 1
ATOM 5172 O O . ARG B 1 259 ? -6.172 -19.578 -15.414 1 84.69 259 ARG B O 1
ATOM 5179 N N . GLY B 1 260 ? -5.844 -19.25 -17.625 1 85.25 260 GLY B N 1
ATOM 5180 C CA . GLY B 1 260 ? -6.281 -20.594 -17.969 1 85.25 260 GLY B CA 1
ATOM 5181 C C . GLY B 1 260 ? -5.234 -21.656 -17.688 1 85.25 260 GLY B C 1
ATOM 5182 O O . GLY B 1 260 ? -4.074 -21.328 -17.422 1 85.25 260 GLY B O 1
ATOM 5183 N N . ALA B 1 261 ? -5.699 -22.875 -17.781 1 90.25 261 ALA B N 1
ATOM 5184 C CA . ALA B 1 261 ? -4.844 -24.031 -17.469 1 90.25 261 ALA B CA 1
ATOM 5185 C C . ALA B 1 261 ? -3.684 -24.125 -18.453 1 90.25 261 ALA B C 1
ATOM 5187 O O . ALA B 1 261 ? -2.584 -24.547 -18.078 1 90.25 261 ALA B O 1
ATOM 5188 N N . GLU B 1 262 ? -3.904 -23.734 -19.688 1 88.69 262 GLU B N 1
ATOM 5189 C CA . GLU B 1 262 ? -2.844 -23.797 -20.688 1 88.69 262 GLU B CA 1
ATOM 5190 C C . GLU B 1 262 ? -1.723 -22.812 -20.359 1 88.69 262 GLU B C 1
ATOM 5192 O O . GLU B 1 262 ? -0.553 -23.078 -20.641 1 88.69 262 GLU B O 1
ATOM 5197 N N . TYR B 1 263 ? -2.094 -21.672 -19.859 1 90.94 263 TYR B N 1
ATOM 5198 C CA . TYR B 1 263 ? -1.111 -20.719 -19.375 1 90.94 263 TYR B CA 1
ATOM 5199 C C . TYR B 1 263 ? -0.276 -21.312 -18.25 1 90.94 263 TYR B C 1
ATOM 5201 O O . TYR B 1 263 ? 0.956 -21.266 -18.297 1 90.94 263 TYR B O 1
ATOM 5209 N N . VAL B 1 264 ? -0.976 -21.891 -17.312 1 94.12 264 VAL B N 1
ATOM 5210 C CA . VAL B 1 264 ? -0.309 -22.453 -16.141 1 94.12 264 VAL B CA 1
ATOM 5211 C C . VAL B 1 264 ? 0.66 -23.547 -16.578 1 94.12 264 VAL B C 1
ATOM 5213 O O . VAL B 1 264 ? 1.826 -23.547 -16.188 1 94.12 264 VAL B O 1
ATOM 5216 N N . LYS B 1 265 ? 0.212 -24.391 -17.438 1 94.44 265 LYS B N 1
ATOM 5217 C CA . LYS B 1 265 ? 1.05 -25.484 -17.922 1 94.44 265 LYS B CA 1
ATOM 5218 C C . LYS B 1 265 ? 2.297 -24.953 -18.625 1 94.44 265 LYS B C 1
ATOM 5220 O O . LYS B 1 265 ? 3.418 -25.344 -18.281 1 94.44 265 LYS B O 1
ATOM 5225 N N . ARG B 1 266 ? 2.098 -24.062 -19.547 1 93.88 266 ARG B N 1
ATOM 5226 C CA . ARG B 1 266 ? 3.186 -23.562 -20.375 1 93.88 266 ARG B CA 1
ATOM 5227 C C . ARG B 1 266 ? 4.242 -22.859 -19.531 1 93.88 266 ARG B C 1
ATOM 5229 O O . ARG B 1 266 ? 5.438 -23.109 -19.688 1 93.88 266 ARG B O 1
ATOM 5236 N N . VAL B 1 267 ? 3.807 -22.031 -18.641 1 96.88 267 VAL B N 1
ATOM 5237 C CA . VAL B 1 267 ? 4.738 -21.234 -17.844 1 96.88 267 VAL B CA 1
ATOM 5238 C C . VAL B 1 267 ? 5.516 -22.141 -16.906 1 96.88 267 VAL B C 1
ATOM 5240 O O . VAL B 1 267 ? 6.742 -22.062 -16.828 1 96.88 267 VAL B O 1
ATOM 5243 N N . VAL B 1 268 ? 4.848 -23.047 -16.266 1 98.19 268 VAL B N 1
ATOM 5244 C CA . VAL B 1 268 ? 5.508 -23.953 -15.32 1 98.19 268 VAL B CA 1
ATOM 5245 C C . VAL B 1 268 ? 6.535 -24.797 -16.062 1 98.19 268 VAL B C 1
ATOM 5247 O O . VAL B 1 268 ? 7.68 -24.938 -15.617 1 98.19 268 VAL B O 1
ATOM 5250 N N . GLU B 1 269 ? 6.172 -25.344 -17.188 1 97.81 269 GLU B N 1
ATOM 5251 C CA . GLU B 1 269 ? 7.078 -26.188 -17.969 1 97.81 269 GLU B CA 1
ATOM 5252 C C . GLU B 1 269 ? 8.328 -25.406 -18.375 1 97.81 269 GLU B C 1
ATOM 5254 O O . GLU B 1 269 ? 9.438 -25.938 -18.328 1 97.81 269 GLU B O 1
ATOM 5259 N N . CYS B 1 270 ? 8.125 -24.234 -18.812 1 97.56 270 CYS B N 1
ATOM 5260 C CA . CYS B 1 270 ? 9.25 -23.438 -19.281 1 97.56 270 CYS B CA 1
ATOM 5261 C C . CYS B 1 270 ? 10.219 -23.141 -18.141 1 97.56 270 CYS B C 1
ATOM 5263 O O . CYS B 1 270 ? 11.43 -23.281 -18.297 1 97.56 270 CYS B O 1
ATOM 5265 N N . TYR B 1 271 ? 9.695 -22.766 -17.031 1 98.44 271 TYR B N 1
ATOM 5266 C CA . TYR B 1 271 ? 10.57 -22.438 -15.906 1 98.44 271 TYR B CA 1
ATOM 5267 C C . TYR B 1 271 ? 11.219 -23.688 -15.336 1 98.44 271 TYR B C 1
ATOM 5269 O O . TYR B 1 271 ? 12.367 -23.656 -14.898 1 98.44 271 TYR B O 1
ATOM 5277 N N . ASP B 1 272 ? 10.492 -24.812 -15.297 1 98.44 272 ASP B N 1
ATOM 5278 C CA . ASP B 1 272 ? 11.086 -26.078 -14.891 1 98.44 272 ASP B CA 1
ATOM 5279 C C . ASP B 1 272 ? 12.25 -26.453 -15.805 1 98.44 272 ASP B C 1
ATOM 5281 O O . ASP B 1 272 ? 13.312 -26.859 -15.336 1 98.44 272 ASP B O 1
ATOM 5285 N N . GLN B 1 273 ? 12.023 -26.328 -17.094 1 97.94 273 GLN B N 1
ATOM 5286 C CA . GLN B 1 273 ? 13.062 -26.641 -18.062 1 97.94 273 GLN B CA 1
ATOM 5287 C C . GLN B 1 273 ? 14.281 -25.734 -17.875 1 97.94 273 GLN B C 1
ATOM 5289 O O . GLN B 1 273 ? 15.422 -26.188 -17.969 1 97.94 273 GLN B O 1
ATOM 5294 N N . ALA B 1 274 ? 14.047 -24.484 -17.641 1 97.5 274 ALA B N 1
ATOM 5295 C CA . ALA B 1 274 ? 15.141 -23.547 -17.422 1 97.5 274 ALA B CA 1
ATOM 5296 C C . ALA B 1 274 ? 15.969 -23.938 -16.188 1 97.5 274 ALA B C 1
ATOM 5298 O O . ALA B 1 274 ? 17.203 -23.938 -16.25 1 97.5 274 ALA B O 1
ATOM 5299 N N . LEU B 1 275 ? 15.32 -24.297 -15.133 1 98.06 275 LEU B N 1
ATOM 5300 C CA . LEU B 1 275 ? 16.016 -24.688 -13.914 1 98.06 275 LEU B CA 1
ATOM 5301 C C . LEU B 1 275 ? 16.797 -25.969 -14.117 1 98.06 275 LEU B C 1
ATOM 5303 O O . LEU B 1 275 ? 17.938 -26.094 -13.648 1 98.06 275 LEU B O 1
ATOM 5307 N N . LYS B 1 276 ? 16.203 -26.938 -14.789 1 97.88 276 LYS B N 1
ATOM 5308 C CA . LYS B 1 276 ? 16.906 -28.172 -15.109 1 97.88 276 LYS B CA 1
ATOM 5309 C C . LYS B 1 276 ? 18.141 -27.891 -15.969 1 97.88 276 LYS B C 1
ATOM 5311 O O . LYS B 1 276 ? 19.188 -28.516 -15.781 1 97.88 276 LYS B O 1
ATOM 5316 N N . ALA B 1 277 ? 17.953 -26.984 -16.906 1 97.44 277 ALA B N 1
ATOM 5317 C CA . ALA B 1 277 ? 19.078 -26.609 -17.75 1 97.44 277 ALA B CA 1
ATOM 5318 C C . ALA B 1 277 ? 20.188 -25.969 -16.922 1 97.44 277 ALA B C 1
ATOM 5320 O O . ALA B 1 277 ? 21.375 -26.156 -17.219 1 97.44 277 ALA B O 1
ATOM 5321 N N . MET B 1 278 ? 19.844 -25.203 -15.953 1 96.12 278 MET B N 1
ATOM 5322 C CA . MET B 1 278 ? 20.844 -24.609 -15.078 1 96.12 278 MET B CA 1
ATOM 5323 C C . MET B 1 278 ? 21.609 -25.672 -14.312 1 96.12 278 MET B C 1
ATOM 5325 O O . MET B 1 278 ? 22.828 -25.609 -14.18 1 96.12 278 MET B O 1
ATOM 5329 N N . GLU B 1 279 ? 20.859 -26.641 -13.797 1 96.44 279 GLU B N 1
ATOM 5330 C CA . GLU B 1 279 ? 21.484 -27.75 -13.078 1 96.44 279 GLU B CA 1
ATOM 5331 C C . GLU B 1 279 ? 22.453 -28.516 -13.977 1 96.44 279 GLU B C 1
ATOM 5333 O O . GLU B 1 279 ? 23.547 -28.906 -13.531 1 96.44 279 GLU B O 1
ATOM 5338 N N . SER B 1 280 ? 22.094 -28.672 -15.227 1 96.88 280 SER B N 1
ATOM 5339 C CA . SER B 1 280 ? 22.906 -29.469 -16.156 1 96.88 280 SER B CA 1
ATOM 5340 C C . SER B 1 280 ? 23.953 -28.609 -16.844 1 96.88 280 SER B C 1
ATOM 5342 O O . SER B 1 280 ? 24.766 -29.109 -17.625 1 96.88 280 SER B O 1
ATOM 5344 N N . GLY B 1 281 ? 23.906 -27.344 -16.625 1 94.38 281 GLY B N 1
ATOM 5345 C CA . GLY B 1 281 ? 24.859 -26.453 -17.234 1 94.38 281 GLY B CA 1
ATOM 5346 C C . GLY B 1 281 ? 24.516 -26.109 -18.672 1 94.38 281 GLY B C 1
ATOM 5347 O O . GLY B 1 281 ? 25.391 -25.703 -19.453 1 94.38 281 GLY B O 1
ATOM 5348 N N . THR B 1 282 ? 23.25 -26.281 -19.094 1 96.56 282 THR B N 1
ATOM 5349 C CA . THR B 1 282 ? 22.844 -26.047 -20.484 1 96.56 282 THR B CA 1
ATOM 5350 C C . THR B 1 282 ? 21.922 -24.844 -20.578 1 96.56 282 THR B C 1
ATOM 5352 O O . THR B 1 282 ? 21.188 -24.688 -21.562 1 96.56 282 THR B O 1
ATOM 5355 N N . TYR B 1 283 ? 21.859 -24.047 -19.5 1 95.25 283 TYR B N 1
ATOM 5356 C CA . TYR B 1 283 ? 21.141 -22.781 -19.516 1 95.25 283 TYR B 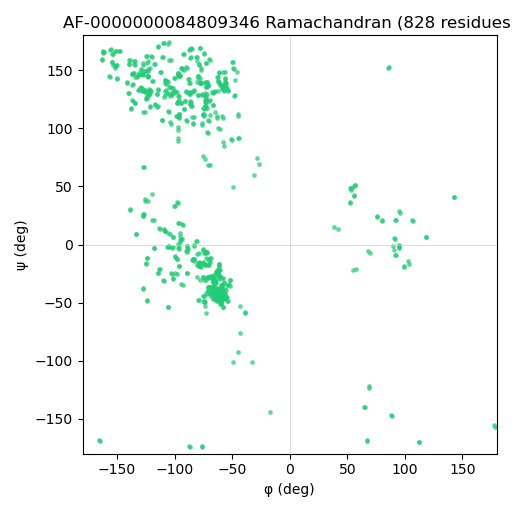CA 1
ATOM 5357 C C . TYR B 1 283 ? 21.875 -21.734 -20.359 1 95.25 283 TYR B C 1
ATOM 5359 O O . TYR B 1 283 ? 22.812 -21.109 -19.891 1 95.25 283 TYR B O 1
ATOM 5367 N N . THR B 1 284 ? 21.484 -21.562 -21.688 1 94.81 284 THR B N 1
ATOM 5368 C CA . THR B 1 284 ? 22.141 -20.703 -22.656 1 94.81 284 THR B CA 1
ATOM 5369 C C . THR B 1 284 ? 21.172 -19.625 -23.172 1 94.81 284 THR B C 1
ATOM 5371 O O . THR B 1 284 ? 19.953 -19.781 -23.062 1 94.81 284 THR B O 1
ATOM 5374 N N . PRO B 1 285 ? 21.781 -18.625 -23.719 1 91.88 285 PRO B N 1
ATOM 5375 C CA . PRO B 1 285 ? 20.922 -17.609 -24.328 1 91.88 285 PRO B CA 1
ATOM 5376 C C . PRO B 1 285 ? 20.016 -18.172 -25.422 1 91.88 285 PRO B C 1
ATOM 5378 O O . PRO B 1 285 ? 18.875 -17.734 -25.562 1 91.88 285 PRO B O 1
ATOM 5381 N N . ALA B 1 286 ? 20.484 -19.094 -26.141 1 93.75 286 ALA B N 1
ATOM 5382 C CA . ALA B 1 286 ? 19.688 -19.719 -27.188 1 93.75 286 ALA B CA 1
ATOM 5383 C C . ALA B 1 286 ? 18.484 -20.438 -26.594 1 93.75 286 ALA B C 1
ATOM 5385 O O . ALA B 1 286 ? 17.359 -20.312 -27.094 1 93.75 286 ALA B O 1
ATOM 5386 N N . LEU B 1 287 ? 18.719 -21.188 -25.609 1 95.12 287 LEU B N 1
ATOM 5387 C CA . LEU B 1 287 ? 17.625 -21.906 -24.953 1 95.12 287 LEU B CA 1
ATOM 5388 C C . LEU B 1 287 ? 16.594 -20.938 -24.391 1 95.12 287 LEU B C 1
ATOM 5390 O O . LEU B 1 287 ? 15.391 -21.125 -24.562 1 95.12 287 LEU B O 1
ATOM 5394 N N . THR B 1 288 ? 17.125 -19.906 -23.703 1 93.56 288 THR B N 1
ATOM 5395 C CA . THR B 1 288 ? 16.188 -18.984 -23.062 1 93.56 288 THR B CA 1
ATOM 5396 C C . THR B 1 288 ? 15.383 -18.219 -24.109 1 93.56 288 THR B C 1
ATOM 5398 O O . THR B 1 288 ? 14.227 -17.875 -23.891 1 93.56 288 THR B O 1
ATOM 5401 N N . ALA B 1 289 ? 15.961 -17.984 -25.219 1 92.25 289 ALA B N 1
ATOM 5402 C CA . ALA B 1 289 ? 15.219 -17.359 -26.312 1 92.25 289 ALA B CA 1
ATOM 5403 C C . ALA B 1 289 ? 14.094 -18.266 -26.797 1 92.25 289 ALA B C 1
ATOM 5405 O O . ALA B 1 289 ? 12.984 -17.812 -27.062 1 92.25 289 ALA B O 1
ATOM 5406 N N . GLU B 1 290 ? 14.383 -19.469 -26.922 1 95.19 290 GLU B N 1
ATOM 5407 C CA . GLU B 1 290 ? 13.375 -20.453 -27.312 1 95.19 290 GLU B CA 1
ATOM 5408 C C . GLU B 1 290 ? 12.242 -20.516 -26.297 1 95.19 290 GLU B C 1
ATOM 5410 O O . GLU B 1 290 ? 11.07 -20.547 -26.672 1 95.19 290 GLU B O 1
ATOM 5415 N N . LEU B 1 291 ? 12.625 -20.594 -25.062 1 95.88 291 LEU B N 1
ATOM 5416 C CA . LEU B 1 291 ? 11.633 -20.656 -24 1 95.88 291 LEU B CA 1
ATOM 5417 C C . LEU B 1 291 ? 10.773 -19.391 -24 1 95.88 291 LEU B C 1
ATOM 5419 O O . LEU B 1 291 ? 9.562 -19.469 -23.781 1 95.88 291 LEU B O 1
ATOM 5423 N N . LYS B 1 292 ? 11.438 -18.312 -24.172 1 92.31 292 LYS B N 1
ATOM 5424 C CA . LYS B 1 292 ? 10.711 -17.047 -24.219 1 92.31 292 LYS B CA 1
ATOM 5425 C C . LYS B 1 292 ? 9.688 -17.047 -25.359 1 92.31 292 LYS B C 1
ATOM 5427 O O . LYS B 1 292 ? 8.578 -16.547 -25.188 1 92.31 292 LYS B O 1
ATOM 5432 N N . GLU B 1 293 ? 10 -17.562 -26.469 1 91.44 293 GLU B N 1
ATOM 5433 C CA . GLU B 1 293 ? 9.07 -17.672 -27.594 1 91.44 293 GLU B CA 1
ATOM 5434 C C . GLU B 1 293 ? 7.898 -18.594 -27.234 1 91.44 293 GLU B C 1
ATOM 5436 O O . GLU B 1 293 ? 6.758 -18.312 -27.609 1 91.44 293 GLU B O 1
ATOM 5441 N N . ARG B 1 294 ? 8.195 -19.641 -26.609 1 92.69 294 ARG B N 1
ATOM 5442 C CA . ARG B 1 294 ? 7.133 -20.516 -26.141 1 92.69 294 ARG B CA 1
ATOM 5443 C C . ARG B 1 294 ? 6.188 -19.797 -25.188 1 92.69 294 ARG B C 1
ATOM 5445 O O . ARG B 1 294 ? 4.969 -19.969 -25.281 1 92.69 294 ARG B O 1
ATOM 5452 N N . LEU B 1 295 ? 6.777 -18.969 -24.328 1 92.81 295 LEU B N 1
ATOM 5453 C CA . LEU B 1 295 ? 5.977 -18.219 -23.359 1 92.81 295 LEU B CA 1
ATOM 5454 C C . LEU B 1 295 ? 5.09 -17.203 -24.078 1 92.81 295 LEU B C 1
ATOM 5456 O O . LEU B 1 295 ? 4.008 -16.875 -23.594 1 92.81 295 LEU B O 1
ATOM 5460 N N . ARG B 1 296 ? 5.465 -16.781 -25.188 1 89.25 296 ARG B N 1
ATOM 5461 C CA . ARG B 1 296 ? 4.703 -15.797 -25.969 1 89.25 296 ARG B CA 1
ATOM 5462 C C . ARG B 1 296 ? 3.424 -16.406 -26.516 1 89.25 296 ARG B C 1
ATOM 5464 O O . ARG B 1 296 ? 2.531 -15.695 -26.969 1 89.25 296 ARG B O 1
ATOM 5471 N N . THR B 1 297 ? 3.33 -17.703 -26.484 1 87 297 THR B N 1
ATOM 5472 C CA . THR B 1 297 ? 2.182 -18.375 -27.078 1 87 297 THR B CA 1
ATOM 5473 C C . THR B 1 297 ? 0.977 -18.312 -26.156 1 87 297 THR B C 1
ATOM 5475 O O . THR B 1 297 ? -0.153 -18.578 -26.562 1 87 297 THR B O 1
ATOM 5478 N N . VAL B 1 298 ? 1.222 -18.047 -24.938 1 86.06 298 VAL B N 1
ATOM 5479 C CA . VAL B 1 298 ? 0.125 -17.922 -23.984 1 86.06 298 VAL B CA 1
ATOM 5480 C C . VAL B 1 298 ? -0.039 -16.469 -23.562 1 86.06 298 VAL B C 1
ATOM 5482 O O . VAL B 1 298 ? 0.743 -15.609 -23.969 1 86.06 298 VAL B O 1
ATOM 5485 N N . PHE B 1 299 ? -1.038 -16.266 -22.844 1 75.38 299 PHE B N 1
ATOM 5486 C CA . PHE B 1 299 ? -1.43 -14.898 -22.5 1 75.38 299 PHE B CA 1
ATOM 5487 C C . PHE B 1 299 ? -0.23 -14.094 -22.016 1 75.38 299 PHE B C 1
ATOM 5489 O O . PHE B 1 299 ? 0.527 -14.562 -21.156 1 75.38 299 PHE B O 1
ATOM 5496 N N . ASN B 1 300 ? -0.034 -13 -22.562 1 74.19 300 ASN B N 1
ATOM 5497 C CA . ASN B 1 300 ? 0.944 -12 -22.141 1 74.19 300 ASN B CA 1
ATOM 5498 C C . ASN B 1 300 ? 0.647 -10.633 -22.734 1 74.19 300 ASN B C 1
ATOM 5500 O O . ASN B 1 300 ? -0.145 -10.523 -23.672 1 74.19 300 ASN B O 1
ATOM 5504 N N . ARG B 1 301 ? 1.233 -9.641 -22.234 1 71.31 301 ARG B N 1
ATOM 5505 C CA . ARG B 1 301 ? 1.117 -8.281 -22.75 1 71.31 301 ARG B CA 1
ATOM 5506 C C . ARG B 1 301 ? 2.49 -7.688 -23.047 1 71.31 301 ARG B C 1
ATOM 5508 O O . ARG B 1 301 ? 2.746 -6.52 -22.766 1 71.31 301 ARG B O 1
ATOM 5515 N N . GLY B 1 302 ? 3.211 -8.617 -23.547 1 77.31 302 GLY B N 1
ATOM 5516 C CA . GLY B 1 302 ? 4.605 -8.227 -23.703 1 77.31 302 GLY B CA 1
ATOM 5517 C C . GLY B 1 302 ? 5.426 -8.445 -22.438 1 77.31 302 GLY B C 1
ATOM 5518 O O . GLY B 1 302 ? 4.871 -8.578 -21.344 1 77.31 302 GLY B O 1
ATOM 5519 N N . PHE B 1 303 ? 6.695 -8.664 -22.75 1 75.38 303 PHE B N 1
ATOM 5520 C CA . PHE B 1 303 ? 7.535 -9.023 -21.609 1 75.38 303 PHE B CA 1
ATOM 5521 C C . PHE B 1 303 ? 8.461 -7.871 -21.25 1 75.38 303 PHE B C 1
ATOM 5523 O O . PHE B 1 303 ? 8.984 -7.184 -22.125 1 75.38 303 PHE B O 1
ATOM 5530 N N . TRP B 1 304 ? 8.555 -7.695 -19.922 1 72.38 304 TRP B N 1
ATOM 5531 C CA . TRP B 1 304 ? 9.516 -6.746 -19.375 1 72.38 304 TRP B CA 1
ATOM 5532 C C . TRP B 1 304 ? 10.266 -7.352 -18.203 1 72.38 304 TRP B C 1
ATOM 5534 O O . TRP B 1 304 ? 9.844 -8.359 -17.641 1 72.38 304 TRP B O 1
ATOM 5544 N N . GLU B 1 305 ? 11.445 -6.84 -17.984 1 70.94 305 GLU B N 1
ATOM 5545 C CA . GLU B 1 305 ? 12.328 -7.406 -16.969 1 70.94 305 GLU B CA 1
ATOM 5546 C C . GLU B 1 305 ? 11.945 -6.918 -15.57 1 70.94 305 GLU B C 1
ATOM 5548 O O . GLU B 1 305 ? 12.5 -7.379 -14.57 1 70.94 305 GLU B O 1
ATOM 5553 N N . GLY B 1 306 ? 10.961 -6.207 -15.5 1 62.03 306 GLY B N 1
ATOM 5554 C CA . GLY B 1 306 ? 10.586 -5.707 -14.188 1 62.03 306 GLY B CA 1
ATOM 5555 C C . GLY B 1 306 ? 11.594 -4.73 -13.609 1 62.03 306 GLY B C 1
ATOM 5556 O O . GLY B 1 306 ? 12.492 -4.273 -14.312 1 62.03 306 GLY B O 1
ATOM 5557 N N . TYR B 1 307 ? 11.398 -4.43 -12.32 1 62.53 307 TYR B N 1
ATOM 5558 C CA . TYR B 1 307 ? 12.305 -3.549 -11.594 1 62.53 307 TYR B CA 1
ATOM 5559 C C . TYR B 1 307 ? 13.633 -4.25 -11.305 1 62.53 307 TYR B C 1
ATOM 5561 O O . TYR B 1 307 ? 14.602 -3.605 -10.906 1 62.53 307 TYR B O 1
ATOM 5569 N N . TYR B 1 308 ? 13.68 -5.434 -11.609 1 69.12 308 TYR B N 1
ATOM 5570 C CA . TYR B 1 308 ? 14.781 -6.27 -11.164 1 69.12 308 TYR B CA 1
ATOM 5571 C C . TYR B 1 308 ? 16.094 -5.832 -11.805 1 69.12 308 TYR B C 1
ATOM 5573 O O . TYR B 1 308 ? 17.156 -5.93 -11.18 1 69.12 308 TYR B O 1
ATOM 5581 N N . ALA B 1 309 ? 16 -5.375 -12.906 1 60.22 309 ALA B N 1
ATOM 5582 C CA . ALA B 1 309 ? 17.203 -4.977 -13.633 1 60.22 309 ALA B CA 1
ATOM 5583 C C . ALA B 1 309 ? 17.516 -3.5 -13.422 1 60.22 309 ALA B C 1
ATOM 5585 O O . ALA B 1 309 ? 18.406 -2.945 -14.07 1 60.22 309 ALA B O 1
ATOM 5586 N N . GLY B 1 310 ? 16.953 -2.906 -12.43 1 53.81 310 GLY B N 1
ATOM 5587 C CA . GLY B 1 310 ? 17.188 -1.497 -12.172 1 53.81 310 GLY B CA 1
ATOM 5588 C C . GLY B 1 310 ? 16.594 -0.585 -13.227 1 53.81 310 GLY B C 1
ATOM 5589 O O . GLY B 1 310 ? 16.906 0.607 -13.273 1 53.81 310 GLY B O 1
ATOM 5590 N N . ARG B 1 311 ? 16.094 -1.234 -14.203 1 50.16 311 ARG B N 1
ATOM 5591 C CA . ARG B 1 311 ? 15.578 -0.398 -15.281 1 50.16 311 ARG B CA 1
ATOM 5592 C C . ARG B 1 311 ? 14.273 0.269 -14.875 1 50.16 311 ARG B C 1
ATOM 5594 O O . ARG B 1 311 ? 13.516 -0.274 -14.062 1 50.16 311 ARG B O 1
ATOM 5601 N N . PRO B 1 312 ? 14.188 1.598 -15.305 1 47.38 312 PRO B N 1
ATOM 5602 C CA . PRO B 1 312 ? 12.953 2.311 -14.969 1 47.38 312 PRO B CA 1
ATOM 5603 C C . PRO B 1 312 ? 11.695 1.498 -15.289 1 47.38 312 PRO B C 1
ATOM 5605 O O . PRO B 1 312 ? 11.727 0.625 -16.156 1 47.38 312 PRO B O 1
ATOM 5608 N N . VAL B 1 313 ? 10.719 1.561 -14.492 1 47.56 313 VAL B N 1
ATOM 5609 C CA . VAL B 1 313 ? 9.516 0.782 -14.227 1 47.56 313 VAL B CA 1
ATOM 5610 C C . VAL B 1 313 ? 8.828 0.416 -15.539 1 47.56 313 VAL B C 1
ATOM 5612 O O . VAL B 1 313 ? 8.492 -0.748 -15.773 1 47.56 313 VAL B O 1
ATOM 5615 N N . VAL B 1 314 ? 7.855 1.262 -16.016 1 47.66 314 VAL B N 1
ATOM 5616 C CA . VAL B 1 314 ? 6.723 0.716 -16.766 1 47.66 314 VAL B CA 1
ATOM 5617 C C . VAL B 1 314 ? 6.98 0.833 -18.266 1 47.66 314 VAL B C 1
ATOM 5619 O O . VAL B 1 314 ? 7.152 1.937 -18.781 1 47.66 314 VAL B O 1
ATOM 5622 N N . GLU B 1 315 ? 7.648 -0.274 -18.766 1 45.56 315 GLU B N 1
ATOM 5623 C CA . GLU B 1 315 ? 7.5 -0.336 -20.219 1 45.56 315 GLU B CA 1
ATOM 5624 C C . GLU B 1 315 ? 6.066 -0.674 -20.609 1 45.56 315 GLU B C 1
ATOM 5626 O O . GLU B 1 315 ? 5.465 -1.6 -20.062 1 45.56 315 GLU B O 1
ATOM 5631 N N . HIS B 1 316 ? 5.418 0.229 -21.172 1 45.44 316 HIS B N 1
ATOM 5632 C CA . HIS B 1 316 ? 4.023 0.077 -21.578 1 45.44 316 HIS B CA 1
ATOM 5633 C C . HIS B 1 316 ? 3.9 -0.853 -22.781 1 45.44 316 HIS B C 1
ATOM 5635 O O . HIS B 1 316 ? 4.766 -0.855 -23.656 1 45.44 316 HIS B O 1
ATOM 5641 N N . SER B 1 317 ? 2.965 -1.818 -22.562 1 45.97 317 SER B N 1
ATOM 5642 C CA . SER B 1 317 ? 2.643 -2.68 -23.703 1 45.97 317 SER B CA 1
ATOM 5643 C C . SER B 1 317 ? 1.889 -1.911 -24.781 1 45.97 317 SER B C 1
ATOM 5645 O O . SER B 1 317 ? 0.967 -1.149 -24.469 1 45.97 317 SER B O 1
ATOM 5647 N N . PRO B 1 318 ? 2.338 -1.885 -25.984 1 42.81 318 PRO B N 1
ATOM 5648 C CA . PRO B 1 318 ? 1.568 -1.261 -27.062 1 42.81 318 PRO B CA 1
ATOM 5649 C C . PRO B 1 318 ? 0.229 -1.953 -27.297 1 42.81 318 PRO B C 1
ATOM 5651 O O . PRO B 1 318 ? -0.657 -1.381 -27.938 1 42.81 318 PRO B O 1
ATOM 5654 N N . ALA B 1 319 ? 0.115 -3.23 -26.953 1 44.16 319 ALA B N 1
ATOM 5655 C CA . ALA B 1 319 ? -1.09 -3.986 -27.281 1 44.16 319 ALA B CA 1
ATOM 5656 C C . ALA B 1 319 ? -2.045 -4.051 -26.094 1 44.16 319 ALA B C 1
ATOM 5658 O O . ALA B 1 319 ? -1.612 -4.215 -24.953 1 44.16 319 ALA B O 1
ATOM 5659 N N . TYR B 1 320 ? -3.322 -3.699 -26.516 1 47.41 320 TYR B N 1
ATOM 5660 C CA . TYR B 1 320 ? -4.41 -3.934 -25.562 1 47.41 320 TYR B CA 1
ATOM 5661 C C . TYR B 1 320 ? -4.723 -5.422 -25.453 1 47.41 320 TYR B C 1
ATOM 5663 O O . TYR B 1 320 ? -4.844 -6.117 -26.469 1 47.41 320 TYR B O 1
ATOM 5671 N N . GLY B 1 321 ? -4.723 -5.871 -24.219 1 54.94 321 GLY B N 1
ATOM 5672 C CA . GLY B 1 321 ? -5.094 -7.27 -24.094 1 54.94 321 GLY B CA 1
ATOM 5673 C C . GLY B 1 321 ? -3.91 -8.211 -24.203 1 54.94 321 GLY B C 1
ATOM 5674 O O . GLY B 1 321 ? -2.789 -7.863 -23.828 1 54.94 321 GLY B O 1
ATOM 5675 N N . SER B 1 322 ? -4.23 -9.312 -24.734 1 63.28 322 SER B N 1
ATOM 5676 C CA . SER B 1 322 ? -3.209 -10.352 -24.828 1 63.28 322 SER B CA 1
ATOM 5677 C C . SER B 1 322 ? -2.324 -10.156 -26.047 1 63.28 322 SER B C 1
ATOM 5679 O O . SER B 1 322 ? -2.814 -9.836 -27.125 1 63.28 322 SER B O 1
ATOM 5681 N N . SER B 1 323 ? -1.055 -10.227 -25.844 1 67.5 323 SER B N 1
ATOM 5682 C CA . SER B 1 323 ? -0.088 -10.234 -26.938 1 67.5 323 SER B CA 1
ATOM 5683 C C . SER B 1 323 ? 0.343 -11.656 -27.297 1 67.5 323 SER B C 1
ATOM 5685 O O . SER B 1 323 ? 1.399 -11.859 -27.891 1 67.5 323 SER B O 1
ATOM 5687 N N . ALA B 1 324 ? -0.491 -12.602 -26.859 1 73.81 324 ALA B N 1
ATOM 5688 C CA . ALA B 1 324 ? -0.149 -13.992 -27.156 1 73.81 324 ALA B CA 1
ATOM 5689 C C . ALA B 1 324 ? -0.13 -14.234 -28.672 1 73.81 324 ALA B C 1
ATOM 5691 O O . ALA B 1 324 ? -0.988 -13.727 -29.391 1 73.81 324 ALA B O 1
ATOM 5692 N N . THR B 1 325 ? 0.774 -14.969 -29.109 1 79.69 325 THR B N 1
ATOM 5693 C CA . THR B 1 325 ? 0.903 -15.234 -30.531 1 79.69 325 THR B CA 1
ATOM 5694 C C . THR B 1 325 ? -0.121 -16.266 -30.984 1 79.69 325 THR B C 1
ATOM 5696 O O . THR B 1 325 ? -0.349 -16.453 -32.188 1 79.69 325 THR B O 1
ATOM 5699 N N . GLN B 1 326 ? -0.706 -16.969 -29.969 1 81.94 326 GLN B N 1
ATOM 5700 C CA . GLN B 1 326 ? -1.735 -17.969 -30.25 1 81.94 326 GLN B CA 1
ATOM 5701 C C . GLN B 1 326 ? -2.973 -17.734 -29.375 1 81.94 326 GLN B C 1
ATOM 5703 O O . GLN B 1 326 ? -2.881 -17.141 -28.297 1 81.94 326 GLN B O 1
ATOM 5708 N N . ARG B 1 327 ? -4.094 -18.156 -29.969 1 84.56 327 ARG B N 1
ATOM 5709 C CA . ARG B 1 327 ? -5.34 -18.125 -29.219 1 84.56 327 ARG B CA 1
ATOM 5710 C C . ARG B 1 327 ? -6.023 -19.5 -29.25 1 84.56 327 ARG B C 1
ATOM 5712 O O . ARG B 1 327 ? -5.867 -20.25 -30.219 1 84.56 327 ARG B O 1
ATOM 5719 N N . LYS B 1 328 ? -6.668 -19.781 -28.141 1 86.75 328 LYS B N 1
ATOM 5720 C CA . LYS B 1 328 ? -7.383 -21.047 -28.125 1 86.75 328 LYS B CA 1
ATOM 5721 C C . LYS B 1 328 ? -8.797 -20.891 -28.672 1 86.75 328 LYS B C 1
ATOM 5723 O O . LYS B 1 328 ? -9.438 -19.859 -28.453 1 86.75 328 LYS B O 1
ATOM 5728 N N . VAL B 1 329 ? -9.227 -21.844 -29.359 1 85.75 329 VAL B N 1
ATOM 5729 C CA . VAL B 1 329 ? -10.578 -21.906 -29.906 1 85.75 329 VAL B CA 1
ATOM 5730 C C . VAL B 1 329 ? -11.273 -23.172 -29.438 1 85.75 329 VAL B C 1
ATOM 5732 O O . VAL B 1 329 ? -10.719 -24.266 -29.562 1 85.75 329 VAL B O 1
ATOM 5735 N N . TYR B 1 330 ? -12.422 -23 -28.891 1 92.12 330 TYR B N 1
ATOM 5736 C CA . TYR B 1 330 ? -13.195 -24.156 -28.453 1 92.12 330 TYR B CA 1
ATOM 5737 C C . TYR B 1 330 ? -13.664 -24.984 -29.641 1 92.12 330 TYR B C 1
ATOM 5739 O O . TYR B 1 330 ? -14.211 -24.438 -30.594 1 92.12 330 TYR B O 1
ATOM 5747 N N . VAL B 1 331 ? -13.445 -26.281 -29.578 1 93.12 331 VAL B N 1
ATOM 5748 C CA . VAL B 1 331 ? -13.844 -27.188 -30.641 1 93.12 331 VAL B CA 1
ATOM 5749 C C . VAL B 1 331 ? -15.062 -27.984 -30.219 1 93.12 331 VAL B C 1
ATOM 5751 O O . VAL B 1 331 ? -16.062 -28.062 -30.938 1 93.12 331 VAL B O 1
ATOM 5754 N N . GLY B 1 332 ? -14.898 -28.625 -29.047 1 94.19 332 GLY B N 1
ATOM 5755 C CA . GLY B 1 332 ? -15.992 -29.469 -28.609 1 94.19 332 GLY B CA 1
ATOM 5756 C C . GLY B 1 332 ? -15.703 -30.203 -27.328 1 94.19 332 GLY B C 1
ATOM 5757 O O . GLY B 1 332 ? -14.922 -29.734 -26.5 1 94.19 332 GLY B O 1
ATOM 5758 N N . LYS B 1 333 ? -16.453 -31.406 -27.156 1 95.81 333 LYS B N 1
ATOM 5759 C CA . LYS B 1 333 ? -16.391 -32.125 -25.875 1 95.81 333 LYS B CA 1
ATOM 5760 C C . LYS B 1 333 ? -16.203 -33.625 -26.109 1 95.81 333 LYS B C 1
ATOM 5762 O O . LYS B 1 333 ? -16.766 -34.188 -27.047 1 95.81 333 LYS B O 1
ATOM 5767 N N . VAL B 1 334 ? -15.461 -34.125 -25.219 1 95.94 334 VAL B N 1
ATOM 5768 C CA . VAL B 1 334 ? -15.281 -35.594 -25.266 1 95.94 334 VAL B CA 1
ATOM 5769 C C . VAL B 1 334 ? -16.562 -36.281 -24.797 1 95.94 334 VAL B C 1
ATOM 5771 O O . VAL B 1 334 ? -17.016 -36.062 -23.672 1 95.94 334 VAL B O 1
ATOM 5774 N N . THR B 1 335 ? -17.047 -37.125 -25.594 1 95.25 335 THR B N 1
ATOM 5775 C CA . THR B 1 335 ? -18.281 -37.812 -25.266 1 95.25 335 THR B CA 1
ATOM 5776 C C . THR B 1 335 ? -18 -39.219 -24.766 1 95.25 335 THR B C 1
ATOM 5778 O O . THR B 1 335 ? -18.812 -39.781 -24.047 1 95.25 335 THR B O 1
ATOM 5781 N N . ASN B 1 336 ? -16.922 -39.75 -25.234 1 94.25 336 ASN B N 1
ATOM 5782 C CA . ASN B 1 336 ? -16.5 -41.062 -24.812 1 94.25 336 ASN B CA 1
ATOM 5783 C C . ASN B 1 336 ? -14.992 -41.25 -24.938 1 94.25 336 ASN B C 1
ATOM 5785 O O . ASN B 1 336 ? -14.344 -40.562 -25.734 1 94.25 336 ASN B O 1
ATOM 5789 N N . PHE B 1 337 ? -14.469 -42.156 -24.125 1 94.81 337 PHE B N 1
ATOM 5790 C CA . PHE B 1 337 ? -13.047 -42.469 -24.172 1 94.81 337 PHE B CA 1
ATOM 5791 C C . PHE B 1 337 ? -12.82 -43.969 -24.094 1 94.81 337 PHE B C 1
ATOM 5793 O O . PHE B 1 337 ? -13.266 -44.625 -23.141 1 94.81 337 PHE B O 1
ATOM 5800 N N . TYR B 1 338 ? -12.125 -44.406 -25.078 1 91.56 338 TYR B N 1
ATOM 5801 C CA . TYR B 1 338 ? -11.75 -45.812 -25.125 1 91.56 338 TYR B CA 1
ATOM 5802 C C . TYR B 1 338 ? -10.328 -46.031 -24.594 1 91.56 338 TYR B C 1
ATOM 5804 O O . TYR B 1 338 ? -9.359 -45.875 -25.344 1 91.56 338 TYR B O 1
ATOM 5812 N N . ARG B 1 339 ? -10.172 -46.406 -23.438 1 91.06 339 ARG B N 1
ATOM 5813 C CA . ARG B 1 339 ? -8.914 -46.438 -22.688 1 91.06 339 ARG B CA 1
ATOM 5814 C C . ARG B 1 339 ? -7.91 -47.375 -23.344 1 91.06 339 ARG B C 1
ATOM 5816 O O . ARG B 1 339 ? -6.73 -47.062 -23.469 1 91.06 339 ARG B O 1
ATOM 5823 N N . LYS B 1 340 ? -8.375 -48.531 -23.781 1 90.19 340 LYS B N 1
ATOM 5824 C CA . LYS B 1 340 ? -7.48 -49.531 -24.359 1 90.19 340 LYS B CA 1
ATOM 5825 C C . LYS B 1 340 ? -6.859 -49.031 -25.656 1 90.19 340 LYS B C 1
ATOM 5827 O O . LYS B 1 340 ? -5.695 -49.312 -25.953 1 90.19 340 LYS B O 1
ATOM 5832 N N . LEU B 1 341 ? -7.605 -48.219 -26.359 1 90 341 LEU B N 1
ATOM 5833 C CA . LEU B 1 341 ? -7.152 -47.75 -27.656 1 90 341 LEU B CA 1
ATOM 5834 C C . LEU B 1 341 ? -6.57 -46.344 -27.547 1 90 341 LEU B C 1
ATOM 5836 O O . LEU B 1 341 ? -5.977 -45.844 -28.516 1 90 341 LEU B O 1
ATOM 5840 N N . SER B 1 342 ? -6.746 -45.688 -26.406 1 93.06 342 SER B N 1
ATOM 5841 C CA . SER B 1 342 ? -6.395 -44.281 -26.219 1 93.06 342 SER B CA 1
ATOM 5842 C C . SER B 1 342 ? -7.027 -43.406 -27.297 1 93.06 342 SER B C 1
ATOM 5844 O O . SER B 1 342 ? -6.336 -42.656 -27.969 1 93.06 342 SER B O 1
ATOM 5846 N N . VAL B 1 343 ? -8.281 -43.656 -27.453 1 94.25 343 VAL B N 1
ATOM 5847 C CA . VAL B 1 343 ? -9.039 -42.906 -28.453 1 94.25 343 VAL B CA 1
ATOM 5848 C C . VAL B 1 343 ? -10.211 -42.188 -27.781 1 94.25 343 VAL B C 1
ATOM 5850 O O . VAL B 1 343 ? -10.945 -42.812 -26.984 1 94.25 343 VAL B O 1
ATOM 5853 N N . ALA B 1 344 ? -10.375 -40.938 -28.109 1 95.81 344 ALA B N 1
ATOM 5854 C CA . ALA B 1 344 ? -11.5 -40.156 -27.609 1 95.81 344 ALA B CA 1
ATOM 5855 C C . ALA B 1 344 ? -12.508 -39.875 -28.719 1 95.81 344 ALA B C 1
ATOM 5857 O O . ALA B 1 344 ? -12.133 -39.562 -29.844 1 95.81 344 ALA B O 1
ATOM 5858 N N . GLU B 1 345 ? -13.727 -40.125 -28.359 1 95.44 345 GLU B N 1
ATOM 5859 C CA . GLU B 1 345 ? -14.805 -39.625 -29.203 1 95.44 345 GLU B CA 1
ATOM 5860 C C . GLU B 1 345 ? -15.188 -38.188 -28.828 1 95.44 345 GLU B C 1
ATOM 5862 O O . GLU B 1 345 ? -15.43 -37.906 -27.656 1 95.44 345 GLU B O 1
ATOM 5867 N N . VAL B 1 346 ? -15.227 -37.344 -29.859 1 96.81 346 VAL B N 1
ATOM 5868 C CA . VAL B 1 346 ? -15.461 -35.938 -29.594 1 96.81 346 VAL B CA 1
ATOM 5869 C C . VAL B 1 346 ? -16.656 -35.438 -30.406 1 96.81 346 VAL B C 1
ATOM 5871 O O . VAL B 1 346 ? -16.766 -35.75 -31.594 1 96.81 346 VAL B O 1
ATOM 5874 N N . SER B 1 347 ? -17.531 -34.75 -29.703 1 95.88 347 SER B N 1
ATOM 5875 C CA . SER B 1 347 ? -18.562 -34 -30.406 1 95.88 347 SER B CA 1
ATOM 5876 C C . SER B 1 347 ? -18.047 -32.625 -30.828 1 95.88 347 SER B C 1
ATOM 5878 O O . SER B 1 347 ? -17.766 -31.781 -29.969 1 95.88 347 SER B O 1
ATOM 5880 N N . VAL B 1 348 ? -17.859 -32.469 -32.125 1 95.44 348 VAL B N 1
ATOM 5881 C CA . VAL B 1 348 ? -17.406 -31.172 -32.625 1 95.44 348 VAL B CA 1
ATOM 5882 C C . VAL B 1 348 ? -18.547 -30.156 -32.594 1 95.44 348 VAL B C 1
ATOM 5884 O O . VAL B 1 348 ? -19.422 -30.172 -33.469 1 95.44 348 VAL B O 1
ATOM 5887 N N . GLU B 1 349 ? -18.406 -29.172 -31.688 1 91.25 349 GLU B N 1
ATOM 5888 C CA . GLU B 1 349 ? -19.562 -28.344 -31.391 1 91.25 349 GLU B CA 1
ATOM 5889 C C . GLU B 1 349 ? -19.375 -26.922 -31.953 1 91.25 349 GLU B C 1
ATOM 5891 O O . GLU B 1 349 ? -20.344 -26.25 -32.281 1 91.25 349 GLU B O 1
ATOM 5896 N N . ALA B 1 350 ? -18.219 -26.484 -32 1 89.44 350 ALA B N 1
ATOM 5897 C CA . ALA B 1 350 ? -18.062 -25.047 -32.219 1 89.44 350 ALA B CA 1
ATOM 5898 C C . ALA B 1 350 ? -17.203 -24.781 -33.438 1 89.44 350 ALA B C 1
ATOM 5900 O O . ALA B 1 350 ? -17.547 -23.953 -34.281 1 89.44 350 ALA B O 1
ATOM 5901 N N . ALA B 1 351 ? -16.047 -25.438 -33.531 1 90.38 351 ALA B N 1
ATOM 5902 C CA . ALA B 1 351 ? -15.125 -25.188 -34.656 1 90.38 351 ALA B CA 1
ATOM 5903 C C . ALA B 1 351 ? -14.703 -26.5 -35.312 1 90.38 351 ALA B C 1
ATOM 5905 O O . ALA B 1 351 ? -14.5 -27.516 -34.625 1 90.38 351 ALA B O 1
ATOM 5906 N N . PRO B 1 352 ? -14.508 -26.406 -36.562 1 93.5 352 PRO B N 1
ATOM 5907 C CA . PRO B 1 352 ? -14.07 -27.625 -37.25 1 93.5 352 PRO B CA 1
ATOM 5908 C C . PRO B 1 352 ? -12.641 -28.016 -36.875 1 93.5 352 PRO B C 1
ATOM 5910 O O . PRO B 1 352 ? -11.891 -27.203 -36.344 1 93.5 352 PRO B O 1
ATOM 5913 N N . LEU B 1 353 ? -12.391 -29.312 -37.125 1 94.88 353 LEU B N 1
ATOM 5914 C CA . LEU B 1 353 ? -11.07 -29.859 -36.844 1 94.88 353 LEU B CA 1
ATOM 5915 C C . LEU B 1 353 ? -10.438 -30.406 -38.125 1 94.88 353 LEU B C 1
ATOM 5917 O O . LEU B 1 353 ? -11.117 -31.016 -38.938 1 94.88 353 LEU B O 1
ATOM 5921 N N . ALA B 1 354 ? -9.125 -30.172 -38.25 1 94.88 354 ALA B N 1
ATOM 5922 C CA . ALA B 1 354 ? -8.383 -30.719 -39.375 1 94.88 354 ALA B CA 1
ATOM 5923 C C . ALA B 1 354 ? -7.051 -31.312 -38.906 1 94.88 354 ALA B C 1
ATOM 5925 O O . ALA B 1 354 ? -6.438 -30.828 -37.969 1 94.88 354 ALA B O 1
ATOM 5926 N N . VAL B 1 355 ? -6.68 -32.312 -39.594 1 95.56 355 VAL B N 1
ATOM 5927 C CA . VAL B 1 355 ? -5.391 -32.938 -39.344 1 95.56 355 VAL B CA 1
ATOM 5928 C C . VAL B 1 355 ? -4.273 -31.922 -39.469 1 95.56 355 VAL B C 1
ATOM 5930 O O . VAL B 1 355 ? -4.293 -31.078 -40.375 1 95.56 355 VAL B O 1
ATOM 5933 N N . GLY B 1 356 ? -3.334 -31.969 -38.531 1 93.75 356 GLY B N 1
ATOM 5934 C CA . GLY B 1 356 ? -2.215 -31.031 -38.531 1 93.75 356 GLY B CA 1
ATOM 5935 C C . GLY B 1 356 ? -2.363 -29.922 -37.5 1 93.75 356 GLY B C 1
ATOM 5936 O O . GLY B 1 356 ? -1.383 -29.25 -37.156 1 93.75 356 GLY B O 1
ATOM 5937 N N . GLU B 1 357 ? -3.492 -29.75 -37.031 1 93.56 357 GLU B N 1
ATOM 5938 C CA . GLU B 1 357 ? -3.748 -28.641 -36.094 1 93.56 357 GLU B CA 1
ATOM 5939 C C . GLU B 1 357 ? -3.254 -28.953 -34.688 1 93.56 357 GLU B C 1
ATOM 5941 O O . GLU B 1 357 ? -3.373 -30.094 -34.219 1 93.56 357 GLU B O 1
ATOM 5946 N N . PRO B 1 358 ? -2.674 -27.938 -34.062 1 94.38 358 PRO B N 1
ATOM 5947 C CA . PRO B 1 358 ? -2.363 -28.094 -32.656 1 94.38 358 PRO B CA 1
ATOM 5948 C C . PRO B 1 358 ? -3.605 -28.031 -31.766 1 94.38 358 PRO B C 1
ATOM 5950 O O . PRO B 1 358 ? -4.344 -27.047 -31.781 1 94.38 358 PRO B O 1
ATOM 5953 N N . ILE B 1 359 ? -3.881 -29.125 -31.031 1 93.94 359 ILE B N 1
ATOM 5954 C CA . ILE B 1 359 ? -5.078 -29.219 -30.203 1 93.94 359 ILE B CA 1
ATOM 5955 C C . ILE B 1 359 ? -4.688 -29.531 -28.766 1 93.94 359 ILE B C 1
ATOM 5957 O O . ILE B 1 359 ? -3.539 -29.891 -28.484 1 93.94 359 ILE B O 1
ATOM 5961 N N . PHE B 1 360 ? -5.613 -29.297 -27.844 1 93.44 360 PHE B N 1
ATOM 5962 C CA . PHE B 1 360 ? -5.387 -29.781 -26.484 1 93.44 360 PHE B CA 1
ATOM 5963 C C . PHE B 1 360 ? -6.707 -30.094 -25.797 1 93.44 360 PHE B C 1
ATOM 5965 O O . PHE B 1 360 ? -7.715 -29.422 -26.031 1 93.44 360 PHE B O 1
ATOM 5972 N N . PHE B 1 361 ? -6.699 -31.141 -25 1 93.62 361 PHE B N 1
ATOM 5973 C CA . PHE B 1 361 ? -7.809 -31.484 -24.125 1 93.62 361 PHE B CA 1
ATOM 5974 C C . PHE B 1 361 ? -7.691 -30.766 -22.781 1 93.62 361 PHE B C 1
ATOM 5976 O O . PHE B 1 361 ? -6.594 -30.656 -22.234 1 93.62 361 PHE B O 1
ATOM 5983 N N . LEU B 1 362 ? -8.805 -30.297 -22.312 1 91.5 362 LEU B N 1
ATOM 5984 C CA . LEU B 1 362 ? -8.883 -29.562 -21.047 1 91.5 362 LEU B CA 1
ATOM 5985 C C . LEU B 1 362 ? -9.891 -30.203 -20.094 1 91.5 362 LEU B C 1
ATOM 5987 O O . LEU B 1 362 ? -11.047 -30.406 -20.469 1 91.5 362 LEU B O 1
ATOM 5991 N N . GLY B 1 363 ? -9.453 -30.516 -18.891 1 89.94 363 GLY B N 1
ATOM 5992 C CA . GLY B 1 363 ? -10.359 -31.094 -17.922 1 89.94 363 GLY B CA 1
ATOM 5993 C C . GLY B 1 363 ? -9.844 -31 -16.484 1 89.94 363 GLY B C 1
ATOM 5994 O O . GLY B 1 363 ? -8.641 -30.812 -16.266 1 89.94 363 GLY B O 1
ATOM 5995 N N . ALA B 1 364 ? -10.711 -31.219 -15.594 1 86 364 ALA B N 1
ATOM 5996 C CA . ALA B 1 364 ? -10.414 -31.047 -14.172 1 86 364 ALA B CA 1
ATOM 5997 C C . ALA B 1 364 ? -9.359 -32.062 -13.711 1 86 364 ALA B C 1
ATOM 5999 O O . ALA B 1 364 ? -8.5 -31.719 -12.883 1 86 364 ALA B O 1
ATOM 6000 N N . THR B 1 365 ? -9.445 -33.219 -14.188 1 84.94 365 THR B N 1
ATOM 6001 C CA . THR B 1 365 ? -8.469 -34.25 -13.844 1 84.94 365 THR B CA 1
ATOM 6002 C C . THR B 1 365 ? -7.352 -34.312 -14.875 1 84.94 365 THR B C 1
ATOM 6004 O O . THR B 1 365 ? -6.18 -34.469 -14.531 1 84.94 365 THR B O 1
ATOM 6007 N N . THR B 1 366 ? -7.707 -34.062 -16.094 1 86.44 366 THR B N 1
ATOM 6008 C CA . THR B 1 366 ? -6.793 -34.156 -17.219 1 86.44 366 THR B CA 1
ATOM 6009 C C . THR B 1 366 ? -5.789 -33.031 -17.234 1 86.44 366 THR B C 1
ATOM 6011 O O . THR B 1 366 ? -4.641 -33.188 -17.641 1 86.44 366 THR B O 1
ATOM 6014 N N . GLY B 1 367 ? -6.27 -31.906 -16.703 1 87.81 367 GLY B N 1
ATOM 6015 C CA . GLY B 1 367 ? -5.445 -30.719 -16.922 1 87.81 367 GLY B CA 1
ATOM 6016 C C . GLY B 1 367 ? -5.418 -30.266 -18.359 1 87.81 367 GLY B C 1
ATOM 6017 O O . GLY B 1 367 ? -6.465 -30.016 -18.969 1 87.81 367 GLY B O 1
ATOM 6018 N N . VAL B 1 368 ? -4.195 -30.188 -18.906 1 88.94 368 VAL B N 1
ATOM 6019 C CA . VAL B 1 368 ? -4.012 -29.828 -20.297 1 88.94 368 VAL B CA 1
ATOM 6020 C C . VAL B 1 368 ? -3.172 -30.891 -21 1 88.94 368 VAL B C 1
ATOM 6022 O O . VAL B 1 368 ? -2.008 -31.109 -20.656 1 88.94 368 VAL B O 1
ATOM 6025 N N . ALA B 1 369 ? -3.787 -31.578 -21.922 1 92.19 369 ALA B N 1
ATOM 6026 C CA . ALA B 1 369 ? -3.09 -32.562 -22.734 1 92.19 369 ALA B CA 1
ATOM 6027 C C . ALA B 1 369 ? -2.98 -32.062 -24.188 1 92.19 369 ALA B C 1
ATOM 6029 O O . ALA B 1 369 ? -3.957 -32.125 -24.938 1 92.19 369 ALA B O 1
ATOM 6030 N N . GLU B 1 370 ? -1.81 -31.703 -24.516 1 92.62 370 GLU B N 1
ATOM 6031 C CA . GLU B 1 370 ? -1.592 -31.094 -25.828 1 92.62 370 GLU B CA 1
ATOM 6032 C C . GLU B 1 370 ? -1.096 -32.125 -26.828 1 92.62 370 GLU B C 1
ATOM 6034 O O . GLU B 1 370 ? -0.396 -33.062 -26.469 1 92.62 370 GLU B O 1
ATOM 6039 N N . GLN B 1 371 ? -1.475 -31.953 -28.125 1 92.94 371 GLN B N 1
ATOM 6040 C CA . GLN B 1 371 ? -0.949 -32.75 -29.219 1 92.94 371 GLN B CA 1
ATOM 6041 C C . GLN B 1 371 ? -1.215 -32.094 -30.562 1 92.94 371 GLN B C 1
ATOM 6043 O O . GLN B 1 371 ? -2.033 -31.172 -30.656 1 92.94 371 GLN B O 1
ATOM 6048 N N . THR B 1 372 ? -0.422 -32.5 -31.516 1 94.25 372 THR B N 1
ATOM 6049 C CA . THR B 1 372 ? -0.781 -32.219 -32.875 1 94.25 372 THR B CA 1
ATOM 6050 C C . THR B 1 372 ? -1.718 -33.281 -33.438 1 94.25 372 THR B C 1
ATOM 6052 O O . THR B 1 372 ? -1.465 -34.469 -33.281 1 94.25 372 THR B O 1
ATOM 6055 N N . LEU B 1 373 ? -2.748 -32.906 -34.031 1 94.31 373 LEU B N 1
ATOM 6056 C CA . LEU B 1 373 ? -3.695 -33.844 -34.594 1 94.31 373 LEU B CA 1
ATOM 6057 C C . LEU B 1 373 ? -3.105 -34.562 -35.812 1 94.31 373 LEU B C 1
ATOM 6059 O O . LEU B 1 373 ? -2.949 -33.938 -36.875 1 94.31 373 LEU B O 1
ATOM 6063 N N . THR B 1 374 ? -2.773 -35.75 -35.656 1 93.06 374 THR B N 1
ATOM 6064 C CA . THR B 1 374 ? -2.119 -36.438 -36.75 1 93.06 374 THR B CA 1
ATOM 6065 C C . THR B 1 374 ? -3.1 -37.375 -37.469 1 93.06 374 THR B C 1
ATOM 6067 O O . THR B 1 374 ? -2.883 -37.75 -38.625 1 93.06 374 THR B O 1
ATOM 6070 N N . GLU B 1 375 ? -4.086 -37.781 -36.781 1 92.75 375 GLU B N 1
ATOM 6071 C CA . GLU B 1 375 ? -5.098 -38.656 -37.312 1 92.75 375 GLU B CA 1
ATOM 6072 C C . GLU B 1 375 ? -6.488 -38.312 -36.812 1 92.75 375 GLU B C 1
ATOM 6074 O O . GLU B 1 375 ? -6.648 -37.938 -35.656 1 92.75 375 GLU B O 1
ATOM 6079 N N . LEU B 1 376 ? -7.418 -38.406 -37.75 1 94.31 376 LEU B N 1
ATOM 6080 C CA . LEU B 1 376 ? -8.805 -38.062 -37.469 1 94.31 376 LEU B CA 1
ATOM 6081 C C . LEU B 1 376 ? -9.758 -39.031 -38.156 1 94.31 376 LEU B C 1
ATOM 6083 O O . LEU B 1 376 ? -9.555 -39.406 -39.312 1 94.31 376 LEU B O 1
ATOM 6087 N N . HIS B 1 377 ? -10.656 -39.5 -37.344 1 94.44 377 HIS B N 1
ATOM 6088 C CA . HIS B 1 377 ? -11.672 -40.344 -37.938 1 94.44 377 HIS B CA 1
ATOM 6089 C C . HIS B 1 377 ? -13.047 -39.719 -37.875 1 94.44 377 HIS B C 1
ATOM 6091 O O . HIS B 1 377 ? -13.445 -39.188 -36.812 1 94.44 377 HIS B O 1
ATOM 6097 N N . GLY B 1 378 ? -13.727 -39.75 -38.938 1 92 378 GLY B N 1
ATOM 6098 C CA . GLY B 1 378 ? -15.047 -39.156 -39 1 92 378 GLY B CA 1
ATOM 6099 C C . GLY B 1 378 ? -16.125 -39.969 -38.344 1 92 378 GLY B C 1
ATOM 6100 O O . GLY B 1 378 ? -15.812 -40.969 -37.688 1 92 378 GLY B O 1
ATOM 6101 N N . PRO B 1 379 ? -17.375 -39.562 -38.469 1 89.56 379 PRO B N 1
ATOM 6102 C CA . PRO B 1 379 ? -18.5 -40.219 -37.812 1 89.56 379 PRO B CA 1
ATOM 6103 C C . PRO B 1 379 ? -18.672 -41.656 -38.312 1 89.56 379 PRO B C 1
ATOM 6105 O O . PRO B 1 379 ? -19.219 -42.5 -37.594 1 89.56 379 PRO B O 1
ATOM 6108 N N . ASP B 1 380 ? -18.219 -41.938 -39.438 1 89.44 380 ASP B N 1
ATOM 6109 C CA . ASP B 1 380 ? -18.359 -43.25 -40.031 1 89.44 380 ASP B CA 1
ATOM 6110 C C . ASP B 1 380 ? -17.188 -44.156 -39.625 1 89.44 380 ASP B C 1
ATOM 6112 O O . ASP B 1 380 ? -17.125 -45.312 -40.031 1 89.44 380 ASP B O 1
ATOM 6116 N N . GLY B 1 381 ? -16.25 -43.594 -38.906 1 90 381 GLY B N 1
ATOM 6117 C CA . GLY B 1 381 ? -15.117 -44.375 -38.438 1 90 381 GLY B CA 1
ATOM 6118 C C . GLY B 1 381 ? -13.945 -44.375 -39.375 1 90 381 GLY B C 1
ATOM 6119 O O . GLY B 1 381 ? -12.898 -44.969 -39.094 1 90 381 GLY B O 1
ATOM 6120 N N . GLN B 1 382 ? -14.117 -43.781 -40.5 1 92.44 382 GLN B N 1
ATOM 6121 C CA . GLN B 1 382 ? -13.055 -43.75 -41.5 1 92.44 382 GLN B CA 1
ATOM 6122 C C . GLN B 1 382 ? -12.141 -42.531 -41.312 1 92.44 382 GLN B C 1
ATOM 6124 O O . GLN B 1 382 ? -12.562 -41.531 -40.781 1 92.44 382 GLN B O 1
ATOM 6129 N N . PRO B 1 383 ? -10.906 -42.75 -41.75 1 94.81 383 PRO B N 1
ATOM 6130 C CA . PRO B 1 383 ? -9.992 -41.625 -41.656 1 94.81 383 PRO B CA 1
ATOM 6131 C C . PRO B 1 383 ? -10.492 -40.406 -42.438 1 94.81 383 PRO B C 1
ATOM 6133 O O . PRO B 1 383 ? -11.062 -40.531 -43.531 1 94.81 383 PRO B O 1
ATOM 6136 N N . ALA B 1 384 ? -10.422 -39.281 -41.812 1 94.69 384 ALA B N 1
ATOM 6137 C CA . ALA B 1 384 ? -10.844 -38.031 -42.438 1 94.69 384 ALA B CA 1
ATOM 6138 C C . ALA B 1 384 ? -9.781 -36.938 -42.281 1 94.69 384 ALA B C 1
ATOM 6140 O O . ALA B 1 384 ? -9.055 -36.938 -41.281 1 94.69 384 ALA B O 1
ATOM 6141 N N . GLU B 1 385 ? -9.68 -36.062 -43.25 1 94.81 385 GLU B N 1
ATOM 6142 C CA . GLU B 1 385 ? -8.742 -34.938 -43.156 1 94.81 385 GLU B CA 1
ATOM 6143 C C . GLU B 1 385 ? -9.305 -33.812 -42.312 1 94.81 385 GLU B C 1
ATOM 6145 O O . GLU B 1 385 ? -8.547 -33.031 -41.719 1 94.81 385 GLU B O 1
ATOM 6150 N N . SER B 1 386 ? -10.547 -33.75 -42.312 1 95.81 386 SER B N 1
ATOM 6151 C CA . SER B 1 386 ? -11.219 -32.719 -41.531 1 95.81 386 SER B CA 1
ATOM 6152 C C . SER B 1 386 ? -12.609 -33.188 -41.094 1 95.81 386 SER B C 1
ATOM 6154 O O . SER B 1 386 ? -13.172 -34.125 -41.688 1 95.81 386 SER B O 1
ATOM 6156 N N . VAL B 1 387 ? -13.039 -32.656 -40 1 94.94 387 VAL B N 1
ATOM 6157 C CA . VAL B 1 387 ? -14.391 -32.906 -39.5 1 94.94 387 VAL B CA 1
ATOM 6158 C C . VAL B 1 387 ? -15.086 -31.594 -39.219 1 94.94 387 VAL B C 1
ATOM 6160 O O . VAL B 1 387 ? -14.5 -30.703 -38.594 1 94.94 387 VAL B O 1
ATOM 6163 N N . ALA B 1 388 ? -16.312 -31.484 -39.656 1 93.44 388 ALA B N 1
ATOM 6164 C CA . ALA B 1 388 ? -17.062 -30.219 -39.562 1 93.44 388 ALA B CA 1
ATOM 6165 C C . ALA B 1 388 ? -17.75 -30.109 -38.219 1 93.44 388 ALA B C 1
ATOM 6167 O O . ALA B 1 388 ? -17.906 -31.094 -37.5 1 93.44 388 ALA B O 1
ATOM 6168 N N . GLN B 1 389 ? -18.078 -28.875 -37.938 1 93.06 389 GLN B N 1
ATOM 6169 C CA . GLN B 1 389 ? -18.906 -28.609 -36.781 1 93.06 389 GLN B CA 1
ATOM 6170 C C . GLN B 1 389 ? -20.203 -29.406 -36.844 1 93.06 389 GLN B C 1
ATOM 6172 O O . GLN B 1 389 ? -20.812 -29.531 -37.906 1 93.06 389 GLN B O 1
ATOM 6177 N N . GLY B 1 390 ? -20.578 -29.953 -35.688 1 92.06 390 GLY B N 1
ATOM 6178 C CA . GLY B 1 390 ? -21.828 -30.672 -35.594 1 92.06 390 GLY B CA 1
ATOM 6179 C C . GLY B 1 390 ? -21.656 -32.188 -35.781 1 92.06 390 GLY B C 1
ATOM 6180 O O . GLY B 1 390 ? -22.609 -32.938 -35.625 1 92.06 390 GLY B O 1
ATOM 6181 N N . GLU B 1 391 ? -20.469 -32.656 -36.031 1 93.75 391 GLU B N 1
ATOM 6182 C CA . GLU B 1 391 ? -20.203 -34.062 -36.281 1 93.75 391 GLU B CA 1
ATOM 6183 C C . GLU B 1 391 ? -19.406 -34.688 -35.125 1 93.75 391 GLU B C 1
ATOM 6185 O O . GLU B 1 391 ? -18.859 -33.969 -34.281 1 93.75 391 GLU B O 1
ATOM 6190 N N . LEU B 1 392 ? -19.5 -36 -35.125 1 95.5 392 LEU B N 1
ATOM 6191 C CA . LEU B 1 392 ? -18.656 -36.719 -34.188 1 95.5 392 LEU B CA 1
ATOM 6192 C C . LEU B 1 392 ? -17.344 -37.125 -34.875 1 95.5 392 LEU B C 1
ATOM 6194 O O . LEU B 1 392 ? -17.281 -37.344 -36.062 1 95.5 392 LEU B O 1
ATOM 6198 N N . CYS B 1 393 ? -16.359 -37.219 -34.031 1 95.56 393 CYS B N 1
ATOM 6199 C CA . CYS B 1 393 ? -15.086 -37.719 -34.562 1 95.56 393 CYS B CA 1
ATOM 6200 C C . CYS B 1 393 ? -14.336 -38.5 -33.469 1 95.56 393 CYS B C 1
ATOM 6202 O O . CYS B 1 393 ? -14.734 -38.5 -32.312 1 95.56 393 CYS B O 1
ATOM 6204 N N . ALA B 1 394 ? -13.383 -39.188 -33.875 1 95.75 394 ALA B N 1
ATOM 6205 C CA . ALA B 1 394 ? -12.508 -39.938 -33 1 95.75 394 ALA B CA 1
ATOM 6206 C C . ALA B 1 394 ? -11.055 -39.5 -33.125 1 95.75 394 ALA B C 1
ATOM 6208 O O . ALA B 1 394 ? -10.562 -39.344 -34.25 1 95.75 394 ALA B O 1
ATOM 6209 N N . ILE B 1 395 ? -10.414 -39.281 -32.031 1 95.38 395 ILE B N 1
ATOM 6210 C CA . ILE B 1 395 ? -9.047 -38.781 -32 1 95.38 395 ILE B CA 1
ATOM 6211 C C . ILE B 1 395 ? -8.211 -39.625 -31.047 1 95.38 395 ILE B C 1
ATOM 6213 O O . ILE B 1 395 ? -8.633 -39.938 -29.922 1 95.38 395 ILE B O 1
ATOM 6217 N N . ARG B 1 396 ? -7.086 -40 -31.5 1 94 396 ARG B N 1
ATOM 6218 C CA . ARG B 1 396 ? -6.133 -40.625 -30.594 1 94 396 ARG B CA 1
ATOM 6219 C C . ARG B 1 396 ? -5.559 -39.594 -29.609 1 94 396 ARG B C 1
ATOM 6221 O O . ARG B 1 396 ? -5.23 -38.5 -30 1 94 396 ARG B O 1
ATOM 6228 N N . THR B 1 397 ? -5.465 -40 -28.391 1 93.88 397 THR B N 1
ATOM 6229 C CA . THR B 1 397 ? -5.039 -39.062 -27.359 1 93.88 397 THR B CA 1
ATOM 6230 C C . THR B 1 397 ? -3.666 -39.438 -26.812 1 93.88 397 THR B C 1
ATOM 6232 O O . THR B 1 397 ? -3.279 -40.625 -26.859 1 93.88 397 THR B O 1
ATOM 6235 N N . PRO B 1 398 ? -2.861 -38.469 -26.391 1 89 398 PRO B N 1
ATOM 6236 C CA . PRO B 1 398 ? -1.534 -38.75 -25.844 1 89 398 PRO B CA 1
ATOM 6237 C C . PRO B 1 398 ? -1.595 -39.406 -24.453 1 89 398 PRO B C 1
ATOM 6239 O O . PRO B 1 398 ? -0.592 -39.938 -23.969 1 89 398 PRO B O 1
ATOM 6242 N N . GLY B 1 399 ? -2.592 -39.438 -23.828 1 86.88 399 GLY B N 1
ATOM 6243 C CA . GLY B 1 399 ? -2.844 -40.031 -22.516 1 86.88 399 GLY B CA 1
ATOM 6244 C C . GLY B 1 399 ? -4.32 -40.156 -22.203 1 86.88 399 GLY B C 1
ATOM 6245 O O . GLY B 1 399 ? -5.164 -40.062 -23.109 1 86.88 399 GLY B O 1
ATOM 6246 N N . VAL B 1 400 ? -4.543 -40.438 -20.969 1 91.12 400 VAL B N 1
ATOM 6247 C CA . VAL B 1 400 ? -5.926 -40.688 -20.562 1 91.12 400 VAL B CA 1
ATOM 6248 C C . VAL B 1 400 ? -6.68 -39.344 -20.531 1 91.12 400 VAL B C 1
ATOM 6250 O O . VAL B 1 400 ? -6.215 -38.375 -19.922 1 91.12 400 VAL B O 1
ATOM 6253 N N . VAL B 1 401 ? -7.746 -39.25 -21.234 1 93.88 401 VAL B N 1
ATOM 6254 C CA . VAL B 1 401 ? -8.703 -38.156 -21.125 1 93.88 401 VAL B CA 1
ATOM 6255 C C . VAL B 1 401 ? -10.031 -38.688 -20.594 1 93.88 401 VAL B C 1
ATOM 6257 O O . VAL B 1 401 ? -10.18 -39.875 -20.344 1 93.88 401 VAL B O 1
ATOM 6260 N N . ARG B 1 402 ? -10.906 -37.75 -20.281 1 91.69 402 ARG B N 1
ATOM 6261 C CA . ARG B 1 402 ? -12.156 -38.156 -19.641 1 91.69 402 ARG B CA 1
ATOM 6262 C C . ARG B 1 402 ? -13.367 -37.594 -20.375 1 91.69 402 ARG B C 1
ATOM 6264 O O . ARG B 1 402 ? -13.266 -36.562 -21.031 1 91.69 402 ARG B O 1
ATOM 6271 N N . ARG B 1 403 ? -14.492 -38.438 -20.141 1 93.44 403 ARG B N 1
ATOM 6272 C CA . ARG B 1 403 ? -15.758 -37.875 -20.609 1 93.44 403 ARG B CA 1
ATOM 6273 C C . ARG B 1 403 ? -16.031 -36.531 -19.984 1 93.44 403 ARG B C 1
ATOM 6275 O O . ARG B 1 403 ? -15.852 -36.344 -18.781 1 93.44 403 ARG B O 1
ATOM 6282 N N . GLY B 1 404 ? -16.422 -35.562 -20.891 1 91.75 404 GLY B N 1
ATOM 6283 C CA . GLY B 1 404 ? -16.719 -34.219 -20.391 1 91.75 404 GLY B CA 1
ATOM 6284 C C . GLY B 1 404 ? -15.57 -33.25 -20.578 1 91.75 404 GLY B C 1
ATOM 6285 O O . GLY B 1 404 ? -15.758 -32.031 -20.516 1 91.75 404 GLY B O 1
ATOM 6286 N N . ASP B 1 405 ? -14.367 -33.781 -20.797 1 94.19 405 ASP B N 1
ATOM 6287 C CA . ASP B 1 405 ? -13.258 -32.906 -21.109 1 94.19 405 ASP B CA 1
ATOM 6288 C C . ASP B 1 405 ? -13.562 -32.062 -22.359 1 94.19 405 ASP B C 1
ATOM 6290 O O . ASP B 1 405 ? -14.266 -32.5 -23.266 1 94.19 405 ASP B O 1
ATOM 6294 N N . GLN B 1 406 ? -12.977 -30.859 -22.312 1 93.62 406 GLN B N 1
ATOM 6295 C CA . GLN B 1 406 ? -13.156 -29.969 -23.469 1 93.62 406 GLN B CA 1
ATOM 6296 C C . GLN B 1 406 ? -11.992 -30.094 -24.438 1 93.62 406 GLN B C 1
ATOM 6298 O O . GLN B 1 406 ? -10.867 -30.375 -24.031 1 93.62 406 GLN B O 1
ATOM 6303 N N . LEU B 1 407 ? -12.32 -29.953 -25.719 1 95.25 407 LEU B N 1
ATOM 6304 C CA . LEU B 1 407 ? -11.297 -29.938 -26.75 1 95.25 407 LEU B CA 1
ATOM 6305 C C . LEU B 1 407 ? -11.148 -28.531 -27.328 1 95.25 407 LEU B C 1
ATOM 6307 O O . LEU B 1 407 ? -12.148 -27.891 -27.672 1 95.25 407 LEU B O 1
ATOM 6311 N N . TYR B 1 408 ? -9.891 -28.109 -27.297 1 94.19 408 TYR B N 1
ATOM 6312 C CA . TYR B 1 408 ? -9.547 -26.812 -27.891 1 94.19 408 TYR B CA 1
ATOM 6313 C C . TYR B 1 408 ? -8.469 -26.969 -28.953 1 94.19 408 TYR B C 1
ATOM 6315 O O . TYR B 1 408 ? -7.777 -28 -29 1 94.19 408 TYR B O 1
ATOM 6323 N N . LYS B 1 409 ? -8.367 -26.047 -29.859 1 93.5 409 LYS B N 1
ATOM 6324 C CA . LYS B 1 409 ? -7.219 -25.938 -30.75 1 93.5 409 LYS B CA 1
ATOM 6325 C C . LYS B 1 409 ? -6.559 -24.578 -30.641 1 93.5 409 LYS B C 1
ATOM 6327 O O . LYS B 1 409 ? -7.199 -23.594 -30.25 1 93.5 409 LYS B O 1
ATOM 6332 N N . PHE B 1 410 ? -5.246 -24.562 -30.906 1 90.88 410 PHE B N 1
ATOM 6333 C CA . PHE B 1 410 ? -4.516 -23.297 -30.969 1 90.88 410 PHE B CA 1
A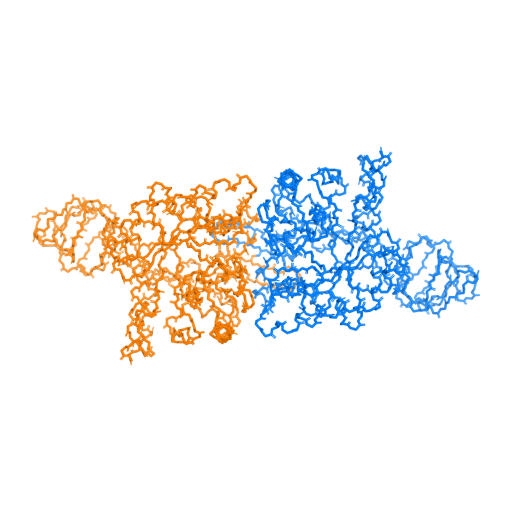TOM 6334 C C . PHE B 1 410 ? -4.531 -22.75 -32.406 1 90.88 410 PHE B C 1
ATOM 6336 O O . PHE B 1 410 ? -4.316 -23.484 -33.344 1 90.88 410 PHE B O 1
ATOM 6343 N N . VAL B 1 411 ? -4.848 -21.484 -32.562 1 88.5 411 VAL B N 1
ATOM 6344 C CA . VAL B 1 411 ? -4.766 -20.797 -33.844 1 88.5 411 VAL B CA 1
ATOM 6345 C C . VAL B 1 411 ? -3.926 -19.531 -33.688 1 88.5 411 VAL B C 1
ATOM 6347 O O . VAL B 1 411 ? -3.818 -18.969 -32.594 1 88.5 411 VAL B O 1
ATOM 6350 N N . PRO B 1 412 ? -3.236 -19.125 -34.75 1 86.31 412 PRO B N 1
ATOM 6351 C CA . PRO B 1 412 ? -2.479 -17.875 -34.656 1 86.31 412 PRO B CA 1
ATOM 6352 C C . PRO B 1 412 ? -3.346 -16.688 -34.25 1 86.31 412 PRO B C 1
ATOM 6354 O O . PRO B 1 412 ? -4.5 -16.578 -34.688 1 86.31 412 PRO B O 1
ATOM 6357 N N . ALA B 1 413 ? -2.77 -15.906 -33.281 1 79.5 413 ALA B N 1
ATOM 6358 C CA . ALA B 1 413 ? -3.496 -14.719 -32.844 1 79.5 413 ALA B CA 1
ATOM 6359 C C . ALA B 1 413 ? -3.395 -13.594 -33.875 1 79.5 413 ALA B C 1
ATOM 6361 O O . ALA B 1 413 ? -2.369 -13.453 -34.562 1 79.5 413 ALA B O 1
ATOM 6362 N N . GLU B 1 414 ? -4.586 -12.945 -34.312 1 63.97 414 GLU B N 1
ATOM 6363 C CA . GLU B 1 414 ? -4.535 -11.844 -35.281 1 63.97 414 GLU B CA 1
ATOM 6364 C C . GLU B 1 414 ? -3.756 -10.656 -34.719 1 63.97 414 GLU B C 1
ATOM 6366 O O . GLU B 1 414 ? -3.908 -10.305 -33.562 1 63.97 414 GLU B O 1
ATOM 6371 N N . THR B 1 415 ? -2.506 -10.438 -35.062 1 52.88 415 THR B N 1
ATOM 6372 C CA . THR B 1 415 ? -1.722 -9.281 -34.625 1 52.88 415 THR B CA 1
ATOM 6373 C C . THR B 1 415 ? -2.541 -8 -34.75 1 52.88 415 THR B C 1
ATOM 6375 O O . THR B 1 415 ? -3.076 -7.703 -35.844 1 52.88 415 THR B O 1
ATOM 6378 N N . THR B 1 416 ? -3.238 -7.59 -33.75 1 43.34 416 THR B N 1
ATOM 6379 C CA . THR B 1 416 ? -3.799 -6.254 -33.938 1 43.34 416 THR B CA 1
ATOM 6380 C C . THR B 1 416 ? -2.695 -5.203 -33.969 1 43.34 416 THR B C 1
ATOM 6382 O O . THR B 1 416 ? -1.723 -5.305 -33.219 1 43.34 416 THR B O 1
#

Secondary structure (DSSP, 8-state):
--GGGSEEEEE-SSHHHHHHHHHHT-SEEEEEBTTSSTTTTTS--B-GGGHHHHHHHHHHTT-EEEEEE-S---GGGHHHHHHHHHHHHHHT-SEEEE-SHHHHHHHHHTT--EEEPGGG-B-SHHHHHHHTTTEEEEEBPTT--HHHHHHHHHHHHHTT-B-TTSSBPEEEEEEEEPPPSSGGG--SHHHHHHS--GGGT----GGGS-EEEEETTT--B---SSS-SS-BPEEE-GGGHHHHHHHTEEEEEEP-TTS-HHHHHHHHHHHHHHHHHHHHT---HHHHHHHHHHHTTSS-S-EE-GGGGS--S--B-SSSS---SEEEEEEEEEEEEETTTTEEEEEE-SS-EETT-EEEEEETTTEEEEEE----B-TTSSB-SEE-TT-EEEEE-SS---TT-EEEEEEE----/--GGGSEEEEE-SSHHHHHHHHHHT-SEEEEEBTTSSTTTTTS--B-GGGHHHHHHHHHHTT-EEEEEE-S---GGGHHHHHHHHHHHHHHT-SEEEE-SHHHHHHHHHHT--EEEPGGG-B-SHHHHHHHTTTEEEEEBPTT--HHHHHHHHHHHHHTT-B-TTSSBPEEEEEEEEPPPSSBTTB-SHHHHHHS--GGGT----GGGS-EEEEETTT--EE--SSS-SS-BPEEE-GGGHHHHHHHTEEEEEEP-TTS-HHHHHHHHHHHHHHHHHHHHT---HHHHHHHHHHHTTSS-S-EE-GGGGS--S--B-SSSS---SEEEEEEEEEEEEETTTTEEEEEE-SS-EETT-EEEEEETTTEEEEEE----B-TTSSB-SEE-TT-EEEEE-SS---TT-EEEEEEE----

Radius of gyration: 30.98 Å; Cα contacts (8 Å, |Δi|>4): 2132; chains: 2; bounding box: 50×111×73 Å

pLDDT: mean 84.95, std 16.78, range [31.8, 98.75]

Sequence (832 aa):
MKRSDIEIMAPVGSYESLAAAIRAGADAVYFGVGKLNMRSASAANFTLDDLGRIVASARKAGVKTYLTVNTIVYEDEIADVHAVIDRAKKEGVDAVIASDMAAILYARRIGQEVHISTQSNISNSEAVRFYAQWADTVVLARELSLEQVAAIRRRIVEDDIRGPRGELVEIEMFAHGALCMSVSGKCYLSLYETNCSANRGACRQLCRRKYTVTDKETGAQLDIDGRYVLSPKDLCTIDFLDKMIAAGVRVLKIEGRARGAEYVKRVVECYDQALKAMESGTYTPALTAELKERLRTVFNRGFWEGYYAGRPVVEHSPAYGSSATQRKVYVGKVTNFYRKLSVAEVSVEAAPLAVGEPIFFLGATTGVAEQTLTELHGPDGQPAESVAQGELCAIRTPGVVRRGDQLYKFVPAETTMKRSDIEIMAPVGSYESLAAAIRAGADAVYFGVGKLNMRSASAANFTLDDLGRIVASARKAGVKTYLTVNTIVYEDEIADVHAVIDRAKKEGVDAVIASDMAAILYARRIGQEVHISTQSNISNSEAVRFYAQWADTVVLARELSLEQVAAIRRRIVEDDIRGPRGELVEIEMFAHGALCMSVSGKCYLSLYETNCSANRGACRQLCRRKYTVTDKETGAQLDIDGRYVLSPKDLCTIDFLDKMIAAGVRVLKIEGRARGAEYVKRVVECYDQALKAMESGTYTPALTAELKERLRTVFNRGFWEGYYAGRPVVEHSPAYGSSATQRKVYVGKVTNFYRKLSVAEVSVEAAPLAVGEPIFFLGATTGVAEQTLTELHGPDGQPAESVAQGELCAIRTPGVVRRGDQLYKFVPAETT

Foldseek 3Di:
DALVLFAEEFAAQALLLLQLLLVLPGQEYEYEAAFQALANPQGNHHHLVCLLVSC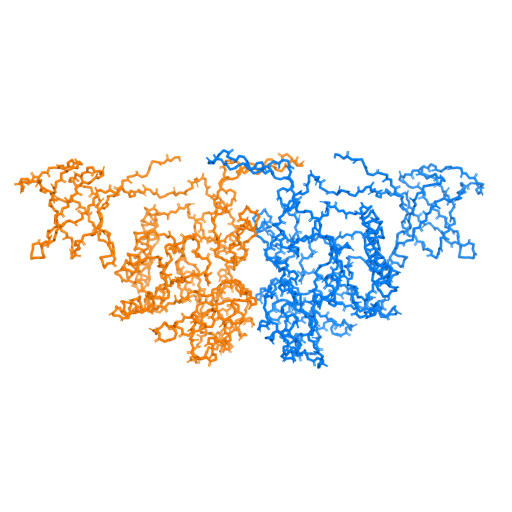VVQVVSNHAYEYERAFDADPVCLVVLLVSLVSCVVSPHQAYEYADPSNQVSCQVVPHAYEHALLNAAQAQVVVLVSLARHQEYEHKQLDALLSLLVNLVCQVVVVRGHPVSHGRAYEYEAKFDDDQDGSQQDDVQCPPPVDGSSRNNDPPVLQAQDFDQDPVVSPRPGSHDWSNSNFWMEHCLLPVVSNVVSGHRYHYYDPNSFALVLRNLVSNLNSVLSNCVVVVNNDNVSSVVSVLSNLQGFTQHYDNASHNVDDHGPIRRDRGGSRQKDKDWFFFFADADQVQQKTKTQGAGAKDFQQFWKWWTDSNNNIFIDGFHWKAWQVRHTDRMDGHGTMIMGRGPHDDDGGITMITMDGDDRD/DALVQFAEEFAAQALLQLQLLLVLPGQEYEYEAAFQALANPQGNHHHLVCLLVSCVVQVVSNHAYEYERAFDADPVCLVVLLVSLVSCVVSPHQAYEYADPSNQVSCQVVPHAYEHALLNQAQAQVVVLVSLARHQEYEHKQLDALLSLLVNLVCQVVVVRGHPVSHGRAYEYEAKFDDDPDGSQQDDVQCPPPVDGSSRNRDPPVLLAQDFDQDPPVSPRPGSPQWSNSNFWMEHCLLPVVSNVVSGHRYHYYDPNSFALVLRNLVSNLNSVLSNCVVVVNNDNVSSVVSVLSNLQGFTQHYDNASHNVDDHGPIRSDRGGSRQKDKDFFFFFADADQVQQKTKTQGAGAKDFQQFWKWWTDSNNNIFIDGFHWKAWQVRHTDGMDGHGTMIMGRGPHDDDGGITMITMDGDDRD